Protein AF-0000000070273285 (afdb_homodimer)

Secondary structure (DSSP, 8-state):
-EEE-TTT--EEE------S--TTS----------B--SS-BPPPPHHHHHHHTTSGGG-HHHHHHHHHHT--GGGEEEEEE----SS-SS---EEEEEEEE-TT-S-GGGSB--SEEEEEETTTTEEEEEEE----PPPP-TT----GGG--SPP-PPPPP-EEE-TT--SEEEETTEEEETTEEEEEEEETTTEEEEEEEEEEETTTTEEEEEEEEEEEEEEEEEB---STTTTT-EE-HHHHH-TGGGEEPPPBTTTB-TT-EEEEEEEE-TT--EEEEEEEEEEEEEEEEEEEEEEE-SSTT--EEEEEEEEEEEEEEEEEETTEEEEEEEEEETTS-EEEEEEEEE---EEE-S--SGGG--S--SEEEEETTEEEE-EEEEEEEEEEE-TTSS-BEEEEEEEEEEE--SSSSS-SEEEEEEEEEE-BTGGG-B-TTSS-EEEEEEEEEEE-TTSPEEEEEEEE-S-----S-TTSHHHHHTGGGSSSEEEEE--TT---TT-S--BT--SSSSHHHHGGG--B-TTB-EEEEEEEEEEE---GGGSSSEEEEEEEEEEEEESSSSS-TTTTPPPPPP--------/-EEE-TTT--EEE------S--TTS----------B--SS-BPPPPHHHHHHHTTTGGG-HHHHHHHHHHT--GGGEEEEEE----SS-SS---EEEEEEEE-TT-S-GGGSB--SEEEEEETTTTEEEEEEE----PPPP-TT----GGG--SPP-PPPPP-EEE-TT--SEEEETTEEEETTEEEEEEEETTTEEEEEEEEEEETTTTEEEEEEEEEEEEEEEEEB---STTTTT-EE-HHHHH-TGGGEEPPPBTTTB-TT-EEEEEEEE-TT--EEEEEEEEEEEEEEEEEEEEEEE-SSTT--EEEEEEEEEEEEEEEEEETTEEEEEEEEEETTS-EEEEEEEEE---EEE-S--SGGG--S--SEEEEETTEEEE-EEEEEEEEEEE-TTSS-BEEEEEEEEEEE--SSSSS-SEEEEEEEEEE-BTGGG-B-TTSS-EEEEEEEEEEE-TTSPEEEEEEEE-S-----S-TTSHHHHHTGGGSSSEEEEE--TT---TT-S--BT--SSSSHHHHGGG--B-TTB-EEEEEEEEEEE---GGGSSSEEEEEEEEEEEEESSSSS-TTTTPPPPPP--------

Structure (mmCIF, N/CA/C/O backbone):
data_AF-0000000070273285-model_v1
#
loop_
_entity.id
_entity.type
_entity.pdbx_description
1 polymer 'Amine oxidase'
#
loop_
_atom_site.group_PDB
_atom_site.id
_atom_site.type_symbol
_atom_site.label_atom_id
_atom_site.label_alt_id
_atom_site.label_comp_id
_atom_site.label_asym_id
_atom_site.label_entity_id
_atom_site.label_seq_id
_atom_site.pdbx_PDB_ins_code
_atom_site.Cartn_x
_atom_site.Cartn_y
_atom_site.Cartn_z
_atom_site.occupancy
_atom_site.B_iso_or_equiv
_atom_site.auth_seq_id
_atom_site.auth_comp_id
_atom_site.auth_asym_id
_atom_site.auth_atom_id
_atom_site.pdbx_PDB_model_num
ATOM 1 N N . MET A 1 1 ? -24.641 24.078 12.523 1 38.38 1 MET A N 1
ATOM 2 C CA . MET A 1 1 ? -23.719 25.188 12.766 1 38.38 1 MET A CA 1
ATOM 3 C C . MET A 1 1 ? -23.516 25.406 14.258 1 38.38 1 MET A C 1
ATOM 5 O O . MET A 1 1 ? -24.469 25.391 15.031 1 38.38 1 MET A O 1
ATOM 9 N N . THR A 1 2 ? -22.438 25.047 14.75 1 42.69 2 THR A N 1
ATOM 10 C CA . THR A 1 2 ? -22.172 25.375 16.141 1 42.69 2 THR A CA 1
ATOM 11 C C . THR A 1 2 ? -21.719 26.828 16.266 1 42.69 2 THR A C 1
ATOM 13 O O . THR A 1 2 ? -20.812 27.266 15.57 1 42.69 2 THR A O 1
ATOM 16 N N . SER A 1 3 ? -22.688 27.719 16.531 1 42.66 3 SER A N 1
ATOM 17 C CA . SER A 1 3 ? -22.281 29.109 16.75 1 42.66 3 SER A CA 1
ATOM 18 C C . SER A 1 3 ? -21.984 29.359 18.219 1 42.66 3 SER A C 1
ATOM 20 O O . SER A 1 3 ? -22.562 28.734 19.109 1 42.66 3 SER A O 1
ATOM 22 N N . HIS A 1 4 ? -20.781 29.812 18.453 1 42.06 4 HIS A N 1
ATOM 23 C CA . HIS A 1 4 ? -20.391 30.234 19.781 1 42.06 4 HIS A CA 1
ATOM 24 C C . HIS A 1 4 ? -20.781 31.688 20.031 1 42.06 4 HIS A C 1
ATOM 26 O O . HIS A 1 4 ? -20.469 32.562 19.203 1 42.06 4 HIS A O 1
ATOM 32 N N . SER A 1 5 ? -21.734 31.844 20.797 1 40.59 5 SER A N 1
ATOM 33 C CA . SER A 1 5 ? -22 33.219 21.172 1 40.59 5 SER A CA 1
ATOM 34 C C . SER A 1 5 ? -20.953 33.75 22.156 1 40.59 5 SER A C 1
ATOM 36 O O . SER A 1 5 ? -20.75 33.156 23.219 1 40.59 5 SER A O 1
ATOM 38 N N . SER A 1 6 ? -20.078 34.531 21.672 1 41.16 6 SER A N 1
ATOM 39 C CA . SER A 1 6 ? -19.047 35.219 22.453 1 41.16 6 SER A CA 1
ATOM 40 C C . SER A 1 6 ? -19.609 35.781 23.734 1 41.16 6 SER A C 1
ATOM 42 O O . SER A 1 6 ? -18.875 36.031 24.688 1 41.16 6 SER A O 1
ATOM 44 N N . LYS A 1 7 ? -20.812 36.219 23.656 1 42.62 7 LYS A N 1
ATOM 45 C CA . LYS A 1 7 ? -21.375 36.969 24.781 1 42.62 7 LYS A CA 1
ATOM 46 C C . LYS A 1 7 ? -21.594 36.031 25.984 1 42.62 7 LYS A C 1
ATOM 48 O O . LYS A 1 7 ? -21.297 36.406 27.125 1 42.62 7 LYS A O 1
ATOM 53 N N . SER A 1 8 ? -22.031 34.938 25.703 1 40.16 8 SER A N 1
ATOM 54 C CA . SER A 1 8 ? -22.438 34.094 26.828 1 40.16 8 SER A CA 1
ATOM 55 C C . SER A 1 8 ? -21.422 33 27.109 1 40.16 8 SER A C 1
ATOM 57 O O . SER A 1 8 ? -21.484 32.344 28.141 1 40.16 8 SER A O 1
ATOM 59 N N . GLY A 1 9 ? -20.234 33 26.5 1 41.5 9 GLY A N 1
ATOM 60 C CA . GLY A 1 9 ? -19.172 32 26.688 1 41.5 9 GLY A CA 1
ATOM 61 C C . GLY A 1 9 ? -19.609 30.594 26.391 1 41.5 9 GLY A C 1
ATOM 62 O O . GLY A 1 9 ? -18.859 29.641 26.594 1 41.5 9 GLY A O 1
ATOM 63 N N . HIS A 1 10 ? -20.906 30.359 26.234 1 41.41 10 HIS A N 1
ATOM 64 C CA . HIS A 1 10 ? -21.422 29 26.109 1 41.41 10 HIS A CA 1
ATOM 65 C C . HIS A 1 10 ? -21.609 28.625 24.641 1 41.41 10 HIS A C 1
ATOM 67 O O . HIS A 1 10 ? -21.875 29.5 23.797 1 41.41 10 HIS A O 1
ATOM 73 N N . ALA A 1 11 ? -21.094 27.453 24.219 1 47.62 11 ALA A N 1
ATOM 74 C CA . ALA A 1 11 ? -21.234 26.938 22.859 1 47.62 11 ALA A CA 1
ATOM 75 C C . ALA A 1 11 ? -22.672 26.5 22.578 1 47.62 11 ALA A C 1
ATOM 77 O O . ALA A 1 11 ? -23.297 25.844 23.406 1 47.62 11 ALA A O 1
ATOM 78 N N . THR A 1 12 ? -23.453 27.188 21.781 1 44.56 12 THR A N 1
ATOM 79 C CA . THR A 1 12 ? -24.781 26.75 21.359 1 44.56 12 THR A CA 1
ATOM 80 C C . THR A 1 12 ? -24.719 26.125 19.969 1 44.56 12 THR A C 1
ATOM 82 O O . THR A 1 12 ? -24.016 26.625 19.094 1 44.56 12 THR A O 1
ATOM 85 N N . LYS A 1 13 ? -25.062 24.797 19.797 1 48.78 13 LYS A N 1
ATOM 86 C CA . LYS A 1 13 ? -25.203 24.172 18.484 1 48.78 13 LYS A CA 1
ATOM 87 C C . LYS A 1 13 ? -26.484 24.609 17.797 1 48.78 13 LYS A C 1
ATOM 89 O O . LYS A 1 13 ? -27.578 24.516 18.359 1 48.78 13 LYS A O 1
ATOM 94 N N . ALA A 1 14 ? -26.406 25.516 16.797 1 42.41 14 ALA A N 1
ATOM 95 C CA . ALA A 1 14 ? -27.609 25.828 16.031 1 42.41 14 ALA A CA 1
ATOM 96 C C . ALA A 1 14 ? -27.672 25.047 14.734 1 42.41 14 ALA A C 1
ATOM 98 O O . ALA A 1 14 ? -26.672 24.969 14.008 1 42.41 14 ALA A O 1
ATOM 99 N N . ASN A 1 15 ? -28.422 24 14.734 1 44.19 15 ASN A N 1
ATOM 100 C CA . ASN A 1 15 ? -28.688 23.328 13.461 1 44.19 15 ASN A CA 1
ATOM 101 C C . ASN A 1 15 ? -29.656 24.125 12.602 1 44.19 15 ASN A C 1
ATOM 103 O O . ASN A 1 15 ? -30.781 24.406 13.031 1 44.19 15 ASN A O 1
ATOM 107 N N . CYS A 1 16 ? -29.172 25.016 11.766 1 38.53 16 CYS A N 1
ATOM 108 C CA . CYS A 1 16 ? -30.109 25.719 10.898 1 38.53 16 CYS A CA 1
ATOM 109 C C . CYS A 1 16 ? -30.359 24.938 9.617 1 38.53 16 CYS A C 1
ATOM 111 O O . CYS A 1 16 ? -29.406 24.609 8.891 1 38.53 16 CYS A O 1
ATOM 113 N N . PRO A 1 17 ? -31.438 24.219 9.539 1 36.97 17 PRO A N 1
ATOM 114 C CA . PRO A 1 17 ? -31.719 23.609 8.227 1 36.97 17 PRO A CA 1
ATOM 115 C C . PRO A 1 17 ? -31.547 24.594 7.078 1 36.97 17 PRO A C 1
ATOM 117 O O . PRO A 1 17 ? -31.922 25.766 7.195 1 36.97 17 PRO A O 1
ATOM 120 N N . VAL A 1 18 ? -30.5 24.453 6.336 1 39.47 18 VAL A N 1
ATOM 121 C CA . VAL A 1 18 ? -30.359 25.266 5.133 1 39.47 18 VAL A CA 1
ATOM 122 C C . VAL A 1 18 ? -31.609 25.141 4.27 1 39.47 18 VAL A C 1
ATOM 124 O O . VAL A 1 18 ? -31.781 24.141 3.564 1 39.47 18 VAL A O 1
ATOM 127 N N . SER A 1 19 ? -32.844 25.25 4.785 1 32.06 19 SER A N 1
ATOM 128 C CA . SER A 1 19 ? -33.906 25.344 3.779 1 32.06 19 SER A CA 1
ATOM 129 C C . SER A 1 19 ? -33.594 26.453 2.771 1 32.06 19 SER A C 1
ATOM 131 O O . SER A 1 19 ? -32.781 27.344 3.037 1 32.06 19 SER A O 1
ATOM 133 N N . SER A 1 20 ? -34.312 26.484 1.542 1 33.81 20 SER A N 1
ATOM 134 C CA . SER A 1 20 ? -34.25 27.484 0.485 1 33.81 20 SER A CA 1
ATOM 135 C C . SER A 1 20 ? -34.219 28.891 1.064 1 33.81 20 SER A C 1
ATOM 137 O O . SER A 1 20 ? -34.844 29.172 2.088 1 33.81 20 SER A O 1
ATOM 139 N N . PRO A 1 21 ? -33.156 29.656 0.674 1 34 21 PRO A N 1
ATOM 140 C CA . PRO A 1 21 ? -33.219 31.047 1.111 1 34 21 PRO A CA 1
ATOM 141 C C . PRO A 1 21 ? -34.625 31.625 1.115 1 34 21 PRO A C 1
ATOM 143 O O . PRO A 1 21 ? -35.438 31.297 0.242 1 34 21 PRO A O 1
ATOM 146 N N . SER A 1 22 ? -35.25 31.797 2.277 1 34.09 22 SER A N 1
ATOM 147 C CA . SER A 1 22 ? -36.375 32.688 2.025 1 34.09 22 SER A CA 1
ATOM 148 C C . SER A 1 22 ? -35.969 33.875 1.155 1 34.09 22 SER A C 1
ATOM 150 O O . SER A 1 22 ? -34.781 34.156 1.038 1 34.09 22 SER A O 1
ATOM 152 N N . LEU A 1 23 ? -36.875 34.438 0.251 1 35.94 23 LEU A N 1
ATOM 153 C CA . LEU A 1 23 ? -36.688 35.562 -0.661 1 35.94 23 LEU A CA 1
ATOM 154 C C . LEU A 1 23 ? -35.812 36.656 -0.04 1 35.94 23 LEU A C 1
ATOM 156 O O . LEU A 1 23 ? -35.125 37.375 -0.756 1 35.94 23 LEU A O 1
ATOM 160 N N . ASP A 1 24 ? -36.062 37.062 1.223 1 35.75 24 ASP A N 1
ATOM 161 C CA . ASP A 1 24 ? -35.469 38.312 1.679 1 35.75 24 ASP A CA 1
ATOM 162 C C . ASP A 1 24 ? -34.094 38.125 2.275 1 35.75 24 ASP A C 1
ATOM 164 O O . ASP A 1 24 ? -33.562 39 2.955 1 35.75 24 ASP A O 1
ATOM 168 N N . GLY A 1 25 ? -33.312 37.219 1.867 1 38.06 25 GLY A N 1
ATOM 169 C CA . GLY A 1 25 ? -31.891 37.031 2.207 1 38.06 25 GLY A CA 1
ATOM 170 C C . GLY A 1 25 ? -31.688 36.562 3.639 1 38.06 25 GLY A C 1
ATOM 171 O O . GLY A 1 25 ? -30.562 36.312 4.059 1 38.06 25 GLY A O 1
ATOM 172 N N . LEU A 1 26 ? -32.562 37.062 4.566 1 37.03 26 LEU A N 1
ATOM 173 C CA . LEU A 1 26 ? -32.312 36.812 5.988 1 37.03 26 LEU A CA 1
ATOM 174 C C . LEU A 1 26 ? -32.562 35.375 6.344 1 37.03 26 LEU A C 1
ATOM 176 O O . LEU A 1 26 ? -33.562 34.781 5.918 1 37.03 26 LEU A O 1
ATOM 180 N N . TRP A 1 27 ? -31.562 34.531 6.488 1 39.97 27 TRP A N 1
ATOM 181 C CA . TRP A 1 27 ? -31.688 33.156 6.988 1 39.97 27 TRP A CA 1
ATOM 182 C C . TRP A 1 27 ? -32.312 33.156 8.383 1 39.97 27 TRP A C 1
ATOM 184 O O . TRP A 1 27 ? -31.688 33.594 9.344 1 39.97 27 TRP A O 1
ATOM 194 N N . ALA A 1 28 ? -33.438 33.656 8.617 1 43.34 28 ALA A N 1
ATOM 195 C CA . ALA A 1 28 ? -34.094 33.625 9.922 1 43.34 28 ALA A CA 1
ATOM 196 C C . ALA A 1 28 ? -34.531 32.219 10.312 1 43.34 28 ALA A C 1
ATOM 198 O O . ALA A 1 28 ? -35.688 31.859 10.148 1 43.34 28 ALA A O 1
ATOM 199 N N . GLY A 1 29 ? -33.75 31.219 9.953 1 47.88 29 GLY A N 1
ATOM 200 C CA . GLY A 1 29 ? -34.344 30 10.5 1 47.88 29 GLY A CA 1
ATOM 201 C C . GLY A 1 29 ? -34.188 29.906 12.008 1 47.88 29 GLY A C 1
ATOM 202 O O . GLY A 1 29 ? -33.344 30.547 12.602 1 47.88 29 GLY A O 1
ATOM 203 N N . PRO A 1 30 ? -35.312 29.453 12.719 1 46.44 30 PRO A N 1
ATOM 204 C CA . PRO A 1 30 ? -35.312 29.344 14.18 1 46.44 30 PRO A CA 1
ATOM 205 C C . PRO A 1 30 ? -34.156 28.484 14.703 1 46.44 30 PRO A C 1
ATOM 207 O O . PRO A 1 30 ? -33.719 27.562 14.016 1 46.44 30 PRO A O 1
ATOM 210 N N . VAL A 1 31 ? -33.469 29.078 15.625 1 51.53 31 VAL A N 1
ATOM 211 C CA . VAL A 1 31 ? -32.594 28.25 16.438 1 51.53 31 VAL A CA 1
ATOM 212 C C . VAL A 1 31 ? -33.344 27.031 16.953 1 51.53 31 VAL A C 1
ATOM 214 O O . VAL A 1 31 ? -34.344 27.172 17.672 1 51.53 31 VAL A O 1
ATOM 217 N N . VAL A 1 32 ? -33.219 25.922 16.422 1 53.78 32 VAL A N 1
ATOM 218 C CA . VAL A 1 32 ? -33.938 24.719 16.781 1 53.78 32 VAL A CA 1
ATOM 219 C C . VAL A 1 32 ? -33.438 24.203 18.141 1 53.78 32 VAL A C 1
ATOM 221 O O . VAL A 1 32 ? -34.219 23.609 18.891 1 53.78 32 VAL A O 1
ATOM 224 N N . SER A 1 33 ? -32.281 24.219 18.484 1 54.75 33 SER A N 1
ATOM 225 C CA . SER A 1 33 ? -31.812 23.734 19.781 1 54.75 33 SER A CA 1
ATOM 226 C C . SER A 1 33 ? -30.781 24.672 20.391 1 54.75 33 SER A C 1
ATOM 228 O O . SER A 1 33 ? -29.938 25.219 19.672 1 54.75 33 SER A O 1
ATOM 230 N N . ASP A 1 34 ? -31.062 25.203 21.562 1 58.53 34 ASP A N 1
ATOM 231 C CA . ASP A 1 34 ? -30.141 26.062 22.281 1 58.53 34 ASP A CA 1
ATOM 232 C C . ASP A 1 34 ? -29.547 25.344 23.484 1 58.53 34 ASP A C 1
ATOM 234 O O . ASP A 1 34 ? -29.438 25.906 24.578 1 58.53 34 ASP A O 1
ATOM 238 N N . ASN A 1 35 ? -29.234 24.062 23.234 1 62.06 35 ASN A N 1
ATOM 239 C CA . ASN A 1 35 ? -28.703 23.344 24.375 1 62.06 35 ASN A CA 1
ATOM 240 C C . ASN A 1 35 ? -27.328 23.859 24.781 1 62.06 35 ASN A C 1
ATOM 242 O O . ASN A 1 35 ? -26.438 24 23.922 1 62.06 35 ASN A O 1
ATOM 246 N N . VAL A 1 36 ? -27.266 24.406 26.031 1 70 36 VAL A N 1
ATOM 247 C CA . VAL A 1 36 ? -26 24.875 26.609 1 70 36 VAL A CA 1
ATOM 248 C C . VAL A 1 36 ? -25.188 23.688 27.094 1 70 36 VAL A C 1
ATOM 250 O O . VAL A 1 36 ? -25.656 22.859 27.875 1 70 36 VAL A O 1
ATOM 253 N N . TYR A 1 37 ? -24.062 23.516 26.438 1 79.81 37 TYR A N 1
ATOM 254 C CA . TYR A 1 37 ? -23.156 22.453 26.875 1 79.81 37 TYR A CA 1
ATOM 255 C C . TYR A 1 37 ? -22.312 22.906 28.047 1 79.81 37 TYR A C 1
ATOM 257 O O . TYR A 1 37 ? -21.672 23.969 28 1 79.81 37 TYR A O 1
ATOM 265 N N . LYS A 1 38 ? -22.312 22.094 29.203 1 78.62 38 LYS A N 1
ATOM 266 C CA . LYS A 1 38 ? -21.578 22.469 30.422 1 78.62 38 LYS A CA 1
ATOM 267 C C . LYS A 1 38 ? -20.422 21.516 30.672 1 78.62 38 LYS A C 1
ATOM 269 O O . LYS A 1 38 ? -19.734 21.625 31.703 1 78.62 38 LYS A O 1
ATOM 274 N N . GLY A 1 39 ? -20.125 20.672 29.828 1 85.06 39 GLY A N 1
ATOM 275 C CA . GLY A 1 39 ? -19.047 19.719 30.031 1 85.06 39 GLY A CA 1
ATOM 276 C C . GLY A 1 39 ? -17.688 20.25 29.609 1 85.06 39 GLY A C 1
ATOM 277 O O . GLY A 1 39 ? -17.5 21.469 29.484 1 85.06 39 GLY A O 1
ATOM 278 N N . ASN A 1 40 ? -16.672 19.391 29.641 1 92.38 40 ASN A N 1
ATOM 279 C CA . ASN A 1 40 ? -15.32 19.766 29.25 1 92.38 40 ASN A CA 1
ATOM 280 C C . ASN A 1 40 ? -15.18 19.875 27.734 1 92.38 40 ASN A C 1
ATOM 282 O O . ASN A 1 40 ? -15.789 19.094 27 1 92.38 40 ASN A O 1
ATOM 286 N N . GLY A 1 41 ? -14.383 20.859 27.359 1 93.75 41 GLY A N 1
ATOM 287 C CA . GLY A 1 41 ? -14.133 21.062 25.938 1 93.75 41 GLY A CA 1
ATOM 288 C C . GLY A 1 41 ? -14.922 22.219 25.359 1 93.75 41 GLY A C 1
ATOM 289 O O . GLY A 1 41 ? -15.875 22.703 25.969 1 93.75 41 GLY A O 1
ATOM 290 N N . PHE A 1 42 ? -14.508 22.672 24.234 1 93.62 42 PHE A N 1
ATOM 291 C CA . PHE A 1 42 ? -15.117 23.797 23.531 1 93.62 42 PHE A CA 1
ATOM 292 C C . PHE A 1 42 ? -15.398 23.438 22.078 1 93.62 42 PHE A C 1
ATOM 294 O O . PHE A 1 42 ? -14.883 22.438 21.578 1 93.62 42 PHE A O 1
ATOM 301 N N . PRO A 1 43 ? -16.281 24.125 21.422 1 90.06 43 PRO A N 1
ATOM 302 C CA . PRO A 1 43 ? -16.531 23.906 20 1 90.06 43 PRO A CA 1
ATOM 303 C C . PRO A 1 43 ? -15.312 24.234 19.141 1 90.06 43 PRO A C 1
ATOM 305 O O . PRO A 1 43 ? -14.336 24.797 19.625 1 90.06 43 PRO A O 1
ATOM 308 N N . THR A 1 44 ? -15.391 23.922 17.938 1 90.69 44 THR A N 1
ATOM 309 C CA . THR A 1 44 ? -14.336 24.156 16.953 1 90.69 44 THR A CA 1
ATOM 310 C C . THR A 1 44 ? -14 25.656 16.875 1 90.69 44 THR A C 1
ATOM 312 O O . THR A 1 44 ? -14.867 26.5 17.125 1 90.69 44 THR A O 1
ATOM 315 N N . LEU A 1 45 ? -12.797 25.922 16.547 1 91.44 45 LEU A N 1
ATOM 316 C CA . LEU A 1 45 ? -12.375 27.297 16.312 1 91.44 45 LEU A CA 1
ATOM 317 C C . LEU A 1 45 ? -12.992 27.844 15.031 1 91.44 45 LEU A C 1
ATOM 319 O O . LEU A 1 45 ? -13.008 27.156 14.008 1 91.44 45 LEU A O 1
ATOM 323 N N . SER A 1 46 ? -13.531 29.016 15.094 1 85 46 SER A N 1
ATOM 324 C CA . SER A 1 46 ? -14.078 29.609 13.875 1 85 46 SER A CA 1
ATOM 325 C C . SER A 1 46 ? -13.016 30.406 13.125 1 85 46 SER A C 1
ATOM 327 O O . SER A 1 46 ? -12.062 30.906 13.727 1 85 46 SER A O 1
ATOM 329 N N . VAL A 1 47 ? -13.188 30.5 11.852 1 84 47 VAL A N 1
ATOM 330 C CA . VAL A 1 47 ? -12.266 31.266 11.016 1 84 47 VAL A CA 1
ATOM 331 C C . VAL A 1 47 ? -12.25 32.719 11.461 1 84 47 VAL A C 1
ATOM 333 O O . VAL A 1 47 ? -11.203 33.375 11.461 1 84 47 VAL A O 1
ATOM 336 N N . ASP A 1 48 ? -13.367 33.281 11.883 1 84.44 48 ASP A N 1
ATOM 337 C CA . ASP A 1 48 ? -13.484 34.656 12.281 1 84.44 48 ASP A CA 1
ATOM 338 C C . ASP A 1 48 ? -12.664 34.938 13.539 1 84.44 48 ASP A C 1
ATOM 340 O O . ASP A 1 48 ? -11.914 35.938 13.586 1 84.44 48 ASP A O 1
ATOM 344 N N . GLU A 1 49 ? -12.906 34.156 14.539 1 89.44 49 GLU A N 1
ATOM 345 C CA . GLU A 1 49 ? -12.164 34.406 15.773 1 89.44 49 GLU A CA 1
ATOM 346 C C . GLU A 1 49 ? -10.664 34.25 15.547 1 89.44 49 GLU A C 1
ATOM 348 O O . GLU A 1 49 ? -9.867 35 16.125 1 89.44 49 GLU A O 1
ATOM 353 N N . GLN A 1 50 ? -10.273 33.312 14.742 1 91.88 50 GLN A N 1
ATOM 354 C CA . GLN A 1 50 ? -8.859 33.094 14.438 1 91.88 50 GLN A CA 1
ATOM 355 C C . GLN A 1 50 ? -8.273 34.312 13.719 1 91.88 50 GLN A C 1
ATOM 357 O O . GLN A 1 50 ? -7.156 34.75 14.008 1 91.88 50 GLN A O 1
ATOM 362 N N . SER A 1 51 ? -9.047 34.844 12.789 1 90.62 51 SER A N 1
ATOM 363 C CA . SER A 1 51 ? -8.602 36 12 1 90.62 51 SER A CA 1
ATOM 364 C C . SER A 1 51 ? -8.352 37.219 12.875 1 90.62 51 SER A C 1
ATOM 366 O O . SER A 1 51 ? -7.457 38.031 12.602 1 90.62 51 SER A O 1
ATOM 368 N N . ILE A 1 52 ? -9.125 37.344 13.859 1 93.06 52 ILE A N 1
ATOM 369 C CA . ILE A 1 52 ? -8.945 38.438 14.789 1 93.06 52 ILE A CA 1
ATOM 370 C C . ILE A 1 52 ? -7.742 38.188 15.695 1 93.06 52 ILE A C 1
ATOM 372 O O . ILE A 1 52 ? -6.914 39.062 15.922 1 93.06 52 ILE A O 1
ATOM 376 N N . ALA A 1 53 ? -7.656 37.031 16.172 1 96.25 53 ALA A N 1
ATOM 377 C CA . ALA A 1 53 ? -6.625 36.656 17.125 1 96.25 53 ALA A CA 1
ATOM 378 C C . ALA A 1 53 ? -5.23 36.812 16.531 1 96.25 53 ALA A C 1
ATOM 380 O O . ALA A 1 53 ? -4.312 37.281 17.234 1 96.25 53 ALA A O 1
ATOM 381 N N . ILE A 1 54 ? -5.004 36.531 15.297 1 95.94 54 ILE A N 1
ATOM 382 C CA . ILE A 1 54 ? -3.666 36.5 14.711 1 95.94 54 ILE A CA 1
ATOM 383 C C . ILE A 1 54 ? -3.174 37.906 14.484 1 95.94 54 ILE A C 1
ATOM 385 O O . ILE A 1 54 ? -1.991 38.125 14.203 1 95.94 54 ILE A O 1
ATOM 389 N N . GLU A 1 55 ? -4.023 38.938 14.641 1 95 55 GLU A N 1
ATOM 390 C CA . GLU A 1 55 ? -3.639 40.312 14.438 1 95 55 GLU A CA 1
ATOM 391 C C . GLU A 1 55 ? -3.242 41 15.758 1 95 55 GLU A C 1
ATOM 393 O O . GLU A 1 55 ? -2.627 42.062 15.758 1 95 55 GLU A O 1
ATOM 398 N N . LEU A 1 56 ? -3.531 40.344 16.828 1 97.62 56 LEU A N 1
ATOM 399 C CA . LEU A 1 56 ? -3.346 40.969 18.141 1 97.62 56 LEU A CA 1
ATOM 400 C C . LEU A 1 56 ? -1.869 41.219 18.422 1 97.62 56 LEU A C 1
ATOM 402 O O . LEU A 1 56 ? -1.505 42.281 18.938 1 97.62 56 LEU A O 1
ATOM 406 N N . PRO A 1 57 ? -1.003 40.281 18.047 1 97.88 57 PRO A N 1
ATOM 407 C CA . PRO A 1 57 ? 0.406 40.5 18.391 1 97.88 57 PRO A CA 1
ATOM 408 C C . PRO A 1 57 ? 0.97 41.781 17.766 1 97.88 57 PRO A C 1
ATOM 410 O O . PRO A 1 57 ? 1.76 42.469 18.391 1 97.88 57 PRO A O 1
ATOM 413 N N . LYS A 1 58 ? 0.603 42.125 16.656 1 96 58 LYS A N 1
ATOM 414 C CA . LYS A 1 58 ? 1.153 43.281 15.922 1 96 58 LYS A CA 1
ATOM 415 C C . LYS A 1 58 ? 0.841 44.594 16.641 1 96 58 LYS A C 1
ATOM 417 O O . LYS A 1 58 ? 1.486 45.594 16.391 1 96 58 LYS A O 1
ATOM 422 N N . LYS A 1 59 ? -0.154 44.562 17.5 1 96.69 59 LYS A N 1
ATOM 423 C CA . LYS A 1 59 ? -0.54 45.75 18.266 1 96.69 59 LYS A CA 1
ATOM 424 C C . LYS A 1 59 ? -0.166 45.594 19.734 1 96.69 59 LYS A C 1
ATOM 426 O O . LYS A 1 59 ? -0.513 46.438 20.547 1 96.69 59 LYS A O 1
ATOM 431 N N . TYR A 1 60 ? 0.434 44.594 20.062 1 98.25 60 TYR A N 1
ATOM 432 C CA . TYR A 1 60 ? 0.779 44.25 21.453 1 98.25 60 TYR A CA 1
ATOM 433 C C . TYR A 1 60 ? 2.186 44.75 21.781 1 98.25 60 TYR A C 1
ATOM 435 O O . TYR A 1 60 ? 3.172 44.188 21.281 1 98.25 60 TYR A O 1
ATOM 443 N N . PRO A 1 61 ? 2.35 45.719 22.625 1 98.06 61 PRO A N 1
ATOM 444 C CA . PRO A 1 61 ? 3.635 46.375 22.844 1 98.06 61 PRO A CA 1
ATOM 445 C C . PRO A 1 61 ? 4.742 45.406 23.234 1 98.06 61 PRO A C 1
ATOM 447 O O . PRO A 1 61 ? 5.855 45.5 22.703 1 98.06 61 PRO A O 1
ATOM 450 N N . PRO A 1 62 ? 4.477 44.469 24.109 1 98.12 62 PRO A N 1
ATOM 451 C CA . PRO A 1 62 ? 5.562 43.531 24.422 1 98.12 62 PRO A CA 1
ATOM 452 C C . PRO A 1 62 ? 6.059 42.781 23.203 1 98.12 62 PRO A C 1
ATOM 454 O O . PRO A 1 62 ? 7.262 42.531 23.062 1 98.12 62 PRO A O 1
ATOM 457 N N . PHE A 1 63 ? 5.176 42.406 22.391 1 98.19 63 PHE A N 1
ATOM 458 C CA . PHE A 1 63 ? 5.566 41.719 21.172 1 98.19 63 PHE A CA 1
ATOM 459 C C . PHE A 1 63 ? 6.379 42.625 20.266 1 98.19 63 PHE A C 1
ATOM 461 O O . PHE A 1 63 ? 7.398 42.188 19.703 1 98.19 63 PHE A O 1
ATOM 468 N N . ILE A 1 64 ? 5.949 43.812 20.062 1 98.19 64 ILE A N 1
ATOM 469 C CA . ILE A 1 64 ? 6.645 44.781 19.234 1 98.19 64 ILE A CA 1
ATOM 470 C C . ILE A 1 64 ? 8.07 44.969 19.75 1 98.19 64 ILE A C 1
ATOM 472 O O . ILE A 1 64 ? 9.016 45.031 18.953 1 98.19 64 ILE A O 1
ATOM 476 N N . ALA A 1 65 ? 8.164 45.031 21.016 1 97.81 65 ALA A N 1
ATOM 477 C CA . ALA A 1 65 ? 9.484 45.188 21.609 1 97.81 65 ALA A CA 1
ATOM 478 C C . ALA A 1 65 ? 10.359 43.969 21.312 1 97.81 65 ALA A C 1
ATOM 480 O O . ALA A 1 65 ? 11.555 44.125 21.047 1 97.81 65 ALA A O 1
ATOM 481 N N . SER A 1 66 ? 9.75 42.781 21.438 1 97.56 66 SER A N 1
ATOM 482 C CA . SER A 1 66 ? 10.484 41.562 21.141 1 97.56 66 SER A CA 1
ATOM 483 C C . SER A 1 66 ? 10.953 41.531 19.703 1 97.56 66 SER A C 1
ATOM 485 O O . SER A 1 66 ? 12.055 41.031 19.406 1 97.56 66 SER A O 1
ATOM 487 N N . VAL A 1 67 ? 10.125 41.938 18.812 1 97.62 67 VAL A N 1
ATOM 488 C CA . VAL A 1 67 ? 10.445 42 17.375 1 97.62 67 VAL A CA 1
ATOM 489 C C . VAL A 1 67 ? 11.617 42.938 17.156 1 97.62 67 VAL A C 1
ATOM 491 O O . VAL A 1 67 ? 12.555 42.625 16.422 1 97.62 67 VAL A O 1
ATOM 494 N N . LYS A 1 68 ? 11.57 44.062 17.766 1 96.94 68 LYS A N 1
ATOM 495 C CA . LYS A 1 68 ? 12.648 45.031 17.672 1 96.94 68 LYS A CA 1
ATOM 496 C C . LYS A 1 68 ? 13.953 44.5 18.219 1 96.94 68 LYS A C 1
ATOM 498 O O . LYS A 1 68 ? 15.016 44.656 17.625 1 96.94 68 LYS A O 1
ATOM 503 N N . LYS A 1 69 ? 13.828 43.844 19.328 1 96.62 69 LYS A N 1
ATOM 504 C CA . LYS A 1 69 ? 14.984 43.219 19.969 1 96.62 69 LYS A CA 1
ATOM 505 C C . LYS A 1 69 ? 15.664 42.219 19.031 1 96.62 69 LYS A C 1
ATOM 507 O O . LYS A 1 69 ? 16.891 42.062 19.062 1 96.62 69 LYS A O 1
ATOM 512 N N . ARG A 1 70 ? 14.914 41.562 18.188 1 96.12 70 ARG A N 1
ATOM 513 C CA . ARG A 1 70 ? 15.406 40.531 17.266 1 96.12 70 ARG A CA 1
ATOM 514 C C . ARG A 1 70 ? 15.852 41.188 15.953 1 96.12 70 ARG A C 1
ATOM 516 O O . ARG A 1 70 ? 16.422 40.5 15.094 1 96.12 70 ARG A O 1
ATOM 523 N N . GLY A 1 71 ? 15.648 42.438 15.766 1 96.06 71 GLY A N 1
ATOM 524 C CA . GLY A 1 71 ? 15.984 43.125 14.531 1 96.06 71 GLY A CA 1
ATOM 525 C C . GLY A 1 71 ? 15.102 42.75 13.367 1 96.06 71 GLY A C 1
ATOM 526 O O . GLY A 1 71 ? 15.547 42.75 12.219 1 96.06 71 GLY A O 1
ATOM 527 N N . LEU A 1 72 ? 13.93 42.344 13.641 1 97.06 72 LEU A N 1
ATOM 528 C CA . LEU A 1 72 ? 13.016 41.906 12.594 1 97.06 72 LEU A CA 1
ATOM 529 C C . LEU A 1 72 ? 12.07 43.031 12.18 1 97.06 72 LEU A C 1
ATOM 531 O O . LEU A 1 72 ? 11.844 43.969 12.938 1 97.06 72 LEU A O 1
ATOM 535 N N . ASN A 1 73 ? 11.555 42.906 10.977 1 96.5 73 ASN A N 1
ATOM 536 C CA . ASN A 1 73 ? 10.578 43.844 10.453 1 96.5 73 ASN A CA 1
ATOM 537 C C . ASN A 1 73 ? 9.148 43.438 10.797 1 96.5 73 ASN A C 1
ATOM 539 O O . ASN A 1 73 ? 8.648 42.438 10.258 1 96.5 73 ASN A O 1
ATOM 543 N N . LEU A 1 74 ? 8.5 44.188 11.57 1 97.06 74 LEU A N 1
ATOM 544 C CA . LEU A 1 74 ? 7.164 43.875 12.07 1 97.06 74 LEU A CA 1
ATOM 545 C C . LEU A 1 74 ? 6.176 43.75 10.914 1 97.06 74 LEU A C 1
ATOM 547 O O . LEU A 1 74 ? 5.262 42.906 10.977 1 97.06 74 LEU A O 1
ATOM 551 N N . SER A 1 75 ? 6.359 44.5 9.844 1 95.06 75 SER A N 1
ATOM 552 C CA . SER A 1 75 ? 5.418 44.5 8.727 1 95.06 75 SER A CA 1
ATOM 553 C C . SER A 1 75 ? 5.48 43.188 7.938 1 95.06 75 SER A C 1
ATOM 555 O O . SER A 1 75 ? 4.578 42.906 7.156 1 95.06 75 SER A O 1
ATOM 557 N N . GLU A 1 76 ? 6.523 42.375 8.133 1 95.31 76 GLU A N 1
ATOM 558 C CA . GLU A 1 76 ? 6.723 41.125 7.398 1 95.31 76 GLU A CA 1
ATOM 559 C C . GLU A 1 76 ? 6.309 39.906 8.234 1 95.31 76 GLU A C 1
ATOM 561 O O . GLU A 1 76 ? 6.484 38.781 7.809 1 95.31 76 GLU A O 1
ATOM 566 N N . ILE A 1 77 ? 5.773 40.188 9.367 1 96.62 77 ILE A N 1
ATOM 567 C CA . ILE A 1 77 ? 5.43 39.094 10.273 1 96.62 77 ILE A CA 1
ATOM 568 C C . ILE A 1 77 ? 3.994 38.656 10.023 1 96.62 77 ILE A C 1
ATOM 570 O O . ILE A 1 77 ? 3.094 39.469 9.875 1 96.62 77 ILE A O 1
ATOM 574 N N . VAL A 1 78 ? 3.842 37.344 9.859 1 95.88 78 VAL A N 1
ATOM 575 C CA . VAL A 1 78 ? 2.545 36.688 9.758 1 95.88 78 VAL A CA 1
ATOM 576 C C . VAL A 1 78 ? 2.375 35.719 10.914 1 95.88 78 VAL A C 1
ATOM 578 O O . VAL A 1 78 ? 3.314 35 11.273 1 95.88 78 VAL A O 1
ATOM 581 N N . CYS A 1 79 ? 1.215 35.75 11.547 1 96.62 79 CYS A N 1
ATOM 582 C CA . CYS A 1 79 ? 0.983 34.875 12.672 1 96.62 79 CYS A CA 1
ATOM 583 C C . CYS A 1 79 ? -0.136 33.875 12.359 1 96.62 79 CYS A C 1
ATOM 585 O O . CYS A 1 79 ? -0.889 34.062 11.398 1 96.62 79 CYS A O 1
ATOM 587 N N . SER A 1 80 ? -0.182 32.812 13.086 1 95.19 80 SER A N 1
ATOM 588 C CA . SER A 1 80 ? -1.2 31.766 12.945 1 95.19 80 SER A CA 1
ATOM 589 C C . SER A 1 80 ? -1.639 31.234 14.312 1 95.19 80 SER A C 1
ATOM 591 O O . SER A 1 80 ? -0.899 31.344 15.289 1 95.19 80 SER A O 1
ATOM 593 N N . THR A 1 81 ? -2.865 30.75 14.344 1 95.75 81 THR A N 1
ATOM 594 C CA . THR A 1 81 ? -3.398 30.188 15.578 1 95.75 81 THR A CA 1
ATOM 595 C C . THR A 1 81 ? -3.105 28.688 15.656 1 95.75 81 THR A C 1
ATOM 597 O O . THR A 1 81 ? -3.121 28 14.641 1 95.75 81 THR A O 1
ATOM 600 N N . PHE A 1 82 ? -2.859 28.188 16.844 1 96.62 82 PHE A N 1
ATOM 601 C CA . PHE A 1 82 ? -2.705 26.781 17.141 1 96.62 82 PHE A CA 1
ATOM 602 C C . PHE A 1 82 ? -3.531 26.406 18.375 1 96.62 82 PHE A C 1
ATOM 604 O O . PHE A 1 82 ? -3.588 27.156 19.344 1 96.62 82 PHE A O 1
ATOM 611 N N . SER A 1 83 ? -4.195 25.266 18.266 1 97 83 SER A N 1
ATOM 612 C CA . SER A 1 83 ? -4.926 24.781 19.438 1 97 83 SER A CA 1
ATOM 613 C C . SER A 1 83 ? -3.973 24.391 20.547 1 97 83 SER A C 1
ATOM 615 O O . SER A 1 83 ? -2.82 24.031 20.297 1 97 83 SER A O 1
ATOM 617 N N . MET A 1 84 ? -4.426 24.438 21.781 1 95.69 84 MET A N 1
ATOM 618 C CA . MET A 1 84 ? -3.523 24.25 22.922 1 95.69 84 MET A CA 1
ATOM 619 C C . MET A 1 84 ? -3.758 22.891 23.578 1 95.69 84 MET A C 1
ATOM 621 O O . MET A 1 84 ? -2.916 22.422 24.344 1 95.69 84 MET A O 1
ATOM 625 N N . GLY A 1 85 ? -4.875 22.312 23.328 1 95.69 85 GLY A N 1
ATOM 626 C CA . GLY A 1 85 ? -5.18 21.031 23.953 1 95.69 85 GLY A CA 1
ATOM 627 C C . GLY A 1 85 ? -5.41 21.156 25.453 1 95.69 85 GLY A C 1
ATOM 628 O O . GLY A 1 85 ? -5.875 22.188 25.938 1 95.69 85 GLY A O 1
ATOM 629 N N . TRP A 1 86 ? -5.266 19.984 26.188 1 97.69 86 TRP A N 1
ATOM 630 C CA . TRP A 1 86 ? -5.465 19.844 27.625 1 97.69 86 TRP A CA 1
ATOM 631 C C . TRP A 1 86 ? -4.305 19.094 28.266 1 97.69 86 TRP A C 1
ATOM 633 O O . TRP A 1 86 ? -3.875 18.047 27.766 1 97.69 86 TRP A O 1
ATOM 643 N N . PHE A 1 87 ? -3.84 19.609 29.406 1 97.25 87 PHE A N 1
ATOM 644 C CA . PHE A 1 87 ? -2.666 19.016 30.031 1 97.25 87 PHE A CA 1
ATOM 645 C C . PHE A 1 87 ? -2.854 18.891 31.531 1 97.25 87 PHE A C 1
ATOM 647 O O . PHE A 1 87 ? -1.914 19.125 32.312 1 97.25 87 PHE A O 1
ATOM 654 N N . GLY A 1 88 ? -4.051 18.688 31.922 1 95.56 88 GLY A N 1
ATOM 655 C CA . GLY A 1 88 ? -4.316 18.312 33.312 1 95.56 88 GLY A CA 1
ATOM 656 C C . GLY A 1 88 ? -4.875 19.453 34.125 1 95.56 88 GL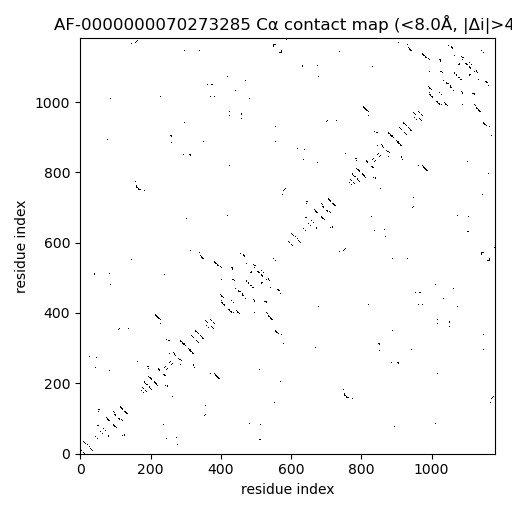Y A C 1
ATOM 657 O O . GLY A 1 88 ? -5.199 19.266 35.312 1 95.56 88 GLY A O 1
ATOM 658 N N . GLU A 1 89 ? -5.035 20.641 33.562 1 94.44 89 GLU A N 1
ATOM 659 C CA . GLU A 1 89 ? -5.574 21.75 34.344 1 94.44 89 GLU A CA 1
ATOM 660 C C . GLU A 1 89 ? -7.012 21.484 34.781 1 94.44 89 GLU A C 1
ATOM 662 O O . GLU A 1 89 ? -7.781 20.859 34.031 1 94.44 89 GLU A O 1
ATOM 667 N N . LYS A 1 90 ? -7.371 22 35.875 1 93.12 90 LYS A N 1
ATOM 668 C CA . LYS A 1 90 ? -8.695 21.781 36.438 1 93.12 90 LYS A CA 1
ATOM 669 C C . LYS A 1 90 ? -9.766 22.547 35.656 1 93.12 90 LYS A C 1
ATOM 671 O O . LYS A 1 90 ? -10.859 22.031 35.438 1 93.12 90 LYS A O 1
ATOM 676 N N . GLU A 1 91 ? -9.461 23.734 35.375 1 90.75 91 GLU A N 1
ATOM 677 C CA . GLU A 1 91 ? -10.352 24.578 34.594 1 90.75 91 GLU A CA 1
ATOM 678 C C . GLU A 1 91 ? -9.664 25.062 33.312 1 90.75 91 GLU A C 1
ATOM 680 O O . GLU A 1 91 ? -8.484 25.406 33.312 1 90.75 91 GLU A O 1
ATOM 685 N N . SER A 1 92 ? -10.5 24.859 32.25 1 90.25 92 SER A N 1
ATOM 686 C CA . SER A 1 92 ? -9.969 25.312 30.984 1 90.25 92 SER A CA 1
ATOM 687 C C . SER A 1 92 ? -10.656 26.594 30.516 1 90.25 92 SER A C 1
ATOM 689 O O . SER A 1 92 ? -11.844 26.797 30.781 1 90.25 92 SER A O 1
ATOM 691 N N . ARG A 1 93 ? -9.875 27.422 29.891 1 91.75 93 ARG A N 1
ATOM 692 C CA . ARG A 1 93 ? -10.391 28.578 29.172 1 91.75 93 ARG A CA 1
ATOM 693 C C . ARG A 1 93 ? -10.195 28.406 27.672 1 91.75 93 ARG A C 1
ATOM 695 O O . ARG A 1 93 ? -9.32 27.656 27.234 1 91.75 93 ARG A O 1
ATOM 702 N N . ARG A 1 94 ? -11.078 29.047 26.969 1 94.75 94 ARG A N 1
ATOM 703 C CA . ARG A 1 94 ? -10.969 28.953 25.516 1 94.75 94 ARG A CA 1
ATOM 704 C C . ARG A 1 94 ? -9.812 29.797 25 1 94.75 94 ARG A C 1
ATOM 706 O O . ARG A 1 94 ? -10 30.969 24.656 1 94.75 94 ARG A O 1
ATOM 713 N N . THR A 1 95 ? -8.68 29.203 24.953 1 96.81 95 THR A N 1
ATOM 714 C CA . THR A 1 95 ? -7.457 29.906 24.594 1 96.81 95 THR A CA 1
ATOM 715 C C . THR A 1 95 ? -6.812 29.25 23.375 1 96.81 95 THR A C 1
ATOM 717 O O . THR A 1 95 ? -7.09 28.094 23.062 1 96.81 95 THR A O 1
ATOM 720 N N . VAL A 1 96 ? -6.031 30 22.641 1 97.69 96 VAL A N 1
ATOM 721 C CA . VAL A 1 96 ? -5.234 29.5 21.531 1 97.69 96 VAL A CA 1
ATOM 722 C C . VAL A 1 96 ? -3.805 30.016 21.641 1 97.69 96 VAL A C 1
ATOM 724 O O . VAL A 1 96 ? -3.561 31.062 22.25 1 97.69 96 VAL A O 1
ATOM 727 N N . ARG A 1 97 ? -2.916 29.25 21.172 1 97.44 97 ARG A N 1
ATOM 728 C CA . ARG A 1 97 ? -1.529 29.672 21 1 97.44 97 ARG A CA 1
ATOM 729 C C . ARG A 1 97 ? -1.331 30.391 19.672 1 97.44 97 ARG A C 1
ATOM 731 O O . ARG A 1 97 ? -1.941 30.031 18.672 1 97.44 97 ARG A O 1
ATOM 738 N N . ILE A 1 98 ? -0.519 31.453 19.703 1 97.44 98 ILE A N 1
ATOM 739 C CA . ILE A 1 98 ? -0.164 32.156 18.469 1 97.44 98 ILE A CA 1
ATOM 740 C C . ILE A 1 98 ? 1.322 31.969 18.172 1 97.44 98 ILE A C 1
ATOM 742 O O . ILE A 1 98 ? 2.172 32.25 19.031 1 97.44 98 ILE A O 1
ATOM 746 N N . ASP A 1 99 ? 1.605 31.438 17.016 1 96.62 99 ASP A N 1
ATOM 747 C CA . ASP A 1 99 ? 2.973 31.438 16.5 1 96.62 99 ASP A CA 1
ATOM 748 C C . ASP A 1 99 ? 3.117 32.375 15.312 1 96.62 99 ASP A C 1
ATOM 750 O O . ASP A 1 99 ? 2.189 32.531 14.508 1 96.62 99 ASP A O 1
ATOM 754 N N . CYS A 1 100 ? 4.219 33.031 15.258 1 97 100 CYS A N 1
ATOM 755 C CA . CYS A 1 100 ? 4.453 34 14.203 1 97 100 CYS A CA 1
ATOM 756 C C . CYS A 1 100 ? 5.641 33.594 13.336 1 97 100 CYS A C 1
ATOM 758 O O . CYS A 1 100 ? 6.531 32.875 13.789 1 97 100 CYS A O 1
ATOM 760 N N . PHE A 1 101 ? 5.621 34.062 12.125 1 96.88 101 PHE A N 1
ATOM 761 C CA . PHE A 1 101 ? 6.562 33.688 11.078 1 96.88 101 PHE A CA 1
ATOM 762 C C . PHE A 1 101 ? 6.996 34.906 10.281 1 96.88 101 PHE A C 1
ATOM 764 O O . PHE A 1 101 ? 6.297 35.938 10.25 1 96.88 101 PHE A O 1
ATOM 771 N N . MET A 1 102 ? 8.133 34.719 9.633 1 96.19 102 MET A N 1
ATOM 772 C CA . MET A 1 102 ? 8.633 35.781 8.773 1 96.19 102 MET A CA 1
ATOM 773 C C . MET A 1 102 ? 8.289 35.531 7.312 1 96.19 102 MET A C 1
ATOM 775 O O . MET A 1 102 ? 8.547 34.438 6.805 1 96.19 102 MET A O 1
ATOM 779 N N . LYS A 1 103 ? 7.66 36.344 6.57 1 94.25 103 LYS A N 1
ATOM 780 C CA . LYS A 1 103 ? 7.344 36.219 5.148 1 94.25 103 LYS A CA 1
ATOM 781 C C . LYS A 1 103 ? 8.477 36.75 4.285 1 94.25 103 LYS A C 1
ATOM 783 O O . LYS A 1 103 ? 9 36.062 3.42 1 94.25 103 LYS A O 1
ATOM 788 N N . GLU A 1 104 ? 8.922 38 4.379 1 90.38 104 GLU A N 1
ATOM 789 C CA . GLU A 1 104 ? 9.953 38.719 3.645 1 90.38 104 GLU A CA 1
ATOM 790 C C . GLU A 1 104 ? 9.969 38.344 2.172 1 90.38 104 GLU A C 1
ATOM 792 O O . GLU A 1 104 ? 8.992 38.562 1.453 1 90.38 104 GLU A O 1
ATOM 797 N N . SER A 1 105 ? 10.93 37.562 1.68 1 89.56 105 SER A N 1
ATOM 798 C CA . SER A 1 105 ? 11.078 37.312 0.253 1 89.56 105 SER A CA 1
ATOM 799 C C . SER A 1 105 ? 10.398 36 -0.14 1 89.56 105 SER A C 1
ATOM 801 O O . SER A 1 105 ? 10.453 35.594 -1.3 1 89.56 105 SER A O 1
ATOM 803 N N . THR A 1 106 ? 9.758 35.375 0.761 1 91.81 106 THR A N 1
ATOM 804 C CA . THR A 1 106 ? 9.086 34.125 0.436 1 91.81 106 THR A CA 1
ATOM 805 C C . THR A 1 106 ? 7.723 34.062 1.123 1 91.81 106 THR A C 1
ATOM 807 O O . THR A 1 106 ? 7.523 34.656 2.182 1 91.81 106 THR A O 1
ATOM 810 N N . VAL A 1 107 ? 6.832 33.344 0.484 1 93.31 107 VAL A N 1
ATOM 811 C CA . VAL A 1 107 ? 5.512 33.125 1.065 1 93.31 107 VAL A CA 1
ATOM 812 C C . VAL A 1 107 ? 5.508 31.828 1.878 1 93.31 107 VAL A C 1
ATOM 814 O O . VAL A 1 107 ? 4.48 31.438 2.441 1 93.31 107 VAL A O 1
ATOM 817 N N . ASN A 1 108 ? 6.652 31.141 1.913 1 94.62 108 ASN A N 1
ATOM 818 C CA . ASN A 1 108 ? 6.777 29.906 2.676 1 94.62 108 ASN A CA 1
ATOM 819 C C . ASN A 1 108 ? 7.012 30.172 4.156 1 94.62 108 ASN A C 1
ATOM 821 O O . ASN A 1 108 ? 8.055 29.812 4.703 1 94.62 108 ASN A O 1
ATOM 825 N N . ILE A 1 109 ? 6.004 30.625 4.809 1 94.75 109 ILE A N 1
ATOM 826 C CA . ILE A 1 109 ? 6.145 31.203 6.137 1 94.75 109 ILE A CA 1
ATOM 827 C C . ILE A 1 109 ? 6.395 30.109 7.164 1 94.75 109 ILE A C 1
ATOM 829 O O . ILE A 1 109 ? 7.164 30.297 8.109 1 94.75 109 ILE A O 1
ATOM 833 N N . TYR A 1 110 ? 5.871 28.906 7 1 95.56 110 TYR A N 1
ATOM 834 C CA . TYR A 1 110 ? 5.93 27.875 8.016 1 95.56 110 TYR A CA 1
ATOM 835 C C . TYR A 1 110 ? 7.359 27.375 8.203 1 95.56 110 TYR A C 1
ATOM 837 O O . TYR A 1 110 ? 7.668 26.719 9.203 1 95.56 110 TYR A O 1
ATOM 845 N N . VAL A 1 111 ? 8.266 27.688 7.242 1 96.31 111 VAL A N 1
ATOM 846 C CA . VAL A 1 111 ? 9.641 27.219 7.398 1 96.31 111 VAL A CA 1
ATOM 847 C C . VAL A 1 111 ? 10.5 28.328 8.008 1 96.31 111 VAL A C 1
ATOM 849 O O . VAL A 1 111 ? 11.719 28.188 8.117 1 96.31 111 VAL A O 1
ATOM 852 N N . ARG A 1 112 ? 9.875 29.469 8.391 1 96.62 112 ARG A N 1
ATOM 853 C CA . ARG A 1 112 ? 10.609 30.594 8.961 1 96.62 112 ARG A CA 1
ATOM 854 C C . ARG A 1 112 ? 9.977 31.062 10.258 1 96.62 112 ARG A C 1
ATOM 856 O O . ARG A 1 112 ? 9.656 32.25 10.406 1 96.62 112 ARG A O 1
ATOM 863 N N . PRO A 1 113 ? 9.883 30.188 11.227 1 96.69 113 PRO A N 1
ATOM 864 C CA . PRO A 1 113 ? 9.242 30.547 12.5 1 96.69 113 PRO A CA 1
ATOM 865 C C . PRO A 1 113 ? 10.102 31.484 13.344 1 96.69 113 PRO A C 1
ATOM 867 O O . PRO A 1 113 ? 11.328 31.406 13.312 1 96.69 113 PRO A O 1
ATOM 870 N N . ILE A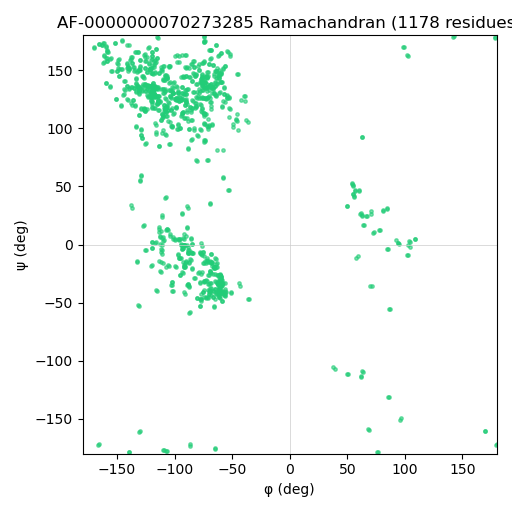 1 114 ? 9.406 32.375 14.008 1 96.44 114 ILE A N 1
ATOM 871 C CA . ILE A 1 114 ? 10.039 33.156 15.062 1 96.44 114 ILE A CA 1
ATOM 872 C C . ILE A 1 114 ? 9.93 32.406 16.391 1 96.44 114 ILE A C 1
ATOM 874 O O . ILE A 1 114 ? 8.859 32.344 17 1 96.44 114 ILE A O 1
ATOM 878 N N . SER A 1 115 ? 11.031 31.859 16.844 1 92.25 115 SER A N 1
ATOM 879 C CA . SER A 1 115 ? 11.008 30.984 18 1 92.25 115 SER A CA 1
ATOM 880 C C . SER A 1 115 ? 11.297 31.75 19.297 1 92.25 115 SER A C 1
ATOM 882 O O . SER A 1 115 ? 11.75 32.906 19.25 1 92.25 115 SER A O 1
ATOM 884 N N . GLY A 1 116 ? 10.945 31.109 20.406 1 92.38 116 GLY A N 1
ATOM 885 C CA . GLY A 1 116 ? 11.258 31.641 21.719 1 92.38 116 GLY A CA 1
ATOM 886 C C . GLY A 1 116 ? 10.141 32.5 22.297 1 92.38 116 GLY A C 1
ATOM 887 O O . GLY A 1 116 ? 10.305 33.094 23.375 1 92.38 116 GLY A O 1
ATOM 888 N N . LEU A 1 117 ? 9.062 32.594 21.625 1 94.44 117 LEU A N 1
ATOM 889 C CA . LEU A 1 117 ? 7.938 33.406 22.094 1 94.44 117 LEU A CA 1
ATOM 890 C C . LEU A 1 117 ? 6.762 32.531 22.484 1 94.44 117 LEU A C 1
ATOM 892 O O . LEU A 1 117 ? 6.488 31.516 21.812 1 94.44 117 LEU A O 1
ATOM 896 N N . THR A 1 118 ? 6.199 32.812 23.594 1 95.38 118 THR A N 1
ATOM 897 C CA . THR A 1 118 ? 4.906 32.281 23.984 1 95.38 118 THR A CA 1
ATOM 898 C C . THR A 1 118 ? 3.824 33.344 23.938 1 95.38 118 THR A C 1
ATOM 900 O O . THR A 1 118 ? 3.936 34.375 24.609 1 95.38 118 THR A O 1
ATOM 903 N N . ILE A 1 119 ? 2.881 33.156 23.109 1 97.69 119 ILE A N 1
ATOM 904 C CA . ILE A 1 119 ? 1.747 34.062 23 1 97.69 119 ILE A CA 1
ATOM 905 C C . ILE A 1 119 ? 0.441 33.281 23.125 1 97.69 119 ILE A C 1
ATOM 907 O O . ILE A 1 119 ? 0.145 32.438 22.297 1 97.69 119 ILE A O 1
ATOM 911 N N . VAL A 1 120 ? -0.324 33.562 24.156 1 97.88 120 VAL A N 1
ATOM 912 C CA . VAL A 1 120 ? -1.61 32.906 24.359 1 97.88 120 VAL A CA 1
ATOM 913 C C . VAL A 1 120 ? -2.736 33.938 24.297 1 97.88 120 VAL A C 1
ATOM 915 O O . VAL A 1 120 ? -2.676 34.969 24.953 1 97.88 120 VAL A O 1
ATOM 918 N N . VAL A 1 121 ? -3.721 33.688 23.484 1 98.31 121 VAL A N 1
ATOM 919 C CA . VAL A 1 121 ? -4.879 34.562 23.344 1 98.31 121 VAL A CA 1
ATOM 920 C C . VAL A 1 121 ? -6.109 33.906 23.953 1 98.31 121 VAL A C 1
ATOM 922 O O . VAL A 1 121 ? -6.379 32.719 23.703 1 98.31 121 VAL A O 1
ATOM 925 N N . ASP A 1 122 ? -6.797 34.594 24.766 1 97.38 122 ASP A N 1
ATOM 926 C CA . ASP A 1 122 ? -8.133 34.188 25.219 1 97.38 122 ASP A CA 1
ATOM 927 C C . ASP A 1 122 ? -9.188 34.594 24.188 1 97.38 122 ASP A C 1
ATOM 929 O O . ASP A 1 122 ? -9.414 35.781 23.938 1 97.38 122 ASP A O 1
ATOM 933 N N . LEU A 1 123 ? -9.867 33.656 23.625 1 95 123 LEU A N 1
ATOM 934 C CA . LEU A 1 123 ? -10.773 33.906 22.516 1 95 123 LEU A CA 1
ATOM 935 C C . LEU A 1 123 ? -12.07 34.531 23 1 95 123 LEU A C 1
ATOM 937 O O . LEU A 1 123 ? -12.789 35.156 22.219 1 95 123 LEU A O 1
ATOM 941 N N . GLY A 1 124 ? -12.453 34.344 24.281 1 91.44 124 GLY A N 1
ATOM 942 C CA . GLY A 1 124 ? -13.602 35.031 24.844 1 91.44 124 GLY A CA 1
ATOM 943 C C . GLY A 1 124 ? -13.383 36.531 25 1 91.44 124 GLY A C 1
ATOM 944 O O . GLY A 1 124 ? -14.242 37.312 24.609 1 91.44 124 GLY A O 1
ATOM 945 N N . ARG A 1 125 ? -12.227 36.844 25.484 1 94.25 125 ARG A N 1
ATOM 946 C CA . ARG A 1 125 ? -11.883 38.25 25.703 1 94.25 125 ARG A CA 1
ATOM 947 C C . ARG A 1 125 ? -11.195 38.844 24.484 1 94.25 125 ARG A C 1
ATOM 949 O O . ARG A 1 125 ? -11.086 40.062 24.375 1 94.25 125 ARG A O 1
ATOM 956 N N . MET A 1 126 ? -10.703 38.062 23.656 1 95.88 126 MET A N 1
ATOM 957 C CA . MET A 1 126 ? -9.93 38.438 22.484 1 95.88 126 MET A CA 1
ATOM 958 C C . MET A 1 126 ? -8.758 39.344 22.859 1 95.88 126 MET A C 1
ATOM 960 O O . MET A 1 126 ? -8.609 40.438 22.312 1 95.88 126 MET A O 1
ATOM 964 N N . LYS A 1 127 ? -8.023 38.844 23.812 1 97.25 127 LYS A N 1
ATOM 965 C CA . LYS A 1 127 ? -6.828 39.531 24.297 1 97.25 127 LYS A CA 1
ATOM 966 C C . LYS A 1 127 ? -5.691 38.562 24.562 1 97.25 127 LYS A C 1
ATOM 968 O O . LYS A 1 127 ? -5.938 37.375 24.875 1 97.25 127 LYS A O 1
ATOM 973 N N . ILE A 1 128 ? -4.496 39.031 24.422 1 98.44 128 ILE A N 1
ATOM 974 C CA . ILE A 1 128 ? -3.338 38.25 24.828 1 98.44 128 ILE A CA 1
ATOM 975 C C . ILE A 1 128 ? -3.295 38.125 26.344 1 98.44 128 ILE A C 1
ATOM 977 O O . ILE A 1 128 ? -3.258 39.125 27.047 1 98.44 128 ILE A O 1
ATOM 981 N N . VAL A 1 129 ? -3.293 36.938 26.859 1 97.62 129 VAL A N 1
ATOM 982 C CA . VAL A 1 129 ? -3.391 36.719 28.312 1 97.62 129 VAL A CA 1
ATOM 983 C C . VAL A 1 129 ? -2.086 36.156 28.844 1 97.62 129 VAL A C 1
ATOM 985 O O . VAL A 1 129 ? -1.862 36.125 30.047 1 97.62 129 VAL A O 1
ATOM 988 N N . GLU A 1 130 ? -1.25 35.688 28.031 1 97 130 GLU A N 1
ATOM 989 C CA . GLU A 1 130 ? 0.074 35.188 28.391 1 97 130 GLU A CA 1
ATOM 990 C C . GLU A 1 130 ? 1.107 35.531 27.328 1 97 130 GLU A C 1
ATOM 992 O O . GLU A 1 130 ? 0.842 35.406 26.125 1 97 130 GLU A O 1
ATOM 997 N N . TYR A 1 131 ? 2.225 36.031 27.734 1 97.25 131 TYR A N 1
ATOM 998 C CA . TYR A 1 131 ? 3.312 36.406 26.844 1 97.25 131 TYR A CA 1
ATOM 999 C C . TYR A 1 131 ? 4.668 36.188 27.5 1 97.25 131 TYR A C 1
ATOM 1001 O O . TYR A 1 131 ? 4.938 36.75 28.578 1 97.25 131 TYR A O 1
ATOM 1009 N N . HIS A 1 132 ? 5.449 35.344 26.906 1 95.81 132 HIS A N 1
ATOM 1010 C CA . HIS A 1 132 ? 6.816 35.125 27.359 1 95.81 132 HIS A CA 1
ATOM 1011 C C . HIS A 1 132 ? 7.805 35.219 26.203 1 95.81 132 HIS A C 1
ATOM 1013 O O . HIS A 1 132 ? 7.52 34.75 25.094 1 95.81 132 HIS A O 1
ATOM 1019 N N . ASP A 1 133 ? 8.836 35.875 26.344 1 95.81 133 ASP A N 1
ATOM 1020 C CA . ASP A 1 133 ? 9.992 35.938 25.453 1 95.81 133 ASP A CA 1
ATOM 1021 C C . ASP A 1 133 ? 11.211 35.281 26.094 1 95.81 133 ASP A C 1
ATOM 1023 O O . ASP A 1 133 ? 11.961 35.906 26.812 1 95.81 133 ASP A O 1
ATOM 1027 N N . ARG A 1 134 ? 11.469 34.062 25.797 1 89.62 134 ARG A N 1
ATOM 1028 C CA . ARG A 1 134 ? 12.406 33.281 26.578 1 89.62 134 ARG A CA 1
ATOM 1029 C C . ARG A 1 134 ? 13.766 33.188 25.891 1 89.62 134 ARG A C 1
ATOM 1031 O O . ARG A 1 134 ? 14.805 33.125 26.547 1 89.62 134 ARG A O 1
ATOM 1038 N N . GLU A 1 135 ? 13.758 33.031 24.625 1 87.44 135 GLU A N 1
ATOM 1039 C CA . GLU A 1 135 ? 15.008 32.812 23.906 1 87.44 135 GLU A CA 1
ATOM 1040 C C . GLU A 1 135 ? 14.945 33.375 22.5 1 87.44 135 GLU A C 1
ATOM 1042 O O . GLU A 1 135 ? 13.867 33.562 21.938 1 87.44 135 GLU A O 1
ATOM 1047 N N . ILE A 1 136 ? 16.156 33.719 22.109 1 90.31 136 ILE A N 1
ATOM 1048 C CA . ILE A 1 136 ? 16.281 34.219 20.75 1 90.31 136 ILE A CA 1
ATOM 1049 C C . ILE A 1 136 ? 17.016 33.219 19.891 1 90.31 136 ILE A C 1
ATOM 1051 O O . ILE A 1 136 ? 18.172 32.875 20.141 1 90.31 136 ILE A O 1
ATOM 1055 N N . GLU A 1 137 ? 16.297 32.625 18.984 1 90.94 137 GLU A N 1
ATOM 1056 C CA . GLU A 1 137 ? 16.859 31.766 17.953 1 90.94 137 GLU A CA 1
ATOM 1057 C C . GLU A 1 137 ? 16.891 32.438 16.594 1 90.94 137 GLU A C 1
ATOM 1059 O O . GLU A 1 137 ? 16.078 33.312 16.312 1 90.94 137 GLU A O 1
ATOM 1064 N N . THR A 1 138 ? 17.844 31.984 15.781 1 94.5 138 THR A N 1
ATOM 1065 C CA . THR A 1 138 ? 17.953 32.531 14.422 1 94.5 138 THR A CA 1
ATOM 1066 C C . THR A 1 138 ? 16.734 32.125 13.594 1 94.5 138 THR A C 1
ATOM 1068 O O . THR A 1 138 ? 16.344 30.953 13.57 1 94.5 138 THR A O 1
ATOM 1071 N N . VAL A 1 139 ? 16.094 33.094 12.93 1 96.56 139 VAL A N 1
ATOM 1072 C CA . VAL A 1 139 ? 15.039 32.781 11.969 1 96.56 139 VAL A CA 1
ATOM 1073 C C . VAL A 1 139 ? 15.641 32.125 10.727 1 96.56 139 VAL A C 1
ATOM 1075 O O . VAL A 1 139 ? 16.578 32.656 10.125 1 96.56 139 VAL A O 1
ATOM 1078 N N . PRO A 1 140 ? 15.125 30.969 10.312 1 96.25 140 PRO A N 1
ATOM 1079 C CA . PRO A 1 140 ? 15.656 30.328 9.109 1 96.25 140 PRO A CA 1
ATOM 1080 C C . PRO A 1 140 ? 15.586 31.25 7.887 1 96.25 140 PRO A C 1
ATOM 1082 O O . PRO A 1 140 ? 14.68 32.094 7.785 1 96.25 140 PRO A O 1
ATOM 1085 N N . THR A 1 141 ? 16.469 31.016 6.941 1 92.69 141 THR A N 1
ATOM 1086 C CA . THR A 1 141 ? 16.562 31.875 5.77 1 92.69 141 THR A CA 1
ATOM 1087 C C . THR A 1 141 ? 15.414 31.625 4.805 1 92.69 141 THR A C 1
ATOM 1089 O O . THR A 1 141 ? 14.789 30.562 4.852 1 92.69 141 THR A O 1
ATOM 1092 N N . ALA A 1 142 ? 15.133 32.594 3.986 1 91.56 142 ALA A N 1
ATOM 1093 C CA . ALA A 1 142 ? 14.141 32.438 2.92 1 91.56 142 ALA A CA 1
ATOM 1094 C C . ALA A 1 142 ? 14.766 31.828 1.672 1 91.56 142 ALA A C 1
ATOM 1096 O O . ALA A 1 142 ? 14.055 31.391 0.763 1 91.56 142 ALA A O 1
ATOM 1097 N N . GLU A 1 143 ? 15.984 31.703 1.73 1 88.81 143 GLU A N 1
ATOM 1098 C CA . GLU A 1 143 ? 16.703 31.25 0.538 1 88.81 143 GLU A CA 1
ATOM 1099 C C . GLU A 1 143 ? 16.375 29.797 0.226 1 88.81 143 GLU A C 1
ATOM 1101 O O . GLU A 1 143 ? 16.297 28.953 1.133 1 88.81 143 GLU A O 1
ATOM 1106 N N . ASN A 1 144 ? 16.125 29.516 -1.02 1 86.12 144 ASN A N 1
ATOM 1107 C CA . ASN A 1 144 ? 15.953 28.172 -1.581 1 86.12 144 ASN A CA 1
ATOM 1108 C C . ASN A 1 144 ? 14.703 27.5 -1.042 1 86.12 144 ASN A C 1
ATOM 1110 O O . ASN A 1 144 ? 14.633 26.266 -0.991 1 86.12 144 ASN A O 1
ATOM 1114 N N . ASN A 1 145 ? 13.781 28.266 -0.621 1 89.25 145 ASN A N 1
ATOM 1115 C CA . ASN A 1 145 ? 12.57 27.672 -0.056 1 89.25 145 ASN A CA 1
ATOM 1116 C C . ASN A 1 145 ? 11.328 28.078 -0.85 1 89.25 145 ASN A C 1
ATOM 1118 O O . ASN A 1 145 ? 10.219 27.672 -0.507 1 89.25 145 ASN A O 1
ATOM 1122 N N . GLU A 1 146 ? 11.484 28.828 -1.897 1 92.06 146 GLU A N 1
ATOM 1123 C CA . GLU A 1 146 ? 10.359 29.359 -2.662 1 92.06 146 GLU A CA 1
ATOM 1124 C C . GLU A 1 146 ? 9.68 28.266 -3.471 1 92.06 146 GLU A C 1
ATOM 1126 O O . GLU A 1 146 ? 10.328 27.562 -4.254 1 92.06 146 GLU A O 1
ATOM 1131 N N . TYR A 1 147 ? 8.328 28.125 -3.275 1 93.88 147 TYR A N 1
ATOM 1132 C CA . TYR A 1 147 ? 7.648 27.047 -3.973 1 93.88 147 TYR A CA 1
ATOM 1133 C C . TYR A 1 147 ? 6.719 27.578 -5.051 1 93.88 147 TYR A C 1
ATOM 1135 O O . TYR A 1 147 ? 6.137 26.812 -5.824 1 93.88 147 TYR A O 1
ATOM 1143 N N . GLN A 1 148 ? 6.566 28.906 -5.168 1 94.94 148 GLN A N 1
ATOM 1144 C CA . GLN A 1 148 ? 5.801 29.469 -6.27 1 94.94 148 GLN A CA 1
ATOM 1145 C C . GLN A 1 148 ? 6.598 29.438 -7.57 1 94.94 148 GLN A C 1
ATOM 1147 O O . GLN A 1 148 ? 7.688 30.016 -7.652 1 94.94 148 GLN A O 1
ATOM 1152 N N . VAL A 1 149 ? 5.984 28.891 -8.508 1 93.62 149 VAL A N 1
ATOM 1153 C CA . VAL A 1 149 ? 6.668 28.766 -9.797 1 93.62 149 VAL A CA 1
ATOM 1154 C C . VAL A 1 149 ? 7.004 30.156 -10.328 1 93.62 149 VAL A C 1
ATOM 1156 O O . VAL A 1 149 ? 8.086 30.359 -10.891 1 93.62 149 VAL A O 1
ATOM 1159 N N . SER A 1 150 ? 6.137 31.156 -10.203 1 93.62 150 SER A N 1
ATOM 1160 C CA . SER A 1 150 ? 6.297 32.5 -10.734 1 93.62 150 SER A CA 1
ATOM 1161 C C . SER A 1 150 ? 7.492 33.219 -10.102 1 93.62 150 SER A C 1
ATOM 1163 O O . SER A 1 150 ? 7.988 34.188 -10.641 1 93.62 150 SER A O 1
ATOM 1165 N N . LYS A 1 151 ? 7.953 32.688 -9 1 93.88 151 LYS A N 1
ATOM 1166 C CA . LYS A 1 151 ? 9.055 33.344 -8.289 1 93.88 151 LYS A CA 1
ATOM 1167 C C . LYS A 1 151 ? 10.32 32.5 -8.344 1 93.88 151 LYS A C 1
ATOM 1169 O O . LYS A 1 151 ? 11.32 32.812 -7.703 1 93.88 151 LYS A O 1
ATOM 1174 N N . GLN A 1 152 ? 10.227 31.422 -8.977 1 93.12 152 GLN A N 1
ATOM 1175 C CA . GLN A 1 152 ? 11.398 30.562 -9.148 1 93.12 152 GLN A CA 1
ATOM 1176 C C . GLN A 1 152 ? 12.148 30.922 -10.43 1 93.12 152 GLN A C 1
ATOM 1178 O O . GLN A 1 152 ? 11.57 31.453 -11.367 1 93.12 152 GLN A O 1
ATOM 1183 N N . ASN A 1 153 ? 13.43 30.656 -10.383 1 92.56 153 ASN A N 1
ATOM 1184 C CA . ASN A 1 153 ? 14.289 30.859 -11.547 1 92.56 153 ASN A CA 1
ATOM 1185 C C . ASN A 1 153 ? 14.914 29.562 -12.023 1 92.56 153 ASN A C 1
ATOM 1187 O O . ASN A 1 153 ? 15.078 28.625 -11.242 1 92.56 153 ASN A O 1
ATOM 1191 N N . PRO A 1 154 ? 15.234 29.453 -13.258 1 92.12 154 PRO A N 1
ATOM 1192 C CA . PRO A 1 154 ? 15.984 28.297 -13.734 1 92.12 154 PRO A CA 1
ATOM 1193 C C . PRO A 1 154 ? 17.281 28.062 -12.953 1 92.12 154 PRO A C 1
ATOM 1195 O O . PRO A 1 154 ? 17.781 28.984 -12.297 1 92.12 154 PRO A O 1
ATOM 1198 N N . PRO A 1 155 ? 17.922 26.984 -13.023 1 92.75 155 PRO A N 1
ATOM 1199 C CA . PRO A 1 155 ? 17.453 25.859 -13.812 1 92.75 155 PRO A CA 1
ATOM 1200 C C . PRO A 1 155 ? 16.281 25.125 -13.172 1 92.75 155 PRO A C 1
ATOM 1202 O O . PRO A 1 155 ? 16.281 24.922 -11.953 1 92.75 155 PRO A O 1
ATOM 1205 N N . PHE A 1 156 ? 15.312 24.703 -13.977 1 95.38 156 PHE A N 1
ATOM 1206 C CA . PHE A 1 156 ? 14.172 23.906 -13.547 1 95.38 156 PHE A CA 1
ATOM 1207 C C . PHE A 1 156 ? 14.484 22.422 -13.664 1 95.38 156 PHE A C 1
ATOM 1209 O O . PHE A 1 156 ? 15.492 22.031 -14.266 1 95.38 156 PHE A O 1
ATOM 1216 N N . GLY A 1 157 ? 13.656 21.688 -12.977 1 94 157 GLY A N 1
ATOM 1217 C CA . GLY A 1 157 ? 13.805 20.234 -13.062 1 94 157 GLY A CA 1
ATOM 1218 C C . GLY A 1 157 ? 13.516 19.703 -14.453 1 94 157 GLY A C 1
ATOM 1219 O O . GLY A 1 157 ? 13.312 20.469 -15.391 1 94 157 GLY A O 1
ATOM 1220 N N . PRO A 1 158 ? 13.562 18.359 -14.539 1 93.62 158 PRO A N 1
ATOM 1221 C CA . PRO A 1 158 ? 13.32 17.766 -15.852 1 93.62 158 PRO A CA 1
ATOM 1222 C C . PRO A 1 158 ? 11.938 18.078 -16.406 1 93.62 158 PRO A C 1
ATOM 1224 O O . PRO A 1 158 ? 10.969 18.172 -15.641 1 93.62 158 PRO A O 1
ATOM 1227 N N . LYS A 1 159 ? 11.93 18.203 -17.703 1 91.81 159 LYS A N 1
ATOM 1228 C CA . LYS A 1 159 ? 10.664 18.484 -18.375 1 91.81 159 LYS A CA 1
ATOM 1229 C C . LYS A 1 159 ? 9.789 17.234 -18.438 1 91.81 159 LYS A C 1
ATOM 1231 O O . LYS A 1 159 ? 10.266 16.156 -18.766 1 91.81 159 LYS A O 1
ATOM 1236 N N . GLN A 1 160 ? 8.57 17.438 -18.078 1 94.56 160 GLN A N 1
ATOM 1237 C CA . GLN A 1 160 ? 7.574 16.375 -18.219 1 94.56 160 GLN A CA 1
ATOM 1238 C C . GLN A 1 160 ? 6.754 16.562 -19.484 1 94.56 160 GLN A C 1
ATOM 1240 O O . GLN A 1 160 ? 6.359 17.672 -19.828 1 94.56 160 GLN A O 1
ATOM 1245 N N . HIS A 1 161 ? 6.57 15.438 -20.141 1 94.69 161 HIS A N 1
ATOM 1246 C CA . HIS A 1 161 ? 5.785 15.516 -21.375 1 94.69 161 HIS A CA 1
ATOM 1247 C C . HIS A 1 161 ? 4.289 15.516 -21.078 1 94.69 161 HIS A C 1
ATOM 1249 O O . HIS A 1 161 ? 3.844 14.859 -20.125 1 94.69 161 HIS A O 1
ATOM 1255 N N . SER A 1 162 ? 3.576 16.234 -21.906 1 93.06 162 SER A N 1
ATOM 1256 C CA . SER A 1 162 ? 2.135 16.375 -21.734 1 93.06 162 SER A CA 1
ATOM 1257 C C . SER A 1 162 ? 1.393 15.141 -22.234 1 93.06 162 SER A C 1
ATOM 1259 O O . SER A 1 162 ? 1.91 14.391 -23.078 1 93.06 162 SER A O 1
ATOM 1261 N N . LEU A 1 163 ? 0.205 14.93 -21.688 1 89.56 163 LEU A N 1
ATOM 1262 C CA . LEU A 1 163 ? -0.726 13.906 -22.141 1 89.56 163 LEU A CA 1
ATOM 1263 C C . LEU A 1 163 ? -2.094 14.508 -22.438 1 89.56 163 LEU A C 1
ATOM 1265 O O . LEU A 1 163 ? -2.711 15.117 -21.562 1 89.56 163 LEU A O 1
ATOM 1269 N N . ALA A 1 164 ? -2.479 14.406 -23.672 1 88.5 164 ALA A N 1
ATOM 1270 C CA . ALA A 1 164 ? -3.859 14.727 -24.031 1 88.5 164 ALA A CA 1
ATOM 1271 C C . ALA A 1 164 ? -4.73 13.477 -24.016 1 88.5 164 ALA A C 1
ATOM 1273 O O . ALA A 1 164 ? -4.293 12.406 -24.453 1 88.5 164 ALA A O 1
ATOM 1274 N N . SER A 1 165 ? -5.887 13.625 -23.438 1 87.19 165 SER A N 1
ATOM 1275 C CA . SER A 1 165 ? -6.777 12.469 -23.406 1 87.19 165 SER A CA 1
ATOM 1276 C C . SER A 1 165 ? -8.18 12.828 -23.875 1 87.19 165 SER A C 1
ATOM 1278 O O . SER A 1 165 ? -8.57 14 -23.828 1 87.19 165 SER A O 1
ATOM 1280 N N . HIS A 1 166 ? -8.828 11.859 -24.422 1 87.81 166 HIS A N 1
ATOM 1281 C CA . HIS A 1 166 ? -10.188 12 -24.922 1 87.81 166 HIS A CA 1
ATOM 1282 C C . HIS A 1 166 ? -10.992 10.727 -24.719 1 87.81 166 HIS A C 1
ATOM 1284 O O . HIS A 1 166 ? -10.508 9.625 -24.984 1 87.81 166 HIS A O 1
ATOM 1290 N N . GLN A 1 167 ? -12.117 10.875 -24.141 1 91.88 167 GLN A N 1
ATOM 1291 C CA . GLN A 1 167 ? -13.078 9.781 -24.047 1 91.88 167 GLN A CA 1
ATOM 1292 C C . GLN A 1 167 ? -14.203 9.938 -25.062 1 91.88 167 GLN A C 1
ATOM 1294 O O . GLN A 1 167 ? -15.203 10.602 -24.797 1 91.88 167 GLN A O 1
ATOM 1299 N N . PRO A 1 168 ? -14.133 9.195 -26.141 1 89.56 168 PRO A N 1
ATOM 1300 C CA . PRO A 1 168 ? -15.102 9.391 -27.219 1 89.56 168 PRO A CA 1
ATOM 1301 C C . PRO A 1 168 ? -16.547 9.188 -26.75 1 89.56 168 PRO A C 1
ATOM 1303 O O . PRO A 1 168 ? -17.469 9.82 -27.281 1 89.56 168 PRO A O 1
ATOM 1306 N N . GLN A 1 169 ? -16.734 8.336 -25.781 1 92.81 169 GLN A N 1
ATOM 1307 C CA . GLN A 1 169 ? -18.094 8.047 -25.297 1 92.81 169 GLN A CA 1
ATOM 1308 C C . GLN A 1 169 ? -18.453 8.953 -24.125 1 92.81 169 GLN A C 1
ATOM 1310 O O . GLN A 1 169 ? -19.531 8.812 -23.531 1 92.81 169 GLN A O 1
ATOM 1315 N N . GLY A 1 170 ? -17.562 9.875 -23.844 1 93.38 170 GLY A N 1
ATOM 1316 C CA . GLY A 1 170 ? -17.734 10.617 -22.609 1 93.38 170 GLY A CA 1
ATOM 1317 C C . GLY A 1 170 ? -17.328 9.836 -21.375 1 93.38 170 GLY A C 1
ATOM 1318 O O . GLY A 1 170 ? -16.875 8.695 -21.484 1 93.38 170 GLY A O 1
ATOM 1319 N N . PRO A 1 171 ? -17.5 10.438 -20.281 1 95.38 171 PRO A N 1
ATOM 1320 C CA . PRO A 1 171 ? -17.156 9.711 -19.062 1 95.38 171 PRO A CA 1
ATOM 1321 C C . PRO A 1 171 ? -18 8.453 -18.859 1 95.38 171 PRO A C 1
ATOM 1323 O O . PRO A 1 171 ? -19.172 8.422 -19.25 1 95.38 171 PRO A O 1
ATOM 1326 N N . GLY A 1 172 ? -17.375 7.477 -18.297 1 96.75 172 GLY A N 1
ATOM 1327 C CA . GLY A 1 172 ? -18.094 6.25 -18 1 96.75 172 GLY A CA 1
ATOM 1328 C C . GLY A 1 172 ? -19 6.363 -16.797 1 96.75 172 GLY A C 1
ATOM 1329 O O . GLY A 1 172 ? -19.609 5.379 -16.375 1 96.75 172 GLY A O 1
ATOM 1330 N N . PHE A 1 173 ? -19.031 7.523 -16.141 1 98.25 173 PHE A N 1
ATOM 1331 C CA . PHE A 1 173 ? -19.844 7.734 -14.953 1 98.25 173 PHE A CA 1
ATOM 1332 C C . PHE A 1 173 ? -20.859 8.852 -15.18 1 98.25 173 PHE A C 1
ATOM 1334 O O . PHE A 1 173 ? -20.719 9.648 -16.109 1 98.25 173 PHE A O 1
ATOM 1341 N N . GLN A 1 174 ? -21.891 8.859 -14.375 1 97.81 174 GLN A N 1
ATOM 1342 C CA . GLN A 1 174 ? -22.922 9.891 -14.375 1 97.81 174 GLN A CA 1
ATOM 1343 C C . GLN A 1 174 ? -23.062 10.531 -12.992 1 97.81 174 GLN A C 1
ATOM 1345 O O . GLN A 1 174 ? -23 9.836 -11.977 1 97.81 174 GLN A O 1
ATOM 1350 N N . ILE A 1 175 ? -23.188 11.828 -13.047 1 97.88 175 ILE A N 1
ATOM 1351 C CA . ILE A 1 175 ? -23.422 12.578 -11.828 1 97.88 175 ILE A CA 1
ATOM 1352 C C . ILE A 1 175 ? -24.812 13.211 -11.883 1 97.88 175 ILE A C 1
ATOM 1354 O O . ILE A 1 175 ? -25.094 14.039 -12.758 1 97.88 175 ILE A O 1
ATOM 1358 N N . ASN A 1 176 ? -25.641 12.82 -11.039 1 96.81 176 ASN A N 1
ATOM 1359 C CA . ASN A 1 176 ? -26.953 13.414 -10.859 1 96.81 176 ASN A CA 1
ATOM 1360 C C . ASN A 1 176 ? -27.109 14.047 -9.477 1 96.81 176 ASN A C 1
ATOM 1362 O O . ASN A 1 176 ? -27.531 13.383 -8.531 1 96.81 176 ASN A O 1
ATOM 1366 N N . GLY A 1 177 ? -26.875 15.344 -9.477 1 92.94 177 GLY A N 1
ATOM 1367 C CA . GLY A 1 177 ? -26.781 15.969 -8.164 1 92.94 177 GLY A CA 1
ATOM 1368 C C . GLY A 1 177 ? -25.625 15.445 -7.332 1 92.94 177 GLY A C 1
ATOM 1369 O O . GLY A 1 177 ? -24.453 15.688 -7.656 1 92.94 177 GLY A O 1
ATOM 1370 N N . HIS A 1 178 ? -26.078 14.688 -6.332 1 93.19 178 HIS A N 1
ATOM 1371 C CA . HIS A 1 178 ? -25.031 14.133 -5.469 1 93.19 178 HIS A CA 1
ATOM 1372 C C . HIS A 1 178 ? -24.922 12.625 -5.637 1 93.19 178 HIS A C 1
ATOM 1374 O O . HIS A 1 178 ? -24.109 11.977 -4.965 1 93.19 178 HIS A O 1
ATOM 1380 N N . SER A 1 179 ? -25.656 12.148 -6.559 1 97.44 179 SER A N 1
ATOM 1381 C CA . SER A 1 179 ? -25.625 10.719 -6.844 1 97.44 179 SER A CA 1
ATOM 1382 C C . SER A 1 179 ? -24.688 10.406 -8.008 1 97.44 179 SER A C 1
ATOM 1384 O O . SER A 1 179 ? -24.766 11.047 -9.062 1 97.44 179 SER A O 1
ATOM 1386 N N . VAL A 1 180 ? -23.844 9.438 -7.816 1 98.56 180 VAL A N 1
ATOM 1387 C CA . VAL A 1 180 ? -22.906 9.016 -8.844 1 98.56 180 VAL A CA 1
ATOM 1388 C C . VAL A 1 180 ? -23.172 7.566 -9.227 1 98.56 180 VAL A C 1
ATOM 1390 O O . VAL A 1 180 ? -23.328 6.707 -8.359 1 98.56 180 VAL A O 1
ATOM 1393 N N . SER A 1 181 ? -23.281 7.305 -10.477 1 98.44 181 SER A N 1
ATOM 1394 C CA . SER A 1 181 ? -23.359 5.953 -11.016 1 98.44 181 SER A CA 1
ATOM 1395 C C . SER A 1 181 ? -22.188 5.652 -11.938 1 98.44 181 SER A C 1
ATOM 1397 O O . SER A 1 181 ? -21.859 6.457 -12.812 1 98.44 181 SER A O 1
ATOM 1399 N N . TRP A 1 182 ? -21.516 4.578 -11.742 1 98.5 182 TRP A N 1
ATOM 1400 C CA . TRP A 1 182 ? -20.359 4.164 -12.516 1 98.5 182 TRP A CA 1
ATOM 1401 C C . TRP A 1 182 ? -20.234 2.645 -12.547 1 98.5 182 TRP A C 1
ATOM 1403 O O . TRP A 1 182 ? -20.25 1.993 -11.5 1 98.5 182 TRP A O 1
ATOM 1413 N N . ALA A 1 183 ? -20.156 2.045 -13.781 1 97.19 183 ALA A N 1
ATOM 1414 C CA . ALA A 1 183 ? -20.062 0.595 -13.922 1 97.19 183 ALA A CA 1
ATOM 1415 C C . ALA A 1 183 ? -21.125 -0.116 -13.102 1 97.19 183 ALA A C 1
ATOM 1417 O O . ALA A 1 183 ? -22.328 0.069 -13.336 1 97.19 183 ALA A O 1
ATOM 1418 N N . ASN A 1 184 ? -20.688 -0.829 -12.039 1 97.62 184 ASN A N 1
ATOM 1419 C CA . ASN A 1 184 ? -21.672 -1.537 -11.227 1 97.62 184 ASN A CA 1
ATOM 1420 C C . ASN A 1 184 ? -21.891 -0.843 -9.883 1 97.62 184 ASN A C 1
ATOM 1422 O O . ASN A 1 184 ? -22.516 -1.403 -8.984 1 97.62 184 ASN A O 1
ATOM 1426 N N . TRP A 1 185 ? -21.422 0.353 -9.734 1 98.75 185 TRP A N 1
ATOM 1427 C CA . TRP A 1 185 ? -21.531 1.071 -8.477 1 98.75 185 TRP A CA 1
ATOM 1428 C C . TRP A 1 185 ? -22.547 2.203 -8.586 1 98.75 185 TRP A C 1
ATOM 1430 O O . TRP A 1 185 ? -22.688 2.828 -9.641 1 98.75 185 TRP A O 1
ATOM 1440 N N . LYS A 1 186 ? -23.203 2.434 -7.523 1 98.62 186 LYS A N 1
ATOM 1441 C CA . LYS A 1 186 ? -23.969 3.646 -7.266 1 98.62 186 LYS A CA 1
ATOM 1442 C C . LYS A 1 186 ? -23.766 4.141 -5.836 1 98.62 186 LYS A C 1
ATOM 1444 O O . LYS A 1 186 ? -23.75 3.348 -4.895 1 98.62 186 LYS A O 1
ATOM 1449 N N . PHE A 1 187 ? -23.562 5.414 -5.672 1 98.88 187 PHE A N 1
ATOM 1450 C CA . PHE A 1 187 ? -23.375 5.973 -4.34 1 98.88 187 PHE A CA 1
ATOM 1451 C C . PHE A 1 187 ? -23.656 7.465 -4.328 1 98.88 187 PHE A C 1
ATOM 1453 O O . PHE A 1 187 ? -23.906 8.062 -5.379 1 98.88 187 PHE A O 1
ATOM 1460 N N . HIS A 1 188 ? -23.703 8.031 -3.143 1 98.56 188 HIS A N 1
ATOM 1461 C CA . HIS A 1 188 ? -23.891 9.461 -2.936 1 98.56 188 HIS A CA 1
ATOM 1462 C C . HIS A 1 188 ? -22.625 10.125 -2.424 1 98.56 188 HIS A C 1
ATOM 1464 O O . HIS A 1 188 ? -21.875 9.523 -1.653 1 98.56 188 HIS A O 1
ATOM 1470 N N . ILE A 1 189 ? -22.391 11.336 -2.922 1 98.38 189 ILE A N 1
ATOM 1471 C CA . ILE A 1 189 ? -21.328 12.172 -2.383 1 98.38 189 ILE A CA 1
ATOM 1472 C 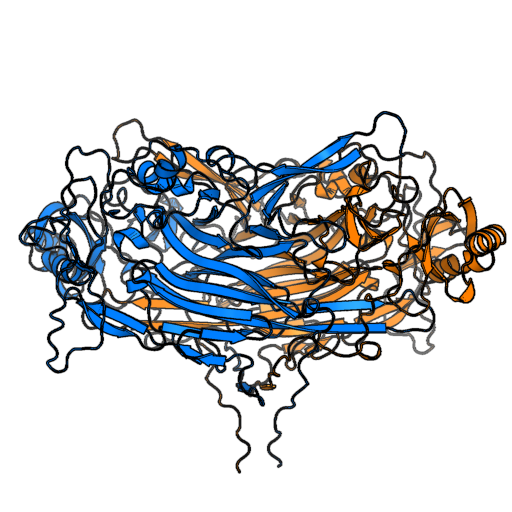C . ILE A 1 189 ? -21.922 13.328 -1.597 1 98.38 189 ILE A C 1
ATOM 1474 O O . ILE A 1 189 ? -22.672 14.141 -2.148 1 98.38 189 ILE A O 1
ATOM 1478 N N . GLY A 1 190 ? -21.641 13.32 -0.334 1 96.81 190 GLY A N 1
ATOM 1479 C CA . GLY A 1 190 ? -22.047 14.422 0.519 1 96.81 190 GLY A CA 1
ATOM 1480 C C . GLY A 1 190 ? -20.875 15.211 1.077 1 96.81 190 GLY A C 1
ATOM 1481 O O . GLY A 1 190 ? -19.719 14.922 0.765 1 96.81 190 GLY A O 1
ATOM 1482 N N . PHE A 1 191 ? -21.234 16.203 1.788 1 95.62 191 PHE A N 1
ATOM 1483 C CA . PHE A 1 191 ? -20.219 17.062 2.375 1 95.62 191 PHE A CA 1
ATOM 1484 C C . PHE A 1 191 ? -20.594 17.453 3.799 1 95.62 191 PHE A C 1
ATOM 1486 O O . PHE A 1 191 ? -21.75 17.75 4.082 1 95.62 191 PHE A O 1
ATOM 1493 N N . ASP A 1 192 ? -19.656 17.359 4.648 1 94.19 192 ASP A N 1
ATOM 1494 C CA . ASP A 1 192 ? -19.812 17.75 6.047 1 94.19 192 ASP A CA 1
ATOM 1495 C C . ASP A 1 192 ? -18.703 18.719 6.457 1 94.19 192 ASP A C 1
ATOM 1497 O O . ASP A 1 192 ? -17.531 18.516 6.117 1 94.19 192 ASP A O 1
ATOM 1501 N N . VAL A 1 193 ? -19.016 19.734 7.191 1 90.19 193 VAL A N 1
ATOM 1502 C CA . VAL A 1 193 ? -18.062 20.797 7.508 1 90.19 193 VAL A CA 1
ATOM 1503 C C . VAL A 1 193 ? -16.969 20.25 8.438 1 90.19 193 VAL A C 1
ATOM 1505 O O . VAL A 1 193 ? -15.875 20.812 8.516 1 90.19 193 VAL A O 1
ATOM 1508 N N . ARG A 1 194 ? -17.25 19.266 9.141 1 93.75 194 ARG A N 1
ATOM 1509 C CA . ARG A 1 194 ? -16.25 18.703 10.039 1 93.75 194 ARG A CA 1
ATOM 1510 C C . ARG A 1 194 ? -15.461 17.594 9.344 1 93.75 194 ARG A C 1
ATOM 1512 O O . ARG A 1 194 ? -14.234 17.562 9.438 1 93.75 194 ARG A O 1
ATOM 1519 N N . ALA A 1 195 ? -16.141 16.719 8.547 1 96.19 195 ALA A N 1
ATOM 1520 C CA . ALA A 1 195 ? -15.508 15.523 8 1 96.19 195 ALA A CA 1
ATOM 1521 C C . ALA A 1 195 ? -14.992 15.773 6.582 1 96.19 195 ALA A C 1
ATOM 1523 O O . ALA A 1 195 ? -14.039 15.133 6.137 1 96.19 195 ALA A O 1
ATOM 1524 N N . GLY A 1 196 ? -15.555 16.656 5.91 1 96.38 196 GLY A N 1
ATOM 1525 C CA . GLY A 1 196 ? -15.328 16.766 4.48 1 96.38 196 GLY A CA 1
ATOM 1526 C C . GLY A 1 196 ? -16.234 15.875 3.656 1 96.38 196 GLY A C 1
ATOM 1527 O O . GLY A 1 196 ? -17.453 15.875 3.846 1 96.38 196 GLY A O 1
ATOM 1528 N N . VAL A 1 197 ? -15.695 15.164 2.754 1 97.44 197 VAL A N 1
ATOM 1529 C CA . VAL A 1 197 ? -16.453 14.328 1.836 1 97.44 197 VAL A CA 1
ATOM 1530 C C . VAL A 1 197 ? -17.016 13.109 2.58 1 97.44 197 VAL A C 1
ATOM 1532 O O . VAL A 1 197 ? -16.312 12.5 3.389 1 97.44 197 VAL A O 1
ATOM 1535 N N . ILE A 1 198 ? -18.266 12.82 2.322 1 98.25 198 ILE A N 1
ATOM 1536 C CA . ILE A 1 198 ? -18.953 11.648 2.844 1 98.25 198 ILE A CA 1
ATOM 1537 C C . ILE A 1 198 ? -19.438 10.773 1.687 1 98.25 198 ILE A C 1
ATOM 1539 O O . ILE A 1 198 ? -20.141 11.258 0.796 1 98.25 198 ILE A O 1
ATOM 1543 N N . ILE A 1 199 ? -19.031 9.547 1.655 1 98.88 199 ILE A N 1
ATOM 1544 C CA . ILE A 1 199 ? -19.578 8.578 0.723 1 98.88 199 ILE A CA 1
ATOM 1545 C C . ILE A 1 199 ? -20.734 7.816 1.393 1 98.88 199 ILE A C 1
ATOM 1547 O O . ILE A 1 199 ? -20.562 7.266 2.484 1 98.88 199 ILE A O 1
ATOM 1551 N N . SER A 1 200 ? -21.938 7.809 0.747 1 98.56 200 SER A N 1
ATOM 1552 C CA . SER A 1 200 ? -23.062 7.125 1.381 1 98.56 200 SER A CA 1
ATOM 1553 C C . SER A 1 200 ? -23.844 6.301 0.368 1 98.56 200 SER A C 1
ATOM 1555 O O . SER A 1 200 ? -23.734 6.516 -0.84 1 98.56 200 SER A O 1
ATOM 1557 N N . LEU A 1 201 ? -24.5 5.336 0.859 1 98.5 201 LEU A N 1
ATOM 1558 C CA . LEU A 1 201 ? -25.422 4.473 0.13 1 98.5 201 LEU A CA 1
ATOM 1559 C C . LEU A 1 201 ? -24.734 3.83 -1.069 1 98.5 201 LEU A C 1
ATOM 1561 O O . LEU A 1 201 ? -25.281 3.834 -2.176 1 98.5 201 LEU A O 1
ATOM 1565 N N . ALA A 1 202 ? -23.531 3.416 -0.84 1 98.88 202 ALA A N 1
ATOM 1566 C CA . ALA A 1 202 ? -22.812 2.725 -1.908 1 98.88 202 ALA A CA 1
ATOM 1567 C C . ALA A 1 202 ? -23.328 1.298 -2.078 1 98.88 202 ALA A C 1
ATOM 1569 O O . ALA A 1 202 ? -23.391 0.537 -1.111 1 98.88 202 ALA A O 1
ATOM 1570 N N . SER A 1 203 ? -23.688 0.972 -3.221 1 98.75 203 SER A N 1
ATOM 1571 C CA . SER A 1 203 ? -24.156 -0.361 -3.6 1 98.75 203 SER A CA 1
ATOM 1572 C C . SER A 1 203 ? -23.531 -0.801 -4.926 1 98.75 203 SER A C 1
ATOM 1574 O O . SER A 1 203 ? -23.141 0.034 -5.742 1 98.75 203 SER A O 1
ATOM 1576 N N . THR A 1 204 ? -23.422 -2.072 -5.066 1 98.44 204 THR A N 1
ATOM 1577 C CA . THR A 1 204 ? -22.891 -2.621 -6.309 1 98.44 204 THR A CA 1
ATOM 1578 C C . THR A 1 204 ? -23.891 -3.576 -6.953 1 98.44 204 THR A C 1
ATOM 1580 O O . THR A 1 204 ? -24.547 -4.359 -6.262 1 98.44 204 THR A O 1
ATOM 1583 N N . TYR A 1 205 ? -24.062 -3.459 -8.242 1 97.5 205 TYR A N 1
ATOM 1584 C CA . TYR A 1 205 ? -24.969 -4.324 -8.984 1 97.5 205 TYR A CA 1
ATOM 1585 C C . TYR A 1 205 ? -24.359 -5.699 -9.211 1 97.5 205 TYR A C 1
ATOM 1587 O O . TYR A 1 205 ? -23.266 -5.809 -9.789 1 97.5 205 TYR A O 1
ATOM 1595 N N . ASP A 1 206 ? -25 -6.684 -8.734 1 96.81 206 ASP A N 1
ATOM 1596 C CA . ASP A 1 206 ? -24.609 -8.078 -8.93 1 96.81 206 ASP A CA 1
ATOM 1597 C C . ASP A 1 206 ? -25.297 -8.664 -10.164 1 96.81 206 ASP A C 1
ATOM 1599 O O . ASP A 1 206 ? -26.5 -8.961 -10.133 1 96.81 206 ASP A O 1
ATOM 1603 N N . LEU A 1 207 ? -24.547 -8.867 -11.133 1 92.81 207 LEU A N 1
ATOM 1604 C CA . LEU A 1 207 ? -25.062 -9.328 -12.414 1 92.81 207 LEU A CA 1
ATOM 1605 C C . LEU A 1 207 ? -25.75 -10.688 -12.273 1 92.81 207 LEU A C 1
ATOM 1607 O O . LEU A 1 207 ? -26.781 -10.938 -12.898 1 92.81 207 LEU A O 1
ATOM 1611 N N . GLU A 1 208 ? -25.188 -11.562 -11.508 1 91 208 GLU A N 1
ATOM 1612 C CA . GLU A 1 208 ? -25.719 -12.914 -11.367 1 91 208 GLU A CA 1
ATOM 1613 C C . GLU A 1 208 ? -27.016 -12.922 -10.57 1 91 208 GLU A C 1
ATOM 1615 O O . GLU A 1 208 ? -27.906 -13.734 -10.828 1 91 208 GLU A O 1
ATOM 1620 N N . LYS A 1 209 ? -27.125 -12.023 -9.672 1 94.25 209 LYS A N 1
ATOM 1621 C CA . LYS A 1 209 ? -28.312 -11.961 -8.836 1 94.25 209 LYS A CA 1
ATOM 1622 C C . LYS A 1 209 ? -29.328 -10.953 -9.391 1 94.25 209 LYS A C 1
ATOM 1624 O O . LYS A 1 209 ? -30.469 -10.898 -8.938 1 94.25 209 LYS A O 1
ATOM 1629 N N . HIS A 1 210 ? -28.922 -10.164 -10.328 1 95.12 210 HIS A N 1
ATOM 1630 C CA . HIS A 1 210 ? -29.75 -9.133 -10.961 1 95.12 210 HIS A CA 1
ATOM 1631 C C . HIS A 1 210 ? -30.312 -8.164 -9.922 1 95.12 210 HIS A C 1
ATOM 1633 O O . HIS A 1 210 ? -31.5 -7.887 -9.914 1 95.12 210 HIS A O 1
ATOM 1639 N N . LYS A 1 211 ? -29.406 -7.789 -9.117 1 96.12 211 LYS A N 1
ATOM 1640 C CA . LYS A 1 211 ? -29.844 -6.848 -8.086 1 96.12 211 LYS A CA 1
ATOM 1641 C C . LYS A 1 211 ? -28.672 -6.004 -7.59 1 96.12 211 LYS A C 1
ATOM 1643 O O . LYS A 1 211 ? -27.516 -6.445 -7.629 1 96.12 211 LYS A O 1
ATOM 1648 N N . SER A 1 212 ? -29 -4.762 -7.184 1 97.88 212 SER A N 1
ATOM 1649 C CA . SER A 1 212 ? -28.047 -3.92 -6.477 1 97.88 212 SER A CA 1
ATOM 1650 C C . SER A 1 212 ? -27.938 -4.309 -5.004 1 97.88 212 SER A C 1
ATOM 1652 O O . SER A 1 212 ? -28.969 -4.418 -4.316 1 97.88 212 SER A O 1
ATOM 1654 N N . ARG A 1 213 ? -26.781 -4.547 -4.578 1 98.56 213 ARG A N 1
ATOM 1655 C CA . ARG A 1 213 ? -26.562 -5.012 -3.213 1 98.56 213 ARG A CA 1
ATOM 1656 C C . ARG A 1 213 ? -25.797 -3.973 -2.398 1 98.56 213 ARG A C 1
ATOM 1658 O O . ARG A 1 213 ? -24.781 -3.443 -2.852 1 98.56 213 ARG A O 1
ATOM 1665 N N . ARG A 1 214 ? -26.266 -3.715 -1.182 1 98.62 214 ARG A N 1
ATOM 1666 C CA . ARG A 1 214 ? -25.703 -2.674 -0.328 1 98.62 214 ARG A CA 1
ATOM 1667 C C . ARG A 1 214 ? -24.328 -3.072 0.194 1 98.62 214 ARG A C 1
ATOM 1669 O O . ARG A 1 214 ? -24.094 -4.238 0.519 1 98.62 214 ARG A O 1
ATOM 1676 N N . VAL A 1 215 ? -23.438 -2.07 0.325 1 98.88 215 VAL A N 1
ATOM 1677 C CA . VAL A 1 215 ? -22.094 -2.334 0.841 1 98.88 215 VAL A CA 1
ATOM 1678 C C . VAL A 1 215 ? -21.75 -1.323 1.933 1 98.88 215 VAL A C 1
ATOM 1680 O O . VAL A 1 215 ? -21.344 -1.702 3.035 1 98.88 215 VAL A O 1
ATOM 1683 N N . LEU A 1 216 ? -21.891 -0.043 1.678 1 98.88 216 LEU A N 1
ATOM 1684 C CA . LEU A 1 216 ? -21.484 1.025 2.582 1 98.88 216 LEU A CA 1
ATOM 1685 C C . LEU A 1 216 ? -22.594 2.043 2.764 1 98.88 216 LEU A C 1
ATOM 1687 O O . LEU A 1 216 ? -22.969 2.746 1.818 1 98.88 216 LEU A O 1
ATOM 1691 N N . TYR A 1 217 ? -23.141 2.092 3.938 1 98.62 217 TYR A N 1
ATOM 1692 C CA . TYR A 1 217 ? -24.156 3.105 4.227 1 98.62 217 TYR A CA 1
ATOM 1693 C C . TYR A 1 217 ? -23.531 4.492 4.32 1 98.62 217 TYR A C 1
ATOM 1695 O O . TYR A 1 217 ? -24.047 5.457 3.764 1 98.62 217 TYR A O 1
ATOM 1703 N N . LYS A 1 218 ? -22.422 4.492 5.051 1 98.5 218 LYS A N 1
ATOM 1704 C CA . LYS A 1 218 ? -21.734 5.777 5.211 1 98.5 218 LYS A CA 1
ATOM 1705 C C . LYS A 1 218 ? -20.266 5.578 5.527 1 98.5 218 LYS A C 1
ATOM 1707 O O . LYS A 1 218 ? -19.906 4.711 6.324 1 98.5 218 LYS A O 1
ATOM 1712 N N . GLY A 1 219 ? -19.422 6.363 4.875 1 98.81 219 GLY A N 1
ATOM 1713 C CA . GLY A 1 219 ? -17.984 6.371 5.137 1 98.81 219 GLY A CA 1
ATOM 1714 C C . GLY A 1 219 ? -17.375 7.758 5.078 1 98.81 219 GLY A C 1
ATOM 1715 O O . GLY A 1 219 ? -17.703 8.555 4.195 1 98.81 219 GLY A O 1
ATOM 1716 N N . TYR A 1 220 ? -16.516 8.086 6.016 1 98.69 220 TYR A N 1
ATOM 1717 C CA . TYR A 1 220 ? -15.828 9.375 6.059 1 98.69 220 TYR A CA 1
ATOM 1718 C C . TYR A 1 220 ? -14.734 9.367 7.113 1 98.69 220 TYR A C 1
ATOM 1720 O O . TYR A 1 220 ? -14.617 8.422 7.895 1 98.69 220 TYR A O 1
ATOM 1728 N N . ILE A 1 221 ? -13.891 10.352 7.148 1 98.69 221 ILE A N 1
ATOM 1729 C CA . ILE A 1 221 ? -12.891 10.531 8.188 1 98.69 221 ILE A CA 1
ATOM 1730 C C . ILE A 1 221 ? -13.523 11.203 9.406 1 98.69 221 ILE A C 1
ATOM 1732 O O . ILE A 1 221 ? -14.023 12.328 9.32 1 98.69 221 ILE A O 1
ATOM 1736 N N . SER A 1 222 ? -13.453 10.555 10.5 1 98.62 222 SER A N 1
ATOM 1737 C CA . SER A 1 222 ? -14.133 11.008 11.711 1 98.62 222 SER A CA 1
ATOM 1738 C C . SER A 1 222 ? -13.266 11.977 12.508 1 98.62 222 SER A C 1
ATOM 1740 O O . SER A 1 222 ? -13.781 12.883 13.156 1 98.62 222 SER A O 1
ATOM 1742 N N . GLU A 1 223 ? -12.008 11.734 12.508 1 98.5 223 GLU A N 1
ATOM 1743 C CA . GLU A 1 223 ? -11.062 12.578 13.234 1 98.5 223 GLU A CA 1
ATOM 1744 C C . GLU A 1 223 ? -9.641 12.375 12.734 1 98.5 223 GLU A C 1
ATOM 1746 O O . GLU A 1 223 ? -9.344 11.375 12.07 1 98.5 223 GLU A O 1
ATOM 1751 N N . LEU A 1 224 ? -8.82 13.32 12.93 1 98.25 224 LEU A N 1
ATOM 1752 C CA . LEU A 1 224 ? -7.367 13.25 12.797 1 98.25 224 LEU A CA 1
ATOM 1753 C C . LEU A 1 224 ? -6.688 13.555 14.125 1 98.25 224 LEU A C 1
ATOM 1755 O O . LEU A 1 224 ? -7.145 14.414 14.883 1 98.25 224 LEU A O 1
ATOM 1759 N N . PHE A 1 225 ? -5.66 12.852 14.484 1 98.62 225 PHE A N 1
ATOM 1760 C CA . PHE A 1 225 ? -4.816 13.102 15.648 1 98.62 225 PHE A CA 1
ATOM 1761 C C . PHE A 1 225 ? -3.352 13.203 15.242 1 98.62 225 PHE A C 1
ATOM 1763 O O . PHE A 1 225 ? -2.762 12.234 14.766 1 98.62 225 PHE A O 1
ATOM 1770 N N . VAL A 1 226 ? -2.746 14.398 15.414 1 98.5 226 VAL A N 1
ATOM 1771 C CA . VAL A 1 226 ? -1.406 14.703 14.93 1 98.5 226 VAL A CA 1
ATOM 1772 C C . VAL A 1 226 ? -0.536 15.195 16.078 1 98.5 226 VAL A C 1
ATOM 1774 O O . VAL A 1 226 ? -0.347 16.406 16.25 1 98.5 226 VAL A O 1
ATOM 1777 N N . PRO A 1 227 ? 0.082 14.359 16.781 1 98.44 227 PRO A N 1
ATOM 1778 C CA . PRO A 1 227 ? 0.968 14.781 17.875 1 98.44 227 PRO A CA 1
ATOM 1779 C C . PRO A 1 227 ? 2.41 14.984 17.422 1 98.44 227 PRO A C 1
ATOM 1781 O O . PRO A 1 227 ? 3.014 14.07 16.844 1 98.44 227 PRO A O 1
ATOM 1784 N N . TYR A 1 228 ? 2.941 16.141 17.656 1 98.19 228 TYR A N 1
ATOM 1785 C CA . TYR A 1 228 ? 4.367 16.406 17.516 1 98.19 228 TYR A CA 1
ATOM 1786 C C . TYR A 1 228 ? 5.133 15.992 18.766 1 98.19 228 TYR A C 1
ATOM 1788 O O . TYR A 1 228 ? 4.586 16 19.859 1 98.19 228 TYR A O 1
ATOM 1796 N N . GLN A 1 229 ? 6.398 15.656 18.609 1 98.25 229 GLN A N 1
ATOM 1797 C CA . GLN A 1 229 ? 7.09 14.914 19.656 1 98.25 229 GLN A CA 1
ATOM 1798 C C . GLN A 1 229 ? 8.156 15.781 20.328 1 98.25 229 GLN A C 1
ATOM 1800 O O . GLN A 1 229 ? 9.188 15.273 20.766 1 98.25 229 GLN A O 1
ATOM 1805 N N . ASP A 1 230 ? 8.016 17.031 20.312 1 97.06 230 ASP A N 1
ATOM 1806 C CA . ASP A 1 230 ? 8.867 17.969 21.047 1 97.06 230 ASP A CA 1
ATOM 1807 C C . ASP A 1 230 ? 8.18 18.453 22.328 1 97.06 230 ASP A C 1
ATOM 1809 O O . ASP A 1 230 ? 7.203 19.188 22.266 1 97.06 230 ASP A O 1
ATOM 1813 N N . PRO A 1 231 ? 8.68 18.078 23.5 1 96.06 231 PRO A N 1
ATOM 1814 C CA . PRO A 1 231 ? 8 18.391 24.75 1 96.06 231 PRO A CA 1
ATOM 1815 C C . PRO A 1 231 ? 8.359 19.781 25.281 1 96.06 231 PRO A C 1
ATOM 1817 O O . PRO A 1 231 ? 7.914 20.172 26.359 1 96.06 231 PRO A O 1
ATOM 1820 N N . SER A 1 232 ? 9.133 20.547 24.531 1 92.44 232 SER A N 1
ATOM 1821 C CA . SER A 1 232 ? 9.57 21.859 25.016 1 92.44 232 SER A CA 1
ATOM 1822 C C . SER A 1 232 ? 8.398 22.844 25.078 1 92.44 232 SER A C 1
ATOM 1824 O O . SER A 1 232 ? 7.336 22.594 24.516 1 92.44 232 SER A O 1
ATOM 1826 N N . ASP A 1 233 ? 8.547 23.938 25.703 1 89.25 233 ASP A N 1
ATOM 1827 C CA . ASP A 1 233 ? 7.484 24.891 26.031 1 89.25 233 ASP A CA 1
ATOM 1828 C C . ASP A 1 233 ? 6.852 25.453 24.75 1 89.25 233 ASP A C 1
ATOM 1830 O O . ASP A 1 233 ? 5.652 25.75 24.734 1 89.25 233 ASP A O 1
ATOM 1834 N N . GLU A 1 234 ? 7.629 25.594 23.781 1 88.25 234 GLU A N 1
ATOM 1835 C CA . GLU A 1 234 ? 7.113 26.219 22.562 1 88.25 234 GLU A CA 1
ATOM 1836 C C . GLU A 1 234 ? 6.406 25.188 21.688 1 88.25 234 GLU A C 1
ATOM 1838 O O . GLU A 1 234 ? 5.676 25.562 20.766 1 88.25 234 GLU A O 1
ATOM 1843 N N . PHE A 1 235 ? 6.516 23.875 22.094 1 93.5 235 PHE A N 1
ATOM 1844 C CA . PHE A 1 235 ? 6.039 22.875 21.141 1 93.5 235 PHE A CA 1
ATOM 1845 C C . PHE A 1 235 ? 5.141 21.859 21.828 1 93.5 235 PHE A C 1
ATOM 1847 O O . PHE A 1 235 ? 4.398 21.125 21.172 1 93.5 235 PHE A O 1
ATOM 1854 N N . TYR A 1 236 ? 5.121 21.781 23.156 1 96.06 236 TYR A N 1
ATOM 1855 C CA . TYR A 1 236 ? 4.504 20.656 23.875 1 96.06 236 TYR A CA 1
ATOM 1856 C C . TYR A 1 236 ? 3.025 20.547 23.531 1 96.06 236 TYR A C 1
ATOM 1858 O O . TYR A 1 236 ? 2.461 19.453 23.547 1 96.06 236 TYR A O 1
ATOM 1866 N N . PHE A 1 237 ? 2.414 21.641 23.172 1 96.94 237 PHE A N 1
ATOM 1867 C CA . PHE A 1 237 ? 0.971 21.688 22.969 1 96.94 237 PHE A CA 1
ATOM 1868 C C . PHE A 1 237 ? 0.602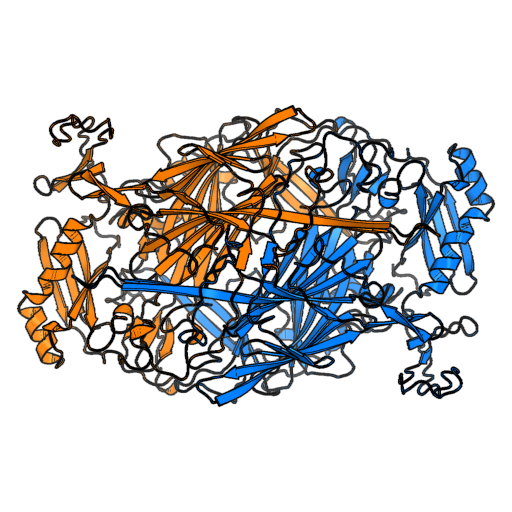 21.25 21.562 1 96.94 237 PHE A C 1
ATOM 1870 O O . PHE A 1 237 ? -0.572 21.016 21.266 1 96.94 237 PHE A O 1
ATOM 1877 N N . LYS A 1 238 ? 1.566 21.156 20.641 1 97.44 238 LYS A N 1
ATOM 1878 C CA . LYS A 1 238 ? 1.285 20.844 19.234 1 97.44 238 LYS A CA 1
ATOM 1879 C C . LYS A 1 238 ? 0.854 19.391 19.062 1 97.44 238 LYS A C 1
ATOM 1881 O O . LYS A 1 238 ? 1.604 18.578 18.516 1 97.44 238 LYS A O 1
ATOM 1886 N N . THR A 1 239 ? -0.317 19.062 19.469 1 97.88 239 THR A N 1
ATOM 1887 C CA . THR A 1 239 ? -1.074 17.828 19.328 1 97.88 239 THR A CA 1
ATOM 1888 C C . THR A 1 239 ? -2.473 18.109 18.781 1 97.88 239 THR A C 1
ATOM 1890 O O . THR A 1 239 ? -3.406 18.344 19.547 1 97.88 239 THR A O 1
ATOM 1893 N N . PHE A 1 240 ? -2.645 17.922 17.562 1 98.06 240 PHE A N 1
ATOM 1894 C CA . PHE A 1 240 ? -3.797 18.516 16.891 1 98.06 240 PHE A CA 1
ATOM 1895 C C . PHE A 1 240 ? -4.852 17.469 16.594 1 98.06 240 PHE A C 1
ATOM 1897 O O . PHE A 1 240 ? -4.523 16.328 16.25 1 98.06 240 PHE A O 1
ATOM 1904 N N . PHE A 1 241 ? -6.047 17.844 16.797 1 98.06 241 PHE A N 1
ATOM 1905 C CA . PHE A 1 241 ? -7.23 17.172 16.281 1 98.06 241 PHE A CA 1
ATOM 1906 C C . PHE A 1 241 ? -7.863 17.984 15.156 1 98.06 241 PHE A C 1
ATOM 1908 O O . PHE A 1 241 ? -8.758 18.797 15.398 1 98.06 241 PHE A O 1
ATOM 1915 N N . ASP A 1 242 ? -7.539 17.703 13.969 1 96.75 242 ASP A N 1
ATOM 1916 C CA . ASP A 1 242 ? -7.789 18.609 12.859 1 96.75 242 ASP A CA 1
ATOM 1917 C C . ASP A 1 242 ? -9.281 18.703 12.539 1 96.75 242 ASP A C 1
ATOM 1919 O O . ASP A 1 242 ? -9.766 19.734 12.102 1 96.75 242 ASP A O 1
ATOM 1923 N N . ALA A 1 243 ? -9.984 17.625 12.703 1 97 243 ALA A N 1
ATOM 1924 C CA . ALA A 1 243 ? -11.422 17.688 12.453 1 97 243 ALA A CA 1
ATOM 1925 C C . ALA A 1 243 ? -12.156 18.359 13.602 1 97 243 ALA A C 1
ATOM 1927 O O . ALA A 1 243 ? -12.914 19.312 13.383 1 97 243 ALA A O 1
ATOM 1928 N N . GLY A 1 244 ? -11.852 17.984 14.758 1 96.25 244 GLY A N 1
ATOM 1929 C CA . GLY A 1 244 ? -12.594 18.422 15.922 1 96.25 244 GLY A CA 1
ATOM 1930 C C . GLY A 1 244 ? -12.203 19.812 16.375 1 96.25 244 GLY A C 1
ATOM 1931 O O . GLY A 1 244 ? -13.008 20.531 17 1 96.25 244 GLY A O 1
ATOM 1932 N N . GLU A 1 245 ? -11.023 20.234 16.062 1 96.31 245 GLU A N 1
ATOM 1933 C CA . GLU A 1 245 ? -10.57 21.547 16.531 1 96.31 245 GLU A CA 1
ATOM 1934 C C . GLU A 1 245 ? -10.656 22.594 15.43 1 96.31 245 GLU A C 1
ATOM 1936 O O . GLU A 1 245 ? -10.93 23.766 15.695 1 96.31 245 GLU A O 1
ATOM 1941 N N . PHE A 1 246 ? -10.406 22.188 14.172 1 92.56 246 PHE A N 1
ATOM 1942 C CA . PHE A 1 246 ? -10.289 23.156 13.094 1 92.56 246 PHE A CA 1
ATOM 1943 C C . PHE A 1 246 ? -11.336 22.906 12.016 1 92.56 246 PHE A C 1
ATOM 1945 O O . PHE A 1 246 ? -11.43 23.656 11.039 1 92.56 246 PHE A O 1
ATOM 1952 N N . GLU A 1 247 ? -12.125 21.875 12.156 1 90.81 247 GLU A N 1
ATOM 1953 C CA . GLU A 1 247 ? -13.094 21.469 11.141 1 90.81 247 GLU A CA 1
ATOM 1954 C C . GLU A 1 247 ? -12.398 21.078 9.836 1 90.81 247 GLU A C 1
ATOM 1956 O O . GLU A 1 247 ? -12.289 21.906 8.922 1 90.81 247 GLU A O 1
ATOM 1961 N N . PHE A 1 248 ? -12.125 19.922 9.68 1 93.19 248 PHE A N 1
ATOM 1962 C CA . PHE A 1 248 ? -11.445 19.312 8.539 1 93.19 248 PHE A CA 1
ATOM 1963 C C . PHE A 1 248 ? -12.211 19.594 7.25 1 93.19 248 PHE A C 1
ATOM 1965 O O . PHE A 1 248 ? -11.617 20.016 6.254 1 93.19 248 PHE A O 1
ATOM 1972 N N . GLY A 1 249 ? -13.516 19.531 7.242 1 93.44 249 GLY A N 1
ATOM 1973 C CA . GLY A 1 249 ? -14.344 19.797 6.074 1 93.44 249 GLY A CA 1
ATOM 1974 C C . GLY A 1 249 ? -14.344 21.25 5.656 1 93.44 249 GLY A C 1
ATOM 1975 O O . GLY A 1 249 ? -14.312 21.562 4.465 1 93.44 249 GLY A O 1
ATOM 1976 N N . LEU A 1 250 ? -14.383 22.125 6.617 1 92.12 250 LEU A N 1
ATOM 1977 C CA . LEU A 1 250 ? -14.375 23.547 6.309 1 92.12 250 LEU A CA 1
ATOM 1978 C C . LEU A 1 250 ? -13.055 23.953 5.672 1 92.12 250 LEU A C 1
ATOM 1980 O O . LEU A 1 250 ? -12.977 25 5.02 1 92.12 250 LEU A O 1
ATOM 1984 N N . SER A 1 251 ? -12.047 23.125 5.867 1 93.5 251 SER A N 1
ATOM 1985 C CA . SER A 1 251 ? -10.719 23.406 5.332 1 93.5 251 SER A CA 1
ATOM 1986 C C . SER A 1 251 ? -10.547 22.812 3.939 1 93.5 251 SER A C 1
ATOM 1988 O O . SER A 1 251 ? -9.438 22.797 3.402 1 93.5 251 SER A O 1
ATOM 1990 N N . THR A 1 252 ? -11.617 22.297 3.387 1 95.75 252 THR A N 1
ATOM 1991 C CA . THR A 1 252 ? -11.578 21.797 2.016 1 95.75 252 THR A CA 1
ATOM 1992 C C . THR A 1 252 ? -11.266 22.938 1.041 1 95.75 252 THR A C 1
ATOM 1994 O O . THR A 1 252 ? -11.781 24.047 1.187 1 95.75 252 THR A O 1
ATOM 1997 N N . VAL A 1 253 ? -10.445 22.688 0.072 1 95.88 253 VAL A N 1
ATOM 1998 C CA . VAL A 1 253 ? -10.047 23.719 -0.878 1 95.88 253 VAL A CA 1
ATOM 1999 C C . VAL A 1 253 ? -10.461 23.312 -2.291 1 95.88 253 VAL A C 1
ATOM 2001 O O . VAL A 1 253 ? -10.734 22.125 -2.547 1 95.88 253 VAL A O 1
ATOM 2004 N N . SER A 1 254 ? -10.492 24.297 -3.137 1 96.31 254 SER A N 1
ATOM 2005 C CA . SER A 1 254 ? -10.805 24.031 -4.535 1 96.31 254 SER A CA 1
ATOM 2006 C C . SER A 1 254 ? -9.688 23.25 -5.215 1 96.31 254 SER A C 1
ATOM 2008 O O . SER A 1 254 ? -8.508 23.531 -4.992 1 96.31 254 SER A O 1
ATOM 2010 N N . LEU A 1 255 ? -10.07 22.281 -5.973 1 97.75 255 LEU A N 1
ATOM 2011 C CA . LEU A 1 255 ? -9.102 21.531 -6.762 1 97.75 255 LEU A CA 1
ATOM 2012 C C . LEU A 1 255 ? -8.75 22.281 -8.047 1 97.75 255 LEU A C 1
ATOM 2014 O O . LEU A 1 255 ? -9.617 22.891 -8.672 1 97.75 255 LEU A O 1
ATOM 2018 N N . ILE A 1 256 ? -7.477 22.266 -8.359 1 96.44 256 ILE A N 1
ATOM 2019 C CA . ILE A 1 256 ? -6.98 22.906 -9.57 1 96.44 256 ILE A CA 1
ATOM 2020 C C . ILE A 1 256 ? -7.074 21.953 -10.742 1 96.44 256 ILE A C 1
ATOM 2022 O O . ILE A 1 256 ? -6.41 20.906 -10.758 1 96.44 256 ILE A O 1
ATOM 2026 N N . PRO A 1 257 ? -7.836 22.297 -11.758 1 95 257 PRO A N 1
ATOM 2027 C CA . PRO A 1 257 ? -7.926 21.406 -12.922 1 95 257 PRO A CA 1
ATOM 2028 C C . PRO A 1 257 ? -6.566 21.125 -13.555 1 95 257 PRO A C 1
ATOM 2030 O O . PRO A 1 257 ? -5.738 22.031 -13.68 1 95 257 PRO A O 1
ATOM 2033 N N . ASN A 1 258 ? -6.293 19.875 -13.891 1 93.19 258 ASN A N 1
ATOM 2034 C CA . ASN A 1 258 ? -5.109 19.344 -14.555 1 93.19 258 ASN A CA 1
ATOM 2035 C C . ASN A 1 258 ? -4.004 19.016 -13.555 1 93.19 258 ASN A C 1
ATOM 2037 O O . ASN A 1 258 ? -3.537 17.875 -13.484 1 93.19 258 ASN A O 1
ATOM 2041 N N . PRO A 1 259 ? -3.598 20 -12.727 1 95 259 PRO A N 1
ATOM 2042 C CA . PRO A 1 259 ? -2.555 19.625 -11.773 1 95 259 PRO A CA 1
ATOM 2043 C C . PRO A 1 259 ? -3.062 18.672 -10.695 1 95 259 PRO A C 1
ATOM 2045 O O . PRO A 1 259 ? -2.365 17.719 -10.328 1 95 259 PRO A O 1
ATOM 2048 N N . ASP A 1 260 ? -4.262 18.969 -10.18 1 96.88 260 ASP A N 1
ATOM 2049 C CA . ASP A 1 260 ? -4.824 18.125 -9.125 1 96.88 260 ASP A CA 1
ATOM 2050 C C . ASP A 1 260 ? -5.629 16.969 -9.711 1 96.88 260 ASP A C 1
ATOM 2052 O O . ASP A 1 260 ? -5.723 15.906 -9.109 1 96.88 260 ASP A O 1
ATOM 2056 N N . CYS A 1 261 ? -6.277 17.219 -10.828 1 95.94 261 CYS A N 1
ATOM 2057 C CA . CYS A 1 261 ? -7.195 16.281 -11.469 1 95.94 261 CYS A CA 1
ATOM 2058 C C . CYS A 1 261 ? -6.93 16.188 -12.961 1 95.94 261 CYS A C 1
ATOM 2060 O O . CYS A 1 261 ? -6.637 17.203 -13.609 1 95.94 261 CYS A O 1
ATOM 2062 N N . PRO A 1 262 ? -7.074 15.008 -13.492 1 92.88 262 PRO A N 1
ATOM 2063 C CA . PRO A 1 262 ? -6.805 14.875 -14.93 1 92.88 262 PRO A CA 1
ATOM 2064 C C . PRO A 1 262 ? -7.84 15.594 -15.789 1 92.88 262 PRO A C 1
ATOM 2066 O O . PRO A 1 262 ? -8.906 15.969 -15.297 1 92.88 262 PRO A O 1
ATOM 2069 N N . PRO A 1 263 ? -7.527 15.75 -17.094 1 88.81 263 PRO A N 1
ATOM 2070 C CA . PRO A 1 263 ? -8.414 16.5 -17.984 1 88.81 263 PRO A CA 1
ATOM 2071 C C . PRO A 1 263 ? -9.805 15.891 -18.094 1 88.81 263 PRO A C 1
ATOM 2073 O O . PRO A 1 263 ? -10.781 16.594 -18.359 1 88.81 263 PRO A O 1
ATOM 2076 N N . ASN A 1 264 ? -9.914 14.641 -17.875 1 89.62 264 ASN A N 1
ATOM 2077 C CA . ASN A 1 264 ? -11.203 13.969 -18.031 1 89.62 264 ASN A CA 1
ATOM 2078 C C . ASN A 1 264 ? -12.008 13.992 -16.734 1 89.62 264 ASN A C 1
ATOM 2080 O O . ASN A 1 264 ? -13.023 13.312 -16.609 1 89.62 264 ASN A O 1
ATOM 2084 N N . ALA A 1 265 ? -11.617 14.789 -15.812 1 95.5 265 ALA A N 1
ATOM 2085 C CA . ALA A 1 265 ? -12.305 14.852 -14.531 1 95.5 265 ALA A CA 1
ATOM 2086 C C . ALA A 1 265 ? -13.539 15.742 -14.617 1 95.5 265 ALA A C 1
ATOM 2088 O O . ALA A 1 265 ? -13.578 16.703 -15.398 1 95.5 265 ALA A O 1
ATOM 2089 N N . GLU A 1 266 ? -14.539 15.383 -13.922 1 97 266 GLU A N 1
ATOM 2090 C CA . GLU A 1 266 ? -15.68 16.25 -13.625 1 97 266 GLU A CA 1
ATOM 2091 C C . GLU A 1 266 ? -15.633 16.75 -12.188 1 97 266 GLU A C 1
ATOM 2093 O O . GLU A 1 266 ? -15.062 16.094 -11.312 1 97 266 GLU A O 1
ATOM 2098 N N . PHE A 1 267 ? -16.266 17.953 -11.969 1 97.19 267 PHE A N 1
ATOM 2099 C CA . PHE A 1 267 ? -16.125 18.578 -10.664 1 97.19 267 PHE A CA 1
ATOM 2100 C C . PHE A 1 267 ? -17.5 18.734 -10 1 97.19 267 PHE A C 1
ATOM 2102 O O . PHE A 1 267 ? -18.516 18.859 -10.68 1 97.19 267 PHE A O 1
ATOM 2109 N N . ILE A 1 268 ? -17.516 18.641 -8.773 1 97.25 268 ILE A N 1
ATOM 2110 C CA . ILE A 1 268 ? -18.688 18.938 -7.938 1 97.25 268 ILE A CA 1
ATOM 2111 C C . ILE A 1 268 ? -18.375 20.125 -7.02 1 97.25 268 ILE A C 1
ATOM 2113 O O . ILE A 1 268 ? -17.328 20.141 -6.348 1 97.25 268 ILE A O 1
ATOM 2117 N N . ASP A 1 269 ? -19.25 21.125 -7.047 1 95.94 269 ASP A N 1
ATOM 2118 C CA . ASP A 1 269 ? -19.172 22.25 -6.125 1 95.94 269 ASP A CA 1
ATOM 2119 C C . ASP A 1 269 ? -19.859 21.922 -4.801 1 95.94 269 ASP A C 1
ATOM 2121 O O . ASP A 1 269 ? -20.656 20.984 -4.727 1 95.94 269 ASP A O 1
ATOM 2125 N N . THR A 1 270 ? -19.453 22.578 -3.84 1 93.56 270 THR A N 1
ATOM 2126 C CA . THR A 1 270 ? -20.156 22.484 -2.564 1 93.56 270 THR A CA 1
ATOM 2127 C C . THR A 1 270 ? -20.25 23.859 -1.9 1 93.56 270 THR A C 1
ATOM 2129 O O . THR A 1 270 ? -20.031 24.891 -2.547 1 93.56 270 THR A O 1
ATOM 2132 N N . TYR A 1 271 ? -20.828 23.906 -0.725 1 90.25 271 TYR A N 1
ATOM 2133 C CA . TYR A 1 271 ? -20.922 25.125 0.062 1 90.25 271 TYR A CA 1
ATOM 2134 C C . TYR A 1 271 ? -20.312 24.922 1.445 1 90.25 271 TYR A C 1
ATOM 2136 O O . TYR A 1 271 ? -20.484 23.875 2.059 1 90.25 271 TYR A O 1
ATOM 2144 N N . THR A 1 272 ? -19.594 25.891 1.791 1 86.62 272 THR A N 1
ATOM 2145 C CA . THR A 1 272 ? -19.219 26.031 3.193 1 86.62 272 THR A CA 1
ATOM 2146 C C . THR A 1 272 ? -19.969 27.188 3.838 1 86.62 272 THR A C 1
ATOM 2148 O O . THR A 1 272 ? -20.984 27.656 3.297 1 86.62 272 THR A O 1
ATOM 2151 N N . HIS A 1 273 ? -19.719 27.5 5.125 1 81.06 273 HIS A N 1
ATOM 2152 C CA . HIS A 1 273 ? -20.453 28.609 5.734 1 81.06 273 HIS A CA 1
ATOM 2153 C C . HIS A 1 273 ? -19.531 29.516 6.523 1 81.06 273 HIS A C 1
ATOM 2155 O O . HIS A 1 273 ? -18.5 29.078 7.031 1 81.06 273 HIS A O 1
ATOM 2161 N N . SER A 1 274 ? -19.938 30.734 6.543 1 77.38 274 SER A N 1
ATOM 2162 C CA . SER A 1 274 ? -19.234 31.703 7.379 1 77.38 274 SER A CA 1
ATOM 2163 C C . SER A 1 274 ? -19.562 31.5 8.859 1 77.38 274 SER A C 1
ATOM 2165 O O . SER A 1 274 ? -20.391 30.656 9.203 1 77.38 274 SER A O 1
ATOM 2167 N N . ALA A 1 275 ? -18.844 32.312 9.664 1 71.31 275 ALA A N 1
ATOM 2168 C CA . ALA A 1 275 ? -19.094 32.25 11.094 1 71.31 275 ALA A CA 1
ATOM 2169 C C . ALA A 1 275 ? -20.547 32.625 11.414 1 71.31 275 ALA A C 1
ATOM 2171 O O . ALA A 1 275 ? -21.109 32.156 12.398 1 71.31 275 ALA A O 1
ATOM 2172 N N . GLU A 1 276 ? -21.109 33.406 10.508 1 71.88 276 GLU A N 1
ATOM 2173 C CA . GLU A 1 276 ? -22.469 33.875 10.719 1 71.88 276 GLU A CA 1
ATOM 2174 C C . GLU A 1 276 ? -23.484 32.938 10.078 1 71.88 276 GLU A C 1
ATOM 2176 O O . GLU A 1 276 ? -24.688 33.188 10.117 1 71.88 276 GLU A O 1
ATOM 2181 N N . GLY A 1 277 ? -22.938 31.922 9.469 1 74.06 277 GLY A N 1
ATOM 2182 C CA . GLY A 1 277 ? -23.812 30.891 8.93 1 74.06 277 GLY A CA 1
ATOM 2183 C C . GLY A 1 277 ? -24.156 31.125 7.465 1 74.06 277 GLY A C 1
ATOM 2184 O O . GLY A 1 277 ? -24.906 30.344 6.871 1 74.06 277 GLY A O 1
ATOM 2185 N N . ALA A 1 278 ? -23.625 32.156 6.895 1 79.31 278 ALA A N 1
ATOM 2186 C CA . ALA A 1 278 ? -23.906 32.406 5.484 1 79.31 278 ALA A CA 1
ATOM 2187 C C . ALA A 1 278 ? -23.172 31.422 4.586 1 79.31 278 ALA A C 1
ATOM 2189 O O . ALA A 1 278 ? -22.016 31.094 4.828 1 79.31 278 ALA A O 1
ATOM 2190 N N . PRO A 1 279 ? -23.938 30.891 3.582 1 86.44 279 PRO A N 1
ATOM 2191 C CA . PRO A 1 279 ? -23.281 29.938 2.674 1 86.44 279 PRO A CA 1
ATOM 2192 C C . PRO A 1 279 ? -22.203 30.594 1.817 1 86.44 279 PRO A C 1
ATOM 2194 O O . PRO A 1 279 ? -22.375 31.719 1.332 1 86.44 279 PRO A O 1
ATOM 2197 N N . ILE A 1 280 ? -21.125 29.969 1.718 1 88.38 280 ILE A N 1
ATOM 2198 C CA . ILE A 1 280 ? -20.016 30.359 0.86 1 88.38 280 ILE A CA 1
ATOM 2199 C C . ILE A 1 280 ? -19.766 29.281 -0.196 1 88.38 280 ILE A C 1
ATOM 2201 O O . ILE A 1 280 ? -19.422 28.141 0.134 1 88.38 280 ILE A O 1
ATOM 2205 N N . PRO A 1 281 ? -19.938 29.672 -1.442 1 92.94 281 PRO A N 1
ATOM 2206 C CA . PRO A 1 281 ? -19.719 28.656 -2.484 1 92.94 281 PRO A CA 1
ATOM 2207 C C . PRO A 1 281 ? -18.266 28.219 -2.576 1 92.94 281 PRO A C 1
ATOM 2209 O O . PRO A 1 281 ? -17.344 29.047 -2.455 1 92.94 281 PRO A O 1
ATOM 2212 N N . LEU A 1 282 ? -18.031 26.969 -2.66 1 94.75 282 LEU A N 1
ATOM 2213 C CA . LEU A 1 282 ? -16.719 26.375 -2.924 1 94.75 282 LEU A CA 1
ATOM 2214 C C . LEU A 1 282 ? -16.734 25.609 -4.246 1 94.75 282 LEU A C 1
ATOM 2216 O O . LEU A 1 282 ? -17.234 24.5 -4.324 1 94.75 282 LEU A O 1
ATOM 2220 N N . LYS A 1 283 ? -16.125 26.25 -5.215 1 96.5 283 LYS A N 1
ATOM 2221 C CA . LYS A 1 283 ? -16.078 25.656 -6.547 1 96.5 283 LYS A CA 1
ATOM 2222 C C . LYS A 1 283 ? -15.039 24.531 -6.609 1 96.5 283 LYS A C 1
ATOM 2224 O O . LYS A 1 283 ? -14 24.609 -5.949 1 96.5 283 LYS A O 1
ATOM 2229 N N . ASN A 1 284 ? -15.297 23.438 -7.43 1 97.62 284 ASN A N 1
ATOM 2230 C CA . ASN A 1 284 ? -14.375 22.328 -7.652 1 97.62 284 ASN A CA 1
ATOM 2231 C C . ASN A 1 284 ? -13.945 21.688 -6.336 1 97.62 284 ASN A C 1
ATOM 2233 O O . ASN A 1 284 ? -12.758 21.453 -6.117 1 97.62 284 ASN A O 1
ATOM 2237 N N . ALA A 1 285 ? -14.914 21.5 -5.465 1 97.31 285 ALA A N 1
ATOM 2238 C CA . ALA A 1 285 ? -14.609 20.953 -4.152 1 97.31 285 ALA A CA 1
ATOM 2239 C C . ALA A 1 285 ? -14.195 19.484 -4.262 1 97.31 285 ALA A C 1
ATOM 2241 O O . ALA A 1 285 ? -13.414 18.984 -3.445 1 97.31 285 ALA A O 1
ATOM 2242 N N . VAL A 1 286 ? -14.797 18.797 -5.246 1 98.19 286 VAL A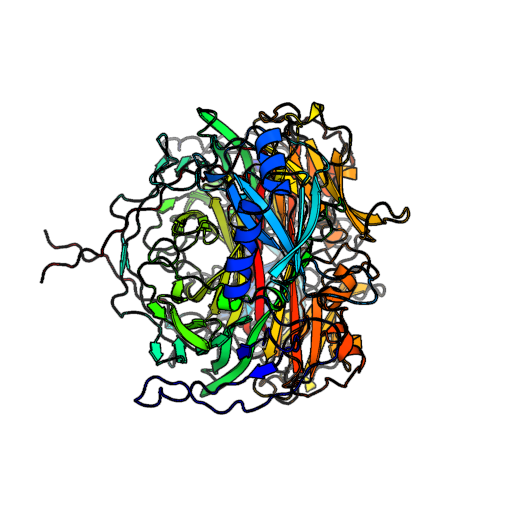 N 1
ATOM 2243 C CA . VAL A 1 286 ? -14.539 17.391 -5.5 1 98.19 286 VAL A CA 1
ATOM 2244 C C . VAL A 1 286 ? -14.312 17.156 -6.992 1 98.19 286 VAL A C 1
ATOM 2246 O O . VAL A 1 286 ? -14.969 17.797 -7.824 1 98.19 286 VAL A O 1
ATOM 2249 N N . CYS A 1 287 ? -13.414 16.391 -7.312 1 97.81 287 CYS A N 1
ATOM 2250 C CA . CYS A 1 287 ? -13.352 15.961 -8.703 1 97.81 287 CYS A CA 1
ATOM 2251 C C . CYS A 1 287 ? -13.477 14.445 -8.812 1 97.81 287 CYS A C 1
ATOM 2253 O O . CYS A 1 287 ? -13.07 13.719 -7.902 1 97.81 287 CYS A O 1
ATOM 2255 N N . ILE A 1 288 ? -14.078 13.953 -9.875 1 98.44 288 ILE A N 1
ATOM 2256 C CA . ILE A 1 288 ? -14.32 12.547 -10.18 1 98.44 288 ILE A CA 1
ATOM 2257 C C . ILE A 1 288 ? -13.742 12.211 -11.555 1 98.44 288 ILE A C 1
ATOM 2259 O O . ILE A 1 288 ? -13.961 12.938 -12.523 1 98.44 288 ILE A O 1
ATOM 2263 N N . PHE A 1 289 ? -13 11.125 -11.633 1 97.62 289 PHE A N 1
ATOM 2264 C CA . PHE A 1 289 ? -12.43 10.734 -12.914 1 97.62 289 PHE A CA 1
ATOM 2265 C C . PHE A 1 289 ? -12.156 9.242 -12.953 1 97.62 289 PHE A C 1
ATOM 2267 O O . PHE A 1 289 ? -12.102 8.586 -11.906 1 97.62 289 PHE A O 1
ATOM 2274 N N . GLU A 1 290 ? -12.031 8.695 -14.102 1 97.44 290 GLU A N 1
ATOM 2275 C CA . GLU A 1 290 ? -11.633 7.305 -14.32 1 97.44 290 GLU A CA 1
ATOM 2276 C C . GLU A 1 290 ? -10.117 7.184 -14.461 1 97.44 290 GLU A C 1
ATOM 2278 O O . GLU A 1 290 ? -9.477 8.031 -15.078 1 97.44 290 GLU A O 1
ATOM 2283 N N . GLN A 1 291 ? -9.586 6.254 -13.773 1 96.31 291 GLN A N 1
ATOM 2284 C CA . GLN A 1 291 ? -8.164 5.938 -13.852 1 96.31 291 GLN A CA 1
ATOM 2285 C C . GLN A 1 291 ? -7.93 4.676 -14.68 1 96.31 291 GLN A C 1
ATOM 2287 O O . GLN A 1 291 ? -8.523 3.629 -14.406 1 96.31 291 GLN A O 1
ATOM 2292 N N . TYR A 1 292 ? -7.051 4.816 -15.688 1 94.06 292 TYR A N 1
ATOM 2293 C CA . TYR A 1 292 ? -6.777 3.732 -16.625 1 94.06 292 TYR A CA 1
ATOM 2294 C C . TYR A 1 292 ? -5.371 3.178 -16.422 1 94.06 292 TYR A C 1
ATOM 2296 O O . TYR A 1 292 ? -4.688 3.543 -15.469 1 94.06 292 TYR A O 1
ATOM 2304 N N . ASN A 1 293 ? -4.949 2.24 -17.219 1 90.69 293 ASN A N 1
ATOM 2305 C CA . ASN A 1 293 ? -3.6 1.714 -17.406 1 90.69 293 ASN A CA 1
ATOM 2306 C C . ASN A 1 293 ? -3.271 0.638 -16.375 1 90.69 293 ASN A C 1
ATOM 2308 O O . ASN A 1 293 ? -2.125 0.514 -15.945 1 90.69 293 ASN A O 1
ATOM 2312 N N . SER A 1 294 ? -4.262 -0.098 -15.93 1 92.38 294 SER A N 1
ATOM 2313 C CA . SER A 1 294 ? -4.07 -1.252 -15.055 1 92.38 294 SER A CA 1
ATOM 2314 C C . SER A 1 294 ? -4.73 -2.498 -15.633 1 92.38 294 SER A C 1
ATOM 2316 O O . SER A 1 294 ? -5.492 -2.412 -16.594 1 92.38 294 SER A O 1
ATOM 2318 N N . ILE A 1 295 ? -4.324 -3.617 -15.094 1 97.38 295 ILE A N 1
ATOM 2319 C CA . ILE A 1 295 ? -4.867 -4.902 -15.516 1 97.38 295 ILE A CA 1
ATOM 2320 C C . ILE A 1 295 ? -5.895 -5.391 -14.5 1 97.38 295 ILE A C 1
ATOM 2322 O O . ILE A 1 295 ? -5.66 -5.32 -13.289 1 97.38 295 ILE A O 1
ATOM 2326 N N . MET A 1 296 ? -7.043 -5.773 -15.016 1 97.5 296 MET A N 1
ATOM 2327 C CA . MET A 1 296 ? -8.094 -6.309 -14.156 1 97.5 296 MET A CA 1
ATOM 2328 C C . MET A 1 296 ? -7.797 -7.758 -13.781 1 97.5 296 MET A C 1
ATOM 2330 O O . MET A 1 296 ? -7.844 -8.125 -12.602 1 97.5 296 MET A O 1
ATOM 2334 N N . TRP A 1 297 ? -7.566 -8.562 -14.695 1 97.69 297 TRP A N 1
ATOM 2335 C CA . TRP A 1 297 ? -7.066 -9.93 -14.602 1 97.69 297 TRP A CA 1
ATOM 2336 C C . TRP A 1 297 ? -6.496 -10.391 -15.938 1 97.69 297 TRP A C 1
ATOM 2338 O O . TRP A 1 297 ? -6.727 -9.758 -16.969 1 97.69 297 TRP A O 1
ATOM 2348 N N . ARG A 1 298 ? -5.695 -11.438 -15.93 1 97.56 298 ARG A N 1
ATOM 2349 C CA . ARG A 1 298 ? -5.148 -11.984 -17.172 1 97.56 298 ARG A CA 1
ATOM 2350 C C . ARG A 1 298 ? -4.715 -13.43 -16.984 1 97.56 298 ARG A C 1
ATOM 2352 O O . ARG A 1 298 ? -4.484 -13.875 -15.852 1 97.56 298 ARG A O 1
ATOM 2359 N N . HIS A 1 299 ? -4.648 -14.125 -18.141 1 97.38 299 HIS A N 1
ATOM 2360 C CA . HIS A 1 299 ? -4.059 -15.461 -18.125 1 97.38 299 HIS A CA 1
ATOM 2361 C C . HIS A 1 299 ? -3.611 -15.891 -19.516 1 97.38 299 HIS A C 1
ATOM 2363 O O . HIS A 1 299 ? -4.301 -15.633 -20.5 1 97.38 299 HIS A O 1
ATOM 2369 N N . ILE A 1 300 ? -2.496 -16.5 -19.547 1 94.31 300 ILE A N 1
ATOM 2370 C CA . ILE A 1 300 ? -2.027 -17.234 -20.719 1 94.31 300 ILE A CA 1
ATOM 2371 C C . ILE A 1 300 ? -1.938 -18.719 -20.406 1 94.31 300 ILE A C 1
ATOM 2373 O O . ILE A 1 300 ? -1.318 -19.125 -19.406 1 94.31 300 ILE A O 1
ATOM 2377 N N . GLU A 1 301 ? -2.625 -19.516 -21.172 1 91.5 301 GLU A N 1
ATOM 2378 C CA . GLU A 1 301 ? -2.594 -20.969 -21 1 91.5 301 GLU A CA 1
ATOM 2379 C C . GLU A 1 301 ? -1.635 -21.609 -22 1 91.5 301 GLU A C 1
ATOM 2381 O O . GLU A 1 301 ? -1.859 -21.562 -23.203 1 91.5 301 GLU A O 1
ATOM 2386 N N . THR A 1 302 ? -0.587 -22.281 -21.422 1 81.62 302 THR A N 1
ATOM 2387 C CA . THR A 1 302 ? 0.404 -22.906 -22.297 1 81.62 302 THR A CA 1
ATOM 2388 C C . THR A 1 302 ? 0.411 -24.422 -22.109 1 81.62 302 THR A C 1
ATOM 2390 O O . THR A 1 302 ? 1.149 -25.125 -22.781 1 81.62 302 THR A O 1
ATOM 2393 N N . GLY A 1 303 ? -0.445 -24.891 -21.266 1 81.56 303 GLY A N 1
ATOM 2394 C CA . GLY A 1 303 ? -0.426 -26.312 -20.938 1 81.56 303 GLY A CA 1
ATOM 2395 C C . GLY A 1 303 ? -1.217 -27.172 -21.922 1 81.56 303 GLY A C 1
ATOM 2396 O O . GLY A 1 303 ? -1.081 -28.391 -21.938 1 81.56 303 GLY A O 1
ATOM 2397 N N . ILE A 1 304 ? -2.1 -26.531 -22.641 1 87.94 304 ILE A N 1
ATOM 2398 C CA . ILE A 1 304 ? -2.885 -27.25 -23.641 1 87.94 304 ILE A CA 1
ATOM 2399 C C . ILE A 1 304 ? -2.117 -27.312 -24.953 1 87.94 304 ILE A C 1
ATOM 2401 O O . ILE A 1 304 ? -1.919 -26.297 -25.609 1 87.94 304 ILE A O 1
ATOM 2405 N N . SER A 1 305 ? -1.794 -28.516 -25.234 1 80.38 305 SER A N 1
ATOM 2406 C CA . SER A 1 305 ? -0.969 -28.703 -26.438 1 80.38 305 SER A CA 1
ATOM 2407 C C . SER A 1 305 ? -1.683 -28.203 -27.688 1 80.38 305 SER A C 1
ATOM 2409 O O . SER A 1 305 ? -2.896 -28.375 -27.812 1 80.38 305 SER A O 1
ATOM 2411 N N . ASP A 1 306 ? -1.052 -27.453 -28.469 1 80.12 306 ASP A N 1
ATOM 2412 C CA . ASP A 1 306 ? -1.476 -27.062 -29.812 1 80.12 306 ASP A CA 1
ATOM 2413 C C . ASP A 1 306 ? -2.422 -25.859 -29.75 1 80.12 306 ASP A C 1
ATOM 2415 O O . ASP A 1 306 ? -3.082 -25.531 -30.75 1 80.12 306 ASP A O 1
ATOM 2419 N N . GLU A 1 307 ? -2.764 -25.438 -28.531 1 86.19 307 GLU A N 1
ATOM 2420 C CA . GLU A 1 307 ? -3.584 -24.234 -28.406 1 86.19 307 GLU A CA 1
ATOM 2421 C C . GLU A 1 307 ? -2.826 -23.125 -27.688 1 86.19 307 GLU A C 1
ATOM 2423 O O . GLU A 1 307 ? -2.064 -23.391 -26.766 1 86.19 307 GLU A O 1
ATOM 2428 N N . PHE A 1 308 ? -2.914 -22.016 -28.234 1 84.5 308 PHE A N 1
ATOM 2429 C CA . PHE A 1 308 ? -2.377 -20.828 -27.578 1 84.5 308 PHE A CA 1
ATOM 2430 C C . PHE A 1 308 ? -3.5 -19.922 -27.109 1 84.5 308 PHE A C 1
ATOM 2432 O O . PHE A 1 308 ? -4.207 -19.328 -27.922 1 84.5 308 PHE A O 1
ATOM 2439 N N . ILE A 1 309 ? -3.725 -19.812 -25.891 1 92.25 309 ILE A N 1
ATOM 2440 C CA . ILE A 1 309 ? -4.812 -19.031 -25.312 1 92.25 309 ILE A CA 1
ATOM 2441 C C . ILE A 1 309 ? -4.246 -17.875 -24.484 1 92.25 309 ILE A C 1
ATOM 2443 O O . ILE A 1 309 ? -3.451 -18.094 -23.578 1 92.25 309 ILE A O 1
ATOM 2447 N N . GLU A 1 310 ? -4.602 -16.688 -24.828 1 94.25 310 GLU A N 1
ATOM 2448 C CA . GLU A 1 310 ? -4.191 -15.484 -24.109 1 94.25 310 GLU A CA 1
ATOM 2449 C C . GLU A 1 310 ? -5.375 -14.539 -23.891 1 94.25 310 GLU A C 1
ATOM 2451 O O . GLU A 1 310 ? -6.035 -14.141 -24.859 1 94.25 310 GLU A O 1
ATOM 2456 N N . GLU A 1 311 ? -5.66 -14.266 -22.688 1 95.75 311 GLU A N 1
ATOM 2457 C CA . GLU A 1 311 ? -6.746 -13.359 -22.312 1 95.75 311 GLU A CA 1
ATOM 2458 C C . GLU A 1 311 ? -6.281 -12.32 -21.297 1 95.75 311 GLU A C 1
ATOM 2460 O O . GLU A 1 311 ? -5.516 -12.641 -20.391 1 95.75 311 GLU A O 1
ATOM 2465 N N . SER A 1 312 ? -6.637 -11.07 -21.484 1 96.62 312 SER A N 1
ATOM 2466 C CA . SER A 1 312 ? -6.391 -9.977 -20.547 1 96.62 312 SER A CA 1
ATOM 2467 C C . SER A 1 312 ? -7.543 -8.984 -20.547 1 96.62 312 SER A C 1
ATOM 2469 O O . SER A 1 312 ? -8.164 -8.742 -21.578 1 96.62 312 SER A O 1
ATOM 2471 N N . ARG A 1 313 ? -7.867 -8.516 -19.391 1 96.69 313 ARG A N 1
ATOM 2472 C CA . ARG A 1 313 ? -8.891 -7.484 -19.219 1 96.69 313 ARG A CA 1
ATOM 2473 C C . ARG A 1 313 ? -8.305 -6.223 -18.594 1 96.69 313 ARG A C 1
ATOM 2475 O O . ARG A 1 313 ? -7.566 -6.297 -17.609 1 96.69 313 ARG A O 1
ATOM 2482 N N . THR A 1 314 ? -8.656 -5.09 -19.219 1 96.19 314 THR A N 1
ATOM 2483 C CA . THR A 1 314 ? -8.211 -3.799 -18.719 1 96.19 314 THR A CA 1
ATOM 2484 C C . THR A 1 314 ? -9.016 -3.389 -17.484 1 96.19 314 THR A C 1
ATOM 2486 O O . THR A 1 314 ? -10.234 -3.57 -17.453 1 96.19 314 THR A O 1
ATOM 2489 N N . GLU A 1 315 ? -8.312 -2.842 -16.578 1 96.38 315 GLU A N 1
ATOM 2490 C CA . GLU A 1 315 ? -8.984 -2.32 -15.391 1 96.38 315 GLU A CA 1
ATOM 2491 C C . GLU A 1 315 ? -9.188 -0.812 -15.492 1 96.38 315 GLU A C 1
ATOM 2493 O O . GLU A 1 315 ? -8.242 -0.07 -15.758 1 96.38 315 GLU A O 1
ATOM 2498 N N . VAL A 1 316 ? -10.359 -0.336 -15.344 1 96.81 316 VAL A N 1
ATOM 2499 C CA . VAL A 1 316 ? -10.711 1.069 -15.18 1 96.81 316 VAL A CA 1
ATOM 2500 C C . VAL A 1 316 ? -11.328 1.284 -13.797 1 96.81 316 VAL A C 1
ATOM 2502 O O . VAL A 1 316 ? -12.266 0.579 -13.414 1 96.81 316 VAL A O 1
ATOM 2505 N N . ASN A 1 317 ? -10.82 2.209 -13.07 1 97.88 317 ASN A N 1
ATOM 2506 C CA . ASN A 1 317 ? -11.328 2.51 -11.734 1 97.88 317 ASN A CA 1
ATOM 2507 C C . ASN A 1 317 ? -11.891 3.924 -11.656 1 97.88 317 ASN A C 1
ATOM 2509 O O . ASN A 1 317 ? -11.547 4.781 -12.477 1 97.88 317 ASN A O 1
ATOM 2513 N N . LEU A 1 318 ? -12.742 4.09 -10.734 1 98.69 318 LEU A N 1
ATOM 2514 C CA . LEU A 1 318 ? -13.289 5.422 -10.492 1 98.69 318 LEU A CA 1
ATOM 2515 C C . LEU A 1 318 ? -12.672 6.047 -9.25 1 98.69 318 LEU A C 1
ATOM 2517 O O . LEU A 1 318 ? -12.641 5.422 -8.18 1 98.69 318 LEU A O 1
ATOM 2521 N N . ILE A 1 319 ? -12.25 7.289 -9.352 1 98.69 319 ILE A N 1
ATOM 2522 C CA . ILE A 1 319 ? -11.648 8.008 -8.227 1 98.69 319 ILE A CA 1
ATOM 2523 C C . ILE A 1 319 ? -12.508 9.219 -7.871 1 98.69 319 ILE A C 1
ATOM 2525 O O . ILE A 1 319 ? -12.898 9.992 -8.75 1 98.69 319 ILE A O 1
ATOM 2529 N N . VAL A 1 320 ? -12.875 9.344 -6.672 1 98.81 320 VAL A N 1
ATOM 2530 C CA . VAL A 1 320 ? -13.422 10.562 -6.078 1 98.81 320 VAL A CA 1
ATOM 2531 C C . VAL A 1 320 ? -12.352 11.242 -5.227 1 98.81 320 VAL A C 1
ATOM 2533 O O . VAL A 1 320 ? -11.938 10.711 -4.191 1 98.81 320 VAL A O 1
ATOM 2536 N N . ARG A 1 321 ? -11.953 12.516 -5.676 1 98.5 321 ARG A N 1
ATOM 2537 C CA . ARG A 1 321 ? -10.828 13.172 -5.016 1 98.5 321 ARG A CA 1
ATOM 2538 C C . ARG A 1 321 ? -11.25 14.492 -4.387 1 98.5 321 ARG A C 1
ATOM 2540 O O . ARG A 1 321 ? -12.008 15.258 -4.992 1 98.5 321 ARG A O 1
ATOM 2547 N N . SER A 1 322 ? -10.781 14.719 -3.223 1 98.69 322 SER A N 1
ATOM 2548 C CA . SER A 1 322 ? -10.859 16.016 -2.559 1 98.69 322 SER A CA 1
ATOM 2549 C C . SER A 1 322 ? -9.547 16.344 -1.857 1 98.69 322 SER A C 1
ATOM 2551 O O . SER A 1 322 ? -8.703 15.477 -1.648 1 98.69 322 SER A O 1
ATOM 2553 N N . VAL A 1 323 ? -9.344 17.625 -1.554 1 98.12 323 VAL A N 1
ATOM 2554 C CA . VAL A 1 323 ? -8.148 18.078 -0.859 1 98.12 323 VAL A CA 1
ATOM 2555 C C . VAL A 1 323 ? -8.531 18.969 0.311 1 98.12 323 VAL A C 1
ATOM 2557 O O . VAL A 1 323 ? -9.422 19.812 0.184 1 98.12 323 VAL A O 1
ATOM 2560 N N . VAL A 1 324 ? -7.934 18.703 1.42 1 97.38 324 VAL A N 1
ATOM 2561 C CA . VAL A 1 324 ? -8.117 19.531 2.613 1 97.38 324 VAL A CA 1
ATOM 2562 C C . VAL A 1 324 ? -6.77 20.078 3.07 1 97.38 324 VAL A C 1
ATOM 2564 O O . VAL A 1 324 ? -5.812 19.328 3.266 1 97.38 324 VAL A O 1
ATOM 2567 N N . THR A 1 325 ? -6.684 21.344 3.242 1 96.12 325 THR A N 1
ATOM 2568 C CA . THR A 1 325 ? -5.477 22 3.738 1 96.12 325 THR A CA 1
ATOM 2569 C C . THR A 1 325 ? -5.695 22.547 5.145 1 96.12 325 THR A C 1
ATOM 2571 O O . THR A 1 325 ? -6.469 23.484 5.34 1 96.12 325 THR A O 1
ATOM 2574 N N . VAL A 1 326 ? -5.07 21.984 6.059 1 94.56 326 VAL A N 1
ATOM 2575 C CA . VAL A 1 326 ? -5.113 22.484 7.43 1 94.56 326 VAL A CA 1
ATOM 2576 C C . VAL A 1 326 ? -3.744 23.031 7.824 1 94.56 326 VAL A C 1
ATOM 2578 O O . VAL A 1 326 ? -2.805 22.266 8.055 1 94.56 326 VAL A O 1
ATOM 2581 N N . GLY A 1 327 ? -3.705 24.328 7.895 1 92.69 327 GLY A N 1
ATOM 2582 C CA . GLY A 1 327 ? -2.424 24.953 8.188 1 92.69 327 GLY A CA 1
ATOM 2583 C C . GLY A 1 327 ? -1.37 24.672 7.137 1 92.69 327 GLY A C 1
ATOM 2584 O O . GLY A 1 327 ? -1.543 25.031 5.969 1 92.69 327 GLY A O 1
ATOM 2585 N N . ASN A 1 328 ? -0.384 23.953 7.562 1 94.88 328 ASN A N 1
ATOM 2586 C CA . ASN A 1 328 ? 0.779 23.734 6.707 1 94.88 328 ASN A CA 1
ATOM 2587 C C . ASN A 1 328 ? 0.632 22.484 5.859 1 94.88 328 ASN A C 1
ATOM 2589 O O . ASN A 1 328 ? 1.326 22.312 4.855 1 94.88 328 ASN A O 1
ATOM 2593 N N . TYR A 1 329 ? -0.275 21.609 6.168 1 95.94 329 TYR A N 1
ATOM 2594 C CA . TYR A 1 329 ? -0.35 20.328 5.48 1 95.94 329 TYR A CA 1
ATOM 2595 C C . TYR A 1 329 ? -1.535 20.281 4.523 1 95.94 329 TYR A C 1
ATOM 2597 O O . TYR A 1 329 ? -2.604 20.828 4.828 1 95.94 329 TYR A O 1
ATOM 2605 N N . ASP A 1 330 ? -1.331 19.656 3.428 1 97.5 330 ASP A N 1
ATOM 2606 C CA . ASP A 1 330 ? -2.369 19.312 2.461 1 97.5 330 ASP A CA 1
ATOM 2607 C C . ASP A 1 330 ? -2.668 17.828 2.479 1 97.5 330 ASP A C 1
ATOM 2609 O O . ASP A 1 330 ? -1.762 17 2.32 1 97.5 330 ASP A O 1
ATOM 2613 N N . ASN A 1 331 ? -3.895 17.5 2.666 1 97.81 331 ASN A N 1
ATOM 2614 C CA . ASN A 1 331 ? -4.348 16.109 2.656 1 97.81 331 ASN A CA 1
ATOM 2615 C C . ASN A 1 331 ? -5.137 15.789 1.39 1 97.81 331 ASN A C 1
ATOM 2617 O O . ASN A 1 331 ? -6.203 16.359 1.154 1 97.81 331 ASN A O 1
ATOM 2621 N N . ILE A 1 332 ? -4.586 14.93 0.59 1 98.44 332 ILE A N 1
ATOM 2622 C CA . ILE A 1 332 ? -5.309 14.438 -0.579 1 98.44 332 ILE A CA 1
ATOM 2623 C C . ILE A 1 332 ? -6.098 13.188 -0.21 1 98.44 332 ILE A C 1
ATOM 2625 O O . ILE A 1 332 ? -5.527 12.195 0.24 1 98.44 332 ILE A O 1
ATOM 2629 N N . ILE A 1 333 ? -7.375 13.234 -0.418 1 98.56 333 ILE A N 1
ATOM 2630 C CA . ILE A 1 333 ? -8.258 12.133 -0.044 1 98.56 333 ILE A CA 1
ATOM 2631 C C . ILE A 1 333 ? -8.875 11.516 -1.298 1 98.56 333 ILE A C 1
ATOM 2633 O O . ILE A 1 333 ? -9.57 12.195 -2.051 1 98.56 333 ILE A O 1
ATOM 2637 N N . ASP A 1 334 ? -8.648 10.289 -1.498 1 98.69 334 ASP A N 1
ATOM 2638 C CA . ASP A 1 334 ? -9.227 9.555 -2.623 1 98.69 334 ASP A CA 1
ATOM 2639 C C . ASP A 1 334 ? -10.109 8.414 -2.139 1 98.69 334 ASP A C 1
ATOM 2641 O O . ASP A 1 334 ? -9.766 7.719 -1.179 1 98.69 334 ASP A O 1
ATOM 2645 N N . TRP A 1 335 ? -11.242 8.273 -2.736 1 98.88 335 TRP A N 1
ATOM 2646 C CA . TRP A 1 335 ? -12.039 7.047 -2.723 1 98.88 335 TRP A CA 1
ATOM 2647 C C . TRP A 1 335 ? -12.023 6.371 -4.09 1 98.88 335 TRP A C 1
ATOM 2649 O O . TRP A 1 335 ? -12.531 6.922 -5.066 1 98.88 335 TRP A O 1
ATOM 2659 N N . GLU A 1 336 ? -11.461 5.258 -4.109 1 98.75 336 GLU A N 1
ATOM 2660 C CA . GLU A 1 336 ? -11.367 4.492 -5.352 1 98.75 336 GLU A CA 1
ATOM 2661 C C . GLU A 1 336 ? -12.359 3.338 -5.367 1 98.75 336 GLU A C 1
ATOM 2663 O O . GLU A 1 336 ? -12.422 2.545 -4.426 1 98.75 336 GLU A O 1
ATOM 2668 N N . PHE A 1 337 ? -13.125 3.277 -6.43 1 98.81 337 PHE A N 1
ATOM 2669 C CA . PHE A 1 337 ? -14.062 2.184 -6.641 1 98.81 337 PHE A CA 1
ATOM 2670 C C . PHE A 1 337 ? -13.602 1.285 -7.781 1 98.81 337 PHE A C 1
ATOM 2672 O O . PHE A 1 337 ? -13.219 1.773 -8.852 1 98.81 337 PHE A O 1
ATOM 2679 N N . LYS A 1 338 ? -13.656 0.047 -7.539 1 98.19 338 LYS A N 1
ATOM 2680 C CA . LYS A 1 338 ? -13.297 -0.94 -8.555 1 98.19 338 LYS A CA 1
ATOM 2681 C C . LYS A 1 338 ? -14.516 -1.754 -8.984 1 98.19 338 LYS A C 1
ATOM 2683 O O . LYS A 1 338 ? -15.367 -2.088 -8.164 1 98.19 338 LYS A O 1
ATOM 2688 N N . ALA A 1 339 ? -14.492 -2.133 -10.219 1 97.5 339 ALA A N 1
ATOM 2689 C CA . ALA A 1 339 ? -15.602 -2.939 -10.727 1 97.5 339 ALA A CA 1
ATOM 2690 C C . ALA A 1 339 ? -15.648 -4.301 -10.039 1 97.5 339 ALA A C 1
ATOM 2692 O O . ALA A 1 339 ? -16.688 -4.969 -10.047 1 97.5 339 ALA A O 1
ATOM 2693 N N . SER A 1 340 ? -14.578 -4.707 -9.445 1 97.12 340 SER A N 1
ATOM 2694 C CA . SER A 1 340 ? -14.5 -5.988 -8.75 1 97.12 340 SER A CA 1
ATOM 2695 C C . SER A 1 340 ? -15.227 -5.934 -7.41 1 97.12 340 SER A C 1
ATOM 2697 O O . SER A 1 340 ? -15.328 -6.945 -6.715 1 97.12 340 SER A O 1
ATOM 2699 N N . GLY A 1 341 ? -15.664 -4.773 -7.062 1 97.75 341 GLY A N 1
ATOM 2700 C CA . GLY A 1 341 ? -16.422 -4.633 -5.832 1 97.75 341 GLY A CA 1
ATOM 2701 C C . GLY A 1 341 ? -15.617 -4.008 -4.707 1 97.75 341 GLY A C 1
ATOM 2702 O O . GLY A 1 341 ? -16.141 -3.75 -3.625 1 97.75 341 GLY A O 1
ATOM 2703 N N . SER A 1 342 ? -14.43 -3.639 -4.926 1 98.19 342 SER A N 1
ATOM 2704 C CA . SER A 1 342 ? -13.57 -3.094 -3.879 1 98.19 342 SER A CA 1
ATOM 2705 C C . SER A 1 342 ? -13.766 -1.587 -3.736 1 98.19 342 SER A C 1
ATOM 2707 O O . SER A 1 342 ? -14.047 -0.896 -4.719 1 98.19 342 SER A O 1
ATOM 2709 N N . ILE A 1 343 ? -13.695 -1.137 -2.545 1 98.81 343 ILE A N 1
ATOM 2710 C CA . ILE A 1 343 ? -13.539 0.275 -2.207 1 98.81 343 ILE A CA 1
ATOM 2711 C C . ILE A 1 343 ? -12.18 0.508 -1.554 1 98.81 343 ILE A C 1
ATOM 2713 O O . ILE A 1 343 ? -11.836 -0.151 -0.569 1 98.81 343 ILE A O 1
ATOM 2717 N N . LYS A 1 344 ? -11.453 1.47 -2.094 1 98.5 344 LYS A N 1
ATOM 2718 C CA . LYS A 1 344 ? -10.094 1.688 -1.609 1 98.5 344 LYS A CA 1
ATOM 2719 C C . LYS A 1 344 ? -9.867 3.15 -1.238 1 98.5 344 LYS A C 1
ATOM 2721 O O . LYS A 1 344 ? -9.336 3.926 -2.039 1 98.5 344 LYS A O 1
ATOM 2726 N N . PRO A 1 345 ? -10.102 3.492 0.013 1 98.62 345 PRO A N 1
ATOM 2727 C CA . PRO A 1 345 ? -9.742 4.824 0.501 1 98.62 345 PRO A CA 1
ATOM 2728 C C . PRO A 1 345 ? -8.234 5.004 0.659 1 98.62 345 PRO A C 1
ATOM 2730 O O . PRO A 1 345 ? -7.531 4.059 1.031 1 98.62 345 PRO A O 1
ATOM 2733 N N . SER A 1 346 ? -7.781 6.191 0.358 1 98 346 SER A N 1
ATOM 2734 C CA . SER A 1 346 ? -6.383 6.547 0.575 1 98 346 SER A CA 1
ATOM 2735 C C . SER A 1 346 ? -6.238 8.016 0.971 1 98 346 SER A C 1
ATOM 2737 O O . SER A 1 346 ? -7.105 8.836 0.662 1 98 346 SER A O 1
ATOM 2739 N N . ILE A 1 347 ? -5.219 8.32 1.735 1 97.81 347 ILE A N 1
ATOM 2740 C CA . ILE A 1 347 ? -4.844 9.68 2.1 1 97.81 347 ILE A CA 1
ATOM 2741 C C . ILE A 1 347 ? -3.365 9.906 1.796 1 97.81 347 ILE A C 1
ATOM 2743 O O . ILE A 1 347 ? -2.529 9.047 2.072 1 97.81 347 ILE A O 1
ATOM 2747 N N . ALA A 1 348 ? -3.1 10.984 1.166 1 97.69 348 ALA A N 1
ATOM 2748 C CA . ALA A 1 348 ? -1.727 11.383 0.871 1 97.69 348 ALA A CA 1
ATOM 2749 C C . ALA A 1 348 ? -1.43 12.773 1.426 1 97.69 348 ALA A C 1
ATOM 2751 O O . ALA A 1 348 ? -2.232 13.695 1.266 1 97.69 348 ALA A O 1
ATOM 2752 N N . LEU A 1 349 ? -0.26 12.875 2.082 1 97.38 349 LEU A N 1
ATOM 2753 C CA . LEU A 1 349 ? 0.129 14.117 2.734 1 97.38 349 LEU A CA 1
ATOM 2754 C C . LEU A 1 349 ? 1.138 14.883 1.888 1 97.38 349 LEU A C 1
ATOM 2756 O O . LEU A 1 349 ? 2.074 14.297 1.344 1 97.38 349 LEU A O 1
ATOM 2760 N N . SER A 1 350 ? 0.924 16.062 1.679 1 97.5 350 SER A N 1
ATOM 2761 C CA . SER A 1 350 ? 1.862 17.047 1.129 1 97.5 350 SER A CA 1
ATOM 2762 C C . SER A 1 350 ? 1.909 18.312 1.98 1 97.5 350 SER A C 1
ATOM 2764 O O . SER A 1 350 ? 1.594 18.266 3.172 1 97.5 350 SER A O 1
ATOM 2766 N N . GLY A 1 351 ? 2.369 19.359 1.409 1 96.75 351 GLY A N 1
ATOM 2767 C CA . GLY A 1 351 ? 2.457 20.609 2.145 1 96.75 351 GLY A CA 1
ATOM 2768 C C . GLY A 1 351 ? 3.824 20.844 2.756 1 96.75 351 GLY A C 1
ATOM 2769 O O . GLY A 1 351 ? 4.844 20.469 2.17 1 96.75 351 GLY A O 1
ATOM 2770 N N . ILE A 1 352 ? 3.789 21.609 3.932 1 96.62 352 ILE A N 1
ATOM 2771 C CA . ILE A 1 352 ? 5.023 22.156 4.48 1 96.62 352 ILE A CA 1
ATOM 2772 C C . ILE A 1 352 ? 5.273 21.578 5.871 1 96.62 352 ILE A C 1
ATOM 2774 O O . ILE A 1 352 ? 4.363 21.516 6.695 1 96.62 352 ILE A O 1
ATOM 2778 N N . LEU A 1 353 ? 6.52 21.203 6.102 1 94.5 353 LEU A N 1
ATOM 2779 C CA . LEU A 1 353 ? 6.895 20.688 7.418 1 94.5 353 LEU A CA 1
ATOM 2780 C C . LEU A 1 353 ? 6.734 21.781 8.477 1 94.5 353 LEU A C 1
ATOM 2782 O O . LEU A 1 353 ? 7.008 22.953 8.219 1 94.5 353 LEU A O 1
ATOM 2786 N N . GLU A 1 354 ? 6.312 21.359 9.625 1 92.81 354 GLU A N 1
ATOM 2787 C CA . GLU A 1 354 ? 6.434 22.234 10.781 1 92.81 354 GLU A CA 1
ATOM 2788 C C . GLU A 1 354 ? 7.879 22.312 11.266 1 92.81 354 GLU A C 1
ATOM 2790 O O . GLU A 1 354 ? 8.398 21.375 11.867 1 92.81 354 GLU A O 1
ATOM 2795 N N . ILE A 1 355 ? 8.477 23.469 11.117 1 96.25 355 ILE A N 1
ATOM 2796 C CA . ILE A 1 355 ? 9.898 23.641 11.383 1 96.25 355 ILE A CA 1
ATOM 2797 C C . ILE A 1 355 ? 10.094 24.312 12.742 1 96.25 355 ILE A C 1
ATOM 2799 O O . ILE A 1 355 ? 9.359 25.234 13.102 1 96.25 355 ILE A O 1
ATOM 2803 N N . LYS A 1 356 ? 10.984 23.828 13.492 1 96 356 LYS A N 1
ATOM 2804 C CA . LYS A 1 356 ? 11.516 24.5 14.672 1 96 356 LYS A CA 1
ATOM 2805 C C . LYS A 1 356 ? 12.844 25.172 14.367 1 96 356 LYS A C 1
ATOM 2807 O O . LYS A 1 356 ? 13.781 24.531 13.883 1 96 356 LYS A O 1
ATOM 2812 N N . ALA A 1 357 ? 12.898 26.469 14.664 1 96.19 357 ALA A N 1
ATOM 2813 C CA . ALA A 1 357 ? 14.133 27.219 14.445 1 96.19 357 ALA A CA 1
ATOM 2814 C C . ALA A 1 357 ? 15.195 26.844 15.484 1 96.19 357 ALA A C 1
ATOM 2816 O O . ALA A 1 357 ? 14.867 26.562 16.641 1 96.19 357 ALA A O 1
ATOM 2817 N N . THR A 1 358 ? 16.406 26.844 15.023 1 95.44 358 THR A N 1
ATOM 2818 C CA . THR A 1 358 ? 17.547 26.531 15.883 1 95.44 358 THR A CA 1
ATOM 2819 C C . THR A 1 358 ? 18.781 27.281 15.438 1 95.44 358 THR A C 1
ATOM 2821 O O . THR A 1 358 ? 18.844 27.766 14.297 1 95.44 358 THR A O 1
ATOM 2824 N N . ASN A 1 359 ? 19.703 27.422 16.344 1 95.44 359 ASN A N 1
ATOM 2825 C CA . ASN A 1 359 ? 20.969 28.031 15.977 1 95.44 359 ASN A CA 1
ATOM 2826 C C . ASN A 1 359 ? 21.938 27.016 15.383 1 95.44 359 ASN A C 1
ATOM 2828 O O . ASN A 1 359 ? 23.031 27.359 14.938 1 95.44 359 ASN A O 1
ATOM 2832 N N . ILE A 1 360 ? 21.484 25.812 15.289 1 96.56 360 ILE A N 1
ATOM 2833 C CA . ILE A 1 360 ? 22.328 24.734 14.781 1 96.56 360 ILE A CA 1
ATOM 2834 C C . ILE A 1 360 ? 22.344 24.781 13.25 1 96.56 360 ILE A C 1
ATOM 2836 O O . ILE A 1 360 ? 21.297 24.844 12.609 1 96.56 360 ILE A O 1
ATOM 2840 N N . LYS A 1 361 ? 23.547 24.719 12.703 1 96.94 361 LYS A N 1
ATOM 2841 C CA . LYS A 1 361 ? 23.703 24.812 11.25 1 96.94 361 LYS A CA 1
ATOM 2842 C C . LYS A 1 361 ? 24.203 23.484 10.672 1 96.94 361 LYS A C 1
ATOM 2844 O O . LYS A 1 361 ? 24.062 23.234 9.477 1 96.94 361 LYS A O 1
ATOM 2849 N N . HIS A 1 362 ? 24.781 22.797 11.531 1 97.94 362 HIS A N 1
ATOM 2850 C CA . HIS A 1 362 ? 25.391 21.547 11.117 1 97.94 362 HIS A CA 1
ATOM 2851 C C . HIS A 1 362 ? 25.203 20.453 12.18 1 97.94 362 HIS A C 1
ATOM 2853 O O . HIS A 1 362 ? 25.203 20.75 13.375 1 97.94 362 HIS A O 1
ATOM 2859 N N . LYS A 1 363 ? 25.188 19.25 11.719 1 96.5 363 LYS A N 1
ATOM 2860 C CA . LYS A 1 363 ? 24.906 18.109 12.586 1 96.5 363 LYS A CA 1
ATOM 2861 C C . LYS A 1 363 ? 25.953 18 13.695 1 96.5 363 LYS A C 1
ATOM 2863 O O . LYS A 1 363 ? 25.641 17.594 14.812 1 96.5 363 LYS A O 1
ATOM 2868 N N . ASP A 1 364 ? 27.125 18.391 13.477 1 96.38 364 ASP A N 1
ATOM 2869 C CA . ASP A 1 364 ? 28.234 18.281 14.414 1 96.38 364 ASP A CA 1
ATOM 2870 C C . ASP A 1 364 ? 28.016 19.188 15.625 1 96.38 364 ASP A C 1
ATOM 2872 O O . ASP A 1 364 ? 28.672 19.016 16.656 1 96.38 364 ASP A O 1
ATOM 2876 N N . GLU A 1 365 ? 27.094 20.094 15.461 1 96.75 365 GLU A N 1
ATOM 2877 C CA . GLU A 1 365 ? 26.828 21.031 16.547 1 96.75 365 GLU A CA 1
ATOM 2878 C C . GLU A 1 365 ? 25.781 20.484 17.516 1 96.75 365 GLU A C 1
ATOM 2880 O O . GLU A 1 365 ? 25.562 21.062 18.578 1 96.75 365 GLU A O 1
ATOM 2885 N N . ILE A 1 366 ? 25.219 19.391 17.125 1 94.69 366 ILE A N 1
ATOM 2886 C CA . ILE A 1 366 ? 24.125 18.844 17.922 1 94.69 366 ILE A CA 1
ATOM 2887 C C . ILE A 1 366 ? 24.688 18.234 19.219 1 94.69 366 ILE A C 1
ATOM 2889 O O . ILE A 1 366 ? 25.531 17.344 19.172 1 94.69 366 ILE A O 1
ATOM 2893 N N . LYS A 1 367 ? 24.141 18.672 20.312 1 91.69 367 LYS A N 1
ATOM 2894 C CA . LYS A 1 367 ? 24.625 18.219 21.625 1 91.69 367 LYS A CA 1
ATOM 2895 C C . LYS A 1 367 ? 23.5 17.531 22.406 1 91.69 367 LYS A C 1
ATOM 2897 O O . LYS A 1 367 ? 23.781 16.828 23.391 1 91.69 367 LYS A O 1
ATOM 2902 N N . GLU A 1 368 ? 22.328 17.734 22.062 1 87.81 368 GLU A N 1
ATOM 2903 C CA . GLU A 1 368 ? 21.156 17.172 22.719 1 87.81 368 GLU A CA 1
ATOM 2904 C C . GLU A 1 368 ? 20.109 16.734 21.688 1 87.81 368 GLU A C 1
ATOM 2906 O O . GLU A 1 368 ? 20.281 16.953 20.484 1 87.81 368 GLU A O 1
ATOM 2911 N N . ASP A 1 369 ? 19.188 16.094 22.297 1 86.5 369 ASP A N 1
ATOM 2912 C CA . ASP A 1 369 ? 18.125 15.648 21.406 1 86.5 369 ASP A CA 1
ATOM 2913 C C . ASP A 1 369 ? 17.391 16.828 20.781 1 86.5 369 ASP A C 1
ATOM 2915 O O . ASP A 1 369 ? 16.891 17.703 21.5 1 86.5 369 ASP A O 1
ATOM 2919 N N . LEU A 1 370 ? 17.281 16.781 19.5 1 90.19 370 LEU A N 1
ATOM 2920 C CA . LEU A 1 370 ? 16.641 17.859 18.766 1 90.19 370 LEU A CA 1
ATOM 2921 C C . LEU A 1 370 ? 15.133 17.641 18.672 1 90.19 370 LEU A C 1
ATOM 2923 O O . LEU A 1 370 ? 14.383 18.547 18.297 1 90.19 370 LEU A O 1
ATOM 2927 N N . HIS A 1 371 ? 14.68 16.406 18.953 1 96.06 371 HIS A N 1
ATOM 2928 C CA . HIS A 1 371 ? 13.289 16 18.781 1 96.06 371 HIS A CA 1
ATOM 2929 C C . HIS A 1 371 ? 12.859 16.109 17.312 1 96.06 371 HIS A C 1
ATOM 2931 O O . HIS A 1 371 ? 11.711 16.438 17.031 1 96.06 371 HIS A O 1
ATOM 2937 N N . GLY A 1 372 ? 13.812 15.992 16.406 1 97.5 372 GLY A N 1
ATOM 2938 C CA . GLY A 1 372 ? 13.586 16.078 14.977 1 97.5 372 GLY A CA 1
ATOM 2939 C C . GLY A 1 372 ? 14.859 15.914 14.164 1 97.5 372 GLY A C 1
ATOM 2940 O O . GLY A 1 372 ? 15.875 15.445 14.688 1 97.5 372 GLY A O 1
ATOM 2941 N N . THR A 1 373 ? 14.773 16.141 12.891 1 97.5 373 THR A N 1
ATOM 2942 C CA . THR A 1 373 ? 15.898 16.047 11.961 1 97.5 373 THR A CA 1
ATOM 2943 C C . THR A 1 373 ? 16.328 17.438 11.492 1 97.5 373 THR A C 1
ATOM 2945 O O . THR A 1 373 ? 15.484 18.281 11.195 1 97.5 373 THR A O 1
ATOM 2948 N N . LEU A 1 374 ? 17.672 17.703 11.539 1 98.06 374 LEU A N 1
ATOM 2949 C CA . LEU A 1 374 ? 18.172 18.906 10.898 1 98.06 374 LEU A CA 1
ATOM 2950 C C . LEU A 1 374 ? 18.031 18.828 9.383 1 98.06 374 LEU A C 1
ATOM 2952 O O . LEU A 1 374 ? 18.875 18.219 8.711 1 98.06 374 LEU A O 1
ATOM 2956 N N . VAL A 1 375 ? 17.062 19.484 8.805 1 97.38 375 VAL A N 1
ATOM 2957 C CA . VAL A 1 375 ? 16.734 19.312 7.395 1 97.38 375 VAL A CA 1
ATOM 2958 C C . VAL A 1 375 ? 17.359 20.438 6.574 1 97.38 375 VAL A C 1
ATOM 2960 O O . VAL A 1 375 ? 17.453 20.344 5.348 1 97.38 375 VAL A O 1
ATOM 2963 N N . SER A 1 376 ? 17.703 21.484 7.156 1 97.31 376 SER A N 1
ATOM 2964 C CA . SER A 1 376 ? 18.422 22.641 6.621 1 97.31 376 SER A CA 1
ATOM 2965 C C . SER A 1 376 ? 19.094 23.438 7.73 1 97.31 376 SER A C 1
ATOM 2967 O O . SER A 1 376 ? 18.844 23.203 8.914 1 97.31 376 SER A O 1
ATOM 2969 N N . GLU A 1 377 ? 19.984 24.328 7.312 1 96.88 377 GLU A N 1
ATOM 2970 C CA . GLU A 1 377 ? 20.562 25.203 8.328 1 96.88 377 GLU A CA 1
ATOM 2971 C C . GLU A 1 377 ? 19.484 25.906 9.141 1 96.88 377 GLU A C 1
ATOM 2973 O O . GLU A 1 377 ? 18.516 26.438 8.578 1 96.88 377 GLU A O 1
ATOM 2978 N N . ASN A 1 378 ? 19.562 25.781 10.477 1 97.12 378 ASN A N 1
ATOM 2979 C CA . ASN A 1 378 ? 18.703 26.484 11.414 1 97.12 378 ASN A CA 1
ATOM 2980 C C . ASN A 1 378 ? 17.281 25.922 11.43 1 97.12 378 ASN A C 1
ATOM 2982 O O . ASN A 1 378 ? 16.375 26.531 11.992 1 97.12 378 ASN A O 1
ATOM 2986 N N . SER A 1 379 ? 17.109 24.734 10.75 1 97.19 379 SER A N 1
ATOM 2987 C CA . SER A 1 379 ? 15.758 24.234 10.586 1 97.19 379 SER A CA 1
ATOM 2988 C C . SER A 1 379 ? 15.648 22.781 11.023 1 97.19 379 SER A C 1
ATOM 2990 O O . SER A 1 379 ? 16.25 21.891 10.422 1 97.19 379 SER A O 1
ATOM 2992 N N . ILE A 1 380 ? 14.844 22.531 12.039 1 97.19 380 ILE A N 1
ATOM 2993 C CA . ILE A 1 380 ? 14.578 21.172 12.516 1 97.19 380 ILE A CA 1
ATOM 2994 C C . ILE A 1 380 ? 13.18 20.75 12.094 1 97.19 380 ILE A C 1
ATOM 2996 O O . ILE A 1 380 ? 12.188 21.406 12.438 1 97.19 380 ILE A O 1
ATOM 3000 N N . GLY A 1 381 ? 13.086 19.672 11.195 1 97.44 381 GLY A N 1
ATOM 3001 C CA . GLY A 1 381 ? 11.805 19 11.008 1 97.44 381 GLY A CA 1
ATOM 3002 C C . GLY A 1 381 ? 11.422 18.109 12.164 1 97.44 381 GLY A C 1
ATOM 3003 O O . GLY A 1 381 ? 12 17.031 12.344 1 97.44 381 GLY A O 1
ATOM 3004 N N . VAL A 1 382 ? 10.422 18.438 12.93 1 97.88 382 VAL A N 1
ATOM 3005 C CA . VAL A 1 382 ? 10.102 17.812 14.211 1 97.88 382 VAL A CA 1
ATOM 3006 C C . VAL A 1 382 ? 9.422 16.469 13.961 1 97.88 382 VAL A C 1
ATOM 3008 O O . VAL A 1 382 ? 8.555 16.344 13.086 1 97.88 382 VAL A O 1
ATOM 3011 N N . TYR A 1 383 ? 9.789 15.414 14.789 1 98.19 383 TYR A N 1
ATOM 3012 C CA . TYR A 1 383 ? 9.109 14.125 14.742 1 98.19 383 TYR A CA 1
ATOM 3013 C C . TYR A 1 383 ? 7.621 14.289 15.047 1 98.19 383 TYR A C 1
ATOM 3015 O O . TYR A 1 383 ? 7.238 15.062 15.922 1 98.19 383 TYR A O 1
ATOM 3023 N N . HIS A 1 384 ? 6.82 13.555 14.32 1 98.25 384 HIS A N 1
ATOM 3024 C CA . HIS A 1 384 ? 5.391 13.625 14.586 1 98.25 384 HIS A CA 1
ATOM 3025 C C . HIS A 1 384 ? 4.656 12.438 13.977 1 98.25 384 HIS A C 1
ATOM 3027 O O . HIS A 1 384 ? 5.258 11.633 13.266 1 98.25 384 HIS A O 1
ATOM 3033 N N . ASP A 1 385 ? 3.41 12.32 14.305 1 98.25 385 ASP A N 1
ATOM 3034 C CA . ASP A 1 385 ? 2.533 11.281 13.781 1 98.25 385 ASP A CA 1
ATOM 3035 C C . ASP A 1 385 ? 1.324 11.883 13.07 1 98.25 385 ASP A C 1
ATOM 3037 O O . ASP A 1 385 ? 0.938 13.023 13.352 1 98.25 385 ASP A O 1
ATOM 3041 N N . HIS A 1 386 ? 0.833 11.18 12.133 1 98.19 386 HIS A N 1
ATOM 3042 C CA . HIS A 1 386 ? -0.486 11.406 11.555 1 98.19 386 HIS A CA 1
ATOM 3043 C C . HIS A 1 386 ? -1.382 10.18 11.727 1 98.19 386 HIS A C 1
ATOM 3045 O O . HIS A 1 386 ? -1.073 9.102 11.211 1 98.19 386 HIS A O 1
ATOM 3051 N N . PHE A 1 387 ? -2.461 10.367 12.438 1 98.62 387 PHE A N 1
ATOM 3052 C CA . PHE A 1 387 ? -3.469 9.32 12.547 1 98.62 387 PHE A CA 1
ATOM 3053 C C . PHE A 1 387 ? -4.801 9.781 11.969 1 98.62 387 PHE A C 1
ATOM 3055 O O . PHE A 1 387 ? -5.23 10.906 12.227 1 98.62 387 PHE A O 1
ATOM 3062 N N . TYR A 1 388 ? -5.391 8.969 11.211 1 98.44 388 TYR A N 1
ATOM 3063 C CA . TYR A 1 388 ? -6.727 9.164 10.656 1 98.44 388 TYR A CA 1
ATOM 3064 C C . TYR A 1 388 ? -7.656 8.031 11.062 1 98.44 388 TYR A C 1
ATOM 3066 O O . TYR A 1 388 ? -7.289 6.855 10.961 1 98.44 388 TYR A O 1
ATOM 3074 N N . ILE A 1 389 ? -8.766 8.375 11.523 1 98.81 389 ILE A N 1
ATOM 3075 C CA . ILE A 1 389 ? -9.727 7.32 11.836 1 98.81 389 ILE A CA 1
ATOM 3076 C C . ILE A 1 389 ? -10.938 7.438 10.906 1 98.81 389 ILE A C 1
ATOM 3078 O O . ILE A 1 389 ? -11.57 8.492 10.828 1 98.81 389 ILE A O 1
ATOM 3082 N N . TYR A 1 390 ? -11.234 6.371 10.203 1 98.88 390 TYR A N 1
ATOM 3083 C CA . TYR A 1 390 ? -12.375 6.281 9.297 1 98.88 390 TYR A CA 1
ATOM 3084 C C . TYR A 1 390 ? -13.594 5.691 10 1 98.88 390 TYR A C 1
ATOM 3086 O O . TYR A 1 390 ? -13.477 4.711 10.742 1 98.88 390 TYR A O 1
ATOM 3094 N N . TYR A 1 391 ? -14.68 6.363 9.844 1 98.88 391 TYR A N 1
ATOM 3095 C CA . TYR A 1 391 ? -16 5.832 10.148 1 98.88 391 TYR A CA 1
ATOM 3096 C C . TYR A 1 391 ? -16.562 5.039 8.969 1 98.88 391 TYR A C 1
ATOM 3098 O O . TYR A 1 391 ? -16.766 5.59 7.887 1 98.88 391 TYR A O 1
ATOM 3106 N N . LEU A 1 392 ? -16.797 3.723 9.172 1 98.88 392 LEU A N 1
ATOM 3107 C CA . LEU A 1 392 ? -17.266 2.854 8.094 1 98.88 392 LEU A CA 1
ATOM 3108 C C . LEU A 1 392 ? -18.484 2.062 8.531 1 98.88 392 LEU A C 1
ATOM 3110 O O . LEU A 1 392 ? -18.359 0.97 9.086 1 98.88 392 LEU A O 1
ATOM 3114 N N . ASP A 1 393 ? -19.578 2.609 8.211 1 98.69 393 ASP A N 1
ATOM 3115 C CA . ASP A 1 393 ? -20.844 1.901 8.438 1 98.69 393 ASP A CA 1
ATOM 3116 C C . ASP A 1 393 ? -21.156 0.978 7.266 1 98.69 393 ASP A C 1
ATOM 3118 O O . ASP A 1 393 ? -21.922 1.35 6.367 1 98.69 393 ASP A O 1
ATOM 3122 N N . LEU A 1 394 ? -20.703 -0.217 7.359 1 98.25 394 LEU A N 1
ATOM 3123 C CA . LEU A 1 394 ? -20.922 -1.187 6.289 1 98.25 394 LEU A CA 1
ATOM 3124 C C . LEU A 1 394 ? -22.297 -1.851 6.422 1 98.25 394 LEU A C 1
ATOM 3126 O O . LEU A 1 394 ? -22.703 -2.219 7.523 1 98.25 394 LEU A O 1
ATOM 3130 N N . ASP A 1 395 ? -22.969 -1.886 5.391 1 98.56 395 ASP A N 1
ATOM 3131 C CA . ASP A 1 395 ? -24.188 -2.664 5.238 1 98.56 395 ASP A CA 1
ATOM 3132 C C . ASP A 1 395 ? -24.016 -3.787 4.219 1 98.56 395 ASP A C 1
ATOM 3134 O O . ASP A 1 395 ? -24.391 -3.65 3.057 1 98.56 395 ASP A O 1
ATOM 3138 N N . ILE A 1 396 ? -23.5 -4.863 4.684 1 98.81 396 ILE A N 1
ATOM 3139 C CA . ILE A 1 396 ? -23.203 -5.98 3.795 1 98.81 396 ILE A CA 1
ATOM 3140 C C . ILE A 1 396 ? -24.484 -6.73 3.457 1 98.81 396 ILE A C 1
ATOM 3142 O O . ILE A 1 396 ? -24.922 -7.609 4.207 1 98.81 396 ILE A O 1
ATOM 3146 N N . ASP A 1 397 ? -25 -6.41 2.309 1 98.44 397 ASP A N 1
ATOM 3147 C CA . ASP A 1 397 ? -26.281 -6.957 1.851 1 98.44 397 ASP A CA 1
ATOM 3148 C C . ASP A 1 397 ? -27.359 -6.812 2.926 1 98.44 397 ASP A C 1
ATOM 3150 O O . ASP A 1 397 ? -28.156 -7.734 3.141 1 98.44 397 ASP A O 1
ATOM 3154 N N . GLY A 1 398 ? -27.328 -5.816 3.682 1 98.31 398 GLY A N 1
ATOM 3155 C CA . GLY A 1 398 ? -28.25 -5.539 4.766 1 98.31 398 GLY A CA 1
ATOM 3156 C C . GLY A 1 398 ? -27.594 -4.93 5.984 1 98.31 398 GLY A C 1
ATOM 3157 O O . GLY A 1 398 ? -26.359 -4.754 6.008 1 98.31 398 GLY A O 1
ATOM 3158 N N . THR A 1 399 ? -28.375 -4.617 7.039 1 98.25 399 THR A N 1
ATOM 3159 C CA . THR A 1 399 ? -27.875 -3.891 8.195 1 98.25 399 THR A CA 1
ATOM 3160 C C . THR A 1 399 ? -27.406 -4.859 9.281 1 98.25 399 THR A C 1
ATOM 3162 O O . THR A 1 399 ? -26.641 -4.48 10.172 1 98.25 399 THR A O 1
ATOM 3165 N N . HIS A 1 400 ? -27.938 -6.086 9.289 1 98.56 400 HIS A N 1
ATOM 3166 C CA . HIS A 1 400 ? -27.562 -7.055 10.312 1 98.56 400 HIS A CA 1
ATOM 3167 C C . HIS A 1 400 ? -26.266 -7.777 9.945 1 98.56 400 HIS A C 1
ATOM 3169 O O . HIS A 1 400 ? -26.281 -8.727 9.156 1 98.56 400 HIS A O 1
ATOM 3175 N N . ASN A 1 401 ? -25.188 -7.324 10.547 1 98.88 401 ASN A N 1
ATOM 3176 C CA . ASN A 1 401 ? -23.859 -7.855 10.234 1 98.88 401 ASN A CA 1
ATOM 3177 C C . ASN A 1 401 ? -23.141 -8.328 11.5 1 98.88 401 ASN A C 1
ATOM 3179 O O . ASN A 1 401 ? -23.578 -8.031 12.609 1 98.88 401 ASN A O 1
ATOM 3183 N N . SER A 1 402 ? -22.141 -9.141 11.32 1 98.94 402 SER A N 1
ATOM 3184 C CA . SER A 1 402 ? -21.234 -9.586 12.359 1 98.94 402 SER A CA 1
ATOM 3185 C C . SER A 1 402 ? -19.781 -9.32 11.977 1 98.94 402 SER A C 1
ATOM 3187 O O . SER A 1 402 ? -19.453 -9.211 10.789 1 98.94 402 SER A O 1
ATOM 3189 N N . PHE A 1 403 ? -19.016 -9.141 13.094 1 98.88 403 PHE A N 1
ATOM 3190 C CA . PHE A 1 403 ? -17.578 -8.953 12.922 1 98.88 403 PHE A CA 1
ATOM 3191 C C . PHE A 1 403 ? -16.828 -10.266 13.156 1 98.88 403 PHE A C 1
ATOM 3193 O O . PHE A 1 403 ? -16.984 -10.898 14.203 1 98.88 403 PHE A O 1
ATOM 3200 N N . GLU A 1 404 ? -15.969 -10.648 12.102 1 98.81 404 GLU A N 1
ATOM 3201 C CA . GLU A 1 404 ? -15.234 -11.906 12.211 1 98.81 404 GLU A CA 1
ATOM 3202 C C . GLU A 1 404 ? -13.727 -11.672 12.18 1 98.81 404 GLU A C 1
ATOM 3204 O O . GLU A 1 404 ? -13.234 -10.891 11.367 1 98.81 404 GLU A O 1
ATOM 3209 N N . LYS A 1 405 ? -13.078 -12.32 13.086 1 98.19 405 LYS A N 1
ATOM 3210 C CA . LYS A 1 405 ? -11.617 -12.398 13.125 1 98.19 405 LYS A CA 1
ATOM 3211 C C . LYS A 1 405 ? -11.125 -13.789 12.742 1 98.19 405 LYS A C 1
ATOM 3213 O O . LYS A 1 405 ? -11.477 -14.781 13.391 1 98.19 405 LYS A O 1
ATOM 3218 N N . THR A 1 406 ? -10.383 -13.836 11.664 1 97.88 406 THR A N 1
ATOM 3219 C CA . THR A 1 406 ? -9.781 -15.086 11.219 1 97.88 406 THR A CA 1
ATOM 3220 C C . THR A 1 406 ? -8.289 -15.109 11.531 1 97.88 406 THR A C 1
ATOM 3222 O O . THR A 1 406 ? -7.543 -14.227 11.102 1 97.88 406 THR A O 1
ATOM 3225 N N . SER A 1 407 ? -7.883 -16.094 12.289 1 97.31 407 SER A N 1
ATOM 3226 C CA . SER A 1 407 ? -6.469 -16.297 12.594 1 97.31 407 SER A CA 1
ATOM 3227 C C . SER A 1 407 ? -5.859 -17.391 11.734 1 97.31 407 SER A C 1
ATOM 3229 O O . SER A 1 407 ? -6.512 -18.406 11.461 1 97.31 407 SER A O 1
ATOM 3231 N N . LEU A 1 408 ? -4.688 -17.188 11.289 1 98 408 LEU A N 1
ATOM 3232 C CA . LEU A 1 408 ? -3.902 -18.234 10.648 1 98 408 LEU A CA 1
ATOM 3233 C C . LEU A 1 408 ? -2.982 -18.922 11.656 1 98 408 LEU A C 1
ATOM 3235 O O . LEU A 1 408 ? -2.145 -18.266 12.281 1 98 408 LEU A O 1
ATOM 3239 N N . LYS A 1 409 ? -3.098 -20.188 11.742 1 97.19 409 LYS A N 1
ATOM 3240 C CA . LYS A 1 409 ? -2.402 -20.906 12.805 1 97.19 409 LYS A CA 1
ATOM 3241 C C . LYS A 1 409 ? -1.584 -22.062 12.242 1 97.19 409 LYS A C 1
ATOM 3243 O O . LYS A 1 409 ? -2.057 -22.797 11.375 1 97.19 409 LYS A O 1
ATOM 3248 N N . THR A 1 410 ? -0.424 -22.156 12.758 1 98.06 410 THR A N 1
ATOM 3249 C CA . THR A 1 410 ? 0.446 -23.281 12.406 1 98.06 410 THR A CA 1
ATOM 3250 C C . THR A 1 410 ? -0.017 -24.562 13.094 1 98.06 410 THR A C 1
ATOM 3252 O O . THR A 1 410 ? -0.35 -24.547 14.281 1 98.06 410 THR A O 1
ATOM 3255 N N . VAL A 1 411 ? -0.027 -25.609 12.352 1 97.56 411 VAL A N 1
ATOM 3256 C CA . VAL A 1 411 ? -0.303 -26.938 12.867 1 97.56 411 VAL A CA 1
ATOM 3257 C C . VAL A 1 411 ? 0.894 -27.844 12.609 1 97.56 411 VAL A C 1
ATOM 3259 O O . VAL A 1 411 ? 1.401 -27.922 11.492 1 97.56 411 VAL A O 1
ATOM 3262 N N . ARG A 1 412 ? 1.314 -28.562 13.555 1 97.88 412 ARG A N 1
ATOM 3263 C CA . ARG A 1 412 ? 2.408 -29.516 13.414 1 97.88 412 ARG A CA 1
ATOM 3264 C C . ARG A 1 412 ? 1.879 -30.922 13.102 1 97.88 412 ARG A C 1
ATOM 3266 O O . ARG A 1 412 ? 0.824 -31.312 13.609 1 97.88 412 ARG A O 1
ATOM 3273 N N . ILE A 1 413 ? 2.631 -31.562 12.32 1 97.12 413 ILE A N 1
ATOM 3274 C CA . ILE A 1 413 ? 2.334 -32.969 12.039 1 97.12 413 ILE A CA 1
ATOM 3275 C C . ILE A 1 413 ? 3.359 -33.875 12.734 1 97.12 413 ILE A C 1
ATOM 3277 O O . ILE A 1 413 ? 4.543 -33.844 12.383 1 97.12 413 ILE A O 1
ATOM 3281 N N . THR A 1 414 ? 2.898 -34.688 13.617 1 93.5 414 THR A N 1
ATOM 3282 C CA . THR A 1 414 ? 3.826 -35.5 14.406 1 93.5 414 THR A CA 1
ATOM 3283 C C . THR A 1 414 ? 3.484 -36.969 14.289 1 93.5 414 THR A C 1
ATOM 3285 O O . THR A 1 414 ? 4.219 -37.812 14.797 1 93.5 414 THR A O 1
ATOM 3288 N N . ASP A 1 415 ? 2.4 -37.281 13.609 1 94.25 415 ASP A N 1
ATOM 3289 C CA . ASP A 1 415 ? 1.93 -38.688 13.625 1 94.25 415 ASP A CA 1
ATOM 3290 C C . ASP A 1 415 ? 2.369 -39.406 12.359 1 94.25 415 ASP A C 1
ATOM 3292 O O . ASP A 1 415 ? 1.946 -40.562 12.125 1 94.25 415 ASP A O 1
ATOM 3296 N N . GLY A 1 416 ? 3.104 -38.812 11.523 1 91.5 416 GLY A N 1
ATOM 3297 C CA . GLY A 1 416 ? 3.604 -39.469 10.32 1 91.5 416 GLY A CA 1
ATOM 3298 C C . GLY A 1 416 ? 2.561 -39.562 9.227 1 91.5 416 GLY A C 1
ATOM 3299 O O . GLY A 1 416 ? 2.756 -40.281 8.242 1 91.5 416 GLY A O 1
ATOM 3300 N N . SER A 1 417 ? 1.493 -38.875 9.352 1 93.06 417 SER A N 1
ATOM 3301 C CA . SER A 1 417 ? 0.398 -38.938 8.391 1 93.06 417 SER A CA 1
ATOM 3302 C C . SER A 1 417 ? 0.762 -38.25 7.086 1 93.06 417 SER A C 1
ATOM 3304 O O . SER A 1 417 ? 0.084 -38.406 6.07 1 93.06 417 SER A O 1
ATOM 3306 N N . SER A 1 418 ? 1.793 -37.531 7.094 1 95.88 418 SER A N 1
ATOM 3307 C CA . SER A 1 418 ? 2.275 -36.781 5.926 1 95.88 418 SER A CA 1
ATOM 3308 C C . SER A 1 418 ? 3.795 -36.656 5.938 1 95.88 418 SER A C 1
ATOM 3310 O O . SER A 1 418 ? 4.426 -36.812 6.988 1 95.88 418 SER A O 1
ATOM 3312 N N . LYS A 1 419 ? 4.309 -36.469 4.742 1 95.62 419 LYS A N 1
ATOM 3313 C CA . LYS A 1 419 ? 5.738 -36.188 4.668 1 95.62 419 LYS A CA 1
ATOM 3314 C C . LYS A 1 419 ? 6.051 -34.781 5.16 1 95.62 419 LYS A C 1
ATOM 3316 O O . LYS A 1 419 ? 7.207 -34.438 5.453 1 95.62 419 LYS A O 1
ATOM 3321 N N . ARG A 1 420 ? 5.062 -33.969 5.254 1 97.31 420 ARG A N 1
ATOM 3322 C CA . ARG A 1 420 ? 5.203 -32.625 5.812 1 97.31 420 ARG A CA 1
ATOM 3323 C C . ARG A 1 420 ? 5.332 -32.656 7.332 1 97.31 420 ARG A C 1
ATOM 3325 O O . ARG A 1 420 ? 4.863 -33.625 7.969 1 97.31 420 ARG A O 1
ATOM 3332 N N . LYS A 1 421 ? 5.957 -31.578 7.84 1 98.06 421 LYS A N 1
ATOM 3333 C CA . LYS A 1 421 ? 6.027 -31.484 9.297 1 98.06 421 LYS A CA 1
ATOM 3334 C C . LYS A 1 421 ? 5.051 -30.438 9.828 1 98.06 421 LYS A C 1
ATOM 3336 O O . LYS A 1 421 ? 4.773 -30.391 11.023 1 98.06 421 LYS A O 1
ATOM 3341 N N . SER A 1 422 ? 4.609 -29.594 8.984 1 98.5 422 SER A N 1
ATOM 3342 C CA . SER A 1 422 ? 3.688 -28.562 9.43 1 98.5 422 SER A CA 1
ATOM 3343 C C . SER A 1 422 ? 2.885 -27.984 8.266 1 98.5 422 SER A C 1
ATOM 3345 O O . SER A 1 422 ? 3.205 -28.25 7.102 1 98.5 422 SER A O 1
ATOM 3347 N N . TYR A 1 423 ? 1.808 -27.359 8.492 1 98.25 423 TYR A N 1
ATOM 3348 C CA . TYR A 1 423 ? 0.973 -26.531 7.629 1 98.25 423 TYR A CA 1
ATOM 3349 C C . TYR A 1 423 ? 0.22 -25.484 8.445 1 98.25 423 TYR A C 1
ATOM 3351 O O . TYR A 1 423 ? 0.416 -25.375 9.656 1 98.25 423 TYR A O 1
ATOM 3359 N N . TRP A 1 424 ? -0.492 -24.547 7.785 1 98 424 TRP A N 1
ATOM 3360 C CA . TRP A 1 424 ? -1.312 -23.641 8.586 1 98 424 TRP A CA 1
ATOM 3361 C C . TRP A 1 424 ? -2.781 -23.75 8.188 1 98 424 TRP A C 1
ATOM 3363 O O . TRP A 1 424 ? -3.105 -24.219 7.094 1 98 424 TRP A O 1
ATOM 3373 N N . ILE A 1 425 ? -3.643 -23.484 9.109 1 97.38 425 ILE A N 1
ATOM 3374 C CA . ILE A 1 425 ? -5.094 -23.484 8.961 1 97.38 425 ILE A CA 1
ATOM 3375 C C . ILE A 1 425 ? -5.648 -22.125 9.359 1 97.38 425 ILE A C 1
ATOM 3377 O O . ILE A 1 425 ? -4.914 -21.266 9.867 1 97.38 425 ILE A O 1
ATOM 3381 N N . ILE A 1 426 ? -6.91 -21.969 9.047 1 97.19 426 ILE A N 1
ATOM 3382 C CA . ILE A 1 426 ? -7.574 -20.766 9.523 1 97.19 426 ILE A CA 1
ATOM 3383 C C . ILE A 1 426 ? -8.547 -21.109 10.648 1 97.19 426 ILE A C 1
ATOM 3385 O O . ILE A 1 426 ? -9.133 -22.203 10.656 1 97.19 426 ILE A O 1
ATOM 3389 N N . GLU A 1 427 ? -8.664 -20.266 11.594 1 96.88 427 GLU A N 1
ATOM 3390 C CA . GLU A 1 427 ? -9.688 -20.297 12.633 1 96.88 427 GLU A CA 1
ATOM 3391 C C . GLU A 1 427 ? -10.445 -18.969 12.703 1 96.88 427 GLU A C 1
ATOM 3393 O O . GLU A 1 427 ? -9.867 -17.938 13.031 1 96.88 427 GLU A O 1
ATOM 3398 N N . THR A 1 428 ? -11.734 -19.109 12.406 1 96.88 428 THR A N 1
ATOM 3399 C CA . THR A 1 428 ? -12.562 -17.906 12.375 1 96.88 428 THR A CA 1
ATOM 3400 C C . THR A 1 428 ? -13.414 -17.797 13.641 1 96.88 428 THR A C 1
ATOM 3402 O O . THR A 1 428 ? -14.07 -18.766 14.031 1 96.88 428 THR A O 1
ATOM 3405 N N . GLN A 1 429 ? -13.398 -16.656 14.227 1 97.94 429 GLN A N 1
ATOM 3406 C CA . GLN A 1 429 ? -14.195 -16.344 15.406 1 97.94 429 GLN A CA 1
ATOM 3407 C C . GLN A 1 429 ? -15.148 -15.18 15.133 1 97.94 429 GLN A C 1
ATOM 3409 O O . GLN A 1 429 ? -14.727 -14.133 14.633 1 97.94 429 GLN A O 1
ATOM 3414 N N . THR A 1 430 ? -16.406 -15.398 15.406 1 98.69 430 THR A N 1
ATOM 3415 C CA . THR A 1 430 ? -17.328 -14.266 15.445 1 98.69 430 THR A CA 1
ATOM 3416 C C . THR A 1 430 ? -17.156 -13.469 16.734 1 98.69 430 THR A C 1
ATOM 3418 O O . THR A 1 430 ? -17.375 -14 17.828 1 98.69 430 THR A O 1
ATOM 3421 N N . VAL A 1 431 ? -16.766 -12.258 16.609 1 98.81 431 VAL A N 1
ATOM 3422 C CA . VAL A 1 431 ? -16.5 -11.422 17.781 1 98.81 431 VAL A CA 1
ATOM 3423 C C . VAL A 1 431 ? -17.828 -10.969 18.391 1 98.81 431 VAL A C 1
ATOM 3425 O O . VAL A 1 431 ? -18.719 -10.508 17.688 1 98.81 431 VAL A O 1
ATOM 3428 N N . LYS A 1 432 ? -17.922 -11.008 19.672 1 98.81 432 LYS A N 1
ATOM 3429 C CA . LYS A 1 432 ? -19.25 -10.891 20.297 1 98.81 432 LYS A CA 1
ATOM 3430 C C . LYS A 1 432 ? -19.453 -9.492 20.859 1 98.81 432 LYS A C 1
ATOM 3432 O O . LYS A 1 432 ? -20.594 -9.008 20.922 1 98.81 432 LYS A O 1
ATOM 3437 N N . THR A 1 433 ? -18.406 -8.844 21.328 1 98.81 433 THR A N 1
ATOM 3438 C CA . THR A 1 433 ? -18.594 -7.59 22.047 1 98.81 433 THR A CA 1
ATOM 3439 C C . THR A 1 433 ? -17.641 -6.516 21.516 1 98.81 433 THR A C 1
ATOM 3441 O O . THR A 1 433 ? -16.672 -6.824 20.812 1 98.81 433 THR A O 1
ATOM 3444 N N . GLU A 1 434 ? -17.938 -5.254 21.906 1 98.81 434 GLU A N 1
ATOM 3445 C CA . GLU A 1 434 ? -17.094 -4.121 21.547 1 98.81 434 GLU A CA 1
ATOM 3446 C C . GLU A 1 434 ? -15.688 -4.277 22.094 1 98.81 434 GLU A C 1
ATOM 3448 O O . GLU A 1 434 ? -14.711 -3.959 21.422 1 98.81 434 GLU A O 1
ATOM 3453 N N . SER A 1 435 ? -15.547 -4.746 23.297 1 98.62 435 SER A N 1
ATOM 3454 C CA . SER A 1 435 ? -14.234 -4.891 23.922 1 98.62 435 SER A CA 1
ATOM 3455 C C . SER A 1 435 ? -13.383 -5.918 23.188 1 98.62 435 SER A C 1
ATOM 3457 O O . SER A 1 435 ? -12.188 -5.707 22.984 1 98.62 435 SER A O 1
ATOM 3459 N N . ASP A 1 436 ? -14.039 -6.969 22.75 1 98.31 436 ASP A N 1
ATOM 3460 C CA . ASP A 1 436 ? -13.328 -8.023 22.047 1 98.31 436 ASP A CA 1
ATOM 3461 C C . ASP A 1 436 ? -12.984 -7.586 20.625 1 98.31 436 ASP A C 1
ATOM 3463 O O . ASP A 1 436 ? -12.141 -8.203 19.969 1 98.31 436 ASP A O 1
ATOM 3467 N N . ALA A 1 437 ? -13.609 -6.547 20.156 1 98.62 437 ALA A N 1
ATOM 3468 C CA . ALA A 1 437 ? -13.445 -6.105 18.766 1 98.62 437 ALA A CA 1
ATOM 3469 C C . ALA A 1 437 ? -12.328 -5.07 18.656 1 98.62 437 ALA A C 1
ATOM 3471 O O . ALA A 1 437 ? -12.047 -4.57 17.562 1 98.62 437 ALA A O 1
ATOM 3472 N N . LYS A 1 438 ? -11.695 -4.73 19.797 1 98.5 438 LYS A N 1
ATOM 3473 C CA . LYS A 1 438 ? -10.516 -3.871 19.75 1 98.5 438 LYS A CA 1
ATOM 3474 C C . LYS A 1 438 ? -9.305 -4.633 19.234 1 98.5 438 LYS A C 1
ATOM 3476 O O . LYS A 1 438 ? -8.789 -5.527 19.906 1 98.5 438 LYS A O 1
ATOM 3481 N N . ILE A 1 439 ? -8.844 -4.207 18.016 1 98.19 439 ILE A N 1
ATOM 3482 C CA . ILE A 1 439 ? -7.832 -5.023 17.344 1 98.19 439 ILE A CA 1
ATOM 3483 C C . ILE A 1 439 ? -6.566 -4.199 17.125 1 98.19 439 ILE A C 1
ATOM 3485 O O . ILE A 1 439 ? -6.633 -3.064 16.641 1 98.19 439 ILE A O 1
ATOM 3489 N N . THR A 1 440 ? -5.43 -4.707 17.562 1 96.25 440 THR A N 1
ATOM 3490 C CA . THR A 1 440 ? -4.121 -4.234 17.125 1 96.25 440 THR A CA 1
ATOM 3491 C C . THR A 1 440 ? -3.613 -5.062 15.945 1 96.25 440 THR A C 1
ATOM 3493 O O . THR A 1 440 ? -3.316 -6.25 16.094 1 96.25 440 THR A O 1
ATOM 3496 N N . ILE A 1 441 ? -3.52 -4.434 14.797 1 95.06 441 ILE A N 1
ATOM 3497 C CA . ILE A 1 441 ? -3.104 -5.133 13.586 1 95.06 441 ILE A CA 1
ATOM 3498 C C . ILE A 1 441 ? -1.597 -5.367 13.617 1 95.06 441 ILE A C 1
ATOM 3500 O O . ILE A 1 441 ? -0.834 -4.496 14.039 1 95.06 441 ILE A O 1
ATOM 3504 N N . GLY A 1 442 ? -1.134 -6.488 13.094 1 88.19 442 GLY A N 1
ATOM 3505 C CA . GLY A 1 442 ? 0.282 -6.754 12.906 1 88.19 442 GLY A CA 1
ATOM 3506 C C . GLY A 1 442 ? 0.862 -7.68 13.961 1 88.19 442 GLY A C 1
ATOM 3507 O O . GLY A 1 442 ? 1.989 -8.156 13.82 1 88.19 442 GLY A O 1
ATOM 3508 N N . LEU A 1 443 ? 0.145 -8.016 15.031 1 84.38 443 LEU A N 1
ATOM 3509 C CA . LEU A 1 443 ? 0.655 -8.852 16.109 1 84.38 443 LEU A CA 1
ATOM 3510 C C . LEU A 1 443 ? 0.648 -10.328 15.703 1 84.38 443 LEU A C 1
ATOM 3512 O O . LEU A 1 443 ? 1.492 -11.102 16.156 1 84.38 443 LEU A O 1
ATOM 3516 N N . ALA A 1 444 ? -0.313 -10.695 14.906 1 87.25 444 ALA A N 1
ATOM 3517 C CA . ALA A 1 444 ? -0.443 -12.062 14.391 1 87.25 444 ALA A CA 1
ATOM 3518 C C . ALA A 1 444 ? -1.102 -12.062 13.016 1 87.25 444 ALA A C 1
ATOM 3520 O O . ALA A 1 444 ? -1.875 -11.164 12.688 1 87.25 444 ALA A O 1
ATOM 3521 N N . PRO A 1 445 ? -0.693 -13.039 12.266 1 92.44 445 PRO A N 1
ATOM 3522 C CA . PRO A 1 445 ? -1.321 -13.109 10.945 1 92.44 445 PRO A CA 1
ATOM 3523 C C . PRO A 1 445 ? -2.816 -13.414 11.016 1 92.44 445 PRO A C 1
ATOM 3525 O O . PRO A 1 445 ? -3.242 -14.258 11.805 1 92.44 445 PRO A O 1
ATOM 3528 N N . GLY A 1 446 ? -3.551 -12.695 10.227 1 94.44 446 GLY A N 1
ATOM 3529 C CA . GLY A 1 446 ? -4.988 -12.922 10.227 1 94.44 446 GLY A CA 1
ATOM 3530 C C . GLY A 1 446 ? -5.738 -11.984 9.297 1 94.44 446 GLY A C 1
ATOM 3531 O O . GLY A 1 446 ? -5.129 -11.164 8.609 1 94.44 446 GLY A O 1
ATOM 3532 N N . GLU A 1 447 ? -7.09 -12.211 9.266 1 96.56 447 GLU A N 1
ATOM 3533 C CA . GLU A 1 447 ? -8.008 -11.414 8.461 1 96.56 447 GLU A CA 1
ATOM 3534 C C . GLU A 1 447 ? -9.164 -10.891 9.305 1 96.56 447 GLU A C 1
ATOM 3536 O O . GLU A 1 447 ? -9.609 -11.562 10.242 1 96.56 447 GLU A O 1
ATOM 3541 N N . LEU A 1 448 ? -9.594 -9.734 8.992 1 98.56 448 LEU A N 1
ATOM 3542 C CA . LEU A 1 448 ? -10.773 -9.117 9.602 1 98.56 448 LEU A CA 1
ATOM 3543 C C . LEU A 1 448 ? -11.867 -8.906 8.555 1 98.56 448 LEU A C 1
ATOM 3545 O O . LEU A 1 448 ? -11.594 -8.438 7.449 1 98.56 448 LEU A O 1
ATOM 3549 N N . ALA A 1 449 ? -13.148 -9.273 8.938 1 98.81 449 ALA A N 1
ATOM 3550 C CA . ALA A 1 449 ? -14.219 -9.125 7.957 1 98.81 449 ALA A CA 1
ATOM 3551 C C . ALA A 1 449 ? -15.547 -8.805 8.641 1 98.81 449 ALA A C 1
ATOM 3553 O O . ALA A 1 449 ? -15.773 -9.195 9.781 1 98.81 449 ALA A O 1
ATOM 3554 N N . PHE A 1 450 ? -16.328 -7.992 7.973 1 98.88 450 PHE A N 1
ATOM 3555 C CA . PHE A 1 450 ? -17.766 -7.941 8.234 1 98.88 450 PHE A CA 1
ATOM 3556 C C . PHE A 1 450 ? -18.516 -8.961 7.383 1 98.88 450 PHE A C 1
ATOM 3558 O O . PHE A 1 450 ? -18.266 -9.062 6.18 1 98.88 450 PHE A O 1
ATOM 3565 N N . VAL A 1 451 ? -19.453 -9.719 8.008 1 98.88 451 VAL A N 1
ATOM 3566 C CA . VAL A 1 451 ? -20.266 -10.68 7.266 1 98.88 451 VAL A CA 1
ATOM 3567 C C . VAL A 1 451 ? -21.734 -10.477 7.602 1 98.88 451 VAL A C 1
ATOM 3569 O O . VAL A 1 451 ? -22.062 -9.891 8.633 1 98.88 451 VAL A O 1
ATOM 3572 N N . ASN A 1 452 ? -22.578 -10.844 6.664 1 98.81 452 ASN A N 1
ATOM 3573 C CA . ASN A 1 452 ? -24.016 -11.008 6.922 1 98.81 452 ASN A CA 1
ATOM 3574 C C . ASN A 1 452 ? -24.375 -12.469 7.18 1 98.81 452 ASN A C 1
ATOM 3576 O O . ASN A 1 452 ? -24.453 -13.266 6.246 1 98.81 452 ASN A O 1
ATOM 3580 N N . PRO A 1 453 ? -24.594 -12.828 8.43 1 98.12 453 PRO A N 1
ATOM 3581 C CA . PRO A 1 453 ? -24.844 -14.242 8.734 1 98.12 453 PRO A CA 1
ATOM 3582 C C . PRO A 1 453 ? -26.172 -14.734 8.195 1 98.12 453 PRO A C 1
ATOM 3584 O O . PRO A 1 453 ? -26.438 -15.938 8.211 1 98.12 453 PRO A O 1
ATOM 3587 N N . ASN A 1 454 ? -26.969 -13.852 7.699 1 98.38 454 ASN A N 1
ATOM 3588 C CA . ASN A 1 454 ? -28.297 -14.211 7.223 1 98.38 454 ASN A CA 1
ATOM 3589 C C . ASN A 1 454 ? -28.312 -14.422 5.711 1 98.38 454 ASN A C 1
ATOM 3591 O O . ASN A 1 454 ? -29.344 -14.781 5.145 1 98.38 454 ASN A O 1
ATOM 3595 N N . LYS A 1 455 ? -27.312 -14.102 5.113 1 98 455 LYS A N 1
ATOM 3596 C CA . LYS A 1 455 ? -27.172 -14.258 3.668 1 98 455 LYS A CA 1
ATOM 3597 C C . LYS A 1 455 ? -26 -15.172 3.316 1 98 455 LYS A C 1
ATOM 3599 O O . LYS A 1 455 ? -24.875 -14.961 3.781 1 98 455 LYS A O 1
ATOM 3604 N N . LYS A 1 456 ? -26.266 -16.125 2.475 1 97.81 456 LYS A N 1
ATOM 3605 C CA . LYS A 1 456 ? -25.25 -17.109 2.092 1 97.81 456 LYS A CA 1
ATOM 3606 C C . LYS A 1 456 ? -25.188 -17.25 0.576 1 97.81 456 LYS A C 1
ATOM 3608 O O . LYS A 1 456 ? -26.156 -17 -0.127 1 97.81 456 LYS A O 1
ATOM 3613 N N . THR A 1 457 ? -24.047 -17.562 0.106 1 97.81 457 THR A N 1
ATOM 3614 C CA . THR A 1 457 ? -23.891 -17.922 -1.297 1 97.81 457 THR A CA 1
ATOM 3615 C C . THR A 1 457 ? -24.438 -19.328 -1.554 1 97.81 457 THR A C 1
ATOM 3617 O O . THR A 1 457 ? -24.875 -20 -0.625 1 97.81 457 THR A O 1
ATOM 3620 N N . VAL A 1 458 ? -24.359 -19.719 -2.779 1 96.88 458 VAL A N 1
ATOM 3621 C CA . VAL A 1 458 ? -24.938 -20.984 -3.203 1 96.88 458 VAL A CA 1
ATOM 3622 C C . VAL A 1 458 ? -24.234 -22.141 -2.502 1 96.88 458 VAL A C 1
ATOM 3624 O O . VAL A 1 458 ? -24.859 -23.125 -2.135 1 96.88 458 VAL A O 1
ATOM 3627 N N . VAL A 1 459 ? -22.953 -22 -2.217 1 97.62 459 VAL A N 1
ATOM 3628 C CA . VAL A 1 459 ? -22.203 -23.109 -1.62 1 97.62 459 VAL A CA 1
ATOM 3629 C C . VAL A 1 459 ? -22.203 -22.969 -0.099 1 97.62 459 VAL A C 1
ATOM 3631 O O . VAL A 1 459 ? -21.562 -23.75 0.603 1 97.62 459 VAL A O 1
ATOM 3634 N N . GLY A 1 460 ? -22.766 -21.922 0.393 1 98.12 460 GLY A N 1
ATOM 3635 C CA . GLY A 1 460 ? -23.062 -21.875 1.815 1 98.12 460 GLY A CA 1
ATOM 3636 C C . GLY A 1 460 ? -22.172 -20.922 2.58 1 98.12 460 GLY A C 1
ATOM 3637 O O . GLY A 1 460 ? -22.281 -20.812 3.803 1 98.12 460 GLY A O 1
ATOM 3638 N N . ASN A 1 461 ? -21.312 -20.172 1.972 1 98.06 461 ASN A N 1
ATOM 3639 C CA . ASN A 1 461 ? -20.484 -19.203 2.664 1 98.06 461 ASN A CA 1
ATOM 3640 C C . ASN A 1 461 ? -21.266 -17.938 3.014 1 98.06 461 ASN A C 1
ATOM 3642 O O . ASN A 1 461 ? -22.125 -17.5 2.242 1 98.06 461 ASN A O 1
ATOM 3646 N N . GLU A 1 462 ? -20.969 -17.391 4.172 1 98.06 462 GLU A N 1
ATOM 3647 C CA . GLU A 1 462 ? -21.562 -16.094 4.512 1 98.06 462 GLU A CA 1
ATOM 3648 C C . GLU A 1 462 ? -21.016 -14.984 3.629 1 98.06 462 GLU A C 1
ATOM 3650 O O . GLU A 1 462 ? -19.812 -14.961 3.328 1 98.06 462 GLU A O 1
ATOM 3655 N N . VAL A 1 463 ? -21.922 -14.102 3.199 1 98.5 463 VAL A N 1
ATOM 3656 C CA . VAL A 1 463 ? -21.453 -13.008 2.352 1 98.5 463 VAL A CA 1
ATOM 3657 C C . VAL A 1 463 ? -20.734 -11.969 3.203 1 98.5 463 VAL A C 1
ATOM 3659 O O . VAL A 1 463 ? -21.141 -11.688 4.332 1 98.5 463 VAL A O 1
ATOM 3662 N N . GLY A 1 464 ? -19.594 -11.453 2.625 1 98.75 464 GLY A N 1
ATOM 3663 C CA . GLY A 1 464 ? -18.875 -10.523 3.477 1 98.75 464 GLY A CA 1
ATOM 3664 C C . GLY A 1 464 ? -17.906 -9.641 2.711 1 98.75 464 GLY A C 1
ATOM 3665 O O . GLY A 1 464 ? -17.797 -9.742 1.487 1 98.75 464 GLY A O 1
ATOM 3666 N N . TYR A 1 465 ? -17.312 -8.68 3.406 1 98.88 465 TYR A N 1
ATOM 3667 C CA . TYR A 1 465 ? -16.203 -7.82 3.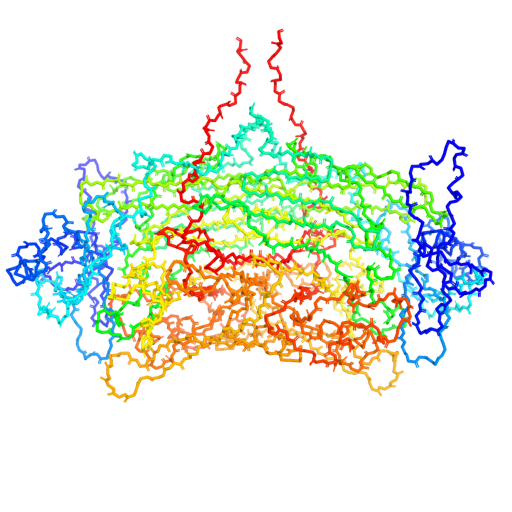006 1 98.88 465 TYR A CA 1
ATOM 3668 C C . TYR A 1 465 ? -15.07 -7.891 4.016 1 98.88 465 TYR A C 1
ATOM 3670 O O . TYR A 1 465 ? -15.305 -7.91 5.227 1 98.88 465 TYR A O 1
ATOM 3678 N N . ARG A 1 466 ? -13.891 -7.945 3.488 1 98.62 466 ARG A N 1
ATOM 3679 C CA . ARG A 1 466 ? -12.734 -7.977 4.379 1 98.62 466 ARG A CA 1
ATOM 3680 C C . ARG A 1 466 ? -11.945 -6.672 4.301 1 98.62 466 ARG A C 1
ATOM 3682 O O . ARG A 1 466 ? -11.992 -5.973 3.289 1 98.62 466 ARG A O 1
ATOM 3689 N N . LEU A 1 467 ? -11.25 -6.387 5.418 1 98.56 467 LEU A N 1
ATOM 3690 C CA . LEU A 1 467 ? -10.328 -5.258 5.496 1 98.56 467 LEU A CA 1
ATOM 3691 C C . LEU A 1 467 ? -8.914 -5.68 5.109 1 98.56 467 LEU A C 1
ATOM 3693 O O . LEU A 1 467 ? -8.352 -6.602 5.707 1 98.56 467 LEU A O 1
ATOM 3697 N N . ILE A 1 468 ? -8.359 -5.086 4.082 1 97.25 468 ILE A N 1
ATOM 3698 C CA . ILE A 1 468 ? -6.941 -5.191 3.758 1 97.25 468 ILE A CA 1
ATOM 3699 C C . ILE A 1 468 ? -6.215 -3.924 4.199 1 97.25 468 ILE A C 1
ATOM 3701 O O . ILE A 1 468 ? -6.27 -2.9 3.516 1 97.25 468 ILE A O 1
ATOM 3705 N N . PRO A 1 469 ? -5.551 -3.994 5.289 1 95.88 469 PRO A N 1
ATOM 3706 C CA . PRO A 1 469 ? -4.945 -2.779 5.84 1 95.88 469 PRO A CA 1
ATOM 3707 C C . PRO A 1 469 ? -3.59 -2.459 5.211 1 95.88 469 PRO A C 1
ATOM 3709 O O . PRO A 1 469 ? -2.967 -3.332 4.602 1 95.88 469 PRO A O 1
ATOM 3712 N N . ALA A 1 470 ? -3.166 -1.202 5.289 1 93.5 470 ALA A N 1
ATOM 3713 C CA . ALA A 1 470 ? -1.766 -0.841 5.09 1 93.5 470 ALA A CA 1
ATOM 3714 C C . ALA A 1 470 ? -0.922 -1.231 6.301 1 93.5 470 ALA A C 1
ATOM 3716 O O . ALA A 1 470 ? -1.432 -1.817 7.258 1 93.5 470 ALA A O 1
ATOM 3717 N N . ILE A 1 471 ? 0.419 -1.045 6.156 1 91.44 471 ILE A N 1
ATOM 3718 C CA . ILE A 1 471 ? 1.268 -1.26 7.32 1 91.44 471 ILE A CA 1
ATOM 3719 C C . ILE A 1 471 ? 0.773 -0.402 8.484 1 91.44 471 ILE A C 1
ATOM 3721 O O . ILE A 1 471 ? 0.549 0.8 8.328 1 91.44 471 ILE A O 1
ATOM 3725 N N . PRO A 1 472 ? 0.524 -1.003 9.602 1 94.06 472 PRO A N 1
ATOM 3726 C CA . PRO A 1 472 ? -0.119 -0.278 10.703 1 94.06 472 PRO A CA 1
ATOM 3727 C C . PRO A 1 472 ? 0.852 0.62 11.469 1 94.06 472 PRO A C 1
ATOM 3729 O O . PRO A 1 472 ? 2.051 0.333 11.523 1 94.06 472 PRO A O 1
ATOM 3732 N N . ALA A 1 473 ? 0.352 1.696 12.008 1 95.31 473 ALA A N 1
ATOM 3733 C CA . ALA A 1 473 ? 1.017 2.541 12.992 1 95.31 473 ALA A CA 1
ATOM 3734 C C . ALA A 1 473 ? 0.244 2.557 14.312 1 95.31 473 ALA A C 1
ATOM 3736 O O . ALA A 1 473 ? -0.988 2.613 14.312 1 95.31 473 ALA A O 1
ATOM 3737 N N . HIS A 1 474 ? 0.971 2.447 15.367 1 95.62 474 HIS A N 1
ATOM 3738 C CA . HIS A 1 474 ? 0.405 2.533 16.703 1 95.62 474 HIS A CA 1
ATOM 3739 C C . HIS A 1 474 ? 0.962 3.732 17.469 1 95.62 474 HIS A C 1
ATOM 3741 O O . HIS A 1 474 ? 2.121 4.109 17.281 1 95.62 474 HIS A O 1
ATOM 3747 N N . PRO A 1 475 ? 0.111 4.25 18.312 1 97.38 475 PRO A N 1
ATOM 3748 C CA . PRO A 1 475 ? 0.65 5.371 19.078 1 97.38 475 PRO A CA 1
ATOM 3749 C C . PRO A 1 475 ? 1.864 4.98 19.922 1 97.38 475 PRO A C 1
ATOM 3751 O O . PRO A 1 475 ? 1.912 3.877 20.469 1 97.38 475 PRO A O 1
ATOM 3754 N N . LEU A 1 476 ? 2.75 5.91 20.062 1 98.06 476 LEU A N 1
ATOM 3755 C CA . LEU A 1 476 ? 3.955 5.695 20.859 1 98.06 476 LEU A CA 1
ATOM 3756 C C . LEU A 1 476 ? 3.922 6.535 22.125 1 98.06 476 LEU A C 1
ATOM 3758 O O . LEU A 1 476 ? 4.777 6.379 23 1 98.06 476 LEU A O 1
ATOM 3762 N N . LEU A 1 477 ? 2.971 7.391 22.234 1 98.56 477 LEU A N 1
ATOM 3763 C CA . LEU A 1 477 ? 2.736 8.062 23.516 1 98.56 477 LEU A CA 1
ATOM 3764 C C . LEU A 1 477 ? 2.154 7.094 24.531 1 98.56 477 LEU A C 1
ATOM 3766 O O . LEU A 1 477 ? 1.405 6.184 24.188 1 98.56 477 LEU A O 1
ATOM 3770 N N . THR A 1 478 ? 2.518 7.355 25.781 1 98.31 478 THR A N 1
ATOM 3771 C CA . THR A 1 478 ? 1.917 6.523 26.812 1 98.31 478 THR A CA 1
ATOM 3772 C C . THR A 1 478 ? 0.432 6.84 26.969 1 98.31 478 THR A C 1
ATOM 3774 O O . THR A 1 478 ? 0.003 7.969 26.734 1 98.31 478 THR A O 1
ATOM 3777 N N . GLU A 1 479 ? -0.312 5.914 27.453 1 97.62 479 GLU A N 1
ATOM 3778 C CA . GLU A 1 479 ? -1.765 6.039 27.516 1 97.62 479 GLU A CA 1
ATOM 3779 C C . GLU A 1 479 ? -2.188 7.098 28.531 1 97.62 479 GLU A C 1
ATOM 3781 O O . GLU A 1 479 ? -3.285 7.648 28.438 1 97.62 479 GLU A O 1
ATOM 3786 N N . ASP A 1 480 ? -1.315 7.383 29.484 1 97.69 480 ASP A N 1
ATOM 3787 C CA . ASP A 1 480 ? -1.678 8.344 30.516 1 97.69 480 ASP A CA 1
ATOM 3788 C C . ASP A 1 480 ? -1.219 9.75 30.141 1 97.69 480 ASP A C 1
ATOM 3790 O O . ASP A 1 480 ? -1.408 10.695 30.906 1 97.69 480 ASP A O 1
ATOM 3794 N N . ASP A 1 481 ? -0.52 9.867 29 1 98.38 48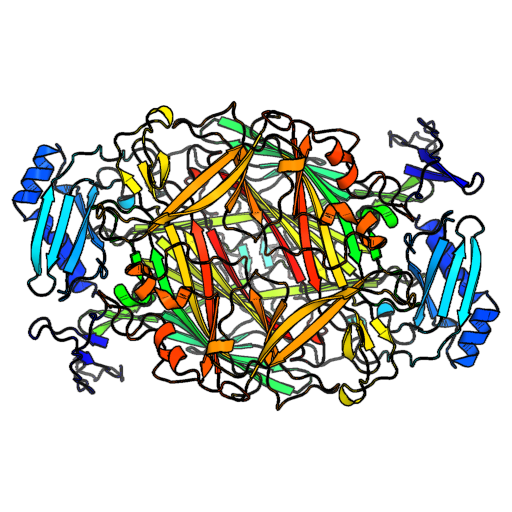1 ASP A N 1
ATOM 3795 C CA . ASP A 1 481 ? -0.212 11.211 28.5 1 98.38 481 ASP A CA 1
ATOM 3796 C C . ASP A 1 481 ? -1.485 11.961 28.109 1 98.38 481 ASP A C 1
ATOM 3798 O O . ASP A 1 481 ? -2.385 11.391 27.5 1 98.38 481 ASP A O 1
ATOM 3802 N N . TYR A 1 482 ? -1.57 13.242 28.438 1 98.06 482 TYR A N 1
ATOM 3803 C CA . TYR A 1 482 ? -2.795 14.023 28.297 1 98.06 482 TYR A CA 1
ATOM 3804 C C . TYR A 1 482 ? -3.275 14.023 26.844 1 98.06 482 TYR A C 1
ATOM 3806 O O . TYR A 1 482 ? -4.441 13.734 26.578 1 98.06 482 TYR A O 1
ATOM 3814 N N . PRO A 1 483 ? -2.396 14.305 25.844 1 98.31 483 PRO A N 1
ATOM 3815 C CA . PRO A 1 483 ? -2.891 14.234 24.469 1 98.31 483 PRO A CA 1
ATOM 3816 C C . PRO A 1 483 ? -3.391 12.844 24.094 1 98.31 483 PRO A C 1
ATOM 3818 O O . PRO A 1 483 ? -4.352 12.719 23.328 1 98.31 483 PRO A O 1
ATOM 3821 N N . GLN A 1 484 ? -2.758 11.797 24.609 1 98.69 484 GLN A N 1
ATOM 3822 C CA . GLN A 1 484 ? -3.146 10.445 24.234 1 98.69 484 GLN A CA 1
ATOM 3823 C C . GLN A 1 484 ? -4.465 10.047 24.906 1 98.69 484 GLN A C 1
ATOM 3825 O O . GLN A 1 484 ? -5.25 9.289 24.344 1 98.69 484 GLN A O 1
ATOM 3830 N N . ILE A 1 485 ? -4.68 10.578 26.094 1 98.5 485 ILE A N 1
ATOM 3831 C CA . ILE A 1 485 ? -5.984 10.383 26.719 1 98.5 485 ILE A CA 1
ATOM 3832 C C . ILE A 1 485 ? -7.082 10.891 25.797 1 98.5 485 ILE A C 1
ATOM 3834 O O . ILE A 1 485 ? -8.086 10.211 25.578 1 98.5 485 ILE A O 1
ATOM 3838 N N . ARG A 1 486 ? -6.891 12.07 25.203 1 98.31 486 ARG A N 1
ATOM 3839 C CA . ARG A 1 486 ? -7.84 12.656 24.266 1 98.31 486 ARG A CA 1
ATOM 3840 C C . ARG A 1 486 ? -7.895 11.852 22.969 1 98.31 486 ARG A C 1
ATOM 3842 O O . ARG A 1 486 ? -8.961 11.703 22.375 1 98.31 486 ARG A O 1
ATOM 3849 N N . GLY A 1 487 ? -6.723 11.336 22.516 1 98.62 487 GLY A N 1
ATOM 3850 C CA . GLY A 1 487 ? -6.605 10.586 21.281 1 98.62 487 GLY A CA 1
ATOM 3851 C C . GLY A 1 487 ? -6.719 9.086 21.484 1 98.62 487 GLY A C 1
ATOM 3852 O O . GLY A 1 487 ? -6.238 8.305 20.656 1 98.62 487 GLY A O 1
ATOM 3853 N N . ALA A 1 488 ? -7.418 8.625 22.516 1 98.62 488 ALA A N 1
ATOM 3854 C CA . ALA A 1 488 ? -7.453 7.211 22.906 1 98.62 488 ALA A CA 1
ATOM 3855 C C . ALA A 1 488 ? -8.094 6.363 21.812 1 98.62 488 ALA A C 1
ATOM 3857 O O . ALA A 1 488 ? -7.91 5.145 21.766 1 98.62 488 ALA A O 1
ATOM 3858 N N . PHE A 1 489 ? -8.828 6.984 20.938 1 98.56 489 PHE A N 1
ATOM 3859 C CA . PHE A 1 489 ? -9.445 6.254 19.828 1 98.56 489 PHE A CA 1
ATOM 3860 C C . PHE A 1 489 ? -8.375 5.676 18.906 1 98.56 489 PHE A C 1
ATOM 3862 O O . PHE A 1 489 ? -8.672 4.824 18.062 1 98.56 489 PHE A O 1
ATOM 3869 N N . THR A 1 490 ? -7.098 6.07 19.016 1 98.69 490 THR A N 1
ATOM 3870 C CA . THR A 1 490 ? -6.016 5.566 18.188 1 98.69 490 THR A CA 1
ATOM 3871 C C . THR A 1 490 ? -5.312 4.391 18.844 1 98.69 490 THR A C 1
ATOM 3873 O O . THR A 1 490 ? -4.402 3.795 18.281 1 98.69 490 THR A O 1
ATOM 3876 N N . ASN A 1 491 ? -5.738 3.998 20.078 1 98.44 491 ASN A N 1
ATOM 3877 C CA . ASN A 1 491 ? -5.043 2.973 20.844 1 98.44 491 ASN A CA 1
ATOM 3878 C C . ASN A 1 491 ? -5.117 1.611 20.156 1 98.44 491 ASN A C 1
ATOM 3880 O O . ASN A 1 491 ? -4.332 0.712 20.453 1 98.44 491 ASN A O 1
ATOM 3884 N N . TYR A 1 492 ? -6.105 1.406 19.359 1 98.25 492 TYR A N 1
ATOM 3885 C CA . TYR A 1 492 ? -6.262 0.215 18.531 1 98.25 492 TYR A CA 1
ATOM 3886 C C . TYR A 1 492 ? -6.445 0.589 17.062 1 98.25 492 TYR A C 1
ATOM 3888 O O . TYR A 1 492 ? -6.809 1.725 16.75 1 98.25 492 TYR A O 1
ATOM 3896 N N . ASN A 1 493 ? -6.156 -0.329 16.203 1 98.19 493 ASN A N 1
ATOM 3897 C CA . ASN A 1 493 ? -6.277 -0.049 14.773 1 98.19 493 ASN A CA 1
ATOM 3898 C C . ASN A 1 493 ? -7.715 -0.223 14.289 1 98.19 493 ASN A C 1
ATOM 3900 O O . ASN A 1 493 ? -8.117 0.393 13.305 1 98.19 493 ASN A O 1
ATOM 3904 N N . VAL A 1 494 ? -8.43 -1.091 14.961 1 98.75 494 VAL A N 1
ATOM 3905 C CA . VAL A 1 494 ? -9.812 -1.343 14.57 1 98.75 494 VAL A CA 1
ATOM 3906 C C . VAL A 1 494 ? -10.695 -1.378 15.812 1 98.75 494 VAL A C 1
ATOM 3908 O O . VAL A 1 494 ? -10.32 -1.947 16.844 1 98.75 494 VAL A O 1
ATOM 3911 N N . TRP A 1 495 ? -11.82 -0.711 15.711 1 98.81 495 TRP A N 1
ATOM 3912 C CA . TRP A 1 495 ? -12.938 -0.779 16.641 1 98.81 495 TRP A CA 1
ATOM 3913 C C . TRP A 1 495 ? -14.227 -1.168 15.93 1 98.81 495 TRP A C 1
ATOM 3915 O O . TRP A 1 495 ? -14.391 -0.874 14.742 1 98.81 495 TRP A O 1
ATOM 3925 N N . VAL A 1 496 ? -15.07 -1.861 16.641 1 98.88 496 VAL A N 1
ATOM 3926 C CA . VAL A 1 496 ? -16.406 -2.137 16.125 1 98.88 496 VAL A CA 1
ATOM 3927 C C . VAL A 1 496 ? -17.453 -1.855 17.203 1 98.88 496 VAL A C 1
ATOM 3929 O O . VAL A 1 496 ? -17.281 -2.27 18.344 1 98.88 496 VAL A O 1
ATOM 3932 N N . ALA A 1 497 ? -18.469 -1.132 16.844 1 98.75 497 ALA A N 1
ATOM 3933 C CA . ALA A 1 497 ? -19.562 -0.808 17.75 1 98.75 497 ALA A CA 1
ATOM 3934 C C . ALA A 1 497 ? -20.906 -0.844 17.031 1 98.75 497 ALA A C 1
ATOM 3936 O O . ALA A 1 497 ? -20.953 -0.698 15.805 1 98.75 497 ALA A O 1
ATOM 3937 N N . PRO A 1 498 ? -22.016 -1.062 17.766 1 98.56 498 PRO A N 1
ATOM 3938 C CA . PRO A 1 498 ? -23.312 -0.923 17.109 1 98.56 498 PRO A CA 1
ATOM 3939 C C . PRO A 1 498 ? -23.578 0.498 16.609 1 98.56 498 PRO A C 1
ATOM 3941 O O . PRO A 1 498 ? -23.109 1.464 17.219 1 98.56 498 PRO A O 1
ATOM 3944 N N . TYR A 1 499 ? -24.312 0.536 15.578 1 98.19 499 TYR A N 1
ATOM 3945 C CA . TYR A 1 499 ? -24.688 1.84 15.047 1 98.19 499 TYR A CA 1
ATOM 3946 C C . TYR A 1 499 ? -25.406 2.67 16.094 1 98.19 499 TYR A C 1
ATOM 3948 O O . TYR A 1 499 ? -26.281 2.162 16.797 1 98.19 499 TYR A O 1
ATOM 3956 N N . ASN A 1 500 ? -24.969 3.805 16.25 1 96.81 500 ASN A N 1
ATOM 3957 C CA . ASN A 1 500 ? -25.578 4.848 17.062 1 96.81 500 ASN A CA 1
ATOM 3958 C C . ASN A 1 500 ? -25.484 6.215 16.391 1 96.81 500 ASN A C 1
ATOM 3960 O O . ASN A 1 500 ? -24.375 6.68 16.094 1 96.81 500 ASN A O 1
ATOM 3964 N N . ARG A 1 501 ? -26.562 6.879 16.203 1 94.19 501 ARG A N 1
ATOM 3965 C CA . ARG A 1 501 ? -26.641 8.109 15.43 1 94.19 501 ARG A CA 1
ATOM 3966 C C . ARG A 1 501 ? -25.797 9.211 16.062 1 94.19 501 ARG A C 1
ATOM 3968 O O . ARG A 1 501 ? -25.328 10.125 15.375 1 94.19 501 ARG A O 1
ATOM 3975 N N . THR A 1 502 ? -25.594 9.133 17.312 1 93.69 502 THR A N 1
ATOM 3976 C CA . THR A 1 502 ? -24.891 10.203 18 1 93.69 502 THR A CA 1
ATOM 3977 C C . THR A 1 502 ? -23.391 9.922 18.062 1 93.69 502 THR A C 1
ATOM 3979 O O . THR A 1 502 ? -22.594 10.82 18.344 1 93.69 502 THR A O 1
ATOM 3982 N N . GLU A 1 503 ? -23.047 8.68 17.875 1 96.56 503 GLU A N 1
ATOM 3983 C CA . GLU A 1 503 ? -21.641 8.289 17.922 1 96.56 503 GLU A CA 1
ATOM 3984 C C . GLU A 1 503 ? -20.984 8.422 16.547 1 96.56 503 GLU A C 1
ATOM 3986 O O . GLU A 1 503 ? -20.781 7.426 15.844 1 96.56 503 GLU A O 1
ATOM 3991 N N . LYS A 1 504 ? -20.578 9.648 16.266 1 95.69 504 LYS A N 1
ATOM 3992 C CA . LYS A 1 504 ? -20.094 9.977 14.922 1 95.69 504 LYS A CA 1
ATOM 3993 C C . LYS A 1 504 ? -18.625 10.383 14.953 1 95.69 504 LYS A C 1
ATOM 3995 O O . LYS A 1 504 ? -17.875 10.062 14.031 1 95.69 504 LYS A O 1
ATOM 4000 N N . TRP A 1 505 ? -18.328 11.117 15.992 1 97.81 505 TRP A N 1
ATOM 4001 C CA . TRP A 1 505 ? -17 11.727 16.062 1 97.81 505 TRP A CA 1
ATOM 4002 C C . TRP A 1 505 ? -16.125 11.023 17.078 1 97.81 505 TRP A C 1
ATOM 4004 O O . TRP A 1 505 ? -16.312 11.203 18.297 1 97.81 505 TRP A O 1
ATOM 4014 N N . ALA A 1 506 ? -15.133 10.336 16.578 1 98.5 506 ALA A N 1
ATOM 4015 C CA . ALA A 1 506 ? -14.297 9.484 17.422 1 98.5 506 ALA A CA 1
ATOM 4016 C C . ALA A 1 506 ? -13.617 10.305 18.531 1 98.5 506 ALA A C 1
ATOM 4018 O O . ALA A 1 506 ? -13.383 9.797 19.625 1 98.5 506 ALA A O 1
ATOM 4019 N N . GLY A 1 507 ? -13.289 11.578 18.219 1 97.69 507 GLY A N 1
ATOM 4020 C CA . GLY A 1 507 ? -12.633 12.438 19.188 1 97.69 507 GLY A CA 1
ATOM 4021 C C . GLY A 1 507 ? -13.609 13.211 20.047 1 97.69 507 GLY A C 1
ATOM 4022 O O . GLY A 1 507 ? -13.203 13.992 20.906 1 97.69 507 GLY A O 1
ATOM 4023 N N . GLY A 1 508 ? -14.898 13.047 19.828 1 96.25 508 GLY A N 1
ATOM 4024 C CA . GLY A 1 508 ? -15.914 13.781 20.562 1 96.25 508 GLY A CA 1
ATOM 4025 C C . GLY A 1 508 ? -16.438 14.984 19.812 1 96.25 508 GLY A C 1
ATOM 4026 O O . GLY A 1 508 ? -15.898 15.359 18.766 1 96.25 508 GLY A O 1
ATOM 4027 N N . LEU A 1 509 ? -17.5 15.516 20.375 1 93.38 509 LEU A N 1
ATOM 4028 C CA . LEU A 1 509 ? -18.156 16.656 19.734 1 93.38 509 LEU A CA 1
ATOM 4029 C C . LEU A 1 509 ? -17.406 17.953 20.047 1 93.38 509 LEU A C 1
ATOM 4031 O O . LEU A 1 509 ? -17.219 18.797 19.172 1 93.38 509 LEU A O 1
ATOM 4035 N N . TYR A 1 510 ? -17.047 18.156 21.328 1 94.38 510 TYR A N 1
ATOM 4036 C CA . TYR A 1 510 ? -16.328 19.344 21.797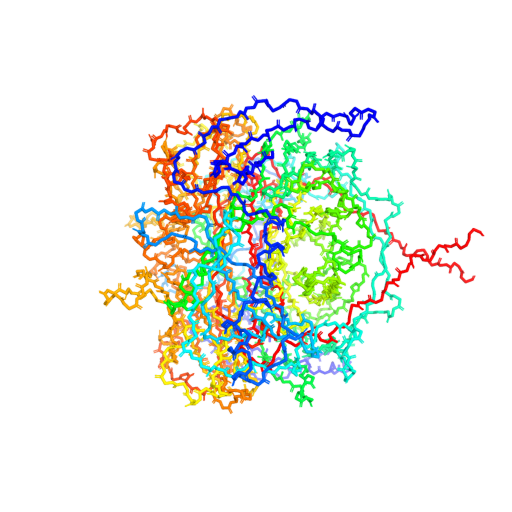 1 94.38 510 TYR A CA 1
ATOM 4037 C C . TYR A 1 510 ? -14.867 19.031 22.062 1 94.38 510 TYR A C 1
ATOM 4039 O O . TYR A 1 510 ? -14.469 18.859 23.219 1 94.38 510 TYR A O 1
ATOM 4047 N N . VAL A 1 511 ? -14.039 19.109 21.047 1 96.69 511 VAL A N 1
ATOM 4048 C CA . VAL A 1 511 ? -12.711 18.516 21.078 1 96.69 511 VAL A CA 1
ATOM 4049 C C . VAL A 1 511 ? -11.711 19.531 21.641 1 96.69 511 VAL A C 1
ATOM 4051 O O . VAL A 1 511 ? -10.773 19.156 22.359 1 96.69 511 VAL A O 1
ATOM 4054 N N . ASP A 1 512 ? -11.93 20.844 21.328 1 96.19 512 ASP A N 1
ATOM 4055 C CA . ASP A 1 512 ? -10.984 21.844 21.812 1 96.19 512 ASP A CA 1
ATOM 4056 C C . ASP A 1 512 ? -10.883 21.828 23.328 1 96.19 512 ASP A C 1
ATOM 4058 O O . ASP A 1 512 ? -11.883 22.016 24.031 1 96.19 512 ASP A O 1
ATOM 4062 N N . HIS A 1 513 ? -9.734 21.547 23.891 1 96.56 513 HIS A N 1
ATOM 4063 C CA . HIS A 1 513 ? -9.438 21.453 25.312 1 96.56 513 HIS A CA 1
ATOM 4064 C C . HIS A 1 513 ? -10.211 20.312 25.953 1 96.56 513 HIS A C 1
ATOM 4066 O O . HIS A 1 513 ? -10.414 20.297 27.172 1 96.56 513 HIS A O 1
ATOM 4072 N N . SER A 1 514 ? -10.719 19.406 25.188 1 96.94 514 SER A N 1
ATOM 4073 C CA . SER A 1 514 ? -11.453 18.281 25.766 1 96.94 514 SER A CA 1
ATOM 4074 C C . SER A 1 514 ? -10.547 17.438 26.656 1 96.94 514 SER A C 1
ATOM 4076 O O . SER A 1 514 ? -9.32 17.531 26.578 1 96.94 514 SER A O 1
ATOM 4078 N N . ARG A 1 515 ? -11.148 16.641 27.484 1 97.44 515 ARG A N 1
ATOM 4079 C CA . ARG A 1 515 ? -10.398 15.773 28.391 1 97.44 515 ARG A CA 1
ATOM 4080 C C . ARG A 1 515 ? -10.562 14.305 28.016 1 97.44 515 ARG A C 1
ATOM 4082 O O . ARG A 1 515 ? -10.297 13.414 28.828 1 97.44 515 ARG A O 1
ATOM 4089 N N . GLY A 1 516 ? -11.133 14.047 26.828 1 96.5 516 GLY A N 1
ATOM 4090 C CA . GLY A 1 516 ? -11.305 12.688 26.344 1 96.5 516 GLY A CA 1
ATOM 4091 C C . GLY A 1 516 ? -12.516 11.984 26.938 1 96.5 516 GLY A C 1
ATOM 4092 O O . GLY A 1 516 ? -12.555 10.758 26.984 1 96.5 516 GLY A O 1
ATOM 4093 N N . ASP A 1 517 ? -13.555 12.703 27.281 1 94.62 517 ASP A N 1
ATOM 4094 C CA . ASP A 1 517 ? -14.68 12.156 28.031 1 94.62 517 ASP A CA 1
ATOM 4095 C C . ASP A 1 517 ? -15.766 11.648 27.094 1 94.62 517 ASP A C 1
ATOM 4097 O O . ASP A 1 517 ? -16.672 10.922 27.516 1 94.62 517 ASP A O 1
ATOM 4101 N N . ASP A 1 518 ? -15.789 12.031 25.922 1 94.06 518 ASP A N 1
ATOM 4102 C CA . ASP A 1 518 ? -16.828 11.695 24.969 1 94.06 518 ASP A CA 1
ATOM 4103 C C . ASP A 1 518 ? -16.219 11.172 23.672 1 94.06 518 ASP A C 1
ATOM 4105 O O . ASP A 1 518 ? -16.516 11.688 22.578 1 94.06 518 ASP A O 1
ATOM 4109 N N . THR A 1 519 ? -15.43 10.188 23.766 1 97.44 519 THR A N 1
ATOM 4110 C CA . THR A 1 519 ? -14.727 9.656 22.609 1 97.44 519 THR A CA 1
ATOM 4111 C C . THR A 1 519 ? -15.164 8.219 22.328 1 97.44 519 THR A C 1
ATOM 4113 O O . THR A 1 519 ? -15.828 7.594 23.156 1 97.44 519 THR A O 1
ATOM 4116 N N . LEU A 1 520 ? -14.797 7.699 21.188 1 98.69 520 LEU A N 1
ATOM 4117 C CA . LEU A 1 520 ? -15.016 6.305 20.812 1 98.69 520 LEU A CA 1
ATOM 4118 C C . LEU A 1 520 ? -14.5 5.363 21.906 1 98.69 520 LEU A C 1
ATOM 4120 O O . LEU A 1 520 ? -15.156 4.367 22.219 1 98.69 520 LEU A O 1
ATOM 4124 N N . ALA A 1 521 ? -13.336 5.688 22.453 1 98.38 521 ALA A N 1
ATOM 4125 C CA . ALA A 1 521 ? -12.758 4.855 23.5 1 98.38 521 ALA A CA 1
ATOM 4126 C C . ALA A 1 521 ? -13.672 4.785 24.719 1 98.38 521 ALA A C 1
ATOM 4128 O O . ALA A 1 521 ? -13.758 3.746 25.375 1 98.38 521 ALA A O 1
ATOM 4129 N N . VAL A 1 522 ? -14.352 5.859 25.016 1 97.69 522 VAL A N 1
ATOM 4130 C CA . VAL A 1 522 ? -15.25 5.926 26.156 1 97.69 522 VAL A CA 1
ATOM 4131 C C . VAL A 1 522 ? -16.547 5.199 25.844 1 97.69 522 VAL A C 1
ATOM 4133 O O . VAL A 1 522 ? -17.047 4.406 26.656 1 97.69 522 VAL A O 1
ATOM 4136 N N . TRP A 1 523 ? -17.141 5.469 24.641 1 98.12 523 TRP A N 1
ATOM 4137 C CA . TRP A 1 523 ? -18.406 4.852 24.266 1 98.12 523 TRP A CA 1
ATOM 4138 C C . TRP A 1 523 ? -18.312 3.33 24.312 1 98.12 523 TRP A C 1
ATOM 4140 O O . TRP A 1 523 ? -19.25 2.658 24.734 1 98.12 523 TRP A O 1
ATOM 4150 N N . THR A 1 524 ? -17.203 2.785 23.906 1 98.31 524 THR A N 1
ATOM 4151 C CA . THR A 1 524 ? -17.062 1.344 23.734 1 98.31 524 THR A CA 1
ATOM 4152 C C . THR A 1 524 ? -16.859 0.655 25.078 1 98.31 524 THR A C 1
ATOM 4154 O O . THR A 1 524 ? -16.844 -0.575 25.156 1 98.31 524 THR A O 1
ATOM 4157 N N . LYS A 1 525 ? -16.688 1.417 26.141 1 98 525 LYS A N 1
ATOM 4158 C CA . LYS A 1 525 ? -16.641 0.826 27.469 1 98 525 LYS A CA 1
ATOM 4159 C C . LYS A 1 525 ? -17.984 0.206 27.844 1 98 525 LYS A C 1
ATOM 4161 O O . LYS A 1 525 ? -18.047 -0.63 28.75 1 98 525 LYS A O 1
ATOM 4166 N N . LYS A 1 526 ? -18.969 0.632 27.172 1 98 526 LYS A N 1
ATOM 4167 C CA . LYS A 1 526 ? -20.281 0.019 27.391 1 98 526 LYS A CA 1
ATOM 4168 C C . LYS A 1 526 ? -20.25 -1.47 27.047 1 98 526 LYS A C 1
ATOM 4170 O O . LYS A 1 526 ? -21.078 -2.238 27.531 1 98 526 LYS A O 1
ATOM 4175 N N . ASN A 1 527 ? -19.391 -1.873 26.141 1 98.69 527 ASN A N 1
ATOM 4176 C CA . ASN A 1 527 ? -19.141 -3.262 25.766 1 98.69 527 ASN A CA 1
ATOM 4177 C C . ASN A 1 527 ? -20.406 -3.936 25.234 1 98.69 527 ASN A C 1
ATOM 4179 O O . ASN A 1 527 ? -20.781 -5.016 25.703 1 98.69 527 ASN A O 1
ATOM 4183 N N . ARG A 1 528 ? -21.094 -3.352 24.406 1 98.38 528 ARG A N 1
ATOM 4184 C CA . ARG A 1 528 ? -22.344 -3.826 23.828 1 98.38 528 ARG A CA 1
ATOM 4185 C C . ARG A 1 528 ? -22.109 -5.023 22.906 1 98.38 528 ARG A C 1
ATOM 4187 O O . ARG A 1 528 ? -21 -5.238 22.438 1 98.38 528 ARG A O 1
ATOM 4194 N N . ASP A 1 529 ? -23.203 -5.738 22.703 1 98.5 529 ASP A N 1
ATOM 4195 C CA . ASP A 1 529 ? -23.188 -6.863 21.781 1 98.5 529 ASP A CA 1
ATOM 4196 C C . ASP A 1 529 ? -23.141 -6.383 20.328 1 98.5 529 ASP A C 1
ATOM 4198 O O . ASP A 1 529 ? -23.828 -5.422 19.969 1 98.5 529 ASP A O 1
ATOM 4202 N N . ILE A 1 530 ? -22.328 -7.086 19.5 1 98.81 530 ILE A N 1
ATOM 4203 C CA . ILE A 1 530 ? -22.203 -6.637 18.109 1 98.81 530 ILE A CA 1
ATOM 4204 C C . ILE A 1 530 ? -22.5 -7.789 17.156 1 98.81 530 ILE A C 1
ATOM 4206 O O . ILE A 1 530 ? -22.109 -7.75 15.992 1 98.81 530 ILE A O 1
ATOM 4210 N N . VAL A 1 531 ? -23.141 -8.906 17.609 1 98.81 531 VAL A N 1
ATOM 4211 C CA . VAL A 1 531 ? -23.438 -10.062 16.766 1 98.81 531 VAL A CA 1
ATOM 4212 C C . VAL A 1 531 ? -24.75 -9.828 16.016 1 98.81 531 VAL A C 1
ATOM 4214 O O . VAL A 1 531 ? -25.781 -9.562 16.641 1 98.81 531 VAL A O 1
ATOM 4217 N N . ASN A 1 532 ? -24.688 -9.922 14.695 1 98.75 532 ASN A N 1
ATOM 4218 C CA . ASN A 1 532 ? -25.891 -9.836 13.867 1 98.75 532 ASN A CA 1
ATOM 4219 C C . ASN A 1 532 ? -26.688 -8.562 14.141 1 98.75 532 ASN A C 1
ATOM 4221 O O . ASN A 1 532 ? -27.875 -8.617 14.43 1 98.75 532 ASN A O 1
ATOM 4225 N N . LYS A 1 533 ? -25.969 -7.449 14.102 1 98.56 533 LYS A N 1
ATOM 4226 C CA . LYS A 1 533 ? -26.5 -6.113 14.352 1 98.56 533 LYS A CA 1
ATOM 4227 C C . LYS A 1 533 ? -26.016 -5.121 13.297 1 98.56 533 LYS A C 1
ATOM 4229 O O . LYS A 1 533 ? -25.172 -5.457 12.461 1 98.56 533 LYS A O 1
ATOM 4234 N N . ASP A 1 534 ? -26.703 -3.975 13.305 1 98.69 534 ASP A N 1
ATOM 4235 C CA . ASP A 1 534 ? -26.141 -2.848 12.562 1 98.69 534 ASP A CA 1
ATOM 4236 C C . ASP A 1 534 ? -24.891 -2.312 13.25 1 98.69 534 ASP A C 1
ATOM 4238 O O . ASP A 1 534 ? -24.984 -1.632 14.273 1 98.69 534 ASP A O 1
ATOM 4242 N N . ILE A 1 535 ? -23.734 -2.676 12.703 1 98.75 535 ILE A N 1
ATOM 4243 C CA . ILE A 1 535 ? -22.484 -2.355 13.375 1 98.75 535 ILE A CA 1
ATOM 4244 C C . ILE A 1 535 ? -21.656 -1.425 12.492 1 98.75 535 ILE A C 1
ATOM 4246 O O . ILE A 1 535 ? -21.891 -1.327 11.289 1 98.75 535 ILE A O 1
ATOM 4250 N N . VAL A 1 536 ? -20.719 -0.708 13.109 1 98.88 536 VAL A N 1
ATOM 4251 C CA . VAL A 1 536 ? -19.844 0.259 12.469 1 98.88 536 VAL A CA 1
ATOM 4252 C C . VAL A 1 536 ? -18.375 -0.107 12.75 1 98.88 536 VAL A C 1
ATOM 4254 O O . VAL A 1 536 ? -18 -0.346 13.898 1 98.88 536 VAL A O 1
ATOM 4257 N N . MET A 1 537 ? -17.609 -0.177 11.68 1 98.88 537 MET A N 1
ATOM 4258 C CA . MET A 1 537 ? -16.156 -0.343 11.828 1 98.88 537 MET A CA 1
ATOM 4259 C C . MET A 1 537 ? -15.461 1.011 11.898 1 98.88 537 MET A C 1
ATOM 4261 O O . MET A 1 537 ? -15.742 1.898 11.086 1 98.88 537 MET A O 1
ATOM 4265 N N . TRP A 1 538 ? -14.648 1.175 12.883 1 98.88 538 TRP A N 1
ATOM 4266 C CA . TRP A 1 538 ? -13.719 2.295 12.953 1 98.88 538 TRP A CA 1
ATOM 4267 C C . TRP A 1 538 ? -12.289 1.836 12.68 1 98.88 538 TRP A C 1
ATOM 4269 O O . TRP A 1 538 ? -11.75 1.001 13.406 1 98.88 538 TRP A O 1
ATOM 4279 N N . HIS A 1 539 ? -11.664 2.359 11.641 1 98.88 539 HIS A N 1
ATOM 4280 C CA . HIS A 1 539 ? -10.328 1.908 11.25 1 98.88 539 HIS A CA 1
ATOM 4281 C C . HIS A 1 539 ? -9.328 3.057 11.289 1 98.88 539 HIS A C 1
ATOM 4283 O O . HIS A 1 539 ? -9.531 4.09 10.648 1 98.88 539 HIS A O 1
ATOM 4289 N N . VAL A 1 540 ? -8.242 2.873 12.062 1 98.62 540 VAL A N 1
ATOM 4290 C CA . VAL A 1 540 ? -7.188 3.867 12.195 1 98.62 540 VAL A CA 1
ATOM 4291 C C . VAL A 1 540 ? -6.047 3.545 11.227 1 98.62 540 VAL A C 1
ATOM 4293 O O . VAL A 1 540 ? -5.512 2.436 11.242 1 98.62 540 VAL A O 1
ATOM 4296 N N . VAL A 1 541 ? -5.734 4.496 10.406 1 98.06 541 VAL A N 1
ATOM 4297 C CA . VAL A 1 541 ? -4.508 4.449 9.617 1 98.06 541 VAL A CA 1
ATOM 4298 C C . VAL A 1 541 ? -3.545 5.535 10.102 1 98.06 541 VAL A C 1
ATOM 4300 O O . VAL A 1 541 ? -3.971 6.559 10.641 1 98.06 541 VAL A O 1
ATOM 4303 N N . GLY A 1 542 ? -2.227 5.242 9.945 1 96.5 542 GLY A N 1
ATOM 4304 C CA . GLY A 1 542 ? -1.316 6.242 10.484 1 96.5 542 GLY A CA 1
ATOM 4305 C C . GLY A 1 542 ? 0.071 6.176 9.875 1 96.5 542 GLY A C 1
ATOM 4306 O O . GLY A 1 542 ? 0.404 5.211 9.18 1 96.5 542 GLY A O 1
ATOM 4307 N N . ILE A 1 543 ? 0.825 7.23 10.102 1 96.81 543 ILE A N 1
ATOM 4308 C CA . ILE A 1 543 ? 2.213 7.379 9.68 1 96.81 543 ILE A CA 1
ATOM 4309 C C . ILE A 1 543 ? 3.039 7.969 10.82 1 96.81 543 ILE A C 1
ATOM 4311 O O . ILE A 1 543 ? 2.656 8.977 11.414 1 96.81 543 ILE A O 1
ATOM 4315 N N . HIS A 1 544 ? 4.098 7.262 11.188 1 97.69 544 HIS A N 1
ATOM 4316 C CA . HIS A 1 544 ? 5.164 7.93 11.922 1 97.69 544 HIS A CA 1
ATOM 4317 C C . HIS A 1 544 ? 6.098 8.68 10.984 1 97.69 544 HIS A C 1
ATOM 4319 O O . HIS A 1 544 ? 6.742 8.078 10.125 1 97.69 544 HIS A O 1
ATOM 4325 N N . HIS A 1 545 ? 6.176 9.906 11.156 1 97.69 545 HIS A N 1
ATOM 4326 C CA . HIS A 1 545 ? 6.938 10.727 10.219 1 97.69 545 HIS A CA 1
ATOM 4327 C C . HIS A 1 545 ? 8.266 11.164 10.828 1 97.69 545 HIS A C 1
ATOM 4329 O O . HIS A 1 545 ? 8.297 12 11.734 1 97.69 545 HIS A O 1
ATOM 4335 N N . VAL A 1 546 ? 9.281 10.586 10.391 1 97.88 546 VAL A N 1
ATOM 4336 C CA . VAL A 1 546 ? 10.648 11.039 10.617 1 97.88 546 VAL A CA 1
ATOM 4337 C C . VAL A 1 546 ? 11.117 11.891 9.438 1 97.88 546 VAL A C 1
ATOM 4339 O O . VAL A 1 546 ? 11.578 11.359 8.422 1 97.88 546 VAL A O 1
ATOM 4342 N N . PRO A 1 547 ? 11.086 13.172 9.57 1 97.75 547 PRO A N 1
ATOM 4343 C CA . PRO A 1 547 ? 11.352 14.039 8.422 1 97.75 547 PRO A CA 1
ATOM 4344 C C . PRO A 1 547 ? 12.758 13.844 7.852 1 97.75 547 PRO A C 1
ATOM 4346 O O . PRO A 1 547 ? 13.703 13.609 8.602 1 97.75 547 PRO A O 1
ATOM 4349 N N . ALA A 1 548 ? 12.883 13.922 6.57 1 98.06 548 ALA A N 1
ATOM 4350 C CA . ALA A 1 548 ? 14.141 13.922 5.836 1 98.06 548 ALA A CA 1
ATOM 4351 C C . ALA A 1 548 ? 14.312 15.203 5.031 1 98.06 548 ALA A C 1
ATOM 4353 O O . ALA A 1 548 ? 13.359 15.984 4.887 1 98.06 548 ALA A O 1
ATOM 4354 N N . GLN A 1 549 ? 15.516 15.445 4.562 1 98 549 GLN A N 1
ATOM 4355 C CA . GLN A 1 549 ? 15.789 16.672 3.816 1 98 549 GLN A CA 1
ATOM 4356 C C . GLN A 1 549 ? 14.914 16.766 2.572 1 98 549 GLN A C 1
ATOM 4358 O O . GLN A 1 549 ? 14.539 17.859 2.154 1 98 549 GLN A O 1
ATOM 4363 N N . GLU A 1 550 ? 14.508 15.602 2.031 1 98 550 GLU A N 1
ATOM 4364 C CA . GLU A 1 550 ? 13.664 15.57 0.843 1 98 550 GLU A CA 1
ATOM 4365 C C . GLU A 1 550 ? 12.258 16.078 1.15 1 98 550 GLU A C 1
ATOM 4367 O O . GLU A 1 550 ? 11.5 16.406 0.238 1 98 550 GLU A O 1
ATOM 4372 N N . ASP A 1 551 ? 11.883 16.188 2.41 1 97.69 551 ASP A N 1
ATOM 4373 C CA . ASP A 1 551 ? 10.57 16.672 2.822 1 97.69 551 ASP A CA 1
ATOM 4374 C C . ASP A 1 551 ? 10.555 18.203 2.943 1 97.69 551 ASP A C 1
ATOM 4376 O O . ASP A 1 551 ? 9.516 18.797 3.25 1 97.69 551 ASP A O 1
ATOM 4380 N N . PHE A 1 552 ? 11.633 18.859 2.783 1 96.94 552 PHE A N 1
ATOM 4381 C CA . PHE A 1 552 ? 11.844 20.297 2.941 1 96.94 552 PHE A CA 1
ATOM 4382 C C . PHE A 1 552 ? 12.188 20.938 1.604 1 96.94 552 PHE A C 1
ATOM 4384 O O . PHE A 1 552 ? 12.961 20.391 0.82 1 96.94 552 PHE A O 1
ATOM 4391 N N . PRO A 1 553 ? 11.578 22.078 1.304 1 94.75 553 PRO A N 1
ATOM 4392 C CA . PRO A 1 553 ? 10.664 22.906 2.094 1 94.75 553 PRO A CA 1
ATOM 4393 C C . PRO A 1 553 ? 9.195 22.516 1.887 1 94.75 553 PRO A C 1
ATOM 4395 O O . PRO A 1 553 ? 8.328 22.984 2.621 1 94.75 553 PRO A O 1
ATOM 4398 N N . ILE A 1 554 ? 8.922 21.75 0.844 1 95.44 554 ILE A N 1
ATOM 4399 C CA . ILE A 1 554 ? 7.594 21.203 0.585 1 95.44 554 ILE A CA 1
ATOM 4400 C C . ILE A 1 554 ? 7.688 19.688 0.401 1 95.44 554 ILE A C 1
ATOM 4402 O O . ILE A 1 554 ? 8.625 19.188 -0.225 1 95.44 554 ILE A O 1
ATOM 4406 N N . MET A 1 555 ? 6.738 19.016 0.855 1 96.25 555 MET A N 1
ATOM 4407 C CA . MET A 1 555 ? 6.863 17.562 0.953 1 96.25 555 MET A CA 1
ATOM 4408 C C . MET A 1 555 ? 6.254 16.875 -0.267 1 96.25 555 MET A C 1
ATOM 4410 O O . MET A 1 555 ? 5.086 17.109 -0.591 1 96.25 555 MET A O 1
ATOM 4414 N N . PRO A 1 556 ? 7.082 15.961 -0.958 1 96.12 556 PRO A N 1
ATOM 4415 C CA . PRO A 1 556 ? 6.391 15.016 -1.834 1 96.12 556 PRO A CA 1
ATOM 4416 C C . PRO A 1 556 ? 5.387 14.141 -1.083 1 96.12 556 PRO A C 1
ATOM 4418 O O . PRO A 1 556 ? 5.43 14.062 0.147 1 96.12 556 PRO A O 1
ATOM 4421 N N . LEU A 1 557 ? 4.512 13.484 -1.774 1 96.31 557 LEU A N 1
ATOM 4422 C CA . LEU A 1 557 ? 3.396 12.781 -1.147 1 96.31 557 LEU A CA 1
ATOM 4423 C C . LEU A 1 557 ? 3.896 11.617 -0.297 1 96.31 557 LEU A C 1
ATOM 4425 O O . LEU A 1 557 ? 4.762 10.852 -0.73 1 96.31 557 LEU A O 1
ATOM 4429 N N . LEU A 1 558 ? 3.457 11.547 0.85 1 95.19 558 LEU A N 1
ATOM 4430 C CA . LEU A 1 558 ? 3.492 10.359 1.698 1 95.19 558 LEU A CA 1
ATOM 4431 C C . LEU A 1 558 ? 2.092 9.781 1.877 1 95.19 558 LEU A C 1
ATOM 4433 O O . LEU A 1 558 ? 1.198 10.453 2.396 1 95.19 558 LEU A O 1
ATOM 4437 N N . SER A 1 559 ? 1.928 8.539 1.459 1 95.75 559 SER A N 1
ATOM 4438 C CA . SER A 1 559 ? 0.555 8.055 1.335 1 95.75 559 SER A CA 1
ATOM 4439 C C . SER A 1 559 ? 0.319 6.82 2.195 1 95.75 559 SER A C 1
ATOM 4441 O O . SER A 1 559 ? 1.257 6.082 2.5 1 95.75 559 SER A O 1
ATOM 4443 N N . THR A 1 560 ? -0.875 6.625 2.648 1 96.5 560 THR A N 1
ATOM 4444 C CA . THR A 1 560 ? -1.385 5.418 3.293 1 96.5 560 THR A CA 1
ATOM 4445 C C . THR A 1 560 ? -2.85 5.191 2.932 1 96.5 560 THR A C 1
ATOM 4447 O O . THR A 1 560 ? -3.424 5.941 2.139 1 96.5 560 THR A O 1
ATOM 4450 N N . GLY A 1 561 ? -3.428 4.074 3.381 1 97.38 561 GLY A N 1
ATOM 4451 C CA . GLY A 1 561 ? -4.797 3.723 3.049 1 97.38 561 GLY A CA 1
ATOM 4452 C C . GLY A 1 561 ? -5.164 2.305 3.443 1 97.38 561 GLY A C 1
ATOM 4453 O O . GLY A 1 561 ? -4.574 1.741 4.367 1 97.38 561 GLY A O 1
ATOM 4454 N N . PHE A 1 562 ? -6.207 1.843 2.818 1 98.19 562 PHE A N 1
ATOM 4455 C CA . PHE A 1 562 ? -6.672 0.474 3.002 1 98.19 562 PHE A CA 1
ATOM 4456 C C . PHE A 1 562 ? -7.672 0.092 1.917 1 98.19 562 PHE A C 1
ATOM 4458 O O . PHE A 1 562 ? -8.008 0.91 1.059 1 98.19 562 PHE A O 1
ATOM 4465 N N . GLU A 1 563 ? -8.023 -1.167 1.915 1 98.44 563 GLU A N 1
ATOM 4466 C CA . GLU A 1 563 ? -8.992 -1.674 0.946 1 98.44 563 GLU A CA 1
ATOM 4467 C C . GLU A 1 563 ? -10.078 -2.498 1.632 1 98.44 563 GLU A C 1
ATOM 4469 O O . GLU A 1 563 ? -9.789 -3.287 2.533 1 98.44 563 GLU A O 1
ATOM 4474 N N . LEU A 1 564 ? -11.297 -2.174 1.323 1 98.88 564 LEU A N 1
ATOM 4475 C CA . LEU A 1 564 ? -12.422 -3.064 1.595 1 98.88 564 LEU A CA 1
ATOM 4476 C C . LEU A 1 564 ? -12.719 -3.947 0.387 1 98.88 564 LEU A C 1
ATOM 4478 O O . LEU A 1 564 ? -13.156 -3.455 -0.654 1 98.88 564 LEU A O 1
ATOM 4482 N N . ARG A 1 565 ? -12.508 -5.207 0.581 1 98.44 565 ARG A N 1
ATOM 4483 C CA . ARG A 1 565 ? -12.594 -6.133 -0.543 1 98.44 565 ARG A CA 1
ATOM 4484 C C . ARG A 1 565 ? -13.641 -7.207 -0.287 1 98.44 565 ARG A C 1
ATOM 4486 O O . ARG A 1 565 ? -13.734 -7.742 0.82 1 98.44 565 ARG A O 1
ATOM 4493 N N . PRO A 1 566 ? -14.477 -7.508 -1.335 1 98.56 566 PRO A N 1
ATOM 4494 C CA . PRO A 1 566 ? -15.445 -8.586 -1.131 1 98.56 566 PRO A CA 1
ATOM 4495 C C . PRO A 1 566 ? -14.789 -9.922 -0.806 1 98.56 566 PRO A C 1
ATOM 4497 O O . PRO A 1 566 ? -13.727 -10.242 -1.352 1 98.56 566 PRO A O 1
ATOM 4500 N N . THR A 1 567 ? -15.359 -10.625 0.093 1 98.56 567 THR A N 1
ATOM 4501 C CA . THR A 1 567 ? -14.969 -11.984 0.446 1 98.56 567 THR A CA 1
ATOM 4502 C C . THR A 1 567 ? -16.188 -12.891 0.548 1 98.56 567 THR A C 1
ATOM 4504 O O . THR A 1 567 ? -16.922 -12.844 1.539 1 98.56 567 THR A O 1
ATOM 4507 N N . ASN A 1 568 ? -16.391 -13.664 -0.474 1 98.44 568 ASN A N 1
ATOM 4508 C CA . ASN A 1 568 ? -17.562 -14.523 -0.637 1 98.44 568 ASN A CA 1
ATOM 4509 C C . ASN A 1 568 ? -18.859 -13.711 -0.723 1 98.44 568 ASN A C 1
ATOM 4511 O O . ASN A 1 568 ? -19.906 -14.156 -0.262 1 98.44 568 ASN A O 1
ATOM 4515 N N . PHE A 1 569 ? -18.734 -12.5 -1.136 1 98.69 569 PHE A N 1
ATOM 4516 C CA . PHE A 1 569 ? -19.906 -11.656 -1.355 1 98.69 569 PHE A CA 1
ATOM 4517 C C . PHE A 1 569 ? -20.625 -12.047 -2.639 1 98.69 569 PHE A C 1
ATOM 4519 O O . PHE A 1 569 ? -21.859 -12.078 -2.68 1 98.69 569 PHE A O 1
ATOM 4526 N N . PHE A 1 570 ? -19.844 -12.328 -3.668 1 98.19 570 PHE A N 1
ATOM 4527 C CA . PHE A 1 570 ? -20.328 -12.789 -4.961 1 98.19 570 PHE A CA 1
ATOM 4528 C C . PHE A 1 570 ? -20.219 -14.305 -5.078 1 98.19 570 PHE A C 1
ATOM 4530 O O . PHE A 1 570 ? -19.469 -14.93 -4.332 1 98.19 570 PHE A O 1
ATOM 4537 N N . GLU A 1 571 ? -20.922 -14.844 -6.012 1 97.06 571 GLU A N 1
ATOM 4538 C CA . GLU A 1 571 ? -20.875 -16.281 -6.25 1 97.06 571 GLU A CA 1
ATOM 4539 C C . GLU A 1 571 ? -19.531 -16.703 -6.855 1 97.06 571 GLU A C 1
ATOM 4541 O O . GLU A 1 571 ? -19.125 -17.859 -6.73 1 97.06 571 GLU A O 1
ATOM 4546 N N . ARG A 1 572 ? -18.938 -15.812 -7.5 1 96.44 572 ARG A N 1
ATOM 4547 C CA . ARG A 1 572 ? -17.656 -15.977 -8.172 1 96.44 572 ARG A CA 1
ATOM 4548 C C . ARG A 1 572 ? -17.062 -14.625 -8.562 1 96.44 572 ARG A C 1
ATOM 4550 O O . ARG A 1 572 ? -17.578 -13.578 -8.164 1 96.44 572 ARG A O 1
ATOM 4557 N N . ASN A 1 573 ? -15.969 -14.617 -9.344 1 96.12 573 ASN A N 1
ATOM 4558 C CA . ASN A 1 573 ? -15.359 -13.383 -9.82 1 96.12 573 ASN A CA 1
ATOM 4559 C C . ASN A 1 573 ? -16.375 -12.484 -10.516 1 96.12 573 ASN A C 1
ATOM 4561 O O . ASN A 1 573 ? -16.859 -12.812 -11.602 1 96.12 573 ASN A O 1
ATOM 4565 N N . PRO A 1 574 ? -16.594 -11.297 -9.953 1 95.81 574 PRO A N 1
ATOM 4566 C CA . PRO A 1 574 ? -17.641 -10.438 -10.523 1 95.81 574 PRO A CA 1
ATOM 4567 C C . PRO A 1 574 ? -17.203 -9.742 -11.805 1 95.81 574 PRO A C 1
ATOM 4569 O O . PRO A 1 574 ? -18.016 -9.133 -12.5 1 95.81 574 PRO A O 1
ATOM 4572 N N . VAL A 1 575 ? -15.93 -9.844 -12.156 1 95.75 575 VAL A N 1
ATOM 4573 C CA . VAL A 1 575 ? -15.461 -9.086 -13.312 1 95.75 575 VAL A CA 1
ATOM 4574 C C . VAL A 1 575 ? -15.055 -10.047 -14.43 1 95.75 575 VAL A C 1
ATOM 4576 O O . VAL A 1 575 ? -14.391 -9.648 -15.391 1 95.75 575 VAL A O 1
ATOM 4579 N N . LEU A 1 576 ? -15.43 -11.273 -14.344 1 95 576 LEU A N 1
ATOM 4580 C CA . LEU A 1 576 ? -15.102 -12.289 -15.336 1 95 576 LEU A CA 1
ATOM 4581 C C . LEU A 1 576 ? -15.641 -11.891 -16.703 1 95 576 LEU A C 1
ATOM 4583 O O . LEU A 1 576 ? -14.961 -12.094 -17.719 1 95 576 LEU A O 1
ATOM 4587 N N . LYS A 1 577 ? -16.781 -11.25 -16.75 1 94.81 577 LYS A N 1
ATOM 4588 C CA . LYS A 1 577 ? -17.453 -10.992 -18.016 1 94.81 577 LYS A CA 1
ATOM 4589 C C . LYS A 1 577 ? -17.359 -9.523 -18.406 1 94.81 577 LYS A C 1
ATOM 4591 O O . LYS A 1 577 ? -18.141 -9.031 -19.219 1 94.81 577 LYS A O 1
ATOM 4596 N N . ILE A 1 578 ? -16.531 -8.805 -17.75 1 95.69 578 ILE A N 1
ATOM 4597 C CA . ILE A 1 578 ? -16.312 -7.426 -18.172 1 95.69 578 ILE A CA 1
ATOM 4598 C C . ILE A 1 578 ? -15.375 -7.402 -19.375 1 95.69 578 ILE A C 1
ATOM 4600 O O . ILE A 1 578 ? -14.375 -8.117 -19.406 1 95.69 578 ILE A O 1
ATOM 4604 N N . LEU A 1 579 ? -15.773 -6.633 -20.344 1 95.5 579 LEU A N 1
ATOM 4605 C CA . LEU A 1 579 ? -14.961 -6.48 -21.547 1 95.5 579 LEU A CA 1
ATOM 4606 C C . LEU A 1 579 ? -14.023 -5.281 -21.422 1 95.5 579 LEU A C 1
ATOM 4608 O O . LEU A 1 579 ? -14.383 -4.273 -20.812 1 95.5 579 LEU A O 1
ATOM 4612 N N . SER A 1 580 ? -12.852 -5.434 -22 1 95.06 580 SER A N 1
ATOM 4613 C CA . SER A 1 580 ? -11.961 -4.281 -22.078 1 95.06 580 SER A CA 1
ATOM 4614 C C . SER A 1 580 ? -12.578 -3.17 -22.922 1 95.06 580 SER A C 1
ATOM 4616 O O . SER A 1 580 ? -13.367 -3.436 -23.828 1 95.06 580 SER A O 1
ATOM 4618 N N . PRO A 1 581 ? -12.125 -1.896 -22.531 1 93.75 581 PRO A N 1
ATOM 4619 C CA . PRO A 1 581 ? -12.57 -0.823 -23.422 1 93.75 581 PRO A CA 1
ATOM 4620 C C . PRO A 1 581 ? -12.086 -1.014 -24.859 1 93.75 581 PRO A C 1
ATOM 4622 O O . PRO A 1 581 ? -10.984 -1.519 -25.078 1 93.75 581 PRO A O 1
ATOM 4625 N N . ARG A 1 582 ? -12.875 -0.563 -25.766 1 90.69 582 ARG A N 1
ATOM 4626 C CA . ARG A 1 582 ? -12.461 -0.625 -27.172 1 90.69 582 ARG A CA 1
ATOM 4627 C C . ARG A 1 582 ? -11.258 0.27 -27.422 1 90.69 582 ARG A C 1
ATOM 4629 O O . ARG A 1 582 ? -11.133 1.343 -26.828 1 90.69 582 ARG A O 1
ATOM 4636 N N . ASP A 1 583 ? -10.461 -0.195 -28.312 1 88 583 ASP A N 1
ATOM 4637 C CA . ASP A 1 583 ? -9.312 0.621 -28.703 1 88 583 ASP A CA 1
ATOM 4638 C C . ASP A 1 583 ? -9.758 1.823 -29.531 1 88 583 ASP A C 1
ATOM 4640 O O . ASP A 1 583 ? -10.562 1.688 -30.453 1 88 583 ASP A O 1
ATOM 4644 N N . VAL A 1 584 ? -9.359 2.955 -29.094 1 84.12 584 VAL A N 1
ATOM 4645 C CA . VAL A 1 584 ? -9.68 4.164 -29.844 1 84.12 584 VAL A CA 1
ATOM 4646 C C . VAL A 1 584 ? -8.391 4.852 -30.281 1 84.12 584 VAL A C 1
ATOM 4648 O O . VAL A 1 584 ? -7.48 5.051 -29.484 1 84.12 584 VAL A O 1
ATOM 4651 N N . LYS A 1 585 ? -8.25 5.004 -31.703 1 71.69 585 LYS A N 1
ATOM 4652 C CA . LYS A 1 585 ? -7.059 5.637 -32.25 1 71.69 585 LYS A CA 1
ATOM 4653 C C . LYS A 1 585 ? -7.188 7.16 -32.25 1 71.69 585 LYS A C 1
ATOM 4655 O O . LYS A 1 585 ? -8.297 7.695 -32.312 1 71.69 585 LYS A O 1
ATOM 4660 N N . TRP A 1 586 ? -6.051 7.762 -32.062 1 68.31 586 TRP A N 1
ATOM 4661 C CA . TRP A 1 586 ? -5.973 9.211 -32.188 1 68.31 586 TRP A CA 1
ATOM 4662 C C . TRP A 1 586 ? -6.473 9.68 -33.562 1 68.31 586 TRP A C 1
ATOM 4664 O O . TRP A 1 586 ? -6.121 9.102 -34.594 1 68.31 586 TRP A O 1
ATOM 4674 N N . PRO A 1 587 ? -7.559 10.633 -33.594 1 60.34 587 PRO A N 1
ATOM 4675 C CA . PRO A 1 587 ? -8.008 11.094 -34.906 1 60.34 587 PRO A CA 1
ATOM 4676 C C . PRO A 1 587 ? -6.887 11.758 -35.719 1 60.34 587 PRO A C 1
ATOM 4678 O O . PRO A 1 587 ? -6.184 12.625 -35.219 1 60.34 587 PRO A O 1
ATOM 4681 N N . GLY A 1 588 ? -6.051 10.961 -36.375 1 50.38 588 GLY A N 1
ATOM 4682 C CA . GLY A 1 588 ? -5.164 11.664 -37.281 1 50.38 588 GLY A CA 1
ATOM 4683 C C . GLY A 1 588 ? -5.879 12.711 -38.125 1 50.38 588 GLY A C 1
ATOM 4684 O O . GLY A 1 588 ? -6.988 12.477 -38.625 1 50.38 588 GLY A O 1
ATOM 4685 N N . CYS A 1 589 ? -5.801 13.984 -37.719 1 44.81 589 CYS A N 1
ATOM 4686 C CA . CYS A 1 589 ? -6.363 14.945 -38.656 1 44.81 589 CYS A CA 1
ATOM 4687 C C . CYS A 1 589 ? -5.879 14.664 -40.062 1 44.81 589 CYS A C 1
ATOM 4689 O O . CYS A 1 589 ? -4.68 14.484 -40.281 1 44.81 589 CYS A O 1
ATOM 4691 N N . PRO A 1 590 ? -6.848 14.109 -40.969 1 36.69 590 PRO A N 1
ATOM 4692 C CA . PRO A 1 590 ? -6.312 13.922 -42.344 1 36.69 590 PRO A CA 1
ATOM 4693 C C . PRO A 1 590 ? -5.41 15.07 -42.781 1 36.69 590 PRO A C 1
ATOM 4695 O O . PRO A 1 590 ? -5.688 16.234 -42.469 1 36.69 590 PRO A O 1
ATOM 4698 N N . LYS A 1 591 ? -4.168 14.586 -43.25 1 28.77 591 LYS A N 1
ATOM 4699 C CA . LYS A 1 591 ? -3.508 15.648 -44 1 28.77 591 LYS A CA 1
ATOM 4700 C C . LYS A 1 591 ? -4.41 16.172 -45.125 1 28.77 591 LYS A C 1
ATOM 4702 O O . LYS A 1 591 ? -5.059 15.398 -45.812 1 28.77 591 LYS A O 1
ATOM 4707 N N . MET B 1 1 ? 23.438 -21.391 -19.906 1 38.91 1 MET B N 1
ATOM 4708 C CA . MET B 1 1 ? 22.516 -22.484 -20.219 1 38.91 1 MET B CA 1
ATOM 4709 C C . MET B 1 1 ? 22.875 -23.734 -19.438 1 38.91 1 MET B C 1
ATOM 4711 O O . MET B 1 1 ? 24.062 -24.094 -19.328 1 38.91 1 MET B O 1
ATOM 4715 N N . THR B 1 2 ? 22.141 -24.047 -18.484 1 43.25 2 THR B N 1
ATOM 4716 C CA . THR B 1 2 ? 22.391 -25.312 -17.797 1 43.25 2 THR B CA 1
ATOM 4717 C C . THR B 1 2 ? 21.781 -26.469 -18.594 1 43.25 2 THR B C 1
ATOM 4719 O O . THR B 1 2 ? 20.625 -26.438 -18.984 1 43.25 2 THR B O 1
ATOM 4722 N N . SER B 1 3 ? 22.625 -27.094 -19.438 1 43.12 3 SER B N 1
ATOM 4723 C CA . SER B 1 3 ? 22.125 -28.25 -20.172 1 43.12 3 SER B CA 1
ATOM 4724 C C . SER B 1 3 ? 22.359 -29.531 -19.375 1 43.12 3 SER B C 1
ATOM 4726 O O . SER B 1 3 ? 23.328 -29.641 -18.609 1 43.12 3 SER B O 1
ATOM 4728 N N . HIS B 1 4 ? 21.281 -30.188 -19.109 1 42.38 4 HIS B N 1
ATOM 4729 C CA . HIS B 1 4 ? 21.359 -31.516 -18.5 1 42.38 4 HIS B CA 1
ATOM 4730 C C . HIS B 1 4 ? 21.547 -32.594 -19.547 1 42.38 4 HIS B C 1
ATOM 4732 O O . HIS B 1 4 ? 20.797 -32.625 -20.531 1 42.38 4 HIS B O 1
ATOM 4738 N N . SER B 1 5 ? 22.672 -33.094 -19.578 1 40.88 5 SER B N 1
ATOM 4739 C CA . SER B 1 5 ? 22.844 -34.25 -20.453 1 40.88 5 SER B CA 1
ATOM 4740 C C . SER B 1 5 ? 22.141 -35.469 -19.875 1 40.88 5 SER B C 1
ATOM 4742 O O . SER B 1 5 ? 22.453 -35.906 -18.766 1 40.88 5 SER B O 1
ATOM 4744 N N . SER B 1 6 ? 21.016 -35.781 -20.391 1 41.41 6 SER B N 1
ATOM 4745 C CA . SER B 1 6 ? 20.234 -36.969 -20.031 1 41.41 6 SER B CA 1
ATOM 4746 C C . SER B 1 6 ? 21.125 -38.219 -19.922 1 41.41 6 SER B C 1
ATOM 4748 O O . SER B 1 6 ? 20.797 -39.156 -19.25 1 41.41 6 SER B O 1
ATOM 4750 N N . LYS B 1 7 ? 22.125 -38.219 -20.75 1 42.91 7 LYS B N 1
ATOM 4751 C CA . LYS B 1 7 ? 22.938 -39.438 -20.828 1 42.91 7 LYS B CA 1
ATOM 4752 C C . LYS B 1 7 ? 23.766 -39.625 -19.562 1 42.91 7 LYS B C 1
ATOM 4754 O O . LYS B 1 7 ? 23.859 -40.75 -19.062 1 42.91 7 LYS B O 1
ATOM 4759 N N . SER B 1 8 ? 24.25 -38.625 -19.109 1 40.53 8 SER B N 1
ATOM 4760 C CA . SER B 1 8 ? 25.188 -38.781 -18.016 1 40.53 8 SER B CA 1
ATOM 4761 C C . SER B 1 8 ? 24.562 -38.406 -16.672 1 40.53 8 SER B C 1
ATOM 4763 O O . SER B 1 8 ? 25.125 -38.719 -15.609 1 40.53 8 SER B O 1
ATOM 4765 N N . GLY B 1 9 ? 23.266 -38.125 -16.562 1 41.94 9 GLY B N 1
ATOM 4766 C CA . GLY B 1 9 ? 22.547 -37.781 -15.352 1 41.94 9 GLY B CA 1
ATOM 4767 C C . GLY B 1 9 ? 23.094 -36.531 -14.68 1 41.94 9 GLY B C 1
ATOM 4768 O O . GLY B 1 9 ? 22.656 -36.156 -13.586 1 41.94 9 GLY B O 1
ATOM 4769 N N . HIS B 1 10 ? 24.234 -36.031 -15.117 1 41.66 10 HIS B N 1
ATOM 4770 C CA . HIS B 1 10 ? 24.906 -34.938 -14.422 1 41.66 10 HIS B CA 1
ATOM 4771 C C . HIS B 1 10 ? 24.562 -33.594 -15.07 1 41.66 10 HIS B C 1
ATOM 4773 O O . HIS B 1 10 ? 24.312 -33.531 -16.266 1 41.66 10 HIS B O 1
ATOM 4779 N N . ALA B 1 11 ? 24.156 -32.594 -14.25 1 48.06 11 ALA B N 1
ATOM 4780 C CA . ALA B 1 11 ? 23.844 -31.266 -14.719 1 48.06 11 ALA B CA 1
ATOM 4781 C C . ALA B 1 11 ? 25.125 -30.516 -15.109 1 48.06 11 ALA B C 1
ATOM 4783 O O . ALA B 1 11 ? 26.125 -30.578 -14.406 1 48.06 11 ALA B O 1
ATOM 4784 N N . THR B 1 12 ? 25.391 -30.203 -16.375 1 44.94 12 THR B N 1
ATOM 4785 C CA . THR B 1 12 ? 26.5 -29.375 -16.812 1 44.94 12 THR B CA 1
ATOM 4786 C C . THR B 1 12 ? 26.031 -27.969 -17.141 1 44.94 12 THR B C 1
ATOM 4788 O O . THR B 1 12 ? 24.969 -27.781 -17.734 1 44.94 12 THR B O 1
ATOM 4791 N N . LYS B 1 13 ? 26.531 -26.906 -16.406 1 51.06 13 LYS B N 1
ATOM 4792 C CA . LYS B 1 13 ? 26.266 -25.516 -16.766 1 51.06 13 LYS B CA 1
ATOM 4793 C C . LYS B 1 13 ? 27.078 -25.094 -17.984 1 51.06 13 LYS B C 1
ATOM 4795 O O . LYS B 1 13 ? 28.297 -25.234 -17.984 1 51.06 13 LYS B O 1
ATOM 4800 N N . ALA B 1 14 ? 26.469 -24.984 -19.156 1 42.53 14 ALA B N 1
ATOM 4801 C CA . ALA B 1 14 ? 27.203 -24.438 -20.297 1 42.53 14 ALA B CA 1
ATOM 4802 C C . ALA B 1 14 ? 26.891 -22.953 -20.5 1 42.53 14 ALA B C 1
ATOM 4804 O O . ALA B 1 14 ? 25.719 -22.547 -20.469 1 42.53 14 ALA B O 1
ATOM 4805 N N . ASN B 1 15 ? 27.75 -22.141 -20.031 1 44.38 15 ASN B N 1
ATOM 4806 C CA . ASN B 1 15 ? 27.609 -20.734 -20.375 1 44.38 15 ASN B CA 1
ATOM 4807 C C . ASN B 1 15 ? 28.031 -20.453 -21.828 1 44.38 15 ASN B C 1
ATOM 4809 O O . ASN B 1 15 ? 29.172 -20.75 -22.219 1 44.38 15 ASN B O 1
ATOM 4813 N N . CYS B 1 16 ? 27.109 -20.531 -22.75 1 38.56 16 CYS B N 1
ATOM 4814 C CA . CYS B 1 16 ? 27.5 -20.203 -24.125 1 38.56 16 CYS B CA 1
ATOM 4815 C C . CYS B 1 16 ? 27.359 -18.703 -24.391 1 38.56 16 CYS B C 1
ATOM 4817 O O . CYS B 1 16 ? 26.281 -18.141 -24.219 1 38.56 16 CYS B O 1
ATOM 4819 N N . PRO B 1 17 ? 28.438 -17.984 -24.328 1 37.06 17 PRO B N 1
ATOM 4820 C CA . PRO B 1 17 ? 28.281 -16.594 -24.75 1 37.06 17 PRO B CA 1
ATOM 4821 C C . PRO B 1 17 ? 27.516 -16.453 -26.062 1 37.06 17 PRO B C 1
ATOM 4823 O O . PRO B 1 17 ? 27.703 -17.266 -26.984 1 37.06 17 PRO B O 1
ATOM 4826 N N . VAL B 1 18 ? 26.312 -15.992 -26 1 39.41 18 VAL B N 1
ATOM 4827 C CA . VAL B 1 18 ? 25.578 -15.711 -27.219 1 39.41 18 VAL B CA 1
ATOM 4828 C C . VAL B 1 18 ? 26.406 -14.789 -28.125 1 39.41 18 VAL B C 1
ATOM 4830 O O . VAL B 1 18 ? 26.469 -13.578 -27.891 1 39.41 18 VAL B O 1
ATOM 4833 N N . SER B 1 19 ? 27.703 -15.031 -28.375 1 31.97 19 SER B N 1
ATOM 4834 C CA . SER B 1 19 ? 28.25 -14.203 -29.438 1 31.97 19 SER B CA 1
ATOM 4835 C C . SER B 1 19 ? 27.391 -14.266 -30.703 1 31.97 19 SER B C 1
ATOM 4837 O O . SER B 1 19 ? 26.594 -15.188 -30.859 1 31.97 19 SER B O 1
ATOM 4839 N N . SER B 1 20 ? 27.531 -13.289 -31.688 1 34.06 20 SER B N 1
ATOM 4840 C CA . SER B 1 20 ? 26.906 -13.211 -33 1 34.06 20 SER B CA 1
ATOM 4841 C C . SER B 1 20 ? 26.828 -14.578 -33.656 1 34.06 20 SER B C 1
ATOM 4843 O O . SER B 1 20 ? 27.75 -15.391 -33.531 1 34.06 20 SER B O 1
ATOM 4845 N N . PRO B 1 21 ? 25.594 -14.984 -34.031 1 34.28 21 PRO B N 1
ATOM 4846 C CA . PRO B 1 21 ? 25.547 -16.234 -34.781 1 34.28 21 PRO B CA 1
ATOM 4847 C C . PRO B 1 21 ? 26.719 -16.375 -35.75 1 34.28 21 PRO B C 1
ATOM 4849 O O . PRO B 1 21 ? 27.188 -15.383 -36.344 1 34.28 21 PRO B O 1
ATOM 4852 N N . SER B 1 22 ? 27.688 -17.234 -35.469 1 34.06 22 SER B N 1
ATOM 4853 C CA . SER B 1 22 ? 28.438 -17.469 -36.688 1 34.06 22 SER B CA 1
ATOM 4854 C C . SER B 1 22 ? 27.484 -17.703 -37.875 1 34.06 22 SER B C 1
ATOM 4856 O O . SER B 1 22 ? 26.312 -18.016 -37.688 1 34.06 22 SER B O 1
ATOM 4858 N N . LEU B 1 23 ? 27.828 -17.281 -39.156 1 36.12 23 LEU B N 1
ATOM 4859 C CA . LEU B 1 23 ? 27.094 -17.406 -40.406 1 36.12 23 LEU B CA 1
ATOM 4860 C C . LEU B 1 23 ? 26.328 -18.719 -40.469 1 36.12 23 LEU B C 1
ATOM 4862 O O . LEU B 1 23 ? 25.297 -18.812 -41.125 1 36.12 23 LEU B O 1
ATOM 4866 N N . ASP B 1 24 ? 26.969 -19.859 -40.125 1 35.88 24 ASP B N 1
ATOM 4867 C CA . ASP B 1 24 ? 26.391 -21.141 -40.562 1 35.88 24 ASP B CA 1
ATOM 4868 C C . ASP B 1 24 ? 25.406 -21.656 -39.5 1 35.88 24 ASP B C 1
ATOM 4870 O O . ASP B 1 24 ? 25.016 -22.828 -39.531 1 35.88 24 ASP B O 1
ATOM 4874 N N . GLY B 1 25 ? 24.719 -20.875 -38.812 1 38.38 25 GLY B N 1
ATOM 4875 C CA . GLY B 1 25 ? 23.609 -21.219 -37.938 1 38.38 25 GLY B CA 1
ATOM 4876 C C . GLY B 1 25 ? 24.047 -21.984 -36.688 1 38.38 25 GLY B C 1
ATOM 4877 O O . GLY B 1 25 ? 23.234 -22.312 -35.812 1 38.38 25 GLY B O 1
ATOM 4878 N N . LEU B 1 26 ? 25.078 -22.859 -36.844 1 37.41 26 LEU B N 1
ATOM 4879 C CA . LEU B 1 26 ? 25.453 -23.766 -35.781 1 37.41 26 LEU B CA 1
ATOM 4880 C C . LEU B 1 26 ? 26.109 -23 -34.625 1 37.41 26 LEU B C 1
ATOM 4882 O O . LEU B 1 26 ? 26.969 -22.141 -34.844 1 37.41 26 LEU B O 1
ATOM 4886 N N . TRP B 1 27 ? 25.422 -22.688 -33.562 1 40.06 27 TRP B N 1
ATOM 4887 C CA . TRP B 1 27 ? 26 -22.094 -32.344 1 40.06 27 TRP B CA 1
ATOM 4888 C C . TRP B 1 27 ? 27.094 -22.984 -31.766 1 40.06 27 TRP B C 1
ATOM 4890 O O . TRP B 1 27 ? 26.812 -24.078 -31.281 1 40.06 27 TRP B O 1
ATOM 4900 N N . ALA B 1 28 ? 28.094 -23.328 -32.438 1 44.06 28 ALA B N 1
ATOM 4901 C CA . ALA B 1 28 ? 29.172 -24.172 -31.938 1 44.06 28 ALA B CA 1
ATOM 4902 C C . ALA B 1 28 ? 30 -23.438 -30.875 1 44.06 28 ALA B C 1
ATOM 4904 O O . ALA B 1 28 ? 31.047 -22.859 -31.188 1 44.06 28 ALA B O 1
ATOM 4905 N N . GLY B 1 29 ? 29.391 -22.609 -30.078 1 48.38 29 GLY B N 1
ATOM 4906 C CA . GLY B 1 29 ? 30.359 -22.094 -29.125 1 48.38 29 GLY B CA 1
ATOM 4907 C C . GLY B 1 29 ? 30.828 -23.125 -28.125 1 48.38 29 GLY B C 1
ATOM 4908 O O . GLY B 1 29 ? 30.156 -24.141 -27.906 1 48.38 29 GLY B O 1
ATOM 4909 N N . PRO B 1 30 ? 32.188 -23.156 -27.828 1 47.19 30 PRO B N 1
ATOM 4910 C CA . PRO B 1 30 ? 32.781 -24.125 -26.906 1 47.19 30 PRO B CA 1
ATOM 4911 C C . PRO B 1 30 ? 32.125 -24.125 -25.531 1 47.19 30 PRO B C 1
ATOM 4913 O O . PRO B 1 30 ? 31.609 -23.094 -25.094 1 47.19 30 PRO B O 1
ATOM 4916 N N . VAL B 1 31 ? 31.766 -25.297 -25.156 1 51.69 31 VAL B N 1
ATOM 4917 C CA . VAL B 1 31 ? 31.422 -25.5 -23.75 1 51.69 31 VAL B CA 1
ATOM 4918 C C . VAL B 1 31 ? 32.531 -24.922 -22.875 1 51.69 31 VAL B C 1
ATOM 4920 O O . VAL B 1 31 ? 33.688 -25.359 -22.938 1 51.69 31 VAL B O 1
ATOM 4923 N N . VAL B 1 32 ? 32.375 -23.828 -22.297 1 54.03 32 VAL B N 1
ATOM 4924 C CA . VAL B 1 32 ? 33.406 -23.156 -21.5 1 54.03 32 VAL B CA 1
ATOM 4925 C C . VAL B 1 32 ? 33.562 -23.875 -20.172 1 54.03 32 VAL B C 1
ATOM 4927 O O . VAL B 1 32 ? 34.656 -23.891 -19.609 1 54.03 32 VAL B O 1
ATOM 4930 N N . SER B 1 33 ? 32.625 -24.328 -19.547 1 54.75 33 SER B N 1
ATOM 4931 C CA . SER B 1 33 ? 32.812 -25.031 -18.281 1 54.75 33 SER B CA 1
ATOM 4932 C C . SER B 1 33 ? 31.922 -26.281 -18.203 1 54.75 33 SER B C 1
ATOM 4934 O O . SER B 1 33 ? 30.797 -26.266 -18.703 1 54.75 33 SER B O 1
ATOM 4936 N N . ASP B 1 34 ? 32.531 -27.438 -18.016 1 58.5 34 ASP B N 1
ATOM 4937 C CA . ASP B 1 34 ? 31.812 -28.703 -17.859 1 58.5 34 ASP B CA 1
ATOM 4938 C C . ASP B 1 34 ? 31.875 -29.203 -16.422 1 58.5 34 ASP B C 1
ATOM 4940 O O . ASP B 1 34 ? 32.094 -30.391 -16.188 1 58.5 34 ASP B O 1
ATOM 4944 N N . ASN B 1 35 ? 31.75 -28.219 -15.516 1 61.97 35 ASN B N 1
ATOM 4945 C CA . ASN B 1 35 ? 31.844 -28.688 -14.141 1 61.97 35 ASN B CA 1
ATOM 4946 C C . ASN B 1 35 ? 30.656 -29.547 -13.758 1 61.97 35 ASN B C 1
ATOM 4948 O O . ASN B 1 35 ? 29.5 -29.172 -14.008 1 61.97 35 ASN B O 1
ATOM 4952 N N . VAL B 1 36 ? 30.969 -30.844 -13.398 1 69.44 36 VAL B N 1
ATOM 4953 C CA . VAL B 1 36 ? 29.969 -31.797 -12.93 1 69.44 36 VAL B CA 1
ATOM 4954 C C . VAL B 1 36 ? 29.594 -31.484 -11.477 1 69.44 36 VAL B C 1
ATOM 4956 O O . VAL B 1 36 ? 30.469 -31.422 -10.609 1 69.44 36 VAL B O 1
ATOM 4959 N N . TYR B 1 37 ? 28.375 -31.094 -11.297 1 79.31 37 TYR B N 1
ATOM 4960 C CA . TYR B 1 37 ? 27.875 -30.844 -9.938 1 79.31 37 TYR B CA 1
ATOM 4961 C C . TYR B 1 37 ? 27.484 -32.156 -9.258 1 79.31 37 TYR B C 1
ATOM 4963 O O . TYR B 1 37 ? 26.703 -32.938 -9.812 1 79.31 37 TYR B O 1
ATOM 4971 N N . LYS B 1 38 ? 28.062 -32.438 -8 1 77.94 38 LYS B N 1
ATOM 4972 C CA . LYS B 1 38 ? 27.812 -33.688 -7.289 1 77.94 38 LYS B CA 1
ATOM 4973 C C . LYS B 1 38 ? 27.016 -33.438 -6.012 1 77.94 38 LYS B C 1
ATOM 4975 O O . LYS B 1 38 ? 26.75 -34.344 -5.242 1 77.94 38 LYS B O 1
ATOM 4980 N N . GLY B 1 39 ? 26.578 -32.281 -5.777 1 84.81 39 GLY B N 1
ATOM 4981 C CA . GLY B 1 39 ? 25.844 -32 -4.559 1 84.81 39 GLY B CA 1
ATOM 4982 C C . GLY B 1 39 ? 24.359 -32.281 -4.664 1 84.81 39 GLY B C 1
ATOM 4983 O O . GLY B 1 39 ? 23.938 -33.062 -5.543 1 84.81 39 GLY B O 1
ATOM 4984 N N . ASN B 1 40 ? 23.594 -31.891 -3.641 1 92.19 40 ASN B N 1
ATOM 4985 C CA . ASN B 1 40 ? 22.156 -32.094 -3.621 1 92.19 40 ASN B CA 1
ATOM 4986 C C . ASN B 1 40 ? 21.438 -31.109 -4.52 1 92.19 40 ASN B C 1
ATOM 4988 O O . ASN B 1 40 ? 21.844 -29.953 -4.629 1 92.19 40 ASN B O 1
ATOM 4992 N N . GLY B 1 41 ? 20.391 -31.641 -5.129 1 93.75 41 GLY B N 1
ATOM 4993 C CA . GLY B 1 41 ? 19.578 -30.781 -5.996 1 93.75 41 GLY B CA 1
ATOM 4994 C C . GLY B 1 41 ? 19.875 -31 -7.473 1 93.75 41 GLY B C 1
ATOM 4995 O O . GLY B 1 41 ? 20.891 -31.609 -7.828 1 93.75 41 GLY B O 1
ATOM 4996 N N . PHE B 1 42 ? 19 -30.562 -8.289 1 93.5 42 PHE B N 1
ATOM 4997 C CA . PHE B 1 42 ? 19.078 -30.703 -9.734 1 93.5 42 PHE B CA 1
ATOM 4998 C C . PHE B 1 42 ? 18.844 -29.359 -10.43 1 93.5 42 PHE B C 1
ATOM 5000 O O . PHE B 1 42 ? 18.359 -28.406 -9.805 1 93.5 42 PHE B O 1
ATOM 5007 N N . PRO B 1 43 ? 19.281 -29.203 -11.648 1 90 43 PRO B N 1
ATOM 5008 C CA . PRO B 1 43 ? 18.984 -27.984 -12.398 1 90 43 PRO B CA 1
ATOM 5009 C C . PRO B 1 43 ? 17.5 -27.797 -12.672 1 90 43 PRO B C 1
ATOM 5011 O O . PRO B 1 43 ? 16.703 -28.688 -12.414 1 90 43 PRO B O 1
ATOM 5014 N N . THR B 1 44 ? 17.156 -26.703 -13.172 1 90.62 44 THR B N 1
ATOM 5015 C CA . THR B 1 44 ? 15.789 -26.344 -13.508 1 90.62 44 THR B CA 1
ATOM 5016 C C . THR B 1 44 ? 15.195 -27.344 -14.5 1 90.62 44 THR B C 1
ATOM 5018 O O . THR B 1 44 ? 15.922 -27.938 -15.289 1 90.62 44 THR B O 1
ATOM 5021 N N . LEU B 1 45 ? 13.922 -27.469 -14.43 1 91.19 45 LEU B N 1
ATOM 5022 C CA . LEU B 1 45 ? 13.211 -28.297 -15.391 1 91.19 45 LEU B CA 1
ATOM 5023 C C . LEU B 1 45 ? 13.18 -27.641 -16.766 1 91.19 45 LEU B C 1
ATOM 5025 O O . LEU B 1 45 ? 12.93 -26.438 -16.875 1 91.19 45 LEU B O 1
ATOM 5029 N N . SER B 1 46 ? 13.5 -28.375 -17.781 1 84.88 46 SER B N 1
ATOM 5030 C CA . SER B 1 46 ? 13.43 -27.797 -19.125 1 84.88 46 SER B CA 1
ATOM 5031 C C . SER B 1 46 ? 12.039 -27.953 -19.734 1 84.88 46 SER B C 1
ATOM 5033 O O . SER B 1 46 ? 11.32 -28.906 -19.391 1 84.88 46 SER B O 1
ATOM 5035 N N . VAL B 1 47 ? 11.688 -27.078 -20.578 1 84 47 VAL B N 1
ATOM 5036 C CA . VAL B 1 47 ? 10.398 -27.141 -21.266 1 84 47 VAL B CA 1
ATOM 5037 C C . VAL B 1 47 ? 10.297 -28.438 -22.062 1 84 47 VAL B C 1
ATOM 5039 O O . VAL B 1 47 ? 9.234 -29.062 -22.125 1 84 47 VAL B O 1
ATOM 5042 N N . ASP B 1 48 ? 11.375 -28.922 -22.641 1 84.38 48 ASP B N 1
ATOM 5043 C CA . ASP B 1 48 ? 11.391 -30.125 -23.469 1 84.38 48 ASP B CA 1
ATOM 5044 C C . ASP B 1 48 ? 11.07 -31.359 -22.641 1 84.38 48 ASP B C 1
ATOM 5046 O O . ASP B 1 48 ? 10.227 -32.188 -23.016 1 84.38 48 ASP B O 1
ATOM 5050 N N . GLU B 1 49 ? 11.812 -31.516 -21.578 1 89.25 49 GLU B N 1
ATOM 5051 C CA . GLU B 1 49 ? 11.562 -32.688 -20.75 1 89.25 49 GLU B CA 1
ATOM 5052 C C . GLU B 1 49 ? 10.141 -32.688 -20.203 1 89.25 49 GLU B C 1
ATOM 5054 O O . GLU B 1 49 ? 9.5 -33.719 -20.109 1 89.25 49 GLU B O 1
ATOM 5059 N N . GLN B 1 50 ? 9.648 -31.547 -19.844 1 91.81 50 GLN B N 1
ATOM 5060 C CA . GLN B 1 50 ? 8.281 -31.438 -19.344 1 91.81 50 GLN B CA 1
ATOM 5061 C C . GLN B 1 50 ? 7.266 -31.828 -20.406 1 91.81 50 GLN B C 1
ATOM 5063 O O . GLN B 1 50 ? 6.289 -32.531 -20.125 1 91.81 50 GLN B O 1
ATOM 5068 N N . SER B 1 51 ? 7.523 -31.391 -21.625 1 90.62 51 SER B N 1
ATOM 5069 C CA . SER B 1 51 ? 6.613 -31.656 -22.734 1 90.62 51 SER B CA 1
ATOM 5070 C C . SER B 1 51 ? 6.512 -33.156 -23.016 1 90.62 51 SER B C 1
ATOM 5072 O O . SER B 1 51 ? 5.449 -33.656 -23.406 1 90.62 51 SER B O 1
ATOM 5074 N N . ILE B 1 52 ? 7.57 -33.812 -22.812 1 93 52 ILE B N 1
ATOM 5075 C CA . ILE B 1 52 ? 7.562 -35.25 -23.031 1 93 52 ILE B CA 1
ATOM 5076 C C . ILE B 1 52 ? 6.863 -35.938 -21.844 1 93 52 ILE B C 1
ATOM 5078 O O . ILE B 1 52 ? 6.043 -36.844 -22.047 1 93 52 ILE B O 1
ATOM 5082 N N . ALA B 1 53 ? 7.164 -35.5 -20.719 1 96.19 53 ALA B N 1
ATOM 5083 C CA . ALA B 1 53 ? 6.66 -36.125 -19.484 1 96.19 53 ALA B CA 1
ATOM 5084 C C . ALA B 1 53 ? 5.137 -36.062 -19.438 1 96.19 53 ALA B C 1
ATOM 5086 O O . ALA B 1 53 ? 4.488 -37.031 -19.016 1 96.19 53 ALA B O 1
ATOM 5087 N N . ILE B 1 54 ? 4.516 -35 -19.844 1 95.88 54 ILE B N 1
ATOM 5088 C CA . ILE B 1 54 ? 3.084 -34.812 -19.656 1 95.88 54 ILE B CA 1
ATOM 5089 C C . ILE B 1 54 ? 2.299 -35.688 -20.625 1 95.88 54 ILE B C 1
ATOM 5091 O O . ILE B 1 54 ? 1.082 -35.812 -20.5 1 95.88 54 ILE B O 1
ATOM 5095 N N . GLU B 1 55 ? 2.955 -36.312 -21.594 1 94.94 55 GLU B N 1
ATOM 5096 C CA . GLU B 1 55 ? 2.285 -37.156 -22.562 1 94.94 55 GLU B CA 1
ATOM 5097 C C . GLU B 1 55 ? 2.314 -38.625 -22.141 1 94.94 55 GLU B C 1
ATOM 5099 O O . GLU B 1 55 ? 1.58 -39.469 -22.672 1 94.94 55 GLU B O 1
ATOM 5104 N N . LEU B 1 56 ? 3.092 -38.938 -21.172 1 97.62 56 LEU B N 1
ATOM 5105 C CA . LEU B 1 56 ? 3.322 -40.344 -20.781 1 97.62 56 LEU B CA 1
ATOM 5106 C C . LEU B 1 56 ? 2.043 -40.969 -20.234 1 97.62 56 LEU B C 1
ATOM 5108 O O . LEU B 1 56 ? 1.725 -42.094 -20.562 1 97.62 56 LEU B O 1
ATOM 5112 N N . PRO B 1 57 ? 1.275 -40.219 -19.438 1 97.94 57 PRO B N 1
ATOM 5113 C CA . PRO B 1 57 ? 0.087 -40.844 -18.875 1 97.94 57 PRO B CA 1
ATOM 5114 C C . PRO B 1 57 ? -0.885 -41.344 -19.938 1 97.94 57 PRO B C 1
ATOM 5116 O O . PRO B 1 57 ? -1.478 -42.438 -19.781 1 97.94 57 PRO B O 1
ATOM 5119 N N . LYS B 1 58 ? -1.038 -40.719 -20.969 1 96 58 LYS B N 1
ATOM 5120 C CA . LYS B 1 58 ? -2.016 -41.062 -22 1 96 58 LYS B CA 1
ATOM 5121 C C . LYS B 1 58 ? -1.688 -42.406 -22.656 1 96 58 LYS B C 1
ATOM 5123 O O . LYS B 1 58 ? -2.549 -43.031 -23.281 1 96 58 LYS B O 1
ATOM 5128 N N . LYS B 1 59 ? -0.448 -42.844 -22.516 1 96.75 59 LYS B N 1
ATOM 5129 C CA . LYS B 1 59 ? -0.018 -44.094 -23.094 1 96.75 59 LYS B CA 1
ATOM 5130 C C . LYS B 1 59 ? 0.228 -45.125 -22 1 96.75 59 LYS B C 1
ATOM 5132 O O . LYS B 1 59 ? 0.708 -46.25 -22.266 1 96.75 59 LYS B O 1
ATOM 5137 N N . TYR B 1 60 ? -0.005 -44.812 -20.844 1 98.25 60 TYR B N 1
ATOM 5138 C CA . TYR B 1 60 ? 0.264 -45.656 -19.688 1 98.25 60 TYR B CA 1
ATOM 5139 C C . TYR B 1 60 ? -0.969 -46.469 -19.297 1 98.25 60 TYR B C 1
ATOM 5141 O O . TYR B 1 60 ? -1.956 -45.906 -18.812 1 98.25 60 TYR B O 1
ATOM 5149 N N . PRO B 1 61 ? -0.977 -47.75 -19.469 1 98.06 61 PRO B N 1
ATOM 5150 C CA . PRO B 1 61 ? -2.174 -48.562 -19.328 1 98.06 61 PRO B CA 1
ATOM 5151 C C . PRO B 1 61 ? -2.861 -48.406 -17.969 1 98.06 61 PRO B C 1
ATOM 5153 O O . PRO B 1 61 ? -4.086 -48.25 -17.906 1 98.06 61 PRO B O 1
ATOM 5156 N N . PRO B 1 62 ? -2.125 -48.344 -16.891 1 98.12 62 PRO B N 1
ATOM 5157 C CA . PRO B 1 62 ? -2.826 -48.156 -15.617 1 98.12 62 PRO B CA 1
ATOM 5158 C C . PRO B 1 62 ? -3.607 -46.844 -15.57 1 98.12 62 PRO B C 1
ATOM 5160 O O . PRO B 1 62 ? -4.703 -46.781 -15.008 1 98.12 62 PRO B O 1
ATOM 5163 N N . PHE B 1 63 ? -3.053 -45.844 -16.125 1 98.19 63 PHE B N 1
ATOM 5164 C CA . PHE B 1 63 ? -3.746 -44.562 -16.156 1 98.19 63 PHE B CA 1
ATOM 5165 C C . PHE B 1 63 ? -4.992 -44.656 -17.031 1 98.19 63 PHE B C 1
ATOM 5167 O O . PHE B 1 63 ? -6.055 -44.156 -16.656 1 98.19 63 PHE B O 1
ATOM 5174 N N . ILE B 1 64 ? -4.875 -45.25 -18.172 1 98.19 64 ILE B N 1
ATOM 5175 C CA . ILE B 1 64 ? -5.992 -45.406 -19.094 1 98.19 64 ILE B CA 1
ATOM 5176 C C . ILE B 1 64 ? -7.125 -46.156 -18.391 1 98.19 64 ILE B C 1
ATOM 5178 O O . ILE B 1 64 ? -8.297 -45.812 -18.531 1 98.19 64 ILE B O 1
ATOM 5182 N N . ALA B 1 65 ? -6.738 -47.156 -17.672 1 97.88 65 ALA B N 1
ATOM 5183 C CA . ALA B 1 65 ? -7.734 -47.906 -16.922 1 97.88 65 ALA B CA 1
ATOM 5184 C C . ALA B 1 65 ? -8.43 -47.031 -15.883 1 97.88 65 ALA B C 1
ATOM 5186 O O . ALA B 1 65 ? -9.648 -47.156 -15.688 1 97.88 65 ALA B O 1
ATOM 5187 N N . SER B 1 66 ? -7.625 -46.219 -15.18 1 97.56 66 SER B N 1
ATOM 5188 C CA . SER B 1 66 ? -8.18 -45.312 -14.18 1 97.56 66 SER B CA 1
ATOM 5189 C C . SER B 1 66 ? -9.156 -44.344 -14.812 1 97.56 66 SER B C 1
ATOM 5191 O O . SER B 1 66 ? -10.188 -44 -14.219 1 97.56 66 SER B O 1
ATOM 5193 N N . VAL B 1 67 ? -8.82 -43.812 -15.961 1 97.62 67 VAL B N 1
ATOM 5194 C CA . VAL B 1 67 ? -9.664 -42.875 -16.688 1 97.62 67 VAL B CA 1
ATOM 5195 C C . VAL B 1 67 ? -10.984 -43.562 -17.062 1 97.62 67 VAL B C 1
ATOM 5197 O O . VAL B 1 67 ? -12.055 -42.969 -16.891 1 97.62 67 VAL B O 1
ATOM 5200 N N . LYS B 1 68 ? -10.898 -44.719 -17.531 1 96.94 68 LYS B N 1
ATOM 5201 C CA . LYS B 1 68 ? -12.086 -45.5 -17.891 1 96.94 68 LYS B CA 1
ATOM 5202 C C . LYS B 1 68 ? -12.961 -45.75 -16.672 1 96.94 68 LYS B C 1
ATOM 5204 O O . LYS B 1 68 ? -14.188 -45.625 -16.75 1 96.94 68 LYS B O 1
ATOM 5209 N N . LYS B 1 69 ? -12.32 -46.125 -15.617 1 96.69 69 LYS B N 1
ATOM 5210 C CA . LYS B 1 69 ? -13.016 -46.375 -14.359 1 96.69 69 LYS B CA 1
ATOM 5211 C C . LYS B 1 69 ? -13.82 -45.156 -13.922 1 96.69 69 LYS B C 1
ATOM 5213 O O . LYS B 1 69 ? -14.891 -45.281 -13.328 1 96.69 69 LYS B O 1
ATOM 5218 N N . ARG B 1 70 ? -13.336 -43.969 -14.211 1 96.19 70 ARG B N 1
ATOM 5219 C CA . ARG B 1 70 ? -13.961 -42.688 -13.828 1 96.19 70 ARG B CA 1
ATOM 5220 C C . ARG B 1 70 ? -14.977 -42.25 -14.875 1 96.19 70 ARG B C 1
ATOM 5222 O O . ARG B 1 70 ? -15.703 -41.281 -14.664 1 96.19 70 ARG B O 1
ATOM 5229 N N . GLY B 1 71 ? -15.078 -42.906 -15.969 1 96.06 71 GLY B N 1
ATOM 5230 C CA . GLY B 1 71 ? -15.977 -42.562 -17.047 1 96.06 71 GLY B CA 1
ATOM 5231 C C . GLY B 1 71 ? -15.547 -41.281 -17.781 1 96.06 71 GLY B C 1
ATOM 5232 O O . GLY B 1 71 ? -16.391 -40.531 -18.266 1 96.06 71 GLY B O 1
ATOM 5233 N N . LEU B 1 72 ? -14.32 -41.031 -17.781 1 97.06 72 LEU B N 1
ATOM 5234 C CA . LEU B 1 72 ? -13.812 -39.812 -18.406 1 97.06 72 LEU B CA 1
ATOM 5235 C C . LEU B 1 72 ? -13.297 -40.062 -19.812 1 97.06 72 LEU B C 1
ATOM 5237 O O . LEU B 1 72 ? -12.977 -41.219 -20.141 1 97.06 72 LEU B O 1
ATOM 5241 N N . ASN B 1 73 ? -13.266 -39.031 -20.609 1 96.5 73 ASN B N 1
ATOM 5242 C CA . ASN B 1 73 ? -12.742 -39.125 -21.969 1 96.5 73 ASN B CA 1
ATOM 5243 C C . ASN B 1 73 ? -11.242 -38.844 -22.016 1 96.5 73 ASN B C 1
ATOM 5245 O O . ASN B 1 73 ? -10.82 -37.719 -21.797 1 96.5 73 ASN B O 1
ATOM 5249 N N . LEU B 1 74 ? -10.5 -39.812 -22.375 1 97.06 74 LEU B N 1
ATOM 5250 C CA . LEU B 1 74 ? -9.039 -39.719 -22.375 1 97.06 74 LEU B CA 1
ATOM 5251 C C . LEU B 1 74 ? -8.555 -38.625 -23.312 1 97.06 74 LEU B C 1
ATOM 5253 O O . LEU B 1 74 ? -7.559 -37.969 -23.031 1 97.06 74 LEU B O 1
ATOM 5257 N N . SER B 1 75 ? -9.266 -38.375 -24.406 1 95.06 75 SER B N 1
ATOM 5258 C CA . SER B 1 75 ? -8.828 -37.406 -25.422 1 95.06 75 SER B CA 1
ATOM 5259 C C . SER B 1 75 ? -8.961 -36 -24.906 1 95.06 75 SER B C 1
ATOM 5261 O O . SER B 1 75 ? -8.391 -35.062 -25.484 1 95.06 75 SER B O 1
ATOM 5263 N N . GLU B 1 76 ? -9.695 -35.75 -23.781 1 95.25 76 GLU B N 1
ATOM 5264 C CA . GLU B 1 76 ? -9.938 -34.438 -23.234 1 95.25 76 GLU B CA 1
ATOM 5265 C C . GLU B 1 76 ? -9.039 -34.156 -22.031 1 95.25 76 GLU B C 1
ATOM 5267 O O . GLU B 1 76 ? -9.164 -33.125 -21.375 1 95.25 76 GLU B O 1
ATOM 5272 N N . ILE B 1 77 ? -8.156 -35.062 -21.797 1 96.62 77 ILE B N 1
ATOM 5273 C CA . ILE B 1 77 ? -7.312 -34.938 -20.609 1 96.62 77 ILE B CA 1
ATOM 5274 C C . ILE B 1 77 ? -6.023 -34.188 -20.984 1 96.62 77 ILE B C 1
ATOM 5276 O O . ILE B 1 77 ? -5.402 -34.5 -22 1 96.62 77 ILE B O 1
ATOM 5280 N N . VAL B 1 78 ? -5.723 -33.188 -20.203 1 95.81 78 VAL B N 1
ATOM 5281 C CA . VAL B 1 78 ? -4.465 -32.438 -20.281 1 95.81 78 VAL B CA 1
ATOM 5282 C C . VAL B 1 78 ? -3.699 -32.594 -18.969 1 95.81 78 VAL B C 1
ATOM 5284 O O . VAL B 1 78 ? -4.289 -32.531 -17.891 1 95.81 78 VAL B O 1
ATOM 5287 N N . CYS B 1 79 ? -2.414 -32.875 -19.078 1 96.62 79 CYS B N 1
ATOM 5288 C CA . CYS B 1 79 ? -1.617 -33.062 -17.859 1 96.62 79 CYS B CA 1
ATOM 5289 C C . CYS B 1 79 ? -0.55 -31.969 -17.75 1 96.62 79 CYS B C 1
ATOM 5291 O O . CYS B 1 79 ? -0.27 -31.266 -18.734 1 96.62 79 CYS B O 1
ATOM 5293 N N . SER B 1 80 ? -0.04 -31.766 -16.578 1 95.19 80 SER B N 1
ATOM 5294 C CA . SER B 1 80 ? 1.014 -30.812 -16.297 1 95.19 80 SER B CA 1
ATOM 5295 C C . SER B 1 80 ? 2.025 -31.359 -15.297 1 95.19 80 SER B C 1
ATOM 5297 O O . SER B 1 80 ? 1.708 -32.281 -14.531 1 95.19 80 SER B O 1
ATOM 5299 N N . THR B 1 81 ? 3.238 -30.844 -15.398 1 95.75 81 THR B N 1
ATOM 5300 C CA . THR B 1 81 ? 4.293 -31.266 -14.477 1 95.75 81 THR B CA 1
ATOM 5301 C C . THR B 1 81 ? 4.316 -30.375 -13.242 1 95.75 81 THR B C 1
ATOM 5303 O O . THR B 1 81 ? 4.074 -29.172 -13.328 1 95.75 81 THR B O 1
ATOM 5306 N N . PHE B 1 82 ? 4.621 -30.953 -12.102 1 96.62 82 PHE B N 1
ATOM 5307 C CA . PHE B 1 82 ? 4.844 -30.25 -10.836 1 96.62 82 PHE B CA 1
ATOM 5308 C C . PHE B 1 82 ? 6.129 -30.734 -10.172 1 96.62 82 PHE B C 1
ATOM 5310 O O . PHE B 1 82 ? 6.422 -31.938 -10.18 1 96.62 82 PHE B O 1
ATOM 5317 N N . SER B 1 83 ? 6.891 -29.797 -9.672 1 97 83 SER B N 1
ATOM 5318 C CA . SER B 1 83 ? 8.086 -30.172 -8.93 1 97 83 SER B CA 1
ATOM 5319 C C . SER B 1 83 ? 7.715 -30.891 -7.629 1 97 83 SER B C 1
ATOM 5321 O O . SER B 1 83 ? 6.633 -30.672 -7.082 1 97 83 SER B O 1
ATOM 5323 N N . MET B 1 84 ? 8.586 -31.719 -7.121 1 95.62 84 MET B N 1
ATOM 5324 C CA . MET B 1 84 ? 8.227 -32.562 -5.992 1 95.62 84 MET B CA 1
ATOM 5325 C C . MET B 1 84 ? 8.945 -32.125 -4.723 1 95.62 84 MET B C 1
ATOM 5327 O O . MET B 1 84 ? 8.562 -32.5 -3.617 1 95.62 84 MET B O 1
ATOM 5331 N N . GLY B 1 85 ? 9.961 -31.344 -4.879 1 95.62 85 GLY B N 1
ATOM 5332 C CA . GLY B 1 85 ? 10.703 -30.891 -3.715 1 95.62 85 GLY B CA 1
ATOM 5333 C C . GLY B 1 85 ? 11.461 -32 -3.021 1 95.62 85 GLY B C 1
ATOM 5334 O O . GLY B 1 85 ? 11.891 -32.969 -3.668 1 95.62 85 GLY B O 1
ATOM 5335 N N . TRP B 1 86 ? 11.82 -31.797 -1.706 1 97.69 86 TRP B N 1
ATOM 5336 C CA . TRP B 1 86 ? 12.578 -32.719 -0.851 1 97.69 86 TRP B CA 1
ATOM 5337 C C . TRP B 1 86 ? 11.898 -32.875 0.506 1 97.69 86 TRP B C 1
ATOM 5339 O O . TRP B 1 86 ? 11.5 -31.891 1.128 1 97.69 86 TRP B O 1
ATOM 5349 N N . PHE B 1 87 ? 11.82 -34.125 0.964 1 97.25 87 PHE B N 1
ATOM 5350 C CA . PHE B 1 87 ? 11.102 -34.375 2.207 1 97.25 87 PHE B CA 1
ATOM 5351 C C . PHE B 1 87 ? 11.867 -35.375 3.086 1 97.25 87 PHE B C 1
ATOM 5353 O O . PHE B 1 87 ? 11.273 -36.25 3.719 1 97.25 87 PHE B O 1
ATOM 5360 N N . GLY B 1 88 ? 13.133 -35.281 3.006 1 95.56 88 GLY B N 1
ATOM 5361 C CA . GLY B 1 88 ? 13.969 -35.969 3.969 1 95.56 88 GLY B CA 1
ATOM 5362 C C . GLY B 1 88 ? 14.594 -37.25 3.41 1 95.56 88 GLY B C 1
ATOM 5363 O O . GLY B 1 88 ? 15.367 -37.906 4.098 1 95.56 88 GLY B O 1
ATOM 5364 N N . GLU B 1 89 ? 14.32 -37.594 2.164 1 94.44 89 GLU B N 1
ATOM 5365 C CA . GLU B 1 89 ? 14.906 -38.812 1.598 1 94.44 89 GLU B CA 1
ATOM 5366 C C . GLU B 1 89 ? 16.422 -38.688 1.489 1 94.44 89 GLU B C 1
ATOM 5368 O O . GLU B 1 89 ? 16.953 -37.625 1.22 1 94.44 89 GLU B O 1
ATOM 5373 N N . LYS B 1 90 ? 17.078 -39.781 1.611 1 93.06 90 LYS B N 1
ATOM 5374 C CA . LYS B 1 90 ? 18.531 -39.812 1.588 1 93.06 90 LYS B CA 1
ATOM 5375 C C . LYS B 1 90 ? 19.062 -39.562 0.177 1 93.06 90 LYS B C 1
ATOM 5377 O O . LYS B 1 90 ? 20.062 -38.875 -0.006 1 93.06 90 LYS B O 1
ATOM 5382 N N . GLU B 1 91 ? 18.469 -40.219 -0.73 1 90.62 91 GLU B N 1
ATOM 5383 C CA . GLU B 1 91 ? 18.828 -40.062 -2.137 1 90.62 91 GLU B CA 1
ATOM 5384 C C . GLU B 1 91 ? 17.641 -39.562 -2.955 1 90.62 91 GLU B C 1
ATOM 5386 O O . GLU B 1 91 ? 16.5 -40 -2.742 1 90.62 91 GLU B O 1
ATOM 5391 N N . SER B 1 92 ? 18.031 -38.531 -3.738 1 90.12 92 SER B N 1
ATOM 5392 C CA . SER B 1 92 ? 16.984 -38 -4.598 1 90.12 92 SER B CA 1
ATOM 5393 C C . SER B 1 92 ? 17.203 -38.406 -6.055 1 90.12 92 SER B C 1
ATOM 5395 O O . SER B 1 92 ? 18.344 -38.531 -6.5 1 90.12 92 SER B O 1
ATOM 5397 N N . ARG B 1 93 ? 16.109 -38.656 -6.703 1 91.56 93 ARG B N 1
ATOM 5398 C CA . ARG B 1 93 ? 16.094 -38.812 -8.156 1 91.56 93 ARG B CA 1
ATOM 5399 C C . ARG B 1 93 ? 15.375 -37.656 -8.82 1 91.56 93 ARG B C 1
ATOM 5401 O O . ARG B 1 93 ? 14.539 -36.969 -8.195 1 91.56 93 ARG B O 1
ATOM 5408 N N . ARG B 1 94 ? 15.805 -37.406 -10.023 1 94.62 94 ARG B N 1
ATOM 5409 C CA . ARG B 1 94 ? 15.172 -36.312 -10.75 1 94.62 94 ARG B CA 1
ATOM 5410 C C . ARG B 1 94 ? 13.773 -36.719 -11.219 1 94.62 94 ARG B C 1
ATOM 5412 O O . ARG B 1 94 ? 13.609 -37.219 -12.328 1 94.62 94 ARG B O 1
ATOM 5419 N N . THR B 1 95 ? 12.836 -36.469 -10.375 1 96.75 95 THR B N 1
ATOM 5420 C CA . THR B 1 95 ? 11.461 -36.875 -10.633 1 96.75 95 THR B CA 1
ATOM 5421 C C . THR B 1 95 ? 10.523 -35.688 -10.609 1 96.75 95 THR B C 1
ATOM 5423 O O . THR B 1 95 ? 10.859 -34.625 -10.055 1 96.75 95 THR B O 1
ATOM 5426 N N . VAL B 1 96 ? 9.398 -35.812 -11.281 1 97.62 96 VAL B N 1
ATOM 5427 C CA . VAL B 1 96 ? 8.344 -34.812 -11.258 1 97.62 96 VAL B CA 1
ATOM 5428 C C . VAL B 1 96 ? 6.996 -35.469 -11.023 1 97.62 96 VAL B C 1
ATOM 5430 O O . VAL B 1 96 ? 6.824 -36.656 -11.336 1 97.62 96 VAL B O 1
ATOM 5433 N N . ARG B 1 97 ? 6.148 -34.781 -10.398 1 97.44 97 ARG B N 1
ATOM 5434 C CA . ARG B 1 97 ? 4.75 -35.188 -10.266 1 97.44 97 ARG B CA 1
ATOM 5435 C C . ARG B 1 97 ? 3.938 -34.75 -11.477 1 97.44 97 ARG B C 1
ATOM 5437 O O . ARG B 1 97 ? 4.172 -33.656 -12.023 1 97.44 97 ARG B O 1
ATOM 5444 N N . ILE B 1 98 ? 3.029 -35.594 -11.922 1 97.44 98 ILE B N 1
ATOM 5445 C CA . ILE B 1 98 ? 2.117 -35.25 -13 1 97.44 98 ILE B CA 1
ATOM 5446 C C . ILE B 1 98 ? 0.689 -35.156 -12.461 1 97.44 98 ILE B C 1
ATOM 5448 O O . ILE B 1 98 ? 0.194 -36.094 -11.852 1 97.44 98 ILE B O 1
ATOM 5452 N N . ASP B 1 99 ? 0.069 -34.031 -12.648 1 96.62 99 ASP B N 1
ATOM 5453 C CA . ASP B 1 99 ? -1.366 -33.875 -12.422 1 96.62 99 ASP B CA 1
ATOM 5454 C C . ASP B 1 99 ? -2.115 -33.688 -13.742 1 96.62 99 ASP B C 1
ATOM 5456 O O . ASP B 1 99 ? -1.601 -33.062 -14.664 1 96.62 99 ASP B O 1
ATOM 5460 N N . CYS B 1 100 ? -3.254 -34.25 -13.812 1 97 100 CYS B N 1
ATOM 5461 C CA . CYS B 1 100 ? -4.039 -34.188 -15.039 1 97 100 CYS B CA 1
ATOM 5462 C C . CYS B 1 100 ? -5.375 -33.5 -14.797 1 97 100 CYS B C 1
ATOM 5464 O O . CYS B 1 100 ? -5.887 -33.5 -13.68 1 97 100 CYS B O 1
ATOM 5466 N N . PHE B 1 101 ? -5.906 -32.938 -15.836 1 96.88 101 PHE B N 1
ATOM 5467 C CA . PHE B 1 101 ? -7.094 -32.094 -15.805 1 96.88 101 PHE B CA 1
ATOM 5468 C C . PHE B 1 101 ? -8.008 -32.406 -16.984 1 96.88 101 PHE B C 1
ATOM 5470 O O . PHE B 1 101 ? -7.559 -32.938 -18 1 96.88 101 PHE B O 1
ATOM 5477 N N . MET B 1 102 ? -9.242 -32.031 -16.781 1 96.19 102 MET B N 1
ATOM 5478 C CA . MET B 1 102 ? -10.219 -32.188 -17.859 1 96.19 102 MET B CA 1
ATOM 5479 C C . MET B 1 102 ? -10.414 -30.906 -18.641 1 96.19 102 MET B C 1
ATOM 5481 O O . MET B 1 102 ? -10.641 -29.844 -18.031 1 96.19 102 MET B O 1
ATOM 5485 N N . LYS B 1 103 ? -10.273 -30.812 -19.906 1 94.25 103 LYS B N 1
ATOM 5486 C CA . LYS B 1 103 ? -10.516 -29.641 -20.75 1 94.25 103 LYS B CA 1
ATOM 5487 C C . LYS B 1 103 ? -11.969 -29.578 -21.203 1 94.25 103 LYS B C 1
ATOM 5489 O O . LYS B 1 103 ? -12.672 -28.594 -20.922 1 94.25 103 LYS B O 1
ATOM 5494 N N . GLU B 1 104 ? -12.539 -30.547 -21.906 1 90.5 104 GLU B N 1
ATOM 5495 C CA . GLU B 1 104 ? -13.883 -30.672 -22.453 1 90.5 104 GLU B CA 1
ATOM 5496 C C . GLU B 1 104 ? -14.383 -29.344 -23.016 1 90.5 104 GLU B C 1
ATOM 5498 O O . GLU B 1 104 ? -13.812 -28.812 -23.953 1 90.5 104 GLU B O 1
ATOM 5503 N N . SER B 1 105 ? -15.312 -28.656 -22.375 1 89.38 105 SER B N 1
ATOM 5504 C CA . SER B 1 105 ? -15.938 -27.469 -22.953 1 89.38 105 SER B CA 1
ATOM 5505 C C . SER B 1 105 ? -15.242 -26.188 -22.484 1 89.38 105 SER B C 1
ATOM 5507 O O . SER B 1 105 ? -15.664 -25.078 -22.828 1 89.38 105 SER B O 1
ATOM 5509 N N . THR B 1 106 ? -14.219 -26.328 -21.781 1 91.75 106 THR B N 1
ATOM 5510 C CA . THR B 1 106 ? -13.516 -25.141 -21.312 1 91.75 106 THR B CA 1
ATOM 5511 C C . THR B 1 106 ? -12 -25.344 -21.391 1 91.75 106 THR B C 1
ATOM 5513 O O . THR B 1 106 ? -11.523 -26.484 -21.281 1 91.75 106 THR B O 1
ATOM 5516 N N . VAL B 1 107 ? -11.305 -24.25 -21.562 1 93.19 107 VAL B N 1
ATOM 5517 C CA . VAL B 1 107 ? -9.844 -24.297 -21.578 1 93.19 107 VAL B CA 1
ATOM 5518 C C . VAL B 1 107 ? -9.305 -24 -20.172 1 93.19 107 VAL B C 1
ATOM 5520 O O . VAL B 1 107 ? -8.094 -23.969 -19.953 1 93.19 107 VAL B O 1
ATOM 5523 N N . ASN B 1 108 ? -10.219 -23.766 -19.219 1 94.56 108 ASN B N 1
ATOM 5524 C CA . ASN B 1 108 ? -9.82 -23.516 -17.844 1 94.56 108 ASN B CA 1
ATOM 5525 C C . ASN B 1 108 ? -9.523 -24.812 -17.094 1 94.56 108 ASN B C 1
ATOM 5527 O O . ASN B 1 108 ? -10.211 -25.141 -16.109 1 94.56 108 ASN B O 1
ATOM 5531 N N . ILE B 1 109 ? -8.438 -25.406 -17.422 1 94.75 109 ILE B N 1
ATOM 5532 C CA . ILE B 1 109 ? -8.172 -26.781 -17.016 1 94.75 109 ILE B CA 1
ATOM 5533 C C . ILE B 1 109 ? -7.816 -26.844 -15.539 1 94.75 109 ILE B C 1
ATOM 5535 O O . ILE B 1 109 ? -8.195 -27.781 -14.836 1 94.75 109 ILE B O 1
ATOM 5539 N N . TYR B 1 110 ? -7.188 -25.844 -14.969 1 95.56 110 TYR B N 1
ATOM 5540 C CA . TYR B 1 110 ? -6.672 -25.891 -13.602 1 95.56 110 TYR B CA 1
ATOM 5541 C C . TYR B 1 110 ? -7.809 -25.938 -12.594 1 95.56 110 TYR B C 1
ATOM 5543 O O . TYR B 1 110 ? -7.594 -26.281 -11.43 1 95.56 110 TYR B O 1
ATOM 5551 N N . VAL B 1 111 ? -9.047 -25.609 -13.023 1 96.31 111 VAL B N 1
ATOM 5552 C CA . VAL B 1 111 ? -10.156 -25.641 -12.078 1 96.31 111 VAL B CA 1
ATOM 5553 C C . VAL B 1 111 ? -10.898 -26.984 -12.203 1 96.31 111 VAL B C 1
ATOM 5555 O O . VAL B 1 111 ? -11.938 -27.172 -11.57 1 96.31 111 VAL B O 1
ATOM 5558 N N . ARG B 1 112 ? -10.383 -27.906 -13.047 1 96.62 112 ARG B N 1
ATOM 5559 C CA . ARG B 1 112 ? -11.031 -29.203 -13.25 1 96.62 112 ARG B CA 1
ATOM 5560 C C . ARG B 1 112 ? -10.039 -30.344 -13.086 1 96.62 112 ARG B C 1
ATOM 5562 O O . ARG B 1 112 ? -9.898 -31.188 -13.969 1 96.62 112 ARG B O 1
ATOM 5569 N N . PRO B 1 113 ? -9.43 -30.453 -11.93 1 96.75 113 PRO B N 1
ATOM 5570 C CA . PRO B 1 113 ? -8.43 -31.5 -11.695 1 96.75 113 PRO B CA 1
ATOM 5571 C C . PRO B 1 113 ? -9.047 -32.875 -11.562 1 96.75 113 PRO B C 1
ATOM 5573 O O . PRO B 1 113 ? -10.164 -33.031 -11.047 1 96.75 113 PRO B O 1
ATOM 5576 N N . ILE B 1 114 ? -8.32 -33.844 -12.078 1 96.5 114 ILE B N 1
ATOM 5577 C CA . ILE B 1 114 ? -8.633 -35.219 -11.781 1 96.5 114 ILE B CA 1
ATOM 5578 C C . ILE B 1 114 ? -7.891 -35.656 -10.516 1 96.5 114 ILE B C 1
ATOM 5580 O O . ILE B 1 114 ? -6.676 -35.875 -10.547 1 96.5 114 ILE B O 1
ATOM 5584 N N . SER B 1 115 ? -8.617 -35.844 -9.453 1 92.38 115 SER B N 1
ATOM 5585 C CA . SER B 1 115 ? -8 -36.062 -8.156 1 92.38 115 SER B CA 1
ATOM 5586 C C . SER B 1 115 ? -7.906 -37.562 -7.855 1 92.38 115 SER B C 1
ATOM 5588 O O . SER B 1 115 ? -8.523 -38.375 -8.539 1 92.38 115 SER B O 1
ATOM 5590 N N . GLY B 1 116 ? -7.055 -37.875 -6.902 1 92.5 116 GLY B N 1
ATOM 5591 C CA . GLY B 1 116 ? -6.926 -39.25 -6.402 1 92.5 116 GLY B CA 1
ATOM 5592 C C . GLY B 1 116 ? -5.836 -40.031 -7.102 1 92.5 116 GLY B C 1
ATOM 5593 O O . GLY B 1 116 ? -5.676 -41.219 -6.852 1 92.5 116 GLY B O 1
ATOM 5594 N N . LEU B 1 117 ? -5.145 -39.438 -7.992 1 94.56 117 LEU B N 1
ATOM 5595 C CA . LEU B 1 117 ? -4.086 -40.094 -8.734 1 94.56 117 LEU B CA 1
ATOM 5596 C C . LEU B 1 117 ? -2.715 -39.594 -8.312 1 94.56 117 LEU B C 1
ATOM 5598 O O . LEU B 1 117 ? -2.541 -38.406 -8.07 1 94.56 117 LEU B O 1
ATOM 5602 N N . THR B 1 118 ? -1.823 -40.5 -8.102 1 95.44 118 THR B N 1
ATOM 5603 C CA . THR B 1 118 ? -0.405 -40.188 -7.977 1 95.44 118 THR B CA 1
ATOM 5604 C C . THR B 1 118 ? 0.37 -40.688 -9.195 1 95.44 118 THR B C 1
ATOM 5606 O O . THR B 1 118 ? 0.337 -41.875 -9.516 1 95.44 118 THR B O 1
ATOM 5609 N N . ILE B 1 119 ? 0.947 -39.812 -9.898 1 97.69 119 ILE B N 1
ATOM 5610 C CA . ILE B 1 119 ? 1.771 -40.125 -11.055 1 97.69 119 ILE B CA 1
ATOM 5611 C C . ILE B 1 119 ? 3.143 -39.469 -10.914 1 97.69 119 ILE B C 1
ATOM 5613 O O . ILE B 1 119 ? 3.248 -38.25 -10.883 1 97.69 119 ILE B O 1
ATOM 5617 N N . VAL B 1 120 ? 4.18 -40.281 -10.82 1 97.88 120 VAL B N 1
ATOM 5618 C CA . VAL B 1 120 ? 5.539 -39.75 -10.719 1 97.88 120 VAL B CA 1
ATOM 5619 C C . VAL B 1 120 ? 6.355 -40.188 -11.922 1 97.88 120 VAL B C 1
ATOM 5621 O O . VAL B 1 120 ? 6.371 -41.375 -12.266 1 97.88 120 VAL B O 1
ATOM 5624 N N . VAL B 1 121 ? 6.992 -39.281 -12.57 1 98.31 121 VAL B N 1
ATOM 5625 C CA . VAL B 1 121 ? 7.836 -39.562 -13.727 1 98.31 121 VAL B CA 1
ATOM 5626 C C . VAL B 1 121 ? 9.305 -39.344 -13.367 1 98.31 121 VAL B C 1
ATOM 5628 O O . VAL B 1 121 ? 9.648 -38.312 -12.766 1 98.31 121 VAL B O 1
ATOM 5631 N N . ASP B 1 122 ? 10.109 -40.281 -13.672 1 97.31 122 ASP B N 1
ATOM 5632 C CA . ASP B 1 122 ? 11.555 -40.094 -13.641 1 97.31 122 ASP B CA 1
ATOM 5633 C C . ASP B 1 122 ? 12.055 -39.406 -14.914 1 97.31 122 ASP B C 1
ATOM 5635 O O . ASP B 1 122 ? 11.961 -40 -16 1 97.31 122 ASP B O 1
ATOM 5639 N N . LEU B 1 123 ? 12.625 -38.281 -14.812 1 94.88 123 LEU B N 1
ATOM 5640 C CA . LEU B 1 123 ? 12.969 -37.469 -15.984 1 94.88 123 LEU B CA 1
ATOM 5641 C C . LEU B 1 123 ? 14.219 -38.031 -16.672 1 94.88 123 LEU B C 1
ATOM 5643 O O . LEU B 1 123 ? 14.461 -37.75 -17.844 1 94.88 123 LEU B O 1
ATOM 5647 N N . GLY B 1 124 ? 15.086 -38.75 -15.938 1 91.25 124 GLY B N 1
ATOM 5648 C CA . GLY B 1 124 ? 16.219 -39.438 -16.547 1 91.25 124 GLY B CA 1
ATOM 5649 C C . GLY B 1 124 ? 15.82 -40.562 -17.453 1 91.25 124 GLY B C 1
ATOM 5650 O O . GLY B 1 124 ? 16.312 -40.688 -18.578 1 91.25 124 GLY B O 1
ATOM 5651 N N . ARG B 1 125 ? 14.898 -41.344 -16.969 1 94.19 125 ARG B N 1
ATOM 5652 C CA . ARG B 1 125 ? 14.422 -42.5 -17.719 1 94.19 125 ARG B CA 1
ATOM 5653 C C . ARG B 1 125 ? 13.227 -42.125 -18.594 1 94.19 125 ARG B C 1
ATOM 5655 O O . ARG B 1 125 ? 12.859 -42.875 -19.5 1 94.19 125 ARG B O 1
ATOM 5662 N N . MET B 1 126 ? 12.602 -41.094 -18.312 1 95.88 126 MET B N 1
ATOM 5663 C CA . MET B 1 126 ? 11.383 -40.625 -18.969 1 95.88 126 MET B CA 1
ATOM 5664 C C . MET B 1 126 ? 10.312 -41.719 -18.953 1 95.88 126 MET B C 1
ATOM 5666 O O . MET B 1 126 ? 9.773 -42.062 -20 1 95.88 126 MET B O 1
ATOM 5670 N N . LYS B 1 127 ? 10.102 -42.188 -17.766 1 97.25 127 LYS B N 1
ATOM 5671 C CA . LYS B 1 127 ? 9.078 -43.219 -17.531 1 97.25 127 LYS B CA 1
ATOM 5672 C C . LYS B 1 127 ? 8.328 -42.969 -16.234 1 97.25 127 LYS B C 1
ATOM 5674 O O . LYS B 1 127 ? 8.875 -42.375 -15.297 1 97.25 127 LYS B O 1
ATOM 5679 N N . ILE B 1 128 ? 7.102 -43.375 -16.219 1 98.44 128 ILE B N 1
ATOM 5680 C CA . ILE B 1 128 ? 6.34 -43.344 -14.969 1 98.44 128 ILE B CA 1
ATOM 5681 C C . ILE B 1 128 ? 6.902 -44.375 -13.992 1 98.44 128 ILE B C 1
ATOM 5683 O O . ILE B 1 128 ? 6.961 -45.562 -14.305 1 98.44 128 ILE B O 1
ATOM 5687 N N . VAL B 1 129 ? 7.316 -43.969 -12.82 1 97.62 129 VAL B N 1
ATOM 5688 C CA . VAL B 1 129 ? 7.992 -44.844 -11.883 1 97.62 129 VAL B CA 1
ATOM 5689 C C . VAL B 1 129 ? 7.113 -45.062 -10.656 1 97.62 129 VAL B C 1
ATOM 5691 O O . VAL B 1 129 ? 7.387 -45.969 -9.844 1 97.62 129 VAL B O 1
ATOM 5694 N N . GLU B 1 130 ? 6.117 -44.312 -10.469 1 97 130 GLU B N 1
ATOM 5695 C CA . GLU B 1 130 ? 5.141 -44.5 -9.391 1 97 130 GLU B CA 1
ATOM 5696 C C . GLU B 1 130 ? 3.734 -44.125 -9.867 1 97 130 GLU B C 1
ATOM 5698 O O . GLU B 1 130 ? 3.543 -43.156 -10.562 1 97 130 GLU B O 1
ATOM 5703 N N . TYR B 1 131 ? 2.795 -44.969 -9.555 1 97.31 131 TYR B N 1
ATOM 5704 C CA . TYR B 1 131 ? 1.401 -44.75 -9.93 1 97.31 131 TYR B CA 1
ATOM 5705 C C . TYR B 1 131 ? 0.463 -45.312 -8.867 1 97.31 131 TYR B C 1
ATOM 5707 O O . TYR B 1 131 ? 0.532 -46.5 -8.539 1 97.31 131 TYR B O 1
ATOM 5715 N N . HIS B 1 132 ? -0.329 -44.469 -8.32 1 95.88 132 HIS B N 1
ATOM 5716 C CA . HIS B 1 132 ? -1.357 -44.875 -7.371 1 95.88 132 HIS B CA 1
ATOM 5717 C C . HIS B 1 132 ? -2.711 -44.281 -7.727 1 95.88 132 HIS B C 1
ATOM 5719 O O . HIS B 1 132 ? -2.789 -43.094 -8.133 1 95.88 132 HIS B O 1
ATOM 5725 N N . ASP B 1 133 ? -3.715 -45 -7.746 1 95.88 133 ASP B N 1
ATOM 5726 C CA . ASP B 1 133 ? -5.113 -44.594 -7.848 1 95.88 133 ASP B CA 1
ATOM 5727 C C . ASP B 1 133 ? -5.855 -44.844 -6.535 1 95.88 133 ASP B C 1
ATOM 5729 O O . ASP B 1 133 ? -6.371 -45.938 -6.305 1 95.88 133 ASP B O 1
ATOM 5733 N N . ARG B 1 134 ? -6.016 -43.844 -5.734 1 89.88 134 ARG B N 1
ATOM 5734 C CA . ARG B 1 134 ? -6.426 -44.062 -4.344 1 89.88 134 ARG B CA 1
ATOM 5735 C C . ARG B 1 134 ? -7.902 -43.75 -4.16 1 89.88 134 ARG B C 1
ATOM 5737 O O . ARG B 1 134 ? -8.57 -44.344 -3.312 1 89.88 134 ARG B O 1
ATOM 5744 N N . GLU B 1 135 ? -8.336 -42.719 -4.793 1 87.69 135 GLU B N 1
ATOM 5745 C CA . GLU B 1 135 ? -9.695 -42.25 -4.559 1 87.69 135 GLU B CA 1
ATOM 5746 C C . GLU B 1 135 ? -10.289 -41.625 -5.812 1 87.69 135 GLU B C 1
ATOM 5748 O O . GLU B 1 135 ? -9.555 -41.156 -6.684 1 87.69 135 GLU B O 1
ATOM 5753 N N . ILE B 1 136 ? -11.594 -41.781 -5.812 1 90.62 136 ILE B N 1
ATOM 5754 C CA . ILE B 1 136 ? -12.312 -41.125 -6.918 1 90.62 136 ILE B CA 1
ATOM 5755 C C . ILE B 1 136 ? -13.133 -39.969 -6.395 1 90.62 136 ILE B C 1
ATOM 5757 O O . ILE B 1 136 ? -14.039 -40.156 -5.574 1 90.62 136 ILE B O 1
ATOM 5761 N N . GLU B 1 137 ? -12.727 -38.812 -6.777 1 91.12 137 GLU B N 1
ATOM 5762 C CA . GLU B 1 137 ? -13.477 -37.562 -6.52 1 91.12 137 GLU B CA 1
ATOM 5763 C C . GLU B 1 137 ? -14.156 -37.062 -7.785 1 91.12 137 GLU B C 1
ATOM 5765 O O . GLU B 1 137 ? -13.672 -37.312 -8.891 1 91.12 137 GLU B O 1
ATOM 5770 N N . THR B 1 138 ? -15.242 -36.344 -7.559 1 94.69 138 THR B N 1
ATOM 5771 C CA . THR B 1 138 ? -15.953 -35.719 -8.68 1 94.69 138 THR B CA 1
ATOM 5772 C C . THR B 1 138 ? -15.094 -34.656 -9.344 1 94.69 138 THR B C 1
ATOM 5774 O O . THR B 1 138 ? -14.547 -33.781 -8.664 1 94.69 138 THR B O 1
ATOM 5777 N N . VAL B 1 139 ? -14.93 -34.688 -10.656 1 96.62 139 VAL B N 1
ATOM 5778 C CA . VAL B 1 139 ? -14.281 -33.625 -11.391 1 96.62 139 VAL B CA 1
ATOM 5779 C C . VAL B 1 139 ? -15.188 -32.375 -11.422 1 96.62 139 VAL B C 1
ATOM 5781 O O . VAL B 1 139 ? -16.359 -32.469 -11.812 1 96.62 139 VAL B O 1
ATOM 5784 N N . PRO B 1 140 ? -14.68 -31.219 -11.016 1 96.38 140 PRO B N 1
ATOM 5785 C CA . PRO B 1 140 ? -15.516 -30.016 -11.062 1 96.38 140 PRO B CA 1
ATOM 5786 C C . PRO B 1 140 ? -16.078 -29.734 -12.453 1 96.38 140 PRO B C 1
ATOM 5788 O O . PRO B 1 140 ? -15.445 -30.062 -13.453 1 96.38 140 PRO B O 1
ATOM 5791 N N . THR B 1 141 ? -17.188 -29.062 -12.5 1 92.94 141 THR B N 1
ATOM 5792 C CA . THR B 1 141 ? -17.875 -28.797 -13.758 1 92.94 141 THR B CA 1
ATOM 5793 C C . THR B 1 141 ? -17.141 -27.719 -14.562 1 92.94 141 THR B C 1
ATOM 5795 O O . THR B 1 141 ? -16.375 -26.938 -14 1 92.94 141 THR B O 1
ATOM 5798 N N . ALA B 1 142 ? -17.375 -27.734 -15.844 1 91.56 142 ALA B N 1
ATOM 5799 C CA . ALA B 1 142 ? -16.859 -26.688 -16.734 1 91.56 142 ALA B CA 1
ATOM 5800 C C . ALA B 1 142 ? -17.797 -25.484 -16.766 1 91.56 142 ALA B C 1
ATOM 5802 O O . ALA B 1 142 ? -17.406 -24.406 -17.25 1 91.56 142 ALA B O 1
ATOM 5803 N N . GLU B 1 143 ? -18.859 -25.656 -16.172 1 88.69 143 GLU B N 1
ATOM 5804 C CA . GLU B 1 143 ? -19.875 -24.609 -16.266 1 88.69 143 GLU B CA 1
ATOM 5805 C C . GLU B 1 143 ? -19.453 -23.359 -15.508 1 88.69 143 GLU B C 1
ATOM 5807 O O . GLU B 1 143 ? -18.891 -23.438 -14.414 1 88.69 143 GLU B O 1
ATOM 5812 N N . ASN B 1 144 ? -19.641 -22.219 -16.125 1 86.12 144 ASN B N 1
ATOM 5813 C CA . ASN B 1 144 ? -19.484 -20.891 -15.555 1 86.12 144 ASN B CA 1
ATOM 5814 C C . ASN B 1 144 ? -18.016 -20.609 -15.227 1 86.12 144 ASN B C 1
ATOM 5816 O O . ASN B 1 144 ? -17.719 -19.812 -14.328 1 86.12 144 ASN B O 1
ATOM 5820 N N . ASN B 1 145 ? -17.156 -21.266 -15.891 1 89.19 145 ASN B N 1
ATOM 5821 C CA . ASN B 1 145 ? -15.742 -21.062 -15.594 1 89.19 145 ASN B CA 1
ATOM 5822 C C . ASN B 1 145 ? -14.984 -20.547 -16.812 1 89.19 145 ASN B C 1
ATOM 5824 O O . ASN B 1 145 ? -13.773 -20.328 -16.75 1 89.19 145 ASN B O 1
ATOM 5828 N N . GLU B 1 146 ? -15.656 -20.312 -17.906 1 91.94 146 GLU B N 1
ATOM 5829 C CA . GLU B 1 146 ? -15.016 -19.906 -19.156 1 91.94 146 GLU B CA 1
ATOM 5830 C C . GLU B 1 146 ? -14.508 -18.469 -19.078 1 91.94 146 GLU B C 1
ATOM 5832 O O . GLU B 1 146 ? -15.273 -17.547 -18.781 1 91.94 146 GLU B O 1
ATOM 5837 N N . TYR B 1 147 ? -13.188 -18.297 -19.391 1 93.75 147 TYR B N 1
ATOM 5838 C CA . TYR B 1 147 ? -12.648 -16.938 -19.266 1 93.75 147 TYR B CA 1
ATOM 5839 C C . TYR B 1 147 ? -12.305 -16.359 -20.625 1 93.75 147 TYR B C 1
ATOM 5841 O O . TYR B 1 147 ? -11.93 -15.188 -20.734 1 93.75 147 TYR B O 1
ATOM 5849 N N . GLN B 1 148 ? -12.445 -17.125 -21.703 1 94.81 148 GLN B N 1
ATOM 5850 C CA . GLN B 1 148 ? -12.266 -16.578 -23.047 1 94.81 148 GLN B CA 1
ATOM 5851 C C . GLN B 1 148 ? -13.484 -15.766 -23.469 1 94.81 148 GLN B C 1
ATOM 5853 O O . GLN B 1 148 ? -14.602 -16.281 -23.516 1 94.81 148 GLN B O 1
ATOM 5858 N N . VAL B 1 149 ? -13.195 -14.602 -23.844 1 93.38 149 VAL B N 1
ATOM 5859 C CA . VAL B 1 149 ? -14.289 -13.719 -24.25 1 93.38 149 VAL B CA 1
ATOM 5860 C C . VAL B 1 149 ? -15.047 -14.32 -25.422 1 93.38 149 VAL B C 1
ATOM 5862 O O . VAL B 1 149 ? -16.266 -14.258 -25.484 1 93.38 149 VAL B O 1
ATOM 5865 N N . SER B 1 150 ? -14.383 -14.938 -26.406 1 93.5 150 SER B N 1
ATOM 5866 C CA . SER B 1 150 ? -14.969 -15.484 -27.625 1 93.5 150 SER B CA 1
ATOM 5867 C C . SER B 1 150 ? -15.93 -16.625 -27.312 1 93.5 150 SER B C 1
ATOM 5869 O O . SER B 1 150 ? -16.75 -17 -28.141 1 93.5 150 SER B O 1
ATOM 5871 N N . LYS B 1 151 ? -15.828 -17.156 -26.125 1 93.62 151 LYS B N 1
ATOM 5872 C CA . LYS B 1 151 ? -16.656 -18.297 -25.75 1 93.62 151 LYS B CA 1
ATOM 5873 C C . LYS B 1 151 ? -17.688 -17.906 -24.688 1 93.62 151 LYS B C 1
ATOM 5875 O O . LYS B 1 151 ? -18.406 -18.766 -24.172 1 93.62 151 LYS B O 1
ATOM 5880 N N . GLN B 1 152 ? -17.656 -16.719 -24.328 1 93.06 152 GLN B N 1
ATOM 5881 C CA . GLN B 1 152 ? -18.641 -16.219 -23.359 1 93.06 152 GLN B CA 1
ATOM 5882 C C . GLN B 1 152 ? -19.875 -15.664 -24.078 1 93.06 152 GLN B C 1
ATOM 5884 O O . GLN B 1 152 ? -19.797 -15.25 -25.234 1 93.06 152 GLN B O 1
ATOM 5889 N N . ASN B 1 153 ? -20.953 -15.734 -23.359 1 92.5 153 ASN B N 1
ATOM 5890 C CA . ASN B 1 153 ? -22.219 -15.188 -23.859 1 92.5 153 ASN B CA 1
ATOM 5891 C C . ASN B 1 153 ? -22.75 -14.086 -22.953 1 92.5 153 ASN B C 1
ATOM 5893 O O . ASN B 1 153 ? -22.438 -14.047 -21.766 1 92.5 153 ASN B O 1
ATOM 5897 N N . PRO B 1 154 ? -23.484 -13.18 -23.469 1 92.12 154 PRO B N 1
ATOM 5898 C CA . PRO B 1 154 ? -24.141 -12.188 -22.609 1 92.12 154 PRO B CA 1
ATOM 5899 C C . PRO B 1 154 ? -24.984 -12.828 -21.5 1 92.12 154 PRO B C 1
ATOM 5901 O O . PRO B 1 154 ? -25.344 -14 -21.594 1 92.12 154 PRO B O 1
ATOM 5904 N N . PRO B 1 155 ? -25.422 -12.172 -20.531 1 92.69 155 PRO B N 1
ATOM 5905 C CA . PRO B 1 155 ? -25.109 -10.75 -20.344 1 92.69 155 PRO B CA 1
ATOM 5906 C C . PRO B 1 155 ? -23.656 -10.523 -19.875 1 92.69 155 PRO B C 1
ATOM 5908 O O . PRO B 1 155 ? -23.156 -11.266 -19.047 1 92.69 155 PRO B O 1
ATOM 5911 N N . PHE B 1 156 ? -23.016 -9.5 -20.406 1 95.31 156 PHE B N 1
ATOM 5912 C CA . PHE B 1 156 ? -21.672 -9.07 -20.016 1 95.31 156 PHE B CA 1
ATOM 5913 C C . PHE B 1 156 ? -21.75 -8.047 -18.891 1 95.31 156 PHE B C 1
ATOM 5915 O O . PHE B 1 156 ? -22.812 -7.531 -18.578 1 95.31 156 PHE B O 1
ATOM 5922 N N . GLY B 1 157 ? -20.609 -7.902 -18.266 1 94.06 157 GLY B N 1
ATOM 5923 C CA . GLY B 1 157 ? -20.531 -6.898 -17.219 1 94.06 157 GLY B CA 1
ATOM 5924 C C . GLY B 1 157 ? -20.703 -5.484 -17.734 1 94.06 157 GLY B C 1
ATOM 5925 O O . GLY B 1 157 ? -21 -5.277 -18.906 1 94.06 157 GLY B O 1
ATOM 5926 N N . PRO B 1 158 ? -20.531 -4.543 -16.812 1 93.69 158 PRO B N 1
ATOM 5927 C CA . PRO B 1 158 ? -20.703 -3.148 -17.219 1 93.69 158 PRO B CA 1
ATOM 5928 C C . PRO B 1 158 ? -19.719 -2.721 -18.297 1 93.69 158 PRO B C 1
ATOM 5930 O O . PRO B 1 158 ? -18.562 -3.162 -18.297 1 93.69 158 PRO B O 1
ATOM 5933 N N . LYS B 1 159 ? -20.219 -1.852 -19.125 1 92 159 LYS B N 1
ATOM 5934 C CA . LYS B 1 159 ? -19.375 -1.336 -20.203 1 92 159 LYS B CA 1
ATOM 5935 C C . LYS B 1 159 ? -18.375 -0.302 -19.672 1 92 159 LYS B C 1
ATOM 5937 O O . LYS B 1 159 ? -18.75 0.589 -18.906 1 92 159 LYS B O 1
ATOM 5942 N N . GLN B 1 160 ? -17.188 -0.494 -20.078 1 94.81 160 GLN B N 1
ATOM 5943 C CA . GLN B 1 160 ? -16.141 0.486 -19.781 1 94.81 160 GLN B CA 1
ATOM 5944 C C . GLN B 1 160 ? -15.914 1.431 -20.953 1 94.81 160 GLN B C 1
ATOM 5946 O O . GLN B 1 160 ? -15.859 0.995 -22.109 1 94.81 160 GLN B O 1
ATOM 5951 N N . HIS B 1 161 ? -15.805 2.697 -20.594 1 94.94 161 HIS B N 1
ATOM 5952 C CA . HIS B 1 161 ? -15.562 3.67 -21.656 1 94.94 161 HIS B CA 1
ATOM 5953 C C . HIS B 1 161 ? -14.086 3.721 -22.031 1 94.94 161 HIS B C 1
ATOM 5955 O O . HIS B 1 161 ? -13.219 3.545 -21.172 1 94.94 161 HIS B O 1
ATOM 5961 N N . SER B 1 162 ? -13.859 3.975 -23.281 1 93.12 162 SER B N 1
ATOM 5962 C CA . SER B 1 162 ? -12.5 4.02 -23.812 1 93.12 162 SER B CA 1
ATOM 5963 C C . SER B 1 162 ? -11.828 5.348 -23.484 1 93.12 162 SER B C 1
ATOM 5965 O O . SER B 1 162 ? -12.5 6.352 -23.25 1 93.12 162 SER B O 1
ATOM 5967 N N . LEU B 1 163 ? -10.523 5.305 -23.422 1 89.75 163 LEU B N 1
ATOM 5968 C CA . LEU B 1 163 ? -9.688 6.492 -23.297 1 89.75 163 LEU B CA 1
ATOM 5969 C C . LEU B 1 163 ? -8.656 6.559 -24.422 1 89.75 163 LEU B C 1
ATOM 5971 O O . LEU B 1 163 ? -7.852 5.637 -24.578 1 89.75 163 LEU B O 1
ATOM 5975 N N . ALA B 1 164 ? -8.758 7.566 -25.219 1 88.5 164 ALA B N 1
ATOM 5976 C CA . ALA B 1 164 ? -7.707 7.848 -26.188 1 88.5 164 ALA B CA 1
ATOM 5977 C C . ALA B 1 164 ? -6.695 8.844 -25.625 1 88.5 164 ALA B C 1
ATOM 5979 O O . ALA B 1 164 ? -7.07 9.797 -24.938 1 88.5 164 ALA B O 1
ATOM 5980 N N . SER B 1 165 ? -5.457 8.547 -25.844 1 86.81 165 SER B N 1
ATOM 5981 C CA . SER B 1 165 ? -4.426 9.438 -25.344 1 86.81 165 SER B CA 1
ATOM 5982 C C . SER B 1 165 ? -3.408 9.781 -26.422 1 86.81 165 SER B C 1
ATOM 5984 O O . SER B 1 165 ? -3.242 9.039 -27.391 1 86.81 165 SER B O 1
ATOM 5986 N N . HIS B 1 166 ? -2.861 10.961 -26.281 1 87.06 166 HIS B N 1
ATOM 5987 C CA . HIS B 1 166 ? -1.849 11.453 -27.203 1 87.06 166 HIS B CA 1
ATOM 5988 C C . HIS B 1 166 ? -0.8 12.289 -26.469 1 87.06 166 HIS B C 1
ATOM 5990 O O . HIS B 1 166 ? -1.142 13.156 -25.656 1 87.06 166 HIS B O 1
ATOM 5996 N N . GLN B 1 167 ? 0.402 11.969 -26.688 1 91.38 167 GLN B N 1
ATOM 5997 C CA . GLN B 1 167 ? 1.521 12.773 -26.219 1 91.38 167 GLN B CA 1
ATOM 5998 C C . GLN B 1 167 ? 2.135 13.586 -27.359 1 91.38 167 GLN B C 1
ATOM 6000 O O . GLN B 1 167 ? 3.021 13.094 -28.062 1 91.38 167 GLN B O 1
ATOM 6005 N N . PRO B 1 168 ? 1.819 14.844 -27.422 1 89.38 168 PRO B N 1
ATOM 6006 C CA . PRO B 1 168 ? 2.273 15.641 -28.562 1 89.38 168 PRO B CA 1
ATOM 6007 C C . PRO B 1 168 ? 3.795 15.68 -28.688 1 89.38 168 PRO B C 1
ATOM 6009 O O . PRO B 1 168 ? 4.328 15.773 -29.797 1 89.38 168 PRO B O 1
ATOM 6012 N N . GLN B 1 169 ? 4.488 15.578 -27.578 1 92.75 169 GLN B N 1
ATOM 6013 C CA . GLN B 1 169 ? 5.945 15.633 -27.594 1 92.75 169 GLN B CA 1
ATOM 6014 C C . GLN B 1 169 ? 6.551 14.234 -27.719 1 92.75 169 GLN B C 1
ATOM 6016 O O . GLN B 1 169 ? 7.773 14.078 -27.672 1 92.75 169 GLN B O 1
ATOM 6021 N N . GLY B 1 170 ? 5.672 13.273 -27.891 1 92.94 170 GLY B N 1
ATOM 6022 C CA . GLY B 1 170 ? 6.16 11.906 -27.781 1 92.94 170 GLY B CA 1
ATOM 6023 C C . GLY B 1 170 ? 6.398 11.469 -26.344 1 92.94 170 GLY B C 1
ATOM 6024 O O . GLY B 1 170 ? 6.141 12.234 -25.406 1 92.94 170 GLY B O 1
ATOM 6025 N N . PRO B 1 171 ? 6.855 10.297 -26.203 1 95 171 PRO B N 1
ATOM 6026 C CA . PRO B 1 171 ? 7.141 9.844 -24.844 1 95 171 PRO B CA 1
ATOM 6027 C C . PRO B 1 171 ? 8.203 10.688 -24.141 1 95 171 PRO B C 1
ATOM 6029 O O . PRO B 1 171 ? 9.125 11.188 -24.797 1 95 171 PRO B O 1
ATOM 6032 N N . GLY B 1 172 ? 8.023 10.836 -22.875 1 96.56 172 GLY B N 1
ATOM 6033 C CA . GLY B 1 172 ? 9.016 11.578 -22.109 1 96.56 172 GLY B CA 1
ATOM 6034 C C . GLY B 1 172 ? 10.273 10.781 -21.828 1 96.56 172 GLY B C 1
ATOM 6035 O O . GLY B 1 172 ? 11.164 11.242 -21.109 1 96.56 172 GLY B O 1
ATOM 6036 N N . PHE B 1 173 ? 10.359 9.547 -22.312 1 98.19 173 PHE B N 1
ATOM 6037 C CA . PHE B 1 173 ? 11.516 8.688 -22.094 1 98.19 173 PHE B CA 1
ATOM 6038 C C . PHE B 1 173 ? 12.156 8.273 -23.406 1 98.19 173 PHE B C 1
ATOM 6040 O O . PHE B 1 173 ? 11.531 8.391 -24.469 1 98.19 173 PHE B O 1
ATOM 6047 N N . GLN B 1 174 ? 13.406 7.875 -23.344 1 97.75 174 GLN B N 1
ATOM 6048 C CA . GLN B 1 174 ? 14.156 7.363 -24.469 1 97.75 174 GLN B CA 1
ATOM 6049 C C . GLN B 1 174 ? 14.695 5.965 -24.188 1 97.75 174 GLN B C 1
ATOM 6051 O O . GLN B 1 174 ? 15.148 5.68 -23.078 1 97.75 174 GLN B O 1
ATOM 6056 N N . ILE B 1 175 ? 14.555 5.156 -25.219 1 97.88 175 ILE B N 1
ATOM 6057 C CA . ILE B 1 175 ? 15.117 3.809 -25.156 1 97.88 175 ILE B CA 1
ATOM 6058 C C . ILE B 1 175 ? 16.25 3.672 -26.172 1 97.88 175 ILE B C 1
ATOM 6060 O O . ILE B 1 175 ? 16.016 3.797 -27.375 1 97.88 175 ILE B O 1
ATOM 6064 N N . ASN B 1 176 ? 17.375 3.479 -25.703 1 96.81 176 ASN B N 1
ATOM 6065 C CA . ASN B 1 176 ? 18.547 3.188 -26.531 1 96.81 176 ASN B CA 1
ATOM 6066 C C . ASN B 1 176 ? 19.109 1.795 -26.25 1 96.81 176 ASN B C 1
ATOM 6068 O O . ASN B 1 176 ? 19.969 1.633 -25.375 1 96.81 176 ASN B O 1
ATOM 6072 N N . GLY B 1 177 ? 18.656 0.883 -27.094 1 92.94 177 GLY B N 1
ATOM 6073 C CA . GLY B 1 177 ? 18.969 -0.496 -26.75 1 92.94 177 GLY B CA 1
ATOM 6074 C C . GLY B 1 177 ? 18.328 -0.95 -25.453 1 92.94 177 GLY B C 1
ATOM 6075 O O . GLY B 1 177 ? 17.109 -1.079 -25.375 1 92.94 177 GLY B O 1
ATOM 6076 N N . HIS B 1 178 ? 19.25 -1.096 -24.516 1 93.25 178 HIS B N 1
ATOM 6077 C CA . HIS B 1 178 ? 18.719 -1.537 -23.219 1 93.25 178 HIS B CA 1
ATOM 6078 C C . HIS B 1 178 ? 18.812 -0.426 -22.188 1 93.25 178 HIS B C 1
ATOM 6080 O O . HIS B 1 178 ? 18.453 -0.625 -21.016 1 93.25 178 HIS B O 1
ATOM 6086 N N . SER B 1 179 ? 19.203 0.687 -22.656 1 97.5 179 SER B N 1
ATOM 6087 C CA . SER B 1 179 ? 19.312 1.842 -21.766 1 97.5 179 SER B CA 1
ATOM 6088 C C . SER B 1 179 ? 18.078 2.73 -21.859 1 97.5 179 SER B C 1
ATOM 6090 O O . SER B 1 179 ? 17.641 3.082 -22.953 1 97.5 179 SER B O 1
ATOM 6092 N N . VAL B 1 180 ? 17.562 3.08 -20.734 1 98.56 180 VAL B N 1
ATOM 6093 C CA . VAL B 1 180 ? 16.375 3.939 -20.656 1 98.56 180 VAL B CA 1
ATOM 6094 C C . VAL B 1 180 ? 16.734 5.234 -19.938 1 98.56 180 VAL B C 1
ATOM 6096 O O . VAL B 1 180 ? 17.359 5.211 -18.875 1 98.56 180 VAL B O 1
ATOM 6099 N N . SER B 1 181 ? 16.406 6.336 -20.5 1 98.44 181 SER B N 1
ATOM 6100 C CA . SER B 1 181 ? 16.516 7.648 -19.875 1 98.44 181 SER B CA 1
ATOM 6101 C C . SER B 1 181 ? 15.148 8.305 -19.734 1 98.44 181 SER B C 1
ATOM 6103 O O . SER B 1 181 ? 14.375 8.352 -20.688 1 98.44 181 SER B O 1
ATOM 6105 N N . TRP B 1 182 ? 14.812 8.766 -18.594 1 98.5 182 TRP B N 1
ATOM 6106 C CA . TRP B 1 182 ? 13.531 9.406 -18.297 1 98.5 182 TRP B CA 1
ATOM 6107 C C . TRP B 1 182 ? 13.672 10.422 -17.172 1 98.5 182 TRP B C 1
ATOM 6109 O O . TRP B 1 182 ? 14.203 10.109 -16.109 1 98.5 182 TRP B O 1
ATOM 6119 N N . ALA B 1 183 ? 13.25 11.703 -17.422 1 97.19 183 ALA B N 1
ATOM 6120 C CA . ALA B 1 183 ? 13.352 12.758 -16.422 1 97.19 183 ALA B CA 1
ATOM 6121 C C . ALA B 1 183 ? 14.758 12.82 -15.836 1 97.19 183 ALA B C 1
ATOM 6123 O O . ALA B 1 183 ? 15.727 13.07 -16.562 1 97.19 183 ALA B O 1
ATOM 6124 N N . ASN B 1 184 ? 14.883 12.453 -14.547 1 97.62 184 ASN B N 1
ATOM 6125 C CA . ASN B 1 184 ? 16.203 12.508 -13.938 1 97.62 184 ASN B CA 1
ATOM 6126 C C . ASN B 1 184 ? 16.797 11.117 -13.75 1 97.62 184 ASN B C 1
ATOM 6128 O O . ASN B 1 184 ? 17.812 10.953 -13.07 1 97.62 184 ASN B O 1
ATOM 6132 N N . TRP B 1 185 ? 16.219 10.125 -14.344 1 98.75 185 TRP B N 1
ATOM 6133 C CA . TRP B 1 185 ? 16.672 8.75 -14.18 1 98.75 185 TRP B CA 1
ATOM 6134 C C . TRP B 1 185 ? 17.359 8.258 -15.453 1 98.75 185 TRP B C 1
ATOM 6136 O O . TRP B 1 185 ? 16.969 8.625 -16.562 1 98.75 185 TRP B O 1
ATOM 6146 N N . LYS B 1 186 ? 18.328 7.449 -15.25 1 98.62 186 LYS B N 1
ATOM 6147 C CA . LYS B 1 186 ? 18.906 6.586 -16.266 1 98.62 186 LYS B CA 1
ATOM 6148 C C . LYS B 1 186 ? 19.172 5.188 -15.727 1 98.62 186 LYS B C 1
ATOM 6150 O O . LYS B 1 186 ? 19.656 5.031 -14.602 1 98.62 186 LYS B O 1
ATOM 6155 N N . PHE B 1 187 ? 18.828 4.176 -16.484 1 98.88 187 PHE B N 1
ATOM 6156 C CA . PHE B 1 187 ? 19.062 2.805 -16.031 1 98.88 187 PHE B CA 1
ATOM 6157 C C . PHE B 1 187 ? 19.062 1.849 -17.219 1 98.88 187 PHE B C 1
ATOM 6159 O O . PHE B 1 187 ? 18.781 2.252 -18.359 1 98.88 187 PHE B O 1
ATOM 6166 N N . HIS B 1 188 ? 19.469 0.623 -16.953 1 98.56 188 HIS B N 1
ATOM 6167 C CA . HIS B 1 188 ? 19.469 -0.449 -17.938 1 98.56 188 HIS B CA 1
ATOM 6168 C C . HIS B 1 188 ? 18.375 -1.48 -17.641 1 98.56 188 HIS B C 1
ATOM 6170 O O . HIS B 1 188 ? 18.094 -1.764 -16.484 1 98.56 188 HIS B O 1
ATOM 6176 N N . ILE B 1 189 ? 17.766 -1.964 -18.719 1 98.38 189 ILE B N 1
ATOM 6177 C CA . ILE B 1 189 ? 16.859 -3.102 -18.609 1 98.38 189 ILE B CA 1
ATOM 6178 C C . ILE B 1 189 ? 17.516 -4.34 -19.234 1 98.38 189 ILE B C 1
ATOM 6180 O O . ILE B 1 189 ? 17.844 -4.344 -20.422 1 98.38 189 ILE B O 1
ATOM 6184 N N . GLY B 1 190 ? 17.734 -5.297 -18.391 1 96.81 190 GLY B N 1
ATOM 6185 C CA . GLY B 1 190 ? 18.234 -6.578 -18.859 1 96.81 190 GLY B CA 1
ATOM 6186 C C . GLY B 1 190 ? 17.25 -7.715 -18.656 1 96.81 190 GLY B C 1
ATOM 6187 O O . GLY B 1 190 ? 16.125 -7.5 -18.188 1 96.81 190 GLY B O 1
ATOM 6188 N N . PHE B 1 191 ? 17.672 -8.844 -19.094 1 95.62 191 PHE B N 1
ATOM 6189 C CA . PHE B 1 191 ? 16.812 -10.016 -18.984 1 95.62 191 PHE B CA 1
ATOM 6190 C C . PHE B 1 191 ? 17.625 -11.242 -18.594 1 95.62 191 PHE B C 1
ATOM 6192 O O . PHE B 1 191 ? 18.75 -11.438 -19.078 1 95.62 191 PHE B O 1
ATOM 6199 N N . ASP B 1 192 ? 17.141 -11.945 -17.688 1 94.19 192 ASP B N 1
ATOM 6200 C CA . ASP B 1 192 ? 17.734 -13.203 -17.219 1 94.19 192 ASP B CA 1
ATOM 6201 C C . ASP B 1 192 ? 16.719 -14.336 -17.266 1 94.19 192 ASP B C 1
ATOM 6203 O O . ASP B 1 192 ? 15.562 -14.156 -16.859 1 94.19 192 ASP B O 1
ATOM 6207 N N . VAL B 1 193 ? 17.094 -15.492 -17.688 1 90.25 193 VAL B N 1
ATOM 6208 C CA . VAL B 1 193 ? 16.156 -16.594 -17.906 1 90.25 193 VAL B CA 1
ATOM 6209 C C . VAL B 1 193 ? 15.625 -17.094 -16.578 1 90.25 193 VAL B C 1
ATOM 6211 O O . VAL B 1 193 ? 14.555 -17.719 -16.516 1 90.25 193 VAL B O 1
ATOM 6214 N N . ARG B 1 194 ? 16.312 -16.891 -15.562 1 93.75 194 ARG B N 1
ATOM 6215 C CA . ARG B 1 194 ? 15.852 -17.328 -14.25 1 93.75 194 ARG B CA 1
ATOM 6216 C C . ARG B 1 194 ? 15.062 -16.234 -13.555 1 93.75 194 ARG B C 1
ATOM 6218 O O . ARG B 1 194 ? 13.984 -16.484 -13.008 1 93.75 194 ARG B O 1
ATOM 6225 N N . ALA B 1 195 ? 15.531 -14.961 -13.633 1 96.25 195 ALA B N 1
ATOM 6226 C CA . ALA B 1 195 ? 14.953 -13.867 -12.844 1 96.25 195 ALA B CA 1
ATOM 6227 C C . ALA B 1 195 ? 13.906 -13.102 -13.648 1 96.25 195 ALA B C 1
ATOM 6229 O O . ALA B 1 195 ? 12.984 -12.523 -13.078 1 96.25 195 ALA B O 1
ATOM 6230 N N . GLY B 1 196 ? 14 -13.109 -14.883 1 96.44 196 GLY B N 1
ATOM 6231 C CA . GLY B 1 196 ? 13.234 -12.188 -15.703 1 96.44 196 GLY B CA 1
ATOM 6232 C C . GLY B 1 196 ? 13.898 -10.836 -15.875 1 96.44 196 GLY B C 1
ATOM 6233 O O . GLY B 1 196 ? 15.078 -10.758 -16.234 1 96.44 196 GLY B O 1
ATOM 6234 N N . VAL B 1 197 ? 13.195 -9.805 -15.672 1 97.44 197 VAL B N 1
ATOM 6235 C CA . VAL B 1 197 ? 13.68 -8.445 -15.891 1 97.44 197 VAL B CA 1
ATOM 6236 C C . VAL B 1 197 ? 14.672 -8.07 -14.789 1 97.44 197 VAL B C 1
ATOM 6238 O O . VAL B 1 197 ? 14.445 -8.367 -13.617 1 97.44 197 VAL B O 1
ATOM 6241 N N . ILE B 1 198 ? 15.758 -7.473 -15.219 1 98.25 198 ILE B N 1
ATOM 6242 C CA . ILE B 1 198 ? 16.781 -6.945 -14.328 1 98.25 198 ILE B CA 1
ATOM 6243 C C . ILE B 1 198 ? 16.938 -5.441 -14.547 1 98.25 198 ILE B C 1
ATOM 6245 O O . ILE B 1 198 ? 17.141 -4.992 -15.672 1 98.25 198 ILE B O 1
ATOM 6249 N N . ILE B 1 199 ? 16.781 -4.672 -13.516 1 98.88 199 ILE B N 1
ATOM 6250 C CA . ILE B 1 199 ? 17.094 -3.25 -13.562 1 98.88 199 ILE B CA 1
ATOM 6251 C C . ILE B 1 199 ? 18.531 -3.029 -13.062 1 98.88 199 ILE B C 1
ATOM 6253 O O . ILE B 1 199 ? 18.891 -3.486 -11.977 1 98.88 199 ILE B O 1
ATOM 6257 N N . SER B 1 200 ? 19.375 -2.344 -13.883 1 98.56 200 SER B N 1
ATOM 6258 C CA . SER B 1 200 ? 20.75 -2.15 -13.453 1 98.56 200 SER B CA 1
ATOM 6259 C C . SER B 1 200 ? 21.234 -0.729 -13.734 1 98.56 200 SER B C 1
ATOM 6261 O O . SER B 1 200 ? 20.625 -0.021 -14.547 1 98.56 200 SER B O 1
ATOM 6263 N N . LEU B 1 201 ? 22.188 -0.324 -13 1 98.5 201 LEU B N 1
ATOM 6264 C CA . LEU B 1 201 ? 22.891 0.939 -13.148 1 98.5 201 LEU B CA 1
ATOM 6265 C C . LEU B 1 201 ? 21.922 2.119 -13.117 1 98.5 201 LEU B C 1
ATOM 6267 O O . LEU B 1 201 ? 22 3.012 -13.961 1 98.5 201 LEU B O 1
ATOM 6271 N N . ALA B 1 202 ? 20.984 2.01 -12.227 1 98.88 202 ALA B N 1
ATOM 6272 C CA . ALA B 1 202 ? 20.047 3.121 -12.078 1 98.88 202 ALA B CA 1
ATOM 6273 C C . ALA B 1 202 ? 20.688 4.289 -11.336 1 98.88 202 ALA B C 1
ATOM 6275 O O . ALA B 1 202 ? 21.266 4.109 -10.258 1 98.88 202 ALA B O 1
ATOM 6276 N N . SER B 1 203 ? 20.656 5.402 -11.898 1 98.75 203 SER B N 1
ATOM 6277 C CA . SER B 1 203 ? 21.156 6.645 -11.328 1 98.75 203 SER B CA 1
ATOM 6278 C C . SER B 1 203 ? 20.172 7.793 -11.539 1 98.75 203 SER B C 1
ATOM 6280 O O . SER B 1 203 ? 19.359 7.758 -12.469 1 98.75 203 SER B O 1
ATOM 6282 N N . THR B 1 204 ? 20.234 8.727 -10.664 1 98.44 204 THR B N 1
ATOM 6283 C CA . THR B 1 204 ? 19.375 9.891 -10.781 1 98.44 204 THR B CA 1
ATOM 6284 C C . THR B 1 204 ? 20.203 11.172 -10.844 1 98.44 204 THR B C 1
ATOM 6286 O O . THR B 1 204 ? 21.203 11.312 -10.125 1 98.44 204 THR B O 1
ATOM 6289 N N . TYR B 1 205 ? 19.844 12.07 -11.742 1 97.5 205 TYR B N 1
ATOM 6290 C CA . TYR B 1 205 ? 20.547 13.336 -11.883 1 97.5 205 TYR B CA 1
ATOM 6291 C C . TYR B 1 205 ? 20.125 14.312 -10.789 1 97.5 205 TYR B C 1
ATOM 6293 O O . TYR B 1 205 ? 18.953 14.617 -10.633 1 97.5 205 TYR B O 1
ATOM 6301 N N . ASP B 1 206 ? 21.078 14.727 -10.047 1 96.81 206 ASP B N 1
ATOM 6302 C CA . ASP B 1 206 ? 20.891 15.734 -9.008 1 96.81 206 ASP B CA 1
ATOM 6303 C C . ASP B 1 206 ? 21.141 17.141 -9.547 1 96.81 206 ASP B C 1
ATOM 6305 O O . ASP B 1 206 ? 22.297 17.531 -9.766 1 96.81 206 ASP B O 1
ATOM 6309 N N . LEU B 1 207 ? 20.125 17.844 -9.672 1 92.88 207 LEU B N 1
ATOM 6310 C CA . LEU B 1 207 ? 20.188 19.172 -10.273 1 92.88 207 LEU B CA 1
ATOM 6311 C C . LEU B 1 207 ? 21.094 20.094 -9.469 1 92.88 207 LEU B C 1
ATOM 6313 O O . LEU B 1 207 ? 21.844 20.891 -10.047 1 92.88 207 LEU B O 1
ATOM 6317 N N . GLU B 1 208 ? 21.047 20.016 -8.188 1 91.12 208 GLU B N 1
ATOM 6318 C CA . GLU B 1 208 ? 21.812 20.922 -7.332 1 91.12 208 GLU B CA 1
ATOM 6319 C C . GLU B 1 208 ? 23.297 20.578 -7.367 1 91.12 208 GLU B C 1
ATOM 6321 O O . GLU B 1 208 ? 24.156 21.453 -7.27 1 91.12 208 GLU B O 1
ATOM 6326 N N . LYS B 1 209 ? 23.578 19.344 -7.551 1 94.25 209 LYS B N 1
ATOM 6327 C CA . LYS B 1 209 ? 24.969 18.906 -7.574 1 94.25 209 LYS B CA 1
ATOM 6328 C C . LYS B 1 209 ? 25.484 18.812 -9.008 1 94.25 209 LYS B C 1
ATOM 6330 O O . LYS B 1 209 ? 26.688 18.656 -9.227 1 94.25 209 LYS B O 1
ATOM 6335 N N . HIS B 1 210 ? 24.641 18.891 -9.953 1 95.06 210 HIS B N 1
ATOM 6336 C CA . HIS B 1 210 ? 24.969 18.812 -11.375 1 95.06 210 HIS B CA 1
ATOM 6337 C C . HIS B 1 210 ? 25.703 17.516 -11.695 1 95.06 210 HIS B C 1
ATOM 6339 O O . HIS B 1 210 ? 26.734 17.531 -12.352 1 95.06 210 HIS B O 1
ATOM 6345 N N . LYS B 1 211 ? 25.125 16.516 -11.148 1 96.06 211 LYS B N 1
ATOM 6346 C CA . LYS B 1 211 ? 25.734 15.211 -11.398 1 96.06 211 LYS B CA 1
ATOM 6347 C C . LYS B 1 211 ? 24.719 14.086 -11.273 1 96.06 211 LYS B C 1
ATOM 6349 O O . LYS B 1 211 ? 23.734 14.211 -10.539 1 96.06 211 LYS B O 1
ATOM 6354 N N . SER B 1 212 ? 24.969 13.016 -12.062 1 97.88 212 SER B N 1
ATOM 6355 C CA . SER B 1 212 ? 24.219 11.781 -11.898 1 97.88 212 SER B CA 1
ATOM 6356 C C . SER B 1 212 ? 24.75 10.961 -10.727 1 97.88 212 SER B C 1
ATOM 6358 O O . SER B 1 212 ? 25.969 10.719 -10.641 1 97.88 212 SER B O 1
ATOM 6360 N N . ARG B 1 213 ? 23.906 10.602 -9.875 1 98.62 213 ARG B N 1
ATOM 6361 C CA . ARG B 1 213 ? 24.312 9.891 -8.664 1 98.62 213 ARG B CA 1
ATOM 6362 C C . ARG B 1 213 ? 23.75 8.469 -8.648 1 98.62 213 ARG B C 1
ATOM 6364 O O . ARG B 1 213 ? 22.562 8.266 -8.906 1 98.62 213 ARG B O 1
ATOM 6371 N N . ARG B 1 214 ? 24.578 7.5 -8.305 1 98.62 214 ARG B N 1
ATOM 6372 C CA . ARG B 1 214 ? 24.219 6.086 -8.359 1 98.62 214 ARG B CA 1
ATOM 6373 C C . ARG B 1 214 ? 23.234 5.734 -7.242 1 98.62 214 ARG B C 1
ATOM 6375 O O . ARG B 1 214 ? 23.344 6.238 -6.121 1 98.62 214 ARG B O 1
ATOM 6382 N N . VAL B 1 215 ? 22.297 4.812 -7.555 1 98.88 215 VAL B N 1
ATOM 6383 C CA . VAL B 1 215 ? 21.312 4.383 -6.559 1 98.88 215 VAL B CA 1
ATOM 6384 C C . VAL B 1 215 ? 21.25 2.857 -6.531 1 98.88 215 VAL B C 1
ATOM 6386 O O . VAL B 1 215 ? 21.375 2.242 -5.469 1 98.88 215 VAL B O 1
ATOM 6389 N N . LEU B 1 216 ? 21.062 2.217 -7.652 1 98.88 216 LEU B N 1
ATOM 6390 C CA . LEU B 1 216 ? 20.844 0.777 -7.75 1 98.88 216 LEU B CA 1
ATOM 6391 C C . LEU B 1 216 ? 21.75 0.163 -8.812 1 98.88 216 LEU B C 1
ATOM 6393 O O . LEU B 1 216 ? 21.609 0.441 -10 1 98.88 216 LEU B O 1
ATOM 6397 N N . TYR B 1 217 ? 22.688 -0.625 -8.375 1 98.62 217 TYR B N 1
ATOM 6398 C CA . TYR B 1 217 ? 23.547 -1.336 -9.328 1 98.62 217 TYR B CA 1
ATOM 6399 C C . TYR B 1 217 ? 22.766 -2.441 -10.031 1 98.62 217 TYR B C 1
ATOM 6401 O O . TYR B 1 217 ? 22.875 -2.6 -11.25 1 98.62 217 TYR B O 1
ATOM 6409 N N . LYS B 1 218 ? 22.031 -3.162 -9.195 1 98.5 218 LYS B N 1
ATOM 6410 C CA . LYS B 1 218 ? 21.25 -4.254 -9.773 1 98.5 218 LYS B CA 1
ATOM 6411 C C . LYS B 1 218 ? 20.062 -4.613 -8.883 1 98.5 218 LYS B C 1
ATOM 6413 O O . LYS B 1 218 ? 20.188 -4.668 -7.656 1 98.5 218 LYS B O 1
ATOM 6418 N N . GLY B 1 219 ? 18.906 -4.805 -9.508 1 98.81 219 GLY B N 1
ATOM 6419 C CA . GLY B 1 219 ? 17.703 -5.25 -8.812 1 98.81 219 GLY B CA 1
ATOM 6420 C C . GLY B 1 219 ? 16.891 -6.238 -9.625 1 98.81 219 GLY B C 1
ATOM 6421 O O . GLY B 1 219 ? 16.719 -6.066 -10.836 1 98.81 219 GLY B O 1
ATOM 6422 N N . TYR B 1 220 ? 16.406 -7.289 -9 1 98.69 220 TYR B N 1
ATOM 6423 C CA . TYR B 1 220 ? 15.578 -8.297 -9.641 1 98.69 220 TYR B CA 1
ATOM 6424 C C . TYR B 1 220 ? 14.984 -9.25 -8.609 1 98.69 220 TYR B C 1
ATOM 6426 O O . TYR B 1 220 ? 15.344 -9.203 -7.434 1 98.69 220 TYR B O 1
ATOM 6434 N N . ILE B 1 221 ? 14.062 -10.07 -8.984 1 98.69 221 ILE B N 1
ATOM 6435 C CA . ILE B 1 221 ? 13.516 -11.133 -8.133 1 98.69 221 ILE B CA 1
ATOM 6436 C C . ILE B 1 221 ? 14.438 -12.344 -8.164 1 98.69 221 ILE B C 1
ATOM 6438 O O . ILE B 1 221 ? 14.664 -12.938 -9.219 1 98.69 221 ILE B O 1
ATOM 6442 N N . SER B 1 222 ? 14.906 -12.719 -7.031 1 98.62 222 SER B N 1
ATOM 6443 C CA . SER B 1 222 ? 15.906 -13.773 -6.926 1 98.62 222 SER B CA 1
ATOM 6444 C C . SER B 1 222 ? 15.25 -15.148 -6.84 1 98.62 222 SER B C 1
ATOM 6446 O O . SER B 1 222 ? 15.805 -16.141 -7.324 1 98.62 222 SER B O 1
ATOM 6448 N N . GLU B 1 223 ? 14.156 -15.211 -6.188 1 98.5 223 GLU B N 1
ATOM 6449 C CA . GLU B 1 223 ? 13.43 -16.469 -6.012 1 98.5 223 GLU B CA 1
ATOM 6450 C C . GLU B 1 223 ? 11.984 -16.219 -5.605 1 98.5 223 GLU B C 1
ATOM 6452 O O . GLU B 1 223 ? 11.641 -15.117 -5.156 1 98.5 223 GLU B O 1
ATOM 6457 N N . LEU B 1 224 ? 11.156 -17.141 -5.867 1 98.25 224 LEU B N 1
ATOM 6458 C CA . LEU B 1 224 ? 9.797 -17.25 -5.332 1 98.25 224 LEU B CA 1
ATOM 6459 C C . LEU B 1 224 ? 9.633 -18.531 -4.523 1 98.25 224 LEU B C 1
ATOM 6461 O O . LEU B 1 224 ? 10.195 -19.578 -4.883 1 98.25 224 LEU B O 1
ATOM 6465 N N . PHE B 1 225 ? 8.961 -18.5 -3.42 1 98.62 225 PHE B N 1
ATOM 6466 C CA . PHE B 1 225 ? 8.594 -19.656 -2.609 1 98.62 225 PHE B CA 1
ATOM 6467 C C . PHE B 1 225 ? 7.086 -19.688 -2.363 1 98.62 225 PHE B C 1
ATOM 6469 O O . PHE B 1 225 ? 6.539 -18.797 -1.706 1 98.62 225 PHE B O 1
ATOM 6476 N N . VAL B 1 226 ? 6.391 -20.719 -2.9 1 98.5 226 VAL B N 1
ATOM 6477 C CA . VAL B 1 226 ? 4.934 -20.797 -2.893 1 98.5 226 VAL B CA 1
ATOM 6478 C C . VAL B 1 226 ? 4.492 -22.125 -2.258 1 98.5 226 VAL B C 1
ATOM 6480 O O . VAL B 1 226 ? 4.18 -23.078 -2.965 1 98.5 226 VAL B O 1
ATOM 6483 N N . PRO B 1 227 ? 4.363 -22.172 -1.004 1 98.44 227 PRO B N 1
ATOM 6484 C CA . PRO B 1 227 ? 3.9 -23.406 -0.349 1 98.44 227 PRO B CA 1
ATOM 6485 C C . PRO B 1 227 ? 2.381 -23.453 -0.207 1 98.44 227 PRO B C 1
ATOM 6487 O O . PRO B 1 227 ? 1.777 -22.547 0.36 1 98.44 227 PRO B O 1
ATOM 6490 N N . TYR B 1 228 ? 1.786 -24.5 -0.707 1 98.25 228 TYR B N 1
ATOM 6491 C CA . TYR B 1 228 ? 0.389 -24.828 -0.439 1 98.25 228 TYR B CA 1
ATOM 6492 C C . TYR B 1 228 ? 0.245 -25.578 0.877 1 98.25 228 TYR B C 1
ATOM 6494 O O . TYR B 1 228 ? 1.164 -26.281 1.298 1 98.25 228 TYR B O 1
ATOM 6502 N N . GLN B 1 229 ? -0.901 -25.469 1.516 1 98.31 229 GLN B N 1
ATOM 6503 C CA . GLN B 1 229 ? -0.999 -25.844 2.92 1 98.31 229 GLN B CA 1
ATOM 6504 C C . GLN B 1 229 ? -1.852 -27.109 3.088 1 98.31 229 GLN B C 1
ATOM 6506 O O . GLN B 1 229 ? -2.518 -27.281 4.113 1 98.31 229 GLN B O 1
ATOM 6511 N N . ASP B 1 230 ? -1.963 -27.906 2.111 1 97.12 230 ASP B N 1
ATOM 6512 C CA . ASP B 1 230 ? -2.617 -29.203 2.191 1 97.12 230 ASP B CA 1
ATOM 6513 C C . ASP B 1 230 ? -1.592 -30.328 2.311 1 97.12 230 ASP B C 1
ATOM 6515 O O . ASP B 1 230 ? -0.856 -30.609 1.361 1 97.12 230 ASP B O 1
ATOM 6519 N N . PRO B 1 231 ? -1.533 -31.016 3.439 1 96.12 231 PRO B N 1
ATOM 6520 C CA . PRO B 1 231 ? -0.494 -32.031 3.674 1 96.12 231 PRO B CA 1
ATOM 6521 C C . PRO B 1 231 ? -0.862 -33.406 3.111 1 96.12 231 PRO B C 1
ATOM 6523 O O . PRO B 1 231 ? -0.112 -34.375 3.285 1 96.12 231 PRO B O 1
ATOM 6526 N N . SER B 1 232 ? -1.982 -33.5 2.406 1 92.56 232 SER B N 1
ATOM 6527 C CA . SER B 1 232 ? -2.422 -34.781 1.902 1 92.56 232 SER B CA 1
ATOM 6528 C C . SER B 1 232 ? -1.509 -35.281 0.788 1 92.56 232 SER B C 1
ATOM 6530 O O . SER B 1 232 ? -0.713 -34.531 0.24 1 92.56 232 SER B O 1
ATOM 6532 N N . ASP B 1 233 ? -1.605 -36.5 0.408 1 89.5 233 ASP B N 1
ATOM 6533 C CA . ASP B 1 233 ? -0.686 -37.188 -0.498 1 89.5 233 ASP B CA 1
ATOM 6534 C C . ASP B 1 233 ? -0.692 -36.531 -1.879 1 89.5 233 ASP B C 1
ATOM 6536 O O . ASP B 1 233 ? 0.334 -36.5 -2.561 1 89.5 233 ASP B O 1
ATOM 6540 N N . GLU B 1 234 ? -1.794 -36.031 -2.236 1 88.38 234 GLU B N 1
ATOM 6541 C CA . GLU B 1 234 ? -1.896 -35.469 -3.58 1 88.38 234 GLU B CA 1
ATOM 6542 C C . GLU B 1 234 ? -1.405 -34.031 -3.613 1 88.38 234 GLU B C 1
ATOM 6544 O O . GLU B 1 234 ? -1.159 -33.5 -4.688 1 88.38 234 GLU B O 1
ATOM 6549 N N . PHE B 1 235 ? -1.117 -33.469 -2.385 1 93.62 235 PHE B N 1
ATOM 6550 C CA . PHE B 1 235 ? -0.871 -32.031 -2.389 1 93.62 235 PHE B CA 1
ATOM 6551 C C . PHE B 1 235 ? 0.385 -31.703 -1.594 1 93.62 235 PHE B C 1
ATOM 6553 O O . PHE B 1 235 ? 0.94 -30.609 -1.731 1 93.62 235 PHE B O 1
ATOM 6560 N N . TYR B 1 236 ? 0.923 -32.625 -0.784 1 96.12 236 TYR B N 1
ATOM 6561 C CA . TYR B 1 236 ? 1.949 -32.281 0.198 1 96.12 236 TYR B CA 1
ATOM 6562 C C . TYR B 1 236 ? 3.184 -31.703 -0.479 1 96.12 236 TYR B C 1
ATOM 6564 O O . TYR B 1 236 ? 3.898 -30.891 0.114 1 96.12 236 TYR B O 1
ATOM 6572 N N . PHE B 1 237 ? 3.41 -32.062 -1.705 1 97 237 PHE B N 1
ATOM 6573 C CA . PHE B 1 237 ? 4.641 -31.703 -2.4 1 97 237 PHE B CA 1
ATOM 6574 C C . PHE B 1 237 ? 4.512 -30.328 -3.045 1 97 237 PHE B C 1
ATOM 6576 O O . PHE B 1 237 ? 5.504 -29.75 -3.5 1 97 237 PHE B O 1
ATOM 6583 N N . LYS B 1 238 ? 3.299 -29.766 -3.127 1 97.5 238 LYS B N 1
ATOM 6584 C CA . LYS B 1 238 ? 3.074 -28.5 -3.824 1 97.5 238 LYS B CA 1
ATOM 6585 C C . LYS B 1 238 ? 3.652 -27.328 -3.037 1 97.5 238 LYS B C 1
ATOM 6587 O O . LYS B 1 238 ? 2.908 -26.516 -2.477 1 97.5 238 LYS B O 1
ATOM 6592 N N . THR B 1 239 ? 4.93 -27.188 -3.01 1 97.88 239 THR B N 1
ATOM 6593 C CA . THR B 1 239 ? 5.781 -26.125 -2.482 1 97.88 239 THR B CA 1
ATOM 6594 C C . THR B 1 239 ? 6.793 -25.672 -3.531 1 97.88 239 THR B C 1
ATOM 6596 O O . THR B 1 239 ? 7.895 -26.219 -3.615 1 97.88 239 THR B O 1
ATOM 6599 N N . PHE B 1 240 ? 6.516 -24.656 -4.172 1 98.06 240 PHE B N 1
ATOM 6600 C CA . PHE B 1 240 ? 7.199 -24.359 -5.426 1 98.06 240 PHE B CA 1
ATOM 6601 C C . PHE B 1 240 ? 8.234 -23.266 -5.234 1 98.06 240 PHE B C 1
ATOM 6603 O O . PHE B 1 240 ? 7.996 -22.297 -4.492 1 98.06 240 PHE B O 1
ATOM 6610 N N . PHE B 1 241 ? 9.312 -23.453 -5.859 1 98.12 241 PHE B N 1
ATOM 6611 C CA . PHE B 1 241 ? 10.305 -22.422 -6.129 1 98.12 241 PHE B CA 1
ATOM 6612 C C . PHE B 1 241 ? 10.312 -22.047 -7.605 1 98.12 241 PHE B C 1
ATOM 6614 O O . PHE B 1 241 ? 11.062 -22.609 -8.398 1 98.12 241 PHE B O 1
ATOM 6621 N N . ASP B 1 242 ? 9.617 -21.047 -7.949 1 96.81 242 ASP B N 1
ATOM 6622 C CA . ASP B 1 242 ? 9.258 -20.812 -9.344 1 96.81 242 ASP B CA 1
ATOM 6623 C C . ASP B 1 242 ? 10.477 -20.375 -10.156 1 96.81 242 ASP B C 1
ATOM 6625 O O . ASP B 1 242 ? 10.57 -20.672 -11.352 1 96.81 242 ASP B O 1
ATOM 6629 N N . ALA B 1 243 ? 11.367 -19.656 -9.555 1 97.06 243 ALA B N 1
ATOM 6630 C CA . ALA B 1 243 ? 12.562 -19.25 -10.289 1 97.06 243 ALA B CA 1
ATOM 6631 C C . ALA B 1 243 ? 13.547 -20.422 -10.398 1 97.06 243 ALA B C 1
ATOM 6633 O O . ALA B 1 243 ? 13.992 -20.766 -11.492 1 97.06 243 ALA B O 1
ATOM 6634 N N . GLY B 1 244 ? 13.789 -21.047 -9.328 1 96.25 244 GLY B N 1
ATOM 6635 C CA . GLY B 1 244 ? 14.828 -22.062 -9.266 1 96.25 244 GLY B CA 1
ATOM 6636 C C . GLY B 1 244 ? 14.406 -23.391 -9.859 1 96.25 244 GLY B C 1
ATOM 6637 O O . GLY B 1 244 ? 15.242 -24.172 -10.312 1 96.25 244 GLY B O 1
ATOM 6638 N N . GLU B 1 245 ? 13.133 -23.641 -9.906 1 96.31 245 GLU B N 1
ATOM 6639 C CA . GLU B 1 245 ? 12.68 -24.938 -10.398 1 96.31 245 GLU B CA 1
ATOM 6640 C C . GLU B 1 245 ? 12.148 -24.828 -11.828 1 96.31 245 GLU B C 1
ATOM 6642 O O . GLU B 1 245 ? 12.297 -25.75 -12.625 1 96.31 245 GLU B O 1
ATOM 6647 N N . PHE B 1 246 ? 11.508 -23.688 -12.164 1 92.56 246 PHE B N 1
ATOM 6648 C CA . PHE B 1 246 ? 10.828 -23.578 -13.445 1 92.56 246 PHE B CA 1
ATOM 6649 C C . PHE B 1 246 ? 11.406 -22.453 -14.281 1 92.56 246 PHE B C 1
ATOM 6651 O O . PHE B 1 246 ? 10.992 -22.219 -15.414 1 92.56 246 PHE B O 1
ATOM 6658 N N . GLU B 1 247 ? 12.359 -21.719 -13.75 1 90.81 247 GLU B N 1
ATOM 6659 C CA . GLU B 1 247 ? 12.922 -20.547 -14.414 1 90.81 247 GLU B CA 1
ATOM 6660 C C . GLU B 1 247 ? 11.859 -19.469 -14.617 1 90.81 247 GLU B C 1
ATOM 6662 O O . GLU B 1 247 ? 11.273 -19.359 -15.695 1 90.81 247 GLU B O 1
ATOM 6667 N N . PHE B 1 248 ? 11.75 -18.625 -13.766 1 93.25 248 PHE B N 1
ATOM 6668 C CA . PHE B 1 248 ? 10.805 -17.516 -13.734 1 93.25 248 PHE B CA 1
ATOM 6669 C C . PHE B 1 248 ? 10.953 -16.641 -14.969 1 93.25 248 PHE B C 1
ATOM 6671 O O . PHE B 1 248 ? 9.969 -16.297 -15.617 1 93.25 248 PHE B O 1
ATOM 6678 N N . GLY B 1 249 ? 12.148 -16.359 -15.414 1 93.38 249 GLY B N 1
ATOM 6679 C CA . GLY B 1 249 ? 12.414 -15.539 -16.594 1 93.38 249 GLY B CA 1
ATOM 6680 C C . GLY B 1 249 ? 12.008 -16.203 -17.891 1 93.38 249 GLY B C 1
ATOM 6681 O O . GLY B 1 249 ? 11.469 -15.562 -18.781 1 93.38 249 GLY B O 1
ATOM 6682 N N . LEU B 1 250 ? 12.242 -17.469 -17.969 1 92.12 250 LEU B N 1
ATOM 6683 C CA . LEU B 1 250 ? 11.875 -18.203 -19.188 1 92.12 250 LEU B CA 1
ATOM 6684 C C . LEU B 1 250 ? 10.359 -18.25 -19.344 1 92.12 250 LEU B C 1
ATOM 6686 O O . LEU B 1 250 ? 9.852 -18.5 -20.438 1 92.12 250 LEU B O 1
ATOM 6690 N N . SER B 1 251 ? 9.664 -18 -18.234 1 93.5 251 SER B N 1
ATOM 6691 C CA . SER B 1 251 ? 8.211 -18.031 -18.25 1 93.5 251 SER B CA 1
ATOM 6692 C C . SER B 1 251 ? 7.629 -16.656 -18.547 1 93.5 251 SER B C 1
ATOM 6694 O O . SER B 1 251 ? 6.418 -16.453 -18.422 1 93.5 251 SER B O 1
ATOM 6696 N N . THR B 1 252 ? 8.484 -15.742 -18.906 1 95.75 252 THR B N 1
ATOM 6697 C CA . THR B 1 252 ? 8.016 -14.43 -19.328 1 95.75 252 THR B CA 1
ATOM 6698 C C . THR B 1 252 ? 7.164 -14.531 -20.594 1 95.75 252 THR B C 1
ATOM 6700 O O . THR B 1 252 ? 7.492 -15.289 -21.516 1 95.75 252 THR B O 1
ATOM 6703 N N . VAL B 1 253 ? 6.094 -13.805 -20.656 1 95.88 253 VAL B N 1
ATOM 6704 C CA . VAL B 1 253 ? 5.191 -13.883 -21.797 1 95.88 253 VAL B CA 1
ATOM 6705 C C . VAL B 1 253 ? 5.102 -12.516 -22.484 1 95.88 253 VAL B C 1
ATOM 6707 O O . VAL B 1 253 ? 5.457 -11.492 -21.875 1 95.88 253 VAL B O 1
ATOM 6710 N N . SER B 1 254 ? 4.633 -12.555 -23.703 1 96.31 254 SER B N 1
ATOM 6711 C CA . SER B 1 254 ? 4.434 -11.305 -24.422 1 96.31 254 SER B CA 1
ATOM 6712 C C . SER B 1 254 ? 3.293 -10.492 -23.828 1 96.31 254 SER B C 1
ATOM 6714 O O . SER B 1 254 ? 2.258 -11.047 -23.453 1 96.31 254 SER B O 1
ATOM 6716 N N . LEU B 1 255 ? 3.523 -9.234 -23.703 1 97.75 255 LEU B N 1
ATOM 6717 C CA . LEU B 1 255 ? 2.471 -8.328 -23.25 1 97.75 255 LEU B CA 1
ATOM 6718 C C . LEU B 1 255 ? 1.531 -7.969 -24.406 1 97.75 255 LEU B C 1
ATOM 6720 O O . LEU B 1 255 ? 1.976 -7.77 -25.531 1 97.75 255 LEU B O 1
ATOM 6724 N N . ILE B 1 256 ? 0.271 -7.949 -24.094 1 96.38 256 ILE B N 1
ATOM 6725 C CA . ILE B 1 256 ? -0.757 -7.598 -25.062 1 96.38 256 ILE B CA 1
ATOM 6726 C C . ILE B 1 256 ? -0.953 -6.086 -25.078 1 96.38 256 ILE B C 1
ATOM 6728 O O . ILE B 1 256 ? -1.38 -5.492 -24.094 1 96.38 256 ILE B O 1
ATOM 6732 N N . PRO B 1 257 ? -0.712 -5.457 -26.203 1 94.81 257 PRO B N 1
ATOM 6733 C CA . PRO B 1 257 ? -0.922 -4.012 -26.281 1 94.81 257 PRO B CA 1
ATOM 6734 C C . PRO B 1 257 ? -2.35 -3.604 -25.922 1 94.81 257 PRO B C 1
ATOM 6736 O O . PRO B 1 257 ? -3.307 -4.266 -26.328 1 94.81 257 PRO B O 1
ATOM 6739 N N . ASN B 1 258 ? -2.51 -2.568 -25.109 1 93.06 258 ASN B N 1
ATOM 6740 C CA . ASN B 1 258 ? -3.746 -1.938 -24.672 1 93.06 258 ASN B CA 1
ATOM 6741 C C . ASN B 1 258 ? -4.309 -2.633 -23.422 1 93.06 258 ASN B C 1
ATOM 6743 O O . ASN B 1 258 ? -4.512 -1.998 -22.391 1 93.06 258 ASN B O 1
ATOM 6747 N N . PRO B 1 259 ? -4.527 -3.961 -23.5 1 94.88 259 PRO B N 1
ATOM 6748 C CA . PRO B 1 259 ? -5.047 -4.57 -22.281 1 94.88 259 PRO B CA 1
ATOM 6749 C C . PRO B 1 259 ? -4.008 -4.621 -21.156 1 94.88 259 PRO B C 1
ATOM 6751 O O . PRO B 1 259 ? -4.336 -4.363 -20 1 94.88 259 PRO B O 1
ATOM 6754 N N . ASP B 1 260 ? -2.775 -4.992 -21.531 1 96.88 260 ASP B N 1
ATOM 6755 C CA . ASP B 1 260 ? -1.719 -5.098 -20.531 1 96.88 260 ASP B CA 1
ATOM 6756 C C . ASP B 1 260 ? -1.008 -3.758 -20.344 1 96.88 260 ASP B C 1
ATOM 6758 O O . ASP B 1 260 ? -0.507 -3.463 -19.25 1 96.88 260 ASP B O 1
ATOM 6762 N N . CYS B 1 261 ? -0.88 -3.002 -21.406 1 95.94 261 CYS B N 1
ATOM 6763 C CA . CYS B 1 261 ? -0.127 -1.754 -21.453 1 95.94 261 CYS B CA 1
ATOM 6764 C C . CYS B 1 261 ? -0.924 -0.661 -22.156 1 95.94 261 CYS B C 1
ATOM 6766 O O . CYS B 1 261 ? -1.608 -0.924 -23.141 1 95.94 261 CYS B O 1
ATOM 6768 N N . PRO B 1 262 ? -0.794 0.539 -21.656 1 92.56 262 PRO B N 1
ATOM 6769 C CA . PRO B 1 262 ? -1.562 1.611 -22.297 1 92.56 262 PRO B CA 1
ATOM 6770 C C . PRO B 1 262 ? -1.075 1.924 -23.703 1 92.56 262 PRO B C 1
ATOM 6772 O O . PRO B 1 262 ? 0.017 1.501 -24.094 1 92.56 262 PRO B O 1
ATOM 6775 N N . PRO B 1 263 ? -1.876 2.691 -24.453 1 88.19 263 PRO B N 1
ATOM 6776 C CA . PRO B 1 263 ? -1.55 2.963 -25.859 1 88.19 263 PRO B CA 1
ATOM 6777 C C . PRO B 1 263 ? -0.222 3.699 -26.016 1 88.19 263 PRO B C 1
ATOM 6779 O O . PRO B 1 263 ? 0.436 3.566 -27.062 1 88.19 263 PRO B O 1
ATOM 6782 N N . ASN B 1 264 ? 0.177 4.418 -25.047 1 88.94 264 ASN B N 1
ATOM 6783 C CA . ASN B 1 264 ? 1.403 5.199 -25.156 1 88.94 264 ASN B CA 1
ATOM 6784 C C . ASN B 1 264 ? 2.623 4.398 -24.703 1 88.94 264 ASN B C 1
ATOM 6786 O O . ASN B 1 264 ? 3.715 4.953 -24.562 1 88.94 264 ASN B O 1
ATOM 6790 N N . ALA B 1 265 ? 2.477 3.137 -24.594 1 95.44 265 ALA B N 1
ATOM 6791 C CA . ALA B 1 265 ? 3.586 2.301 -24.141 1 95.44 265 ALA B CA 1
ATOM 6792 C C . ALA B 1 265 ? 4.527 1.973 -25.297 1 95.44 265 ALA B C 1
ATOM 6794 O O . ALA B 1 265 ? 4.098 1.887 -26.453 1 95.44 265 ALA B O 1
ATOM 6795 N N . GLU B 1 266 ? 5.766 1.894 -25 1 96.94 266 GLU B N 1
ATOM 6796 C CA . GLU B 1 266 ? 6.766 1.3 -25.891 1 96.94 266 GLU B CA 1
ATOM 6797 C C . GLU B 1 266 ? 7.176 -0.088 -25.406 1 96.94 266 GLU B C 1
ATOM 6799 O O . GLU B 1 266 ? 7.105 -0.379 -24.203 1 96.94 266 GLU B O 1
ATOM 6804 N N . PHE B 1 267 ? 7.617 -0.926 -26.391 1 97.12 267 PHE B N 1
ATOM 6805 C CA . PHE B 1 267 ? 7.887 -2.316 -26.047 1 97.12 267 PHE B CA 1
ATOM 6806 C C . PHE B 1 267 ? 9.352 -2.666 -26.297 1 97.12 267 PHE B C 1
ATOM 6808 O O . PHE B 1 267 ? 9.992 -2.074 -27.156 1 97.12 267 PHE B O 1
ATOM 6815 N N . ILE B 1 268 ? 9.859 -3.484 -25.531 1 97.25 268 ILE B N 1
ATOM 6816 C CA . ILE B 1 268 ? 11.18 -4.082 -25.703 1 97.25 268 ILE B CA 1
ATOM 6817 C C . ILE B 1 268 ? 11.047 -5.59 -25.906 1 97.25 268 ILE B C 1
ATOM 6819 O O . ILE B 1 268 ? 10.352 -6.262 -25.125 1 97.25 268 ILE B O 1
ATOM 6823 N N . ASP B 1 269 ? 11.664 -6.082 -26.969 1 96 269 ASP B N 1
ATOM 6824 C CA . ASP B 1 269 ? 11.75 -7.516 -27.219 1 96 269 ASP B CA 1
ATOM 6825 C C . ASP B 1 269 ? 12.938 -8.133 -26.5 1 96 269 ASP B C 1
ATOM 6827 O O . ASP B 1 269 ? 13.852 -7.422 -26.062 1 96 269 ASP B O 1
ATOM 6831 N N . THR B 1 270 ? 12.805 -9.352 -26.266 1 93.56 270 THR B N 1
ATOM 6832 C CA . THR B 1 270 ? 13.945 -10.086 -25.719 1 93.56 270 THR B CA 1
ATOM 6833 C C . THR B 1 270 ? 14.047 -11.469 -26.375 1 93.56 270 THR B C 1
ATOM 6835 O O . THR B 1 270 ? 13.422 -11.719 -27.406 1 93.56 270 THR B O 1
ATOM 6838 N N . TYR B 1 271 ? 15.031 -12.234 -25.938 1 90.38 271 TYR B N 1
ATOM 6839 C CA . TYR B 1 271 ? 15.195 -13.609 -26.406 1 90.38 271 TYR B CA 1
ATOM 6840 C C . TYR B 1 271 ? 15.195 -14.586 -25.234 1 90.38 271 TYR B C 1
ATOM 6842 O O . TYR B 1 271 ? 15.773 -14.297 -24.188 1 90.38 271 TYR B O 1
ATOM 6850 N N . THR B 1 272 ? 14.5 -15.602 -25.453 1 86.62 272 THR B N 1
ATOM 6851 C CA . THR B 1 272 ? 14.664 -16.781 -24.609 1 86.62 272 THR B CA 1
ATOM 6852 C C . THR B 1 272 ? 15.391 -17.891 -25.359 1 86.62 272 THR B C 1
ATOM 6854 O O . THR B 1 272 ? 16.016 -17.641 -26.406 1 86.62 272 THR B O 1
ATOM 6857 N N . HIS B 1 273 ? 15.594 -19.078 -24.734 1 80.88 273 HIS B N 1
ATOM 6858 C CA . HIS B 1 273 ? 16.297 -20.125 -25.469 1 80.88 273 HIS B CA 1
ATOM 6859 C C . HIS B 1 273 ? 15.602 -21.469 -25.312 1 80.88 273 HIS B C 1
ATOM 6861 O O . HIS B 1 273 ? 14.938 -21.719 -24.312 1 80.88 273 HIS B O 1
ATOM 6867 N N . SER B 1 274 ? 15.758 -22.219 -26.344 1 77.12 274 SER B N 1
ATOM 6868 C CA . SER B 1 274 ? 15.266 -23.578 -26.297 1 77.12 274 SER B CA 1
ATOM 6869 C C . SER B 1 274 ? 16.141 -24.469 -25.422 1 77.12 274 SER B C 1
ATOM 6871 O O . SER B 1 274 ? 17.188 -24.016 -24.922 1 77.12 274 SER B O 1
ATOM 6873 N N . ALA B 1 275 ? 15.664 -25.703 -25.266 1 71.44 275 ALA B N 1
ATOM 6874 C CA . ALA B 1 275 ? 16.438 -26.656 -24.5 1 71.44 275 ALA B CA 1
ATOM 6875 C C . ALA B 1 275 ? 17.812 -26.891 -25.125 1 71.44 275 ALA B C 1
ATOM 6877 O O . ALA B 1 275 ? 18.781 -27.188 -24.438 1 71.44 275 ALA B O 1
ATOM 6878 N N . GLU B 1 276 ? 17.844 -26.672 -26.438 1 71.88 276 GLU B N 1
ATOM 6879 C CA . GLU B 1 276 ? 19.094 -26.906 -27.156 1 71.88 276 GLU B CA 1
ATOM 6880 C C . GLU B 1 276 ? 19.938 -25.625 -27.219 1 71.88 276 GLU B C 1
ATOM 6882 O O . GLU B 1 276 ? 21.016 -25.609 -27.828 1 71.88 276 GLU B O 1
ATOM 6887 N N . GLY B 1 277 ? 19.375 -24.594 -26.641 1 74.06 277 GLY B N 1
ATOM 6888 C CA . GLY B 1 277 ? 20.156 -23.375 -26.547 1 74.06 277 GLY B CA 1
ATOM 6889 C C . GLY B 1 277 ? 19.875 -22.406 -27.688 1 74.06 277 GLY B C 1
ATOM 6890 O O . GLY B 1 277 ? 20.469 -21.328 -27.75 1 74.06 277 GLY B O 1
ATOM 6891 N N . ALA B 1 278 ? 19 -22.781 -28.562 1 79.12 278 ALA B N 1
ATOM 6892 C CA . ALA B 1 278 ? 18.672 -21.891 -29.672 1 79.12 278 ALA B CA 1
ATOM 6893 C C . ALA B 1 278 ? 17.844 -20.703 -29.203 1 79.12 278 ALA B C 1
ATOM 6895 O O . ALA B 1 278 ? 16.922 -20.859 -28.375 1 79.12 278 ALA B O 1
ATOM 6896 N N . PRO B 1 279 ? 18.234 -19.5 -29.688 1 86.38 279 PRO B N 1
ATOM 6897 C CA . PRO B 1 279 ? 17.469 -18.312 -29.281 1 86.38 279 PRO B CA 1
ATOM 6898 C C . PRO B 1 279 ? 16.047 -18.312 -29.844 1 86.38 279 PRO B C 1
ATOM 6900 O O . PRO B 1 279 ? 15.828 -18.672 -31 1 86.38 279 PRO B O 1
ATOM 6903 N N . ILE B 1 280 ? 15.133 -18 -29.031 1 88.12 280 ILE B N 1
ATOM 6904 C CA . ILE B 1 280 ? 13.734 -17.844 -29.391 1 88.12 280 ILE B CA 1
ATOM 6905 C C . ILE B 1 280 ? 13.297 -16.391 -29.125 1 88.12 280 ILE B C 1
ATOM 6907 O O . ILE B 1 280 ? 13.312 -15.938 -27.984 1 88.12 280 ILE B O 1
ATOM 6911 N N . PRO B 1 281 ? 12.922 -15.727 -30.188 1 92.94 281 PRO B N 1
ATOM 6912 C CA . PRO B 1 281 ? 12.508 -14.336 -29.984 1 92.94 281 PRO B CA 1
ATOM 6913 C C . PRO B 1 281 ? 11.219 -14.227 -29.156 1 92.94 281 PRO B C 1
ATOM 6915 O O . PRO B 1 281 ? 10.297 -15.023 -29.344 1 92.94 281 PRO B O 1
ATOM 6918 N N . LEU B 1 282 ? 11.203 -13.375 -28.219 1 94.75 282 LEU B N 1
ATOM 6919 C CA . LEU B 1 282 ? 10.023 -13.016 -27.438 1 94.75 282 LEU B CA 1
ATOM 6920 C C . LEU B 1 282 ? 9.656 -11.547 -27.656 1 94.75 282 LEU B C 1
ATOM 6922 O O . LEU B 1 282 ? 10.297 -10.656 -27.094 1 94.75 282 LEU B O 1
ATOM 6926 N N . LYS B 1 283 ? 8.633 -11.375 -28.453 1 96.5 283 LYS B N 1
ATOM 6927 C CA . LYS B 1 283 ? 8.188 -10.016 -28.766 1 96.5 283 LYS B CA 1
ATOM 6928 C C . LYS B 1 283 ? 7.41 -9.414 -27.594 1 96.5 283 LYS B C 1
ATOM 6930 O O . LYS B 1 283 ? 6.703 -10.125 -26.875 1 96.5 283 LYS B O 1
ATOM 6935 N N . ASN B 1 284 ? 7.523 -8.039 -27.375 1 97.62 284 ASN B N 1
ATOM 6936 C CA . ASN B 1 284 ? 6.793 -7.301 -26.359 1 97.62 284 ASN B CA 1
ATOM 6937 C C . ASN B 1 284 ? 7.012 -7.898 -24.969 1 97.62 284 ASN B C 1
ATOM 6939 O O . ASN B 1 284 ? 6.059 -8.109 -24.219 1 97.62 284 ASN B O 1
ATOM 6943 N N . ALA B 1 285 ? 8.258 -8.234 -24.703 1 97.31 285 ALA B N 1
ATOM 6944 C CA . ALA B 1 285 ? 8.578 -8.859 -23.422 1 97.31 285 ALA B CA 1
ATOM 6945 C C . ALA B 1 285 ? 8.414 -7.871 -22.266 1 97.31 285 ALA B C 1
ATOM 6947 O O . ALA B 1 285 ? 8.102 -8.266 -21.141 1 97.31 285 ALA B O 1
ATOM 6948 N N . VAL B 1 286 ? 8.703 -6.598 -22.578 1 98.19 286 VAL B N 1
ATOM 6949 C CA . VAL B 1 286 ? 8.609 -5.512 -21.594 1 98.19 286 VAL B CA 1
ATOM 6950 C C . VAL B 1 286 ? 7.879 -4.324 -22.219 1 98.19 286 VAL B C 1
ATOM 6952 O O . VAL B 1 286 ? 8.039 -4.035 -23.406 1 98.19 286 VAL B O 1
ATOM 6955 N N . CYS B 1 287 ? 7.07 -3.736 -21.5 1 97.81 287 CYS B N 1
ATOM 6956 C CA . CYS B 1 287 ? 6.559 -2.453 -21.969 1 97.81 287 CYS B CA 1
ATOM 6957 C C . CYS B 1 287 ? 6.891 -1.341 -20.984 1 97.81 287 CYS B C 1
ATOM 6959 O O . CYS B 1 287 ? 6.996 -1.583 -19.781 1 97.81 287 CYS B O 1
ATOM 6961 N N . ILE B 1 288 ? 7.113 -0.138 -21.469 1 98.44 288 ILE B N 1
ATOM 6962 C CA . ILE B 1 288 ? 7.461 1.062 -20.719 1 98.44 288 ILE B CA 1
ATOM 6963 C C . ILE B 1 288 ? 6.477 2.182 -21.047 1 98.44 288 ILE B C 1
ATOM 6965 O O . ILE B 1 288 ? 6.176 2.43 -22.219 1 98.44 288 ILE B O 1
ATOM 6969 N N . PHE B 1 289 ? 5.965 2.846 -20.031 1 97.56 289 PHE B N 1
ATOM 6970 C CA . PHE B 1 289 ? 5.023 3.934 -20.266 1 97.56 289 PHE B CA 1
ATOM 6971 C C . PHE B 1 289 ? 5.016 4.91 -19.109 1 97.56 289 PHE B C 1
ATOM 6973 O O . PHE B 1 289 ? 5.484 4.586 -18.016 1 97.56 289 PHE B O 1
ATOM 6980 N N . GLU B 1 290 ? 4.562 6.078 -19.328 1 97.38 290 GLU B N 1
ATOM 6981 C CA . GLU B 1 290 ? 4.359 7.094 -18.297 1 97.38 290 GLU B CA 1
ATOM 6982 C C . GLU B 1 290 ? 2.953 7.008 -17.703 1 97.38 290 GLU B C 1
ATOM 6984 O O . GLU B 1 290 ? 1.983 6.777 -18.438 1 97.38 290 GLU B O 1
ATOM 6989 N N . GLN B 1 291 ? 2.895 7.043 -16.438 1 96.19 291 GLN B N 1
ATOM 6990 C CA . GLN B 1 291 ? 1.631 7.062 -15.711 1 96.19 291 GLN B CA 1
ATOM 6991 C C . GLN B 1 291 ? 1.322 8.461 -15.188 1 96.19 291 GLN B C 1
ATOM 6993 O O . GLN B 1 291 ? 2.141 9.062 -14.484 1 96.19 291 GLN B O 1
ATOM 6998 N N . TYR B 1 292 ? 0.119 8.953 -15.547 1 94 292 TYR B N 1
ATOM 6999 C CA . TYR B 1 292 ? -0.299 10.305 -15.188 1 94 292 TYR B CA 1
ATOM 7000 C C . TYR B 1 292 ? -1.396 10.281 -14.133 1 94 292 TYR B C 1
ATOM 7002 O O . TYR B 1 292 ? -1.702 9.227 -13.57 1 94 292 TYR B O 1
ATOM 7010 N N . ASN B 1 293 ? -1.922 11.398 -13.742 1 90.88 293 ASN B N 1
ATOM 7011 C CA . ASN B 1 293 ? -3.123 11.641 -12.953 1 90.88 293 ASN B CA 1
ATOM 7012 C C . ASN B 1 293 ? -2.832 11.555 -11.453 1 90.88 293 ASN B C 1
ATOM 7014 O O . ASN B 1 293 ? -3.682 11.109 -10.68 1 90.88 293 ASN B O 1
ATOM 7018 N N . SER B 1 294 ? -1.646 11.914 -11.047 1 92.5 294 SER B N 1
ATOM 7019 C CA . SER B 1 294 ? -1.282 12.016 -9.641 1 92.5 294 SER B CA 1
ATOM 7020 C C . SER B 1 294 ? -0.684 13.383 -9.32 1 92.5 294 SER B C 1
ATOM 7022 O O . SER B 1 294 ? -0.374 14.156 -10.227 1 92.5 294 SER B O 1
ATOM 7024 N N . ILE B 1 295 ? -0.649 13.68 -8.047 1 97.44 295 ILE B N 1
ATOM 7025 C CA . ILE B 1 295 ? -0.093 14.938 -7.566 1 97.44 295 ILE B CA 1
ATOM 7026 C C . ILE B 1 295 ? 1.314 14.703 -7.02 1 97.44 295 ILE B C 1
ATOM 7028 O O . ILE B 1 295 ? 1.552 13.742 -6.285 1 97.44 295 ILE B O 1
ATOM 7032 N N . MET B 1 296 ? 2.225 15.531 -7.477 1 97.5 296 MET B N 1
ATOM 7033 C CA . MET B 1 296 ? 3.598 15.453 -6.988 1 97.5 296 MET B CA 1
ATOM 7034 C C . MET B 1 296 ? 3.729 16.094 -5.613 1 97.5 296 MET B C 1
ATOM 7036 O O . MET B 1 296 ? 4.277 15.492 -4.691 1 97.5 296 MET B O 1
ATOM 7040 N N . TRP B 1 297 ? 3.312 17.25 -5.473 1 97.75 297 TRP B N 1
ATOM 7041 C CA . TRP B 1 297 ? 3.129 18 -4.238 1 97.75 297 TRP B CA 1
ATOM 7042 C C . TRP B 1 297 ? 2.182 19.172 -4.461 1 97.75 297 TRP B C 1
ATOM 7044 O O . TRP B 1 297 ? 1.889 19.547 -5.602 1 97.75 297 TRP B O 1
ATOM 7054 N N . ARG B 1 298 ? 1.645 19.734 -3.395 1 97.62 298 ARG B N 1
ATOM 7055 C CA . ARG B 1 298 ? 0.771 20.891 -3.506 1 97.62 298 ARG B CA 1
ATOM 7056 C C . ARG B 1 298 ? 0.7 21.656 -2.184 1 97.62 298 ARG B C 1
ATOM 7058 O O . ARG B 1 298 ? 0.996 21.094 -1.126 1 97.62 298 ARG B O 1
ATOM 7065 N N . HIS B 1 299 ? 0.318 22.953 -2.33 1 97.44 299 HIS B N 1
ATOM 7066 C CA . HIS B 1 299 ? 0.028 23.719 -1.127 1 97.44 299 HIS B CA 1
ATOM 7067 C C . HIS B 1 299 ? -0.836 24.938 -1.445 1 97.44 299 HIS B C 1
ATOM 7069 O O . HIS B 1 299 ? -0.631 25.594 -2.465 1 97.44 299 HIS B O 1
ATOM 7075 N N . ILE B 1 300 ? -1.754 25.172 -0.597 1 94.44 300 ILE B N 1
ATOM 7076 C CA . ILE B 1 300 ? -2.5 26.422 -0.57 1 94.44 300 ILE B CA 1
ATOM 7077 C C . ILE B 1 300 ? -2.199 27.172 0.725 1 94.44 300 ILE B C 1
ATOM 7079 O O . ILE B 1 300 ? -2.314 26.609 1.816 1 94.44 300 ILE B O 1
ATOM 7083 N N . GLU B 1 301 ? -1.729 28.391 0.597 1 91.75 301 GLU B N 1
ATOM 7084 C CA . GLU B 1 301 ? -1.438 29.219 1.755 1 91.75 301 GLU B CA 1
ATOM 7085 C C . GLU B 1 301 ? -2.574 30.203 2.025 1 91.75 301 GLU B C 1
ATOM 7087 O O . GLU B 1 301 ? -2.844 31.094 1.212 1 91.75 301 GLU B O 1
ATOM 7092 N N . THR B 1 302 ? -3.186 30.047 3.232 1 82.06 302 THR B N 1
ATOM 7093 C CA . THR B 1 302 ? -4.309 30.922 3.566 1 82.06 302 THR B CA 1
ATOM 7094 C C . THR B 1 302 ? -3.975 31.797 4.777 1 82.06 302 THR B C 1
ATOM 7096 O O . THR B 1 302 ? -4.781 32.625 5.188 1 82.06 302 THR B O 1
ATOM 7099 N N . GLY B 1 303 ? -2.789 31.656 5.27 1 82.12 303 GLY B N 1
ATOM 7100 C CA . GLY B 1 303 ? -2.428 32.344 6.488 1 82.12 303 GLY B CA 1
ATOM 7101 C C . GLY B 1 303 ? -1.939 33.781 6.242 1 82.12 303 GLY B C 1
ATOM 7102 O O . GLY B 1 303 ? -1.86 34.562 7.168 1 82.12 303 GLY B O 1
ATOM 7103 N N . ILE B 1 304 ? -1.515 34.031 5.027 1 88.31 304 ILE B N 1
ATOM 7104 C CA . ILE B 1 304 ? -1.059 35.375 4.684 1 88.31 304 ILE B CA 1
ATOM 7105 C C . ILE B 1 304 ? -2.25 36.219 4.266 1 88.31 304 ILE B C 1
ATOM 7107 O O . ILE B 1 304 ? -2.865 35.969 3.225 1 88.31 304 ILE B O 1
ATOM 7111 N N . SER B 1 305 ? -2.43 37.188 5.094 1 80.62 305 SER B N 1
ATOM 7112 C CA . SER B 1 305 ? -3.604 38.031 4.867 1 80.62 305 SER B CA 1
ATOM 7113 C C . SER B 1 305 ? -3.525 38.719 3.516 1 80.62 305 SER B C 1
ATOM 7115 O O . SER B 1 305 ? -2.449 39.156 3.092 1 80.62 305 SER B O 1
ATOM 7117 N N . ASP B 1 306 ? -4.535 38.656 2.748 1 80.38 306 ASP B N 1
ATOM 7118 C CA . ASP B 1 306 ? -4.734 39.438 1.532 1 80.38 306 ASP B CA 1
ATOM 7119 C C . ASP B 1 306 ? -4.074 38.781 0.33 1 80.38 306 ASP B C 1
ATOM 7121 O O . ASP B 1 306 ? -3.924 39.406 -0.727 1 80.38 306 ASP B O 1
ATOM 7125 N N . GLU B 1 307 ? -3.363 37.656 0.602 1 86.44 307 GLU B N 1
ATOM 7126 C CA . GLU B 1 307 ? -2.795 36.938 -0.517 1 86.44 307 GLU B CA 1
ATOM 7127 C C . GLU B 1 307 ? -3.396 35.531 -0.611 1 86.44 307 GLU B C 1
ATOM 7129 O O . GLU B 1 307 ? -3.67 34.906 0.41 1 86.44 307 GLU B O 1
ATOM 7134 N N . PHE B 1 308 ? -3.717 35.188 -1.75 1 84.62 308 PHE B N 1
ATOM 7135 C CA . PHE B 1 308 ? -4.16 33.844 -2.02 1 84.62 308 PHE B CA 1
ATOM 7136 C C . PHE B 1 308 ? -3.129 33.094 -2.85 1 84.62 308 PHE B C 1
ATOM 7138 O O . PHE B 1 308 ? -2.908 33.406 -4.02 1 84.62 308 PHE B O 1
ATOM 7145 N N . ILE B 1 309 ? -2.473 32.188 -2.311 1 92.38 309 ILE B N 1
ATOM 7146 C CA . ILE B 1 309 ? -1.403 31.438 -2.965 1 92.38 309 ILE B CA 1
ATOM 7147 C C . ILE B 1 309 ? -1.814 29.969 -3.117 1 92.38 309 ILE B C 1
ATOM 7149 O O . ILE B 1 309 ? -2.141 29.297 -2.131 1 92.38 309 ILE B O 1
ATOM 7153 N N . GLU B 1 310 ? -1.834 29.469 -4.305 1 94.31 310 GLU B N 1
ATOM 7154 C CA . GLU B 1 310 ? -2.15 28.078 -4.617 1 94.31 310 GLU B CA 1
ATOM 7155 C C . GLU B 1 310 ? -1.159 27.5 -5.621 1 94.31 310 GLU B C 1
ATOM 7157 O O . GLU B 1 310 ? -0.998 28.031 -6.723 1 94.31 310 GLU B O 1
ATOM 7162 N N . GLU B 1 311 ? -0.475 26.5 -5.23 1 95.88 311 GLU B N 1
ATOM 7163 C CA . GLU B 1 311 ? 0.494 25.828 -6.086 1 95.88 311 GLU B CA 1
ATOM 7164 C C . GLU B 1 311 ? 0.28 24.312 -6.074 1 95.88 311 GLU B C 1
ATOM 7166 O O . GLU B 1 311 ? -0.013 23.734 -5.027 1 95.88 311 GLU B O 1
ATOM 7171 N N . SER B 1 312 ? 0.302 23.672 -7.219 1 96.69 312 SER B N 1
ATOM 7172 C CA . SER B 1 312 ? 0.248 22.219 -7.375 1 96.69 312 SER B CA 1
ATOM 7173 C C . SER B 1 312 ? 1.128 21.75 -8.531 1 96.69 312 SER B C 1
ATOM 7175 O O . SER B 1 312 ? 1.256 22.453 -9.539 1 96.69 312 SER B O 1
ATOM 7177 N N . ARG B 1 313 ? 1.781 20.656 -8.328 1 96.81 313 ARG B N 1
ATOM 7178 C CA . ARG B 1 313 ? 2.596 20.031 -9.359 1 96.81 313 ARG B CA 1
ATOM 7179 C C . ARG B 1 313 ? 2.08 18.641 -9.695 1 96.81 313 ARG B C 1
ATOM 7181 O O . ARG B 1 313 ? 1.798 17.844 -8.789 1 96.81 313 ARG B O 1
ATOM 7188 N N . THR B 1 314 ? 1.968 18.391 -11.016 1 96.25 314 THR B N 1
ATOM 7189 C CA . THR B 1 314 ? 1.527 17.094 -11.492 1 96.25 314 THR B CA 1
ATOM 7190 C C . THR B 1 314 ? 2.654 16.062 -11.391 1 96.25 314 THR B C 1
ATOM 7192 O O . THR B 1 314 ? 3.809 16.375 -11.695 1 96.25 314 THR B O 1
ATOM 7195 N N . GLU B 1 315 ? 2.271 14.914 -10.984 1 96.38 315 GLU B N 1
ATOM 7196 C CA . GLU B 1 315 ? 3.248 13.836 -10.938 1 96.38 315 GLU B CA 1
ATOM 7197 C C . GLU B 1 315 ? 3.123 12.93 -12.156 1 96.38 315 GLU B C 1
ATOM 7199 O O . GLU B 1 315 ? 2.033 12.445 -12.469 1 96.38 315 GLU B O 1
ATOM 7204 N N . VAL B 1 316 ? 4.156 12.727 -12.883 1 96.75 316 VAL B N 1
ATOM 7205 C CA . VAL B 1 316 ? 4.293 11.727 -13.93 1 96.75 316 VAL B CA 1
ATOM 7206 C C . VAL B 1 316 ? 5.344 10.688 -13.523 1 96.75 316 VAL B C 1
ATOM 7208 O O . VAL B 1 316 ? 6.465 11.047 -13.156 1 96.75 316 VAL B O 1
ATOM 7211 N N . ASN B 1 317 ? 4.98 9.453 -13.578 1 97.75 317 ASN B N 1
ATOM 7212 C CA . ASN B 1 317 ? 5.902 8.375 -13.219 1 97.75 317 ASN B CA 1
ATOM 7213 C C . ASN B 1 317 ? 6.199 7.473 -14.414 1 97.75 317 ASN B C 1
ATOM 7215 O O . ASN B 1 317 ? 5.434 7.441 -15.375 1 97.75 317 ASN B O 1
ATOM 7219 N N . LEU B 1 318 ? 7.301 6.832 -14.32 1 98.69 318 LEU B N 1
ATOM 7220 C CA . LEU B 1 318 ? 7.656 5.863 -15.352 1 98.69 318 LEU B CA 1
ATOM 7221 C C . LEU B 1 318 ? 7.461 4.438 -14.852 1 98.69 318 LEU B C 1
ATOM 7223 O O . LEU B 1 318 ? 7.949 4.078 -13.773 1 98.69 318 LEU B O 1
ATOM 7227 N N . ILE B 1 319 ? 6.82 3.607 -15.656 1 98.69 319 ILE B N 1
ATOM 7228 C CA . ILE B 1 319 ? 6.578 2.213 -15.305 1 98.69 319 ILE B CA 1
ATOM 7229 C C . ILE B 1 319 ? 7.285 1.298 -16.297 1 98.69 319 ILE B C 1
ATOM 7231 O O . ILE B 1 319 ? 7.176 1.488 -17.516 1 98.69 319 ILE B O 1
ATOM 7235 N N . VAL B 1 320 ? 8.055 0.413 -15.836 1 98.81 320 VAL B N 1
ATOM 7236 C CA . VAL B 1 320 ? 8.562 -0.736 -16.578 1 98.81 320 VAL B CA 1
ATOM 7237 C C . VAL B 1 320 ? 7.801 -1.994 -16.172 1 98.81 320 VAL B C 1
ATOM 7239 O O . VAL B 1 320 ? 7.914 -2.457 -15.031 1 98.81 320 VAL B O 1
ATOM 7242 N N . ARG B 1 321 ? 7.043 -2.596 -17.203 1 98.5 321 ARG B N 1
ATOM 7243 C CA . ARG B 1 321 ? 6.16 -3.707 -16.859 1 98.5 321 ARG B CA 1
ATOM 7244 C C . ARG B 1 321 ? 6.555 -4.969 -17.625 1 98.5 321 ARG B C 1
ATOM 7246 O O . ARG B 1 321 ? 6.879 -4.914 -18.812 1 98.5 321 ARG B O 1
ATOM 7253 N N . SER B 1 322 ? 6.543 -6.039 -16.922 1 98.69 322 SER B N 1
ATOM 7254 C CA . SER B 1 322 ? 6.641 -7.371 -17.516 1 98.69 322 SER B CA 1
ATOM 7255 C C . SER B 1 322 ? 5.656 -8.336 -16.859 1 98.69 322 SER B C 1
ATOM 7257 O O . SER B 1 322 ? 5.125 -8.047 -15.781 1 98.69 322 SER B O 1
ATOM 7259 N N . VAL B 1 323 ? 5.363 -9.445 -17.516 1 98.12 323 VAL B N 1
ATOM 7260 C CA . VAL B 1 323 ? 4.457 -10.461 -16.984 1 98.12 323 VAL B CA 1
ATOM 7261 C C . VAL B 1 323 ? 5.098 -11.844 -17.109 1 98.12 323 VAL B C 1
ATOM 7263 O O . VAL B 1 323 ? 5.715 -12.156 -18.125 1 98.12 323 VAL B O 1
ATOM 7266 N N . VAL B 1 324 ? 5.012 -12.562 -16.047 1 97.38 324 VAL B N 1
ATOM 7267 C CA . VAL B 1 324 ? 5.488 -13.945 -16.031 1 97.38 324 VAL B CA 1
ATOM 7268 C C . VAL B 1 324 ? 4.34 -14.883 -15.656 1 97.38 324 VAL B C 1
ATOM 7270 O O . VAL B 1 324 ? 3.68 -14.688 -14.633 1 97.38 324 VAL B O 1
ATOM 7273 N N . THR B 1 325 ? 4.113 -15.867 -16.438 1 96.06 325 THR B N 1
ATOM 7274 C CA . THR B 1 325 ? 3.09 -16.875 -16.156 1 96.06 325 THR B CA 1
ATOM 7275 C C . THR B 1 325 ? 3.729 -18.219 -15.836 1 96.06 325 THR B C 1
ATOM 7277 O O . THR B 1 325 ? 4.336 -18.844 -16.703 1 96.06 325 THR B O 1
ATOM 7280 N N . VAL B 1 326 ? 3.604 -18.609 -14.664 1 94.56 326 VAL B N 1
ATOM 7281 C CA . VAL B 1 326 ? 4.082 -19.922 -14.25 1 94.56 326 VAL B CA 1
ATOM 7282 C C . VAL B 1 326 ? 2.895 -20.828 -13.898 1 94.56 326 VAL B C 1
ATOM 7284 O O . VAL B 1 326 ? 2.266 -20.641 -12.852 1 94.56 326 VAL B O 1
ATOM 7287 N N . GLY B 1 327 ? 2.666 -21.75 -14.781 1 92.69 327 GLY B N 1
ATOM 7288 C CA . GLY B 1 327 ? 1.509 -22.594 -14.57 1 92.69 327 GLY B CA 1
ATOM 7289 C C . GLY B 1 327 ? 0.197 -21.844 -14.578 1 92.69 327 GLY B C 1
ATOM 7290 O O . GLY B 1 327 ? -0.157 -21.203 -15.578 1 92.69 327 GLY B O 1
ATOM 7291 N N . ASN B 1 328 ? -0.413 -21.828 -13.43 1 94.94 328 ASN B N 1
ATOM 7292 C CA . ASN B 1 328 ? -1.758 -21.281 -13.336 1 94.94 328 ASN B CA 1
ATOM 7293 C C . ASN B 1 328 ? -1.728 -19.797 -12.969 1 94.94 328 ASN B C 1
ATOM 7295 O O . ASN B 1 328 ? -2.715 -19.078 -13.156 1 94.94 328 ASN B O 1
ATOM 7299 N N . TYR B 1 329 ? -0.628 -19.281 -12.508 1 95.94 329 TYR B N 1
ATOM 7300 C CA . TYR B 1 329 ? -0.6 -17.922 -12 1 95.94 329 TYR B CA 1
ATOM 7301 C C . TYR B 1 329 ? 0.118 -16.984 -12.977 1 95.94 329 TYR B C 1
ATOM 7303 O O . TYR B 1 329 ? 1.115 -17.375 -13.586 1 95.94 329 TYR B O 1
ATOM 7311 N N . ASP B 1 330 ? -0.377 -15.805 -13.07 1 97.44 330 ASP B N 1
ATOM 7312 C CA . ASP B 1 330 ? 0.255 -14.695 -13.773 1 97.44 330 ASP B CA 1
ATOM 7313 C C . ASP B 1 330 ? 0.792 -13.656 -12.789 1 97.44 330 ASP B C 1
ATOM 7315 O O . ASP B 1 330 ? 0.051 -13.156 -11.945 1 97.44 330 ASP B O 1
ATOM 7319 N N . ASN B 1 331 ? 2.031 -13.359 -12.93 1 97.81 331 ASN B N 1
ATOM 7320 C CA . ASN B 1 331 ? 2.682 -12.352 -12.109 1 97.81 331 ASN B CA 1
ATOM 7321 C C . ASN B 1 331 ? 2.967 -11.078 -12.906 1 97.81 331 ASN B C 1
ATOM 7323 O O . ASN B 1 331 ? 3.744 -11.102 -13.859 1 97.81 331 ASN B O 1
ATOM 7327 N N . ILE B 1 332 ? 2.32 -10.016 -12.531 1 98.44 332 ILE B N 1
ATOM 7328 C CA . ILE B 1 332 ? 2.617 -8.719 -13.125 1 98.44 332 ILE B CA 1
ATOM 7329 C C . ILE B 1 332 ? 3.697 -8.016 -12.312 1 98.44 332 ILE B C 1
ATOM 7331 O O . ILE B 1 332 ? 3.523 -7.773 -11.117 1 98.44 332 ILE B O 1
ATOM 7335 N N . ILE B 1 333 ? 4.762 -7.672 -12.953 1 98.56 333 ILE B N 1
ATOM 7336 C CA . ILE B 1 333 ? 5.898 -7.055 -12.273 1 98.56 333 ILE B CA 1
ATOM 7337 C C . ILE B 1 333 ? 6.09 -5.625 -12.789 1 98.56 333 ILE B C 1
ATOM 7339 O O . ILE B 1 333 ? 6.316 -5.414 -13.977 1 98.56 333 ILE B O 1
ATOM 7343 N N . ASP B 1 334 ? 6.02 -4.699 -11.922 1 98.69 334 ASP B N 1
ATOM 7344 C CA . ASP B 1 334 ? 6.242 -3.295 -12.266 1 98.69 334 ASP B CA 1
ATOM 7345 C C . ASP B 1 334 ? 7.43 -2.725 -11.492 1 98.69 334 ASP B C 1
ATOM 7347 O O . ASP B 1 334 ? 7.605 -3.014 -10.305 1 98.69 334 ASP B O 1
ATOM 7351 N N . TRP B 1 335 ? 8.258 -2 -12.164 1 98.88 335 TRP B N 1
ATOM 7352 C CA . TRP B 1 335 ? 9.195 -1.053 -11.578 1 98.88 335 TRP B CA 1
ATOM 7353 C C . TRP B 1 335 ? 8.773 0.384 -11.867 1 98.88 335 TRP B C 1
ATOM 7355 O O . TRP B 1 335 ? 8.766 0.811 -13.023 1 98.88 335 TRP B O 1
ATOM 7365 N N . GLU B 1 336 ? 8.453 1.044 -10.867 1 98.75 336 GLU B N 1
ATOM 7366 C CA . GLU B 1 336 ? 8.023 2.434 -10.984 1 98.75 336 GLU B CA 1
ATOM 7367 C C . GLU B 1 336 ? 9.125 3.391 -10.547 1 98.75 336 GLU B C 1
ATOM 7369 O O . GLU B 1 336 ? 9.68 3.25 -9.453 1 98.75 336 GLU B O 1
ATOM 7374 N N . PHE B 1 337 ? 9.43 4.336 -11.398 1 98.81 337 PHE B N 1
ATOM 7375 C CA . PHE B 1 337 ? 10.391 5.383 -11.086 1 98.81 337 PHE B CA 1
ATOM 7376 C C . PHE B 1 337 ? 9.695 6.727 -10.922 1 98.81 337 PHE B C 1
ATOM 7378 O O . PHE B 1 337 ? 8.859 7.105 -11.742 1 98.81 337 PHE B O 1
ATOM 7385 N N . LYS B 1 338 ? 10.062 7.387 -9.906 1 98.12 338 LYS B N 1
ATOM 7386 C CA . LYS B 1 338 ? 9.523 8.719 -9.633 1 98.12 338 LYS B CA 1
ATOM 7387 C C . LYS B 1 338 ? 10.609 9.789 -9.758 1 98.12 338 LYS B C 1
ATOM 7389 O O . LYS B 1 338 ? 11.758 9.562 -9.367 1 98.12 338 LYS B O 1
ATOM 7394 N N . ALA B 1 339 ? 10.18 10.938 -10.188 1 97.5 339 ALA B N 1
ATOM 7395 C CA . ALA B 1 339 ? 11.133 12.031 -10.32 1 97.5 339 ALA B CA 1
ATOM 7396 C C . ALA B 1 339 ? 11.68 12.453 -8.953 1 97.5 339 ALA B C 1
ATOM 7398 O O . ALA B 1 339 ? 12.734 13.086 -8.867 1 97.5 339 ALA B O 1
ATOM 7399 N N . SER B 1 340 ? 11 12.102 -7.914 1 97.12 340 SER B N 1
ATOM 7400 C CA . SER B 1 340 ? 11.414 12.438 -6.555 1 97.12 340 SER B CA 1
ATOM 7401 C C . SER B 1 340 ? 12.578 11.555 -6.102 1 97.12 340 SER B C 1
ATOM 7403 O O . SER B 1 340 ? 13.109 11.742 -5.004 1 97.12 340 SER B O 1
ATOM 7405 N N . GLY B 1 341 ? 12.906 10.617 -6.906 1 97.75 341 GLY B N 1
ATOM 7406 C CA . GLY B 1 341 ? 14.039 9.758 -6.586 1 97.75 341 GLY B CA 1
ATOM 7407 C C . GLY B 1 341 ? 13.625 8.391 -6.082 1 97.75 341 GLY B C 1
ATOM 7408 O O . GLY B 1 341 ? 14.477 7.527 -5.852 1 97.75 341 GLY B O 1
ATOM 7409 N N . SER B 1 342 ? 12.398 8.094 -6.031 1 98.12 342 SER B N 1
ATOM 7410 C CA . SER B 1 342 ? 11.93 6.816 -5.496 1 98.12 342 SER B CA 1
ATOM 7411 C C . SER B 1 342 ? 11.891 5.742 -6.578 1 98.12 342 SER B C 1
ATOM 7413 O O . SER B 1 342 ? 11.664 6.043 -7.754 1 98.12 342 SER B O 1
ATOM 7415 N N . ILE B 1 343 ? 12.195 4.57 -6.184 1 98.81 343 ILE B N 1
ATOM 7416 C CA . ILE B 1 343 ? 11.938 3.357 -6.957 1 98.81 343 ILE B CA 1
ATOM 7417 C C . ILE B 1 343 ? 10.906 2.494 -6.23 1 98.81 343 ILE B C 1
ATOM 7419 O O . ILE B 1 343 ? 11.086 2.162 -5.055 1 98.81 343 ILE B O 1
ATOM 7423 N N . LYS B 1 344 ? 9.875 2.113 -6.961 1 98.5 344 LYS B N 1
ATOM 7424 C CA . LYS B 1 344 ? 8.789 1.378 -6.32 1 98.5 344 LYS B CA 1
ATOM 7425 C C . LYS B 1 344 ? 8.469 0.093 -7.078 1 98.5 344 LYS B C 1
ATOM 7427 O O . LYS B 1 344 ? 7.551 0.06 -7.898 1 98.5 344 LYS B O 1
ATOM 7432 N N . PRO B 1 345 ? 9.109 -0.99 -6.691 1 98.62 345 PRO B N 1
ATOM 7433 C CA . PRO B 1 345 ? 8.734 -2.297 -7.238 1 98.62 345 PRO B CA 1
ATOM 7434 C C . PRO B 1 345 ? 7.391 -2.797 -6.703 1 98.62 345 PRO B C 1
ATOM 7436 O O . PRO B 1 345 ? 7.059 -2.557 -5.539 1 98.62 345 PRO B O 1
ATOM 7439 N N . SER B 1 346 ? 6.664 -3.461 -7.566 1 98.06 346 SER B N 1
ATOM 7440 C CA . SER B 1 346 ? 5.418 -4.102 -7.164 1 98.06 346 SER B CA 1
ATOM 7441 C C . SER B 1 346 ? 5.18 -5.391 -7.941 1 98.06 346 SER B C 1
ATOM 7443 O O . SER B 1 346 ? 5.711 -5.562 -9.047 1 98.06 346 SER B O 1
ATOM 7445 N N . ILE B 1 347 ? 4.492 -6.328 -7.336 1 97.81 347 ILE B N 1
ATOM 7446 C CA . ILE B 1 347 ? 4.051 -7.562 -7.969 1 97.81 347 ILE B CA 1
ATOM 7447 C C . ILE B 1 347 ? 2.553 -7.754 -7.742 1 97.81 347 ILE B C 1
ATOM 7449 O O . ILE B 1 347 ? 2.053 -7.523 -6.637 1 97.81 347 ILE B O 1
ATOM 7453 N N . ALA B 1 348 ? 1.885 -8.07 -8.781 1 97.69 348 ALA B N 1
ATOM 7454 C CA . ALA B 1 348 ? 0.456 -8.367 -8.711 1 97.69 348 ALA B CA 1
ATOM 7455 C C . ALA B 1 348 ? 0.156 -9.75 -9.281 1 97.69 348 ALA B C 1
ATOM 7457 O O . ALA B 1 348 ? 0.663 -10.117 -10.344 1 97.69 348 ALA B O 1
ATOM 7458 N N . LEU B 1 349 ? -0.681 -10.492 -8.531 1 97.38 349 LEU B N 1
ATOM 7459 C CA . LEU B 1 349 ? -1.004 -11.859 -8.906 1 97.38 349 LEU B CA 1
ATOM 7460 C C . LEU B 1 349 ? -2.375 -11.938 -9.57 1 97.38 349 LEU B C 1
ATOM 7462 O O . LEU B 1 349 ? -3.33 -11.312 -9.102 1 97.38 349 LEU B O 1
ATOM 7466 N N . SER B 1 350 ? -2.467 -12.547 -10.633 1 97.56 350 SER B N 1
ATOM 7467 C CA . SER B 1 350 ? -3.695 -12.961 -11.297 1 97.56 350 SER B CA 1
ATOM 7468 C C . SER B 1 350 ? -3.631 -14.43 -11.711 1 97.56 350 SER B C 1
ATOM 7470 O O . SER B 1 350 ? -2.863 -15.203 -11.133 1 97.56 350 SER B O 1
ATOM 7472 N N . GLY B 1 351 ? -4.469 -14.797 -12.609 1 96.81 351 GLY B N 1
ATOM 7473 C CA . GLY B 1 351 ? -4.488 -16.172 -13.062 1 96.81 351 GLY B CA 1
ATOM 7474 C C . GLY B 1 351 ? -5.539 -17.016 -12.352 1 96.81 351 GLY B C 1
ATOM 7475 O O . GLY B 1 351 ? -6.625 -16.531 -12.039 1 96.81 351 GLY B O 1
ATOM 7476 N N . ILE B 1 352 ? -5.18 -18.375 -12.227 1 96.62 352 ILE B N 1
ATOM 7477 C CA . ILE B 1 352 ? -6.188 -19.359 -11.836 1 96.62 352 ILE B CA 1
ATOM 7478 C C . ILE B 1 352 ? -5.781 -20.016 -10.523 1 96.62 352 ILE B C 1
ATOM 7480 O O . ILE B 1 352 ? -4.625 -20.422 -10.359 1 96.62 352 ILE B O 1
ATOM 7484 N N . LEU B 1 353 ? -6.758 -20.141 -9.641 1 94.69 353 LEU B N 1
ATOM 7485 C CA . LEU B 1 353 ? -6.508 -20.828 -8.375 1 94.69 353 LEU B CA 1
ATOM 7486 C C . LEU B 1 353 ? -6.145 -22.297 -8.617 1 94.69 353 LEU B C 1
ATOM 7488 O O . LEU B 1 353 ? -6.688 -22.938 -9.516 1 94.69 353 LEU B O 1
ATOM 7492 N N . GLU B 1 354 ? -5.246 -22.766 -7.805 1 93 354 GLU B N 1
ATOM 7493 C CA . GLU B 1 354 ? -5.07 -24.219 -7.727 1 93 354 GLU B CA 1
ATOM 7494 C C . GLU B 1 354 ? -6.219 -24.875 -6.965 1 93 354 GLU B C 1
ATOM 7496 O O . GLU B 1 354 ? -6.297 -24.766 -5.742 1 93 354 GLU B O 1
ATOM 7501 N N . ILE B 1 355 ? -7.016 -25.641 -7.664 1 96.31 355 ILE B N 1
ATOM 7502 C CA . ILE B 1 355 ? -8.242 -26.203 -7.102 1 96.31 355 ILE B CA 1
ATOM 7503 C C . ILE B 1 355 ? -8.016 -27.656 -6.723 1 96.31 355 ILE B C 1
ATOM 7505 O O . ILE B 1 355 ? -7.379 -28.406 -7.465 1 96.31 355 ILE B O 1
ATOM 7509 N N . LYS B 1 356 ? -8.445 -28.047 -5.598 1 96.12 356 LYS B N 1
ATOM 7510 C CA . LYS B 1 356 ? -8.602 -29.438 -5.195 1 96.12 356 LYS B CA 1
ATOM 7511 C C . LYS B 1 356 ? -10.047 -29.906 -5.359 1 96.12 356 LYS B C 1
ATOM 7513 O O . LYS B 1 356 ? -10.969 -29.297 -4.812 1 96.12 356 LYS B O 1
ATOM 7518 N N . ALA B 1 357 ? -10.203 -30.984 -6.117 1 96.31 357 ALA B N 1
ATOM 7519 C CA . ALA B 1 357 ? -11.547 -31.531 -6.312 1 96.31 357 ALA B CA 1
ATOM 7520 C C . ALA B 1 357 ? -12.039 -32.219 -5.043 1 96.31 357 ALA B C 1
ATOM 7522 O O . ALA B 1 357 ? -11.258 -32.812 -4.309 1 96.31 357 ALA B O 1
ATOM 7523 N N . THR B 1 358 ? -13.312 -32.094 -4.84 1 95.56 358 THR B N 1
ATOM 7524 C CA . THR B 1 358 ? -13.961 -32.719 -3.688 1 95.56 358 THR B CA 1
ATOM 7525 C C . THR B 1 358 ? -15.398 -33.125 -4.023 1 95.56 358 THR B C 1
ATOM 7527 O O . THR B 1 358 ? -15.969 -32.625 -5 1 95.56 358 THR B O 1
ATOM 7530 N N . ASN B 1 359 ? -15.906 -34.031 -3.252 1 95.56 359 ASN B N 1
ATOM 7531 C CA . ASN B 1 359 ? -17.312 -34.375 -3.42 1 95.56 359 ASN B CA 1
ATOM 7532 C C . ASN B 1 359 ? -18.234 -33.438 -2.66 1 95.56 359 ASN B C 1
ATOM 7534 O O . ASN B 1 359 ? -19.453 -33.531 -2.752 1 95.56 359 ASN B O 1
ATOM 7538 N N . ILE B 1 360 ? -17.641 -32.5 -2.006 1 96.56 360 ILE B N 1
ATOM 7539 C CA . ILE B 1 360 ? -18.406 -31.547 -1.202 1 96.56 360 ILE B CA 1
ATOM 7540 C C . ILE B 1 360 ? -19.016 -30.484 -2.107 1 96.56 360 ILE B C 1
ATOM 7542 O O . ILE B 1 360 ? -18.328 -29.891 -2.938 1 96.56 360 ILE B O 1
ATOM 7546 N N . LYS B 1 361 ? -20.312 -30.25 -1.934 1 96.94 361 LYS B N 1
ATOM 7547 C CA . LYS B 1 361 ? -21.016 -29.281 -2.771 1 96.94 361 LYS B CA 1
ATOM 7548 C C . LYS B 1 361 ? -21.453 -28.062 -1.958 1 96.94 361 LYS B C 1
ATOM 7550 O O . LYS B 1 361 ? -21.75 -27.016 -2.518 1 96.94 361 LYS B O 1
ATOM 7555 N N . HIS B 1 362 ? -21.547 -28.344 -0.74 1 98 362 HIS B N 1
ATOM 7556 C CA . HIS B 1 362 ? -22.047 -27.297 0.162 1 98 362 HIS B CA 1
ATOM 7557 C C . HIS B 1 362 ? -21.266 -27.312 1.478 1 98 362 HIS B C 1
ATOM 7559 O O . HIS B 1 362 ? -20.859 -28.375 1.96 1 98 362 HIS B O 1
ATOM 7565 N N . LYS B 1 363 ? -21.203 -26.156 2.09 1 96.5 363 LYS B N 1
ATOM 7566 C CA . LYS B 1 363 ? -20.438 -25.984 3.311 1 96.5 363 LYS B CA 1
ATOM 7567 C C . LYS B 1 363 ? -20.938 -26.891 4.426 1 96.5 363 LYS B C 1
ATOM 7569 O O . LYS B 1 363 ? -20.156 -27.375 5.246 1 96.5 363 LYS B O 1
ATOM 7574 N N . ASP B 1 364 ? -22.156 -27.203 4.465 1 96.44 364 ASP B N 1
ATOM 7575 C CA . ASP B 1 364 ? -22.797 -28 5.508 1 96.44 364 ASP B CA 1
ATOM 7576 C C . ASP B 1 364 ? -22.297 -29.438 5.469 1 96.44 364 ASP B C 1
ATOM 7578 O O . ASP B 1 364 ? -22.453 -30.188 6.434 1 96.44 364 ASP B O 1
ATOM 7582 N N . GLU B 1 365 ? -21.672 -29.781 4.363 1 96.81 365 GLU B N 1
ATOM 7583 C CA . GLU B 1 365 ? -21.188 -31.141 4.203 1 96.81 365 GLU B CA 1
ATOM 7584 C C . GLU B 1 365 ? -19.766 -31.297 4.758 1 96.81 365 GLU B C 1
ATOM 7586 O O . GLU B 1 365 ? -19.266 -32.406 4.871 1 96.81 365 GLU B O 1
ATOM 7591 N N . ILE B 1 366 ? -19.219 -30.188 5.117 1 94.69 366 ILE B N 1
ATOM 7592 C CA . ILE B 1 366 ? -17.828 -30.203 5.555 1 94.69 366 ILE B CA 1
ATOM 7593 C C . ILE B 1 366 ? -17.734 -30.828 6.941 1 94.69 366 ILE B C 1
ATOM 7595 O O . ILE B 1 366 ? -18.359 -30.359 7.891 1 94.69 366 ILE B O 1
ATOM 7599 N N . LYS B 1 367 ? -16.891 -31.828 7.062 1 91.69 367 LYS B N 1
ATOM 7600 C CA . LYS B 1 367 ? -16.75 -32.562 8.32 1 91.69 367 LYS B CA 1
ATOM 7601 C C . LYS B 1 367 ? -15.32 -32.469 8.852 1 91.69 367 LYS B C 1
ATOM 7603 O O . LYS B 1 367 ? -15.07 -32.75 10.023 1 91.69 367 LYS B O 1
ATOM 7608 N N . GLU B 1 368 ? -14.414 -32.125 8.062 1 87.81 368 GLU B N 1
ATOM 7609 C CA . GLU B 1 368 ? -13 -32.031 8.406 1 87.81 368 GLU B CA 1
ATOM 7610 C C . GLU B 1 368 ? -12.367 -30.812 7.734 1 87.81 368 GLU B C 1
ATOM 7612 O O . GLU B 1 368 ? -13.016 -30.125 6.941 1 87.81 368 GLU B O 1
ATOM 7617 N N . ASP B 1 369 ? -11.203 -30.656 8.188 1 86.56 369 ASP B N 1
ATOM 7618 C CA . ASP B 1 369 ? -10.492 -29.531 7.594 1 86.56 369 ASP B CA 1
ATOM 7619 C C . ASP B 1 369 ? -10.258 -29.75 6.102 1 86.56 369 ASP B C 1
ATOM 7621 O O . ASP B 1 369 ? -9.695 -30.766 5.695 1 86.56 369 ASP B O 1
ATOM 7625 N N . LEU B 1 370 ? -10.648 -28.766 5.352 1 90.38 370 LEU B N 1
ATOM 7626 C CA . LEU B 1 370 ? -10.531 -28.844 3.898 1 90.38 370 LEU B CA 1
ATOM 7627 C C . LEU B 1 370 ? -9.164 -28.359 3.434 1 90.38 370 LEU B C 1
ATOM 7629 O O . LEU B 1 370 ? -8.781 -28.562 2.277 1 90.38 370 LEU B O 1
ATOM 7633 N N . HIS B 1 371 ? -8.438 -27.672 4.32 1 96.19 371 HIS B N 1
ATOM 7634 C CA . HIS B 1 371 ? -7.172 -27.031 3.98 1 96.19 371 HIS B CA 1
ATOM 7635 C C . HIS B 1 371 ? -7.359 -25.969 2.904 1 96.19 371 HIS B C 1
ATOM 7637 O O . HIS B 1 371 ? -6.484 -25.766 2.057 1 96.19 371 HIS B O 1
ATOM 7643 N N . GLY B 1 372 ? -8.555 -25.391 2.824 1 97.56 372 GLY B N 1
ATOM 7644 C CA . GLY B 1 372 ? -8.914 -24.375 1.849 1 97.56 372 GLY B CA 1
ATOM 7645 C C . GLY B 1 372 ? -10.344 -23.906 1.986 1 97.56 372 GLY B C 1
ATOM 7646 O O . GLY B 1 372 ? -10.992 -24.141 3.006 1 97.56 372 GLY B O 1
ATOM 7647 N N . THR B 1 373 ? -10.789 -23.109 1.052 1 97.56 373 THR B N 1
ATOM 7648 C CA . THR B 1 373 ? -12.141 -22.578 1.011 1 97.56 373 THR B CA 1
ATOM 7649 C C . THR B 1 373 ? -12.953 -23.234 -0.101 1 97.56 373 THR B C 1
ATOM 7651 O O . THR B 1 373 ? -12.453 -23.438 -1.207 1 97.56 373 THR B O 1
ATOM 7654 N N . LEU B 1 374 ? -14.195 -23.688 0.248 1 98.12 374 LEU B N 1
ATOM 7655 C CA . LEU B 1 374 ? -15.109 -24.125 -0.805 1 98.12 374 LEU B CA 1
ATOM 7656 C C . LEU B 1 374 ? -15.547 -22.938 -1.669 1 98.12 374 LEU B C 1
ATOM 7658 O O . LEU B 1 374 ? -16.453 -22.188 -1.294 1 98.12 374 LEU B O 1
ATOM 7662 N N . VAL B 1 375 ? -15 -22.797 -2.857 1 97.38 375 VAL B N 1
ATOM 7663 C CA . VAL B 1 375 ? -15.211 -21.609 -3.666 1 97.38 375 VAL B CA 1
ATOM 7664 C C . VAL B 1 375 ? -16.281 -21.875 -4.719 1 97.38 375 VAL B C 1
ATOM 7666 O O . VAL B 1 375 ? -16.828 -20.938 -5.316 1 97.38 375 VAL B O 1
ATOM 7669 N N . SER B 1 376 ? -16.562 -23.047 -5.004 1 97.31 376 SER B N 1
ATOM 7670 C CA . SER B 1 376 ? -17.625 -23.562 -5.879 1 97.31 376 SER B CA 1
ATOM 7671 C C . SER B 1 376 ? -17.953 -25.016 -5.555 1 97.31 376 SER B C 1
ATOM 7673 O O . SER B 1 376 ? -17.219 -25.672 -4.805 1 97.31 376 SER B O 1
ATOM 7675 N N . GLU B 1 377 ? -19.062 -25.469 -6.102 1 96.94 377 GLU B N 1
ATOM 7676 C CA . GLU B 1 377 ? -19.359 -26.891 -5.934 1 96.94 377 GLU B CA 1
ATOM 7677 C C . GLU B 1 377 ? -18.172 -27.75 -6.375 1 96.94 377 GLU B C 1
ATOM 7679 O O . GLU B 1 377 ? -17.609 -27.531 -7.449 1 96.94 377 GLU B O 1
ATOM 7684 N N . ASN B 1 378 ? -17.719 -28.656 -5.477 1 97.12 378 ASN B N 1
ATOM 7685 C CA . ASN B 1 378 ? -16.703 -29.656 -5.773 1 97.12 378 ASN B CA 1
ATOM 7686 C C . ASN B 1 378 ? -15.32 -29.031 -5.898 1 97.12 378 ASN B C 1
ATOM 7688 O O . ASN B 1 378 ? -14.383 -29.688 -6.359 1 97.12 378 ASN B O 1
ATOM 7692 N N . SER B 1 379 ? -15.219 -27.734 -5.508 1 97.25 379 SER B N 1
ATOM 7693 C CA . SER B 1 379 ? -13.961 -27.031 -5.762 1 97.25 379 SER B CA 1
ATOM 7694 C C . SER B 1 379 ? -13.445 -26.359 -4.496 1 97.25 379 SER B C 1
ATOM 7696 O O . SER B 1 379 ? -14.07 -25.422 -3.977 1 97.25 379 SER B O 1
ATOM 7698 N N . ILE B 1 380 ? -12.289 -26.781 -4.027 1 97.25 380 ILE B N 1
ATOM 7699 C CA . ILE B 1 380 ? -11.625 -26.172 -2.875 1 97.25 380 ILE B CA 1
ATOM 7700 C C . ILE B 1 380 ? -10.438 -25.344 -3.34 1 97.25 380 ILE B C 1
ATOM 7702 O O . ILE B 1 380 ? -9.523 -25.859 -3.99 1 97.25 380 ILE B O 1
ATOM 7706 N N . GLY B 1 381 ? -10.508 -23.953 -3.113 1 97.5 381 GLY B N 1
ATOM 7707 C CA . GLY B 1 381 ? -9.305 -23.156 -3.232 1 97.5 381 GLY B CA 1
ATOM 7708 C C . GLY B 1 381 ? -8.359 -23.328 -2.059 1 97.5 381 GLY B C 1
ATOM 7709 O O . GLY B 1 381 ? -8.633 -22.844 -0.959 1 97.5 381 GLY B O 1
ATOM 7710 N N . VAL B 1 382 ? -7.211 -23.922 -2.24 1 97.94 382 VAL B N 1
ATOM 7711 C CA . VAL B 1 382 ? -6.324 -24.359 -1.169 1 97.94 382 VAL B CA 1
ATOM 7712 C C . VAL B 1 382 ? -5.566 -23.172 -0.597 1 97.94 382 VAL B C 1
ATOM 7714 O O . VAL B 1 382 ? -5.098 -22.312 -1.346 1 97.94 382 VAL B O 1
ATOM 7717 N N . TYR B 1 383 ? -5.398 -23.141 0.774 1 98.19 383 TYR B N 1
ATOM 7718 C CA . TYR B 1 383 ? -4.574 -22.125 1.422 1 98.19 383 TYR B CA 1
ATOM 7719 C C . TYR B 1 383 ? -3.137 -22.188 0.918 1 98.19 383 TYR B C 1
ATOM 7721 O O . TYR B 1 383 ? -2.592 -23.266 0.714 1 98.19 383 TYR B O 1
ATOM 7729 N N . HIS B 1 384 ? -2.555 -21.031 0.723 1 98.25 384 HIS B N 1
ATOM 7730 C CA . HIS B 1 384 ? -1.165 -21.031 0.282 1 98.25 384 HIS B CA 1
ATOM 7731 C C . HIS B 1 384 ? -0.526 -19.656 0.509 1 98.25 384 HIS B C 1
ATOM 7733 O O . HIS B 1 384 ? -1.206 -18.703 0.902 1 98.25 384 HIS B O 1
ATOM 7739 N N . ASP B 1 385 ? 0.749 -19.609 0.309 1 98.25 385 ASP B N 1
ATOM 7740 C CA . ASP B 1 385 ? 1.524 -18.375 0.424 1 98.25 385 ASP B CA 1
ATOM 7741 C C . ASP B 1 385 ? 2.242 -18.047 -0.886 1 98.25 385 ASP B C 1
ATOM 7743 O O . ASP B 1 385 ? 2.504 -18.953 -1.692 1 98.25 385 ASP B O 1
ATOM 7747 N N . HIS B 1 386 ? 2.449 -16.812 -1.104 1 98.19 386 HIS B N 1
ATOM 7748 C CA . HIS B 1 386 ? 3.383 -16.312 -2.107 1 98.19 386 HIS B CA 1
ATOM 7749 C C . HIS B 1 386 ? 4.477 -15.469 -1.468 1 98.19 386 HIS B C 1
ATOM 7751 O O . HIS B 1 386 ? 4.191 -14.43 -0.873 1 98.19 386 HIS B O 1
ATOM 7757 N N . PHE B 1 387 ? 5.703 -15.914 -1.595 1 98.62 387 PHE B N 1
ATOM 7758 C CA . PHE B 1 387 ? 6.844 -15.125 -1.157 1 98.62 387 PHE B CA 1
ATOM 7759 C C . PHE B 1 387 ? 7.75 -14.781 -2.334 1 98.62 387 PHE B C 1
ATOM 7761 O O . PHE B 1 387 ? 8.039 -15.648 -3.168 1 98.62 387 PHE B O 1
ATOM 7768 N N . TYR B 1 388 ? 8.141 -13.586 -2.408 1 98.44 388 TYR B N 1
ATOM 7769 C CA . TYR B 1 388 ? 9.109 -13.094 -3.377 1 98.44 388 TYR B CA 1
ATOM 7770 C C . TYR B 1 388 ? 10.305 -12.461 -2.676 1 98.44 388 TYR B C 1
ATOM 7772 O O . TYR B 1 388 ? 10.141 -11.664 -1.747 1 98.44 388 TYR B O 1
ATOM 7780 N N . ILE B 1 389 ? 11.43 -12.828 -3.082 1 98.81 389 ILE B N 1
ATOM 7781 C CA . ILE B 1 389 ? 12.602 -12.18 -2.51 1 98.81 389 ILE B CA 1
ATOM 7782 C C . ILE B 1 389 ? 13.328 -11.375 -3.586 1 98.81 389 ILE B C 1
ATOM 7784 O O . ILE B 1 389 ? 13.688 -11.914 -4.637 1 98.81 389 ILE B O 1
ATOM 7788 N N . TYR B 1 390 ? 13.516 -10.102 -3.334 1 98.88 390 TYR B N 1
ATOM 7789 C CA . TYR B 1 390 ? 14.219 -9.188 -4.227 1 98.88 390 TYR B CA 1
ATOM 7790 C C . TYR B 1 390 ? 15.695 -9.086 -3.857 1 98.88 390 TYR B C 1
ATOM 7792 O O . TYR B 1 390 ? 16.047 -8.984 -2.678 1 98.88 390 TYR B O 1
ATOM 7800 N N . TYR B 1 391 ? 16.516 -9.234 -4.848 1 98.88 391 TYR B N 1
ATOM 7801 C CA . TYR B 1 391 ? 17.922 -8.867 -4.793 1 98.88 391 TYR B CA 1
ATOM 7802 C C . TYR B 1 391 ? 18.109 -7.387 -5.109 1 98.88 391 TYR B C 1
ATOM 7804 O O . TYR B 1 391 ? 17.797 -6.934 -6.211 1 98.88 391 TYR B O 1
ATOM 7812 N N . LEU B 1 392 ? 18.625 -6.609 -4.129 1 98.88 392 LEU B N 1
ATOM 7813 C CA . LEU B 1 392 ? 18.797 -5.172 -4.297 1 98.88 392 LEU B CA 1
ATOM 7814 C C . LEU B 1 392 ? 20.203 -4.738 -3.941 1 98.88 392 LEU B C 1
ATOM 7816 O O . LEU B 1 392 ? 20.5 -4.43 -2.783 1 98.88 392 LEU B O 1
ATOM 7820 N N . ASP B 1 393 ? 21 -4.68 -4.926 1 98.69 393 ASP B N 1
ATOM 7821 C CA . ASP B 1 393 ? 22.344 -4.145 -4.762 1 98.69 393 ASP B CA 1
ATOM 7822 C C . ASP B 1 393 ? 22.344 -2.625 -4.895 1 98.69 393 ASP B C 1
ATOM 7824 O O . ASP B 1 393 ? 22.625 -2.09 -5.969 1 98.69 393 ASP B O 1
ATOM 7828 N N . LEU B 1 394 ? 22.188 -1.981 -3.805 1 98.25 394 LEU B N 1
ATOM 7829 C CA . LEU B 1 394 ? 22.141 -0.523 -3.797 1 98.25 394 LEU B CA 1
ATOM 7830 C C . LEU B 1 394 ? 23.547 0.065 -3.76 1 98.25 394 LEU B C 1
ATOM 7832 O O . LEU B 1 394 ? 24.391 -0.404 -3.004 1 98.25 394 LEU B O 1
ATOM 7836 N N . ASP B 1 395 ? 23.781 0.954 -4.594 1 98.56 395 ASP B N 1
ATOM 7837 C CA . ASP B 1 395 ? 24.969 1.799 -4.586 1 98.56 395 ASP B CA 1
ATOM 7838 C C . ASP B 1 395 ? 24.609 3.254 -4.293 1 98.56 395 ASP B C 1
ATOM 7840 O O . ASP B 1 395 ? 24.484 4.066 -5.211 1 98.56 395 ASP B O 1
ATOM 7844 N N . ILE B 1 396 ? 24.516 3.547 -3.051 1 98.81 396 ILE B N 1
ATOM 7845 C CA . ILE B 1 396 ? 24.094 4.883 -2.643 1 98.81 396 ILE B CA 1
ATOM 7846 C C . ILE B 1 396 ? 25.266 5.855 -2.785 1 98.81 396 ILE B C 1
ATOM 7848 O O . ILE B 1 396 ? 26.094 5.977 -1.876 1 98.81 396 ILE B O 1
ATOM 7852 N N . ASP B 1 397 ? 25.234 6.566 -3.883 1 98.44 397 ASP B N 1
ATOM 7853 C CA . ASP B 1 397 ? 26.312 7.484 -4.234 1 98.44 397 ASP B CA 1
ATOM 7854 C C . ASP B 1 397 ? 27.672 6.801 -4.125 1 98.44 397 ASP B C 1
ATOM 7856 O O . ASP B 1 397 ? 28.641 7.395 -3.637 1 98.44 397 ASP B O 1
ATOM 7860 N N . GLY B 1 398 ? 27.766 5.57 -4.387 1 98.31 398 GLY B N 1
ATOM 7861 C CA . GLY B 1 398 ? 28.969 4.762 -4.32 1 98.31 398 GLY B CA 1
ATOM 7862 C C . GLY B 1 398 ? 28.719 3.359 -3.801 1 98.31 398 GLY B C 1
ATOM 7863 O O . GLY B 1 398 ? 27.594 3.012 -3.459 1 98.31 398 GLY B O 1
ATOM 7864 N N . THR B 1 399 ? 29.797 2.525 -3.717 1 98.25 399 THR B N 1
ATOM 7865 C CA . THR B 1 399 ? 29.641 1.115 -3.377 1 98.25 399 THR B CA 1
ATOM 7866 C C . THR B 1 399 ? 29.812 0.901 -1.875 1 98.25 399 THR B C 1
ATOM 7868 O O . THR B 1 399 ? 29.406 -0.134 -1.343 1 98.25 399 THR B O 1
ATOM 7871 N N . HIS B 1 400 ? 30.516 1.816 -1.188 1 98.56 400 HIS B N 1
ATOM 7872 C CA . HIS B 1 400 ? 30.734 1.656 0.244 1 98.56 400 HIS B CA 1
ATOM 7873 C C . HIS B 1 400 ? 29.547 2.176 1.049 1 98.56 400 HIS B C 1
ATOM 7875 O O . HIS B 1 400 ? 29.438 3.377 1.305 1 98.56 400 HIS B O 1
ATOM 7881 N N . ASN B 1 401 ? 28.703 1.243 1.453 1 98.88 401 ASN B N 1
ATOM 7882 C CA . ASN B 1 401 ? 27.469 1.586 2.164 1 98.88 401 ASN B CA 1
ATOM 7883 C C . ASN B 1 401 ? 27.391 0.865 3.506 1 98.88 401 ASN B C 1
ATOM 7885 O O . ASN B 1 401 ? 28.156 -0.064 3.77 1 98.88 401 ASN B O 1
ATOM 7889 N N . SER B 1 402 ? 26.562 1.367 4.367 1 98.94 402 SER B N 1
ATOM 7890 C CA . SER B 1 402 ? 26.203 0.753 5.641 1 98.94 402 SER B CA 1
ATOM 7891 C C . SER B 1 402 ? 24.688 0.601 5.773 1 98.94 402 SER B C 1
ATOM 7893 O O . SER B 1 402 ? 23.922 1.325 5.133 1 98.94 402 SER B O 1
ATOM 7895 N N . PHE B 1 403 ? 24.391 -0.463 6.586 1 98.88 403 PHE B N 1
ATOM 7896 C CA . PHE B 1 403 ? 22.984 -0.719 6.902 1 98.88 403 PHE B CA 1
ATOM 7897 C C . PHE B 1 403 ? 22.625 -0.142 8.266 1 98.88 403 PHE B C 1
ATOM 7899 O O . PHE B 1 403 ? 23.281 -0.446 9.266 1 98.88 403 PHE B O 1
ATOM 7906 N N . GLU B 1 404 ? 21.516 0.733 8.258 1 98.81 404 GLU B N 1
ATOM 7907 C CA . GLU B 1 404 ? 21.109 1.37 9.508 1 98.81 404 GLU B CA 1
ATOM 7908 C C . GLU B 1 404 ? 19.688 0.971 9.898 1 98.81 404 GLU B C 1
ATOM 7910 O O . GLU B 1 404 ? 18.797 0.941 9.055 1 98.81 404 GLU B O 1
ATOM 7915 N N . LYS B 1 405 ? 19.547 0.626 11.141 1 98.19 405 LYS B N 1
ATOM 7916 C CA . LYS B 1 405 ? 18.266 0.393 11.781 1 98.19 405 LYS B CA 1
ATOM 7917 C C . LYS B 1 405 ? 17.922 1.519 12.75 1 98.19 405 LYS B C 1
ATOM 7919 O O . LYS B 1 405 ? 18.656 1.771 13.703 1 98.19 405 LYS B O 1
ATOM 7924 N N . THR B 1 406 ? 16.828 2.197 12.445 1 97.88 406 THR B N 1
ATOM 7925 C CA . THR B 1 406 ? 16.344 3.248 13.328 1 97.88 406 THR B CA 1
ATOM 7926 C C . THR B 1 406 ? 15.102 2.777 14.094 1 97.88 406 THR B C 1
ATOM 7928 O O . THR B 1 406 ? 14.109 2.365 13.484 1 97.88 406 THR B O 1
ATOM 7931 N N . SER B 1 407 ? 15.188 2.82 15.391 1 97.31 407 SER B N 1
ATOM 7932 C CA . SER B 1 407 ? 14.062 2.479 16.25 1 97.31 407 SER B CA 1
ATOM 7933 C C . SER B 1 407 ? 13.367 3.73 16.781 1 97.31 407 SER B C 1
ATOM 7935 O O . SER B 1 407 ? 14.031 4.719 17.109 1 97.31 407 SER B O 1
ATOM 7937 N N . LEU B 1 408 ? 12.094 3.709 16.812 1 98 408 LEU B N 1
ATOM 7938 C CA . LEU B 1 408 ? 11.32 4.738 17.5 1 98 408 LEU B CA 1
ATOM 7939 C C . LEU B 1 408 ? 10.984 4.309 18.922 1 98 408 LEU B C 1
ATOM 7941 O O . LEU B 1 408 ? 10.352 3.275 19.125 1 98 408 LEU B O 1
ATOM 7945 N N . LYS B 1 409 ? 11.359 5.109 19.844 1 97.25 409 LYS B N 1
ATOM 7946 C CA . LYS B 1 409 ? 11.258 4.699 21.25 1 97.25 409 LYS B CA 1
ATOM 7947 C C . LYS B 1 409 ? 10.5 5.738 22.078 1 97.25 409 LYS B C 1
ATOM 7949 O O . LYS B 1 409 ? 10.734 6.941 21.922 1 97.25 409 LYS B O 1
ATOM 7954 N N . THR B 1 410 ? 9.648 5.234 22.875 1 98.06 410 THR B N 1
ATOM 7955 C CA . THR B 1 410 ? 8.922 6.082 23.812 1 98.06 410 THR B CA 1
ATOM 7956 C C . THR B 1 410 ? 9.828 6.523 24.969 1 98.06 410 THR B C 1
ATOM 7958 O O . THR B 1 410 ? 10.578 5.715 25.516 1 98.06 410 THR B O 1
ATOM 7961 N N . VAL B 1 411 ? 9.742 7.762 25.281 1 97.62 411 VAL B N 1
ATOM 7962 C CA . VAL B 1 411 ? 10.43 8.328 26.453 1 97.62 411 VAL B CA 1
ATOM 7963 C C . VAL B 1 411 ? 9.398 8.922 27.406 1 97.62 411 VAL B C 1
ATOM 7965 O O . VAL B 1 411 ? 8.523 9.688 27 1 97.62 411 VAL B O 1
ATOM 7968 N N . ARG B 1 412 ? 9.492 8.625 28.625 1 97.88 412 ARG B N 1
ATOM 7969 C CA . ARG B 1 412 ? 8.609 9.18 29.656 1 97.88 412 ARG B CA 1
ATOM 7970 C C . ARG B 1 412 ? 9.219 10.43 30.281 1 97.88 412 ARG B C 1
ATOM 7972 O O . ARG B 1 412 ? 10.438 10.516 30.453 1 97.88 412 ARG B O 1
ATOM 7979 N N . ILE B 1 413 ? 8.359 11.297 30.578 1 97.12 413 ILE B N 1
ATOM 7980 C CA . ILE B 1 413 ? 8.766 12.484 31.328 1 97.12 413 ILE B CA 1
ATOM 7981 C C . ILE B 1 413 ? 8.25 12.398 32.75 1 97.12 413 ILE B C 1
ATOM 7983 O O . ILE B 1 413 ? 7.043 12.438 33 1 97.12 413 ILE B O 1
ATOM 7987 N N . THR B 1 414 ? 9.156 12.391 33.688 1 93.5 414 THR B N 1
ATOM 7988 C CA . THR B 1 414 ? 8.75 12.195 35.094 1 93.5 414 THR B CA 1
ATOM 7989 C C . THR B 1 414 ? 9.281 13.328 35.969 1 93.5 414 THR B C 1
ATOM 7991 O O . THR B 1 414 ? 8.961 13.398 37.156 1 93.5 414 THR B O 1
ATOM 7994 N N . ASP B 1 415 ? 10.07 14.219 35.375 1 94.25 415 ASP B N 1
ATOM 7995 C CA . ASP B 1 415 ? 10.742 15.211 36.219 1 94.25 415 ASP B CA 1
ATOM 7996 C C . ASP B 1 415 ? 10 16.547 36.188 1 94.25 415 ASP B C 1
ATOM 7998 O O . ASP B 1 415 ? 10.492 17.547 36.719 1 94.25 415 ASP B O 1
ATOM 8002 N N . GLY B 1 416 ? 8.906 16.625 35.562 1 91.5 416 GLY B N 1
ATOM 8003 C CA . GLY B 1 416 ? 8.109 17.844 35.531 1 91.5 416 GLY B CA 1
ATOM 8004 C C . GLY B 1 416 ? 8.664 18.891 34.562 1 91.5 416 GLY B C 1
ATOM 8005 O O . GLY B 1 416 ? 8.242 20.047 34.594 1 91.5 416 GLY B O 1
ATOM 8006 N N . SER B 1 417 ? 9.562 18.516 33.75 1 93.06 417 SER B N 1
ATOM 8007 C CA . SER B 1 417 ? 10.211 19.453 32.812 1 93.06 417 SER B CA 1
ATOM 8008 C C . SER B 1 417 ? 9.258 19.859 31.688 1 93.06 417 SER B C 1
ATOM 8010 O O . SER B 1 417 ? 9.516 20.828 30.984 1 93.06 417 SER B O 1
ATOM 8012 N N . SER B 1 418 ? 8.188 19.203 31.578 1 95.81 418 SER B N 1
ATOM 8013 C CA . SER B 1 418 ? 7.176 19.469 30.547 1 95.81 418 SER B CA 1
ATOM 8014 C C . SER B 1 418 ? 5.781 19.109 31.047 1 95.81 418 SER B C 1
ATOM 8016 O O . SER B 1 418 ? 5.633 18.344 32 1 95.81 418 SER B O 1
ATOM 8018 N N . LYS B 1 419 ? 4.828 19.766 30.406 1 95.69 419 LYS B N 1
ATOM 8019 C CA . LYS B 1 419 ? 3.449 19.375 30.703 1 95.69 419 LYS B CA 1
ATOM 8020 C C . LYS B 1 419 ? 3.1 18.031 30.078 1 95.69 419 LYS B C 1
ATOM 8022 O O . LYS B 1 419 ? 2.102 17.406 30.453 1 95.69 419 LYS B O 1
ATOM 8027 N N . ARG B 1 420 ? 3.889 17.578 29.188 1 97.38 420 ARG B N 1
ATOM 8028 C CA . ARG B 1 420 ? 3.736 16.25 28.594 1 97.38 420 ARG B CA 1
ATOM 8029 C C . ARG B 1 420 ? 4.203 15.172 29.547 1 97.38 420 ARG B C 1
ATOM 8031 O O . ARG B 1 420 ? 5.039 15.422 30.422 1 97.38 420 ARG B O 1
ATOM 8038 N N . LYS B 1 421 ? 3.635 13.969 29.297 1 98.06 421 LYS B N 1
ATOM 8039 C CA . LYS B 1 421 ? 4.109 12.836 30.094 1 98.06 421 LYS B CA 1
ATOM 8040 C C . LYS B 1 421 ? 5.012 11.93 29.266 1 98.06 421 LYS B C 1
ATOM 8042 O O . LYS B 1 421 ? 5.715 11.078 29.812 1 98.06 421 LYS B O 1
ATOM 8047 N N . SER B 1 422 ? 4.938 12.047 28 1 98.5 422 SER B N 1
ATOM 8048 C CA . SER B 1 422 ? 5.762 11.195 27.156 1 98.5 422 SER B CA 1
ATOM 8049 C C . SER B 1 422 ? 5.945 11.797 25.766 1 98.5 422 SER B C 1
ATOM 8051 O O . SER B 1 422 ? 5.25 12.742 25.406 1 98.5 422 SER B O 1
ATOM 8053 N N . TYR B 1 423 ? 6.91 11.406 25.031 1 98.25 423 TYR B N 1
ATOM 8054 C CA . TYR B 1 423 ? 7.199 11.617 23.625 1 98.25 423 TYR B CA 1
ATOM 8055 C C . TYR B 1 423 ? 8.016 10.461 23.047 1 98.25 423 TYR B C 1
ATOM 8057 O O . TYR B 1 423 ? 8.273 9.477 23.75 1 98.25 423 TYR B O 1
ATOM 8065 N N . TRP B 1 424 ? 8.242 10.445 21.719 1 98 424 TRP B N 1
ATOM 8066 C CA . TRP B 1 424 ? 9.133 9.406 21.219 1 98 424 TRP B CA 1
ATOM 8067 C C . TRP B 1 424 ? 10.336 10.016 20.5 1 98 424 TRP B C 1
ATOM 8069 O O . TRP B 1 424 ? 10.289 11.172 20.078 1 98 424 TRP B O 1
ATOM 8079 N N . ILE B 1 425 ? 11.43 9.328 20.516 1 97.38 425 ILE B N 1
ATOM 8080 C CA . ILE B 1 425 ? 12.688 9.68 19.875 1 97.38 425 ILE B CA 1
ATOM 8081 C C . ILE B 1 425 ? 13.102 8.578 18.906 1 97.38 425 ILE B C 1
ATOM 8083 O O . ILE B 1 425 ? 12.477 7.516 18.859 1 97.38 425 ILE B O 1
ATOM 8087 N N . ILE B 1 426 ? 14.109 8.914 18.141 1 97.19 426 ILE B N 1
ATOM 8088 C CA . ILE B 1 426 ? 14.68 7.875 17.297 1 97.19 426 ILE B CA 1
ATOM 8089 C C . ILE B 1 426 ? 16.047 7.469 17.828 1 97.19 426 ILE B C 1
ATOM 8091 O O . ILE B 1 426 ? 16.781 8.297 18.391 1 97.19 426 ILE B O 1
ATOM 8095 N N . GLU B 1 427 ? 16.375 6.238 17.703 1 96.88 427 GLU B N 1
ATOM 8096 C CA . GLU B 1 427 ? 17.703 5.688 17.938 1 96.88 427 GLU B CA 1
ATOM 8097 C C . GLU B 1 427 ? 18.188 4.887 16.734 1 96.88 427 GLU B C 1
ATOM 8099 O O . GLU B 1 427 ? 17.609 3.861 16.375 1 96.88 427 GLU B O 1
ATOM 8104 N N . THR B 1 428 ? 19.266 5.414 16.172 1 96.88 428 THR B N 1
ATOM 8105 C CA . THR B 1 428 ? 19.797 4.781 14.961 1 96.88 428 THR B CA 1
ATOM 8106 C C . THR B 1 428 ? 21.031 3.947 15.289 1 96.88 428 THR B C 1
ATOM 8108 O O . THR B 1 428 ? 21.953 4.422 15.969 1 96.88 428 THR B O 1
ATOM 8111 N N . GLN B 1 429 ? 21.047 2.764 14.805 1 97.94 429 GLN B N 1
ATOM 8112 C CA . GLN B 1 429 ? 22.172 1.847 14.953 1 97.94 429 GLN B CA 1
ATOM 8113 C C . GLN B 1 429 ? 22.719 1.427 13.594 1 97.94 429 GLN B C 1
ATOM 8115 O O . GLN B 1 429 ? 21.969 1.013 12.711 1 97.94 429 GLN B O 1
ATOM 8120 N N . THR B 1 430 ? 24 1.588 13.43 1 98.69 430 THR B N 1
ATOM 8121 C CA . THR B 1 430 ? 24.656 0.961 12.281 1 98.69 430 THR B CA 1
ATOM 8122 C C . THR B 1 430 ? 24.844 -0.534 12.523 1 98.69 430 THR B C 1
ATOM 8124 O O . THR B 1 430 ? 25.562 -0.934 13.453 1 98.69 430 THR B O 1
ATOM 8127 N N . VAL B 1 431 ? 24.234 -1.312 11.711 1 98.81 431 VAL B N 1
ATOM 8128 C CA . VAL B 1 431 ? 24.297 -2.76 11.883 1 98.81 431 VAL B CA 1
ATOM 8129 C C . VAL B 1 431 ? 25.656 -3.277 11.406 1 98.81 431 VAL B C 1
ATOM 8131 O O . VAL B 1 431 ? 26.109 -2.916 10.32 1 98.81 431 VAL B O 1
ATOM 8134 N N . LYS B 1 432 ? 26.25 -4.16 12.141 1 98.81 432 LYS B N 1
ATOM 8135 C CA . LYS B 1 432 ? 27.656 -4.457 11.906 1 98.81 432 LYS B CA 1
ATOM 8136 C C . LYS B 1 432 ? 27.828 -5.766 11.141 1 98.81 432 LYS B C 1
ATOM 8138 O O . LYS B 1 432 ? 28.781 -5.938 10.391 1 98.81 432 LYS B O 1
ATOM 8143 N N . THR B 1 433 ? 26.922 -6.727 11.352 1 98.81 433 THR B N 1
ATOM 8144 C CA . THR B 1 433 ? 27.141 -8.055 10.789 1 98.81 433 THR B CA 1
ATOM 8145 C C . THR B 1 433 ? 25.891 -8.555 10.07 1 98.81 433 THR B C 1
ATOM 8147 O O . THR B 1 433 ? 24.797 -8.008 10.258 1 98.81 433 THR B O 1
ATOM 8150 N N . GLU B 1 434 ? 26.094 -9.633 9.273 1 98.81 434 GLU B N 1
ATOM 8151 C CA . GLU B 1 434 ? 24.984 -10.266 8.562 1 98.81 434 GLU B CA 1
ATOM 8152 C C . GLU B 1 434 ? 23.953 -10.812 9.531 1 98.81 434 GLU B C 1
ATOM 8154 O O . GLU B 1 434 ? 22.75 -10.703 9.289 1 98.81 434 GLU B O 1
ATOM 8159 N N . SER B 1 435 ? 24.359 -11.391 10.609 1 98.62 435 SER B N 1
ATOM 8160 C CA . SER B 1 435 ? 23.438 -11.969 11.57 1 98.62 435 SER B CA 1
ATOM 8161 C C . SER B 1 435 ? 22.562 -10.898 12.211 1 98.62 435 SER B C 1
ATOM 8163 O O . SER B 1 435 ? 21.359 -11.109 12.406 1 98.62 435 SER B O 1
ATOM 8165 N N . ASP B 1 436 ? 23.172 -9.766 12.469 1 98.31 436 ASP B N 1
ATOM 8166 C CA . ASP B 1 436 ? 22.438 -8.672 13.094 1 98.31 436 ASP B CA 1
ATOM 8167 C C . ASP B 1 436 ? 21.5 -7.996 12.086 1 98.31 436 ASP B C 1
ATOM 8169 O O . ASP B 1 436 ? 20.594 -7.258 12.469 1 98.31 436 ASP B O 1
ATOM 8173 N N . ALA B 1 437 ? 21.719 -8.25 10.836 1 98.62 437 ALA B N 1
ATOM 8174 C CA . ALA B 1 437 ? 20.969 -7.578 9.781 1 98.62 437 ALA B CA 1
ATOM 8175 C C . ALA B 1 437 ? 19.734 -8.383 9.391 1 98.62 437 ALA B C 1
ATOM 8177 O O . ALA B 1 437 ? 18.969 -7.984 8.5 1 98.62 437 ALA B O 1
ATOM 8178 N N . LYS B 1 438 ? 19.531 -9.547 10.047 1 98.5 438 LYS B N 1
ATOM 8179 C CA . LYS B 1 438 ? 18.297 -10.297 9.844 1 98.5 438 LYS B CA 1
ATOM 8180 C C . LYS B 1 438 ? 17.125 -9.625 10.555 1 98.5 438 LYS B C 1
ATOM 8182 O O . LYS B 1 438 ? 17.062 -9.609 11.789 1 98.5 438 LYS B O 1
ATOM 8187 N N . ILE B 1 439 ? 16.172 -9.117 9.727 1 98.19 439 ILE B N 1
ATOM 8188 C CA . ILE B 1 439 ? 15.148 -8.258 10.312 1 98.19 439 ILE B CA 1
ATOM 8189 C C . ILE B 1 439 ? 13.773 -8.867 10.07 1 98.19 439 ILE B C 1
ATOM 8191 O O . ILE B 1 439 ? 13.453 -9.266 8.945 1 98.19 439 ILE B O 1
ATOM 8195 N N . THR B 1 440 ? 12.977 -9.039 11.117 1 96.25 440 THR B N 1
ATOM 8196 C CA . THR B 1 440 ? 11.539 -9.266 11.023 1 96.25 440 THR B CA 1
ATOM 8197 C C . THR B 1 440 ? 10.781 -7.949 11.141 1 96.25 440 THR B C 1
ATOM 8199 O O . THR B 1 440 ? 10.773 -7.32 12.195 1 96.25 440 THR B O 1
ATOM 8202 N N . ILE B 1 441 ? 10.148 -7.555 10.055 1 95.12 441 ILE B N 1
ATOM 8203 C CA . ILE B 1 441 ? 9.438 -6.281 10.023 1 95.12 441 ILE B CA 1
ATOM 8204 C C . ILE B 1 441 ? 8.117 -6.406 10.781 1 95.12 441 ILE B C 1
ATOM 8206 O O . ILE B 1 441 ? 7.43 -7.43 10.68 1 95.12 441 ILE B O 1
ATOM 8210 N N . GLY B 1 442 ? 7.699 -5.359 11.477 1 88.25 442 GLY B N 1
ATOM 8211 C CA . GLY B 1 442 ? 6.383 -5.289 12.094 1 88.25 442 GLY B CA 1
ATOM 8212 C C . GLY B 1 442 ? 6.414 -5.531 13.594 1 88.25 442 GLY B C 1
ATOM 8213 O O . GLY B 1 442 ? 5.418 -5.309 14.281 1 88.25 442 GLY B O 1
ATOM 8214 N N . LEU B 1 443 ? 7.527 -5.957 14.18 1 84.44 443 LEU B N 1
ATOM 8215 C CA . LEU B 1 443 ? 7.617 -6.266 15.602 1 84.44 443 LEU B CA 1
ATOM 8216 C C . LEU B 1 443 ? 7.727 -4.988 16.438 1 84.44 443 LEU B C 1
ATOM 8218 O O . LEU B 1 443 ? 7.27 -4.945 17.578 1 84.44 443 LEU B O 1
ATOM 8222 N N . ALA B 1 444 ? 8.359 -3.998 15.875 1 87.25 444 ALA B N 1
ATOM 8223 C CA . ALA B 1 444 ? 8.516 -2.693 16.516 1 87.25 444 ALA B CA 1
ATOM 8224 C C . ALA B 1 444 ? 8.594 -1.579 15.477 1 87.25 444 ALA B C 1
ATOM 8226 O O . ALA B 1 444 ? 9.016 -1.811 14.336 1 87.25 444 ALA B O 1
ATOM 8227 N N . PRO B 1 445 ? 8.109 -0.452 15.906 1 92.44 445 PRO B N 1
ATOM 8228 C CA . PRO B 1 445 ? 8.195 0.662 14.953 1 92.44 445 PRO B CA 1
ATOM 8229 C C . PRO B 1 445 ? 9.633 1.063 14.648 1 92.44 445 PRO B C 1
ATOM 8231 O O . PRO B 1 445 ? 10.469 1.135 15.555 1 92.44 445 PRO B O 1
ATOM 8234 N N . GLY B 1 446 ? 9.883 1.278 13.391 1 94.44 446 GLY B N 1
ATOM 8235 C CA . GLY B 1 446 ? 11.227 1.674 13.008 1 94.44 446 GLY B CA 1
ATOM 8236 C C . GLY B 1 446 ? 11.391 1.854 11.508 1 94.44 446 GLY B C 1
ATOM 8237 O O . GLY B 1 446 ? 10.43 1.702 10.75 1 94.44 446 GLY B O 1
ATOM 8238 N N . GLU B 1 447 ? 12.641 2.27 11.148 1 96.56 447 GLU B N 1
ATOM 8239 C CA . GLU B 1 447 ? 13.031 2.473 9.75 1 96.56 447 GLU B CA 1
ATOM 8240 C C . GLU B 1 447 ? 14.312 1.721 9.422 1 96.56 447 GLU B C 1
ATOM 8242 O O . GLU B 1 447 ? 15.188 1.571 10.273 1 96.56 447 GLU B O 1
ATOM 8247 N N . LEU B 1 448 ? 14.383 1.251 8.242 1 98.56 448 LEU B N 1
ATOM 8248 C CA . LEU B 1 448 ? 15.578 0.61 7.691 1 98.56 448 LEU B CA 1
ATOM 8249 C C . LEU B 1 448 ? 16.141 1.41 6.52 1 98.56 448 LEU B C 1
ATOM 8251 O O . LEU B 1 448 ? 15.383 1.854 5.652 1 98.56 448 LEU B O 1
ATOM 8255 N N . ALA B 1 449 ? 17.5 1.604 6.523 1 98.81 449 ALA B N 1
ATOM 8256 C CA . ALA B 1 449 ? 18.078 2.402 5.445 1 98.81 449 ALA B CA 1
ATOM 8257 C C . ALA B 1 449 ? 19.484 1.927 5.102 1 98.81 449 ALA B C 1
ATOM 8259 O O . ALA B 1 449 ? 20.203 1.406 5.961 1 98.81 449 ALA B O 1
ATOM 8260 N N . PHE B 1 450 ? 19.812 2.01 3.83 1 98.88 450 PHE B N 1
ATOM 8261 C CA . PHE B 1 450 ? 21.203 2.033 3.396 1 98.88 450 PHE B CA 1
ATOM 8262 C C . PHE B 1 450 ? 21.734 3.461 3.357 1 98.88 450 PHE B C 1
ATOM 8264 O O . PHE B 1 450 ? 21.062 4.363 2.842 1 98.88 450 PHE B O 1
ATOM 8271 N N . VAL B 1 451 ? 22.953 3.674 3.91 1 98.88 451 VAL B N 1
ATOM 8272 C CA . VAL B 1 451 ? 23.562 4.996 3.869 1 98.88 451 VAL B CA 1
ATOM 8273 C C . VAL B 1 451 ? 25 4.879 3.355 1 98.88 451 VAL B C 1
ATOM 8275 O O . VAL B 1 451 ? 25.594 3.797 3.385 1 98.88 451 VAL B O 1
ATOM 8278 N N . ASN B 1 452 ? 25.484 5.945 2.756 1 98.81 452 ASN B N 1
ATOM 8279 C CA . ASN B 1 452 ? 26.906 6.121 2.479 1 98.81 452 ASN B CA 1
ATOM 8280 C C . ASN B 1 452 ? 27.594 6.969 3.549 1 98.81 452 ASN B C 1
ATOM 8282 O O . ASN B 1 452 ? 27.453 8.195 3.561 1 98.81 452 ASN B O 1
ATOM 8286 N N . PRO B 1 453 ? 28.328 6.352 4.441 1 98.12 453 PRO B N 1
ATOM 8287 C CA . PRO B 1 453 ? 28.922 7.113 5.547 1 98.12 453 PRO B CA 1
ATOM 8288 C C . PRO B 1 453 ? 30.016 8.07 5.09 1 98.12 453 PRO B C 1
ATOM 8290 O O . PRO B 1 453 ? 30.469 8.906 5.867 1 98.12 453 PRO B O 1
ATOM 8293 N N . ASN B 1 454 ? 30.391 7.977 3.863 1 98.38 454 ASN B N 1
ATOM 8294 C CA . ASN B 1 454 ? 31.469 8.797 3.346 1 98.38 454 ASN B CA 1
ATOM 8295 C C . ASN B 1 454 ? 30.953 10.031 2.619 1 98.38 454 ASN B C 1
ATOM 8297 O O . ASN B 1 454 ? 31.734 10.859 2.158 1 98.38 454 ASN B O 1
ATOM 8301 N N . LYS B 1 455 ? 29.75 10.078 2.43 1 97.94 455 LYS B N 1
ATOM 8302 C CA . LYS B 1 455 ? 29.109 11.203 1.758 1 97.94 455 LYS B CA 1
ATOM 8303 C C . LYS B 1 455 ? 28.078 11.859 2.66 1 97.94 455 LYS B C 1
ATOM 8305 O O . LYS B 1 455 ? 27.188 11.188 3.188 1 97.94 455 LYS B O 1
ATOM 8310 N N . LYS B 1 456 ? 28.172 13.148 2.77 1 97.81 456 LYS B N 1
ATOM 8311 C CA . LYS B 1 456 ? 27.266 13.898 3.641 1 97.81 456 LYS B CA 1
ATOM 8312 C C . LYS B 1 456 ? 26.641 15.078 2.904 1 97.81 456 LYS B C 1
ATOM 8314 O O . LYS B 1 456 ? 27.219 15.594 1.942 1 97.81 456 LYS B O 1
ATOM 8319 N N . THR B 1 457 ? 25.484 15.438 3.283 1 97.81 457 THR B N 1
ATOM 8320 C CA . THR B 1 457 ? 24.875 16.672 2.799 1 97.81 457 THR B CA 1
ATOM 8321 C C . THR B 1 457 ? 25.516 17.891 3.451 1 97.81 457 THR B C 1
ATOM 8323 O O . THR B 1 457 ? 26.391 17.75 4.312 1 97.81 457 THR B O 1
ATOM 8326 N N . VAL B 1 458 ? 25.031 19.016 3.053 1 96.88 458 VAL B N 1
ATOM 8327 C CA . VAL B 1 458 ? 25.625 20.266 3.5 1 96.88 458 VAL B CA 1
ATOM 8328 C C . VAL B 1 458 ? 25.453 20.422 5.008 1 96.88 458 VAL B C 1
ATOM 8330 O O . VAL B 1 458 ? 26.344 20.938 5.695 1 96.88 458 VAL B O 1
ATOM 8333 N N . VAL B 1 459 ? 24.375 19.891 5.57 1 97.62 459 VAL B N 1
ATOM 8334 C CA . VAL B 1 459 ? 24.109 20.062 6.996 1 97.62 459 VAL B CA 1
ATOM 8335 C C . VAL B 1 459 ? 24.672 18.875 7.773 1 97.62 459 VAL B C 1
ATOM 8337 O O . VAL B 1 459 ? 24.5 18.781 8.992 1 97.62 459 VAL B O 1
ATOM 8340 N N . GLY B 1 460 ? 25.188 17.922 7.098 1 98.12 460 GLY B N 1
ATOM 8341 C CA . GLY B 1 460 ? 26 16.906 7.77 1 98.12 460 GLY B CA 1
ATOM 8342 C C . GLY B 1 460 ? 25.312 15.555 7.852 1 98.12 460 GLY B C 1
ATOM 8343 O O . GLY B 1 460 ? 25.859 14.617 8.438 1 98.12 460 GLY B O 1
ATOM 8344 N N . ASN B 1 461 ? 24.172 15.344 7.289 1 98.06 461 ASN B N 1
ATOM 8345 C CA . ASN B 1 461 ? 23.5 14.047 7.301 1 98.06 461 ASN B CA 1
ATOM 8346 C C . ASN B 1 461 ? 24.141 13.094 6.289 1 98.06 461 ASN B C 1
ATOM 8348 O O . ASN B 1 461 ? 24.547 13.508 5.203 1 98.06 461 ASN B O 1
ATOM 8352 N N . GLU B 1 462 ? 24.219 11.836 6.668 1 98.06 462 GLU B N 1
ATOM 8353 C CA . GLU B 1 462 ? 24.656 10.836 5.707 1 98.06 462 GLU B CA 1
ATOM 8354 C C . GLU B 1 462 ? 23.625 10.633 4.602 1 98.06 462 GLU B C 1
ATOM 8356 O O . GLU B 1 462 ? 22.422 10.625 4.867 1 98.06 462 GLU B O 1
ATOM 8361 N N . VAL B 1 463 ? 24.141 10.508 3.369 1 98.5 463 VAL B N 1
ATOM 8362 C CA . VAL B 1 463 ? 23.188 10.312 2.27 1 98.5 463 VAL B CA 1
ATOM 8363 C C . VAL B 1 463 ? 22.672 8.875 2.281 1 98.5 463 VAL B C 1
ATOM 8365 O O . VAL B 1 463 ? 23.422 7.941 2.572 1 98.5 463 VAL B O 1
ATOM 8368 N N . GLY B 1 464 ? 21.344 8.75 1.998 1 98.75 464 GLY B N 1
ATOM 8369 C CA . GLY B 1 464 ? 20.844 7.387 2.092 1 98.75 464 GLY B CA 1
ATOM 8370 C C . GLY B 1 464 ? 19.516 7.184 1.382 1 98.75 464 GLY B C 1
ATOM 8371 O O . GLY B 1 464 ? 18.969 8.117 0.793 1 98.75 464 GLY B O 1
ATOM 8372 N N . TYR B 1 465 ? 19.078 5.934 1.318 1 98.88 465 TYR B N 1
ATOM 8373 C CA . TYR B 1 465 ? 17.766 5.457 0.887 1 98.88 465 TYR B CA 1
ATOM 8374 C C . TYR B 1 465 ? 17.125 4.57 1.95 1 98.88 465 TYR B C 1
ATOM 8376 O O . TYR B 1 465 ? 17.812 3.746 2.568 1 98.88 465 TYR B O 1
ATOM 8384 N N . ARG B 1 466 ? 15.867 4.797 2.141 1 98.62 466 ARG B N 1
ATOM 8385 C CA . ARG B 1 466 ? 15.164 3.969 3.115 1 98.62 466 ARG B CA 1
ATOM 8386 C C . ARG B 1 466 ? 14.188 3.018 2.426 1 98.62 466 ARG B C 1
ATOM 8388 O O . ARG B 1 466 ? 13.727 3.289 1.314 1 98.62 466 ARG B O 1
ATOM 8395 N N . LEU B 1 467 ? 13.93 1.89 3.135 1 98.56 467 LEU B N 1
ATOM 8396 C CA . LEU B 1 467 ? 12.93 0.917 2.713 1 98.56 467 LEU B CA 1
ATOM 8397 C C . LEU B 1 467 ? 11.57 1.232 3.332 1 98.56 467 LEU B C 1
ATOM 8399 O O . LEU B 1 467 ? 11.445 1.317 4.555 1 98.56 467 LEU B O 1
ATOM 8403 N N . ILE B 1 468 ? 10.57 1.481 2.512 1 97.25 468 ILE B N 1
ATOM 8404 C CA . ILE B 1 468 ? 9.18 1.539 2.945 1 97.25 468 ILE B CA 1
ATOM 8405 C C . ILE B 1 468 ? 8.461 0.247 2.557 1 97.25 468 ILE B C 1
ATOM 8407 O O . ILE B 1 468 ? 8.07 0.071 1.402 1 97.25 468 ILE B O 1
ATOM 8411 N N . PRO B 1 469 ? 8.281 -0.611 3.492 1 95.94 469 PRO B N 1
ATOM 8412 C CA . PRO B 1 469 ? 7.727 -1.926 3.16 1 95.94 469 PRO B CA 1
ATOM 8413 C C . PRO B 1 469 ? 6.203 -1.919 3.084 1 95.94 469 PRO B C 1
ATOM 8415 O O . PRO B 1 469 ? 5.559 -1.002 3.6 1 95.94 469 PRO B O 1
ATOM 8418 N N . ALA B 1 470 ? 5.633 -2.891 2.375 1 93.56 470 ALA B N 1
ATOM 8419 C CA . ALA B 1 470 ? 4.223 -3.232 2.533 1 93.56 470 ALA B CA 1
ATOM 8420 C C . ALA B 1 470 ? 3.982 -3.996 3.832 1 93.56 470 ALA B C 1
ATOM 8422 O O . ALA B 1 470 ? 4.91 -4.203 4.617 1 93.56 470 ALA B O 1
ATOM 8423 N N . ILE B 1 471 ? 2.68 -4.25 4.121 1 91.44 471 ILE B N 1
ATOM 8424 C CA . ILE B 1 471 ? 2.389 -5.098 5.27 1 91.44 471 ILE B CA 1
ATOM 8425 C C . ILE B 1 471 ? 3.133 -6.426 5.133 1 91.44 471 ILE B C 1
ATOM 8427 O O . ILE B 1 471 ? 3.07 -7.074 4.086 1 91.44 471 ILE B O 1
ATOM 8431 N N . PRO B 1 472 ? 3.891 -6.789 6.133 1 94.12 472 PRO B N 1
ATOM 8432 C CA . PRO B 1 472 ? 4.77 -7.953 5.996 1 94.12 472 PRO B CA 1
ATOM 8433 C C . PRO B 1 472 ? 4.027 -9.273 6.164 1 94.12 472 PRO B C 1
ATOM 8435 O O . PRO B 1 472 ? 3.016 -9.336 6.871 1 94.12 472 PRO B O 1
ATOM 8438 N N . ALA B 1 473 ? 4.5 -10.297 5.504 1 95.31 473 ALA B N 1
ATOM 8439 C CA . ALA B 1 473 ? 4.129 -11.688 5.715 1 95.31 473 ALA B CA 1
ATOM 8440 C C . ALA B 1 473 ? 5.328 -12.516 6.172 1 95.31 473 ALA B C 1
ATOM 8442 O O . ALA B 1 473 ? 6.441 -12.328 5.668 1 95.31 473 ALA B O 1
ATOM 8443 N N . HIS B 1 474 ? 5.086 -13.344 7.141 1 95.62 474 HIS B N 1
ATOM 8444 C CA . HIS B 1 474 ? 6.094 -14.273 7.641 1 95.62 474 HIS B CA 1
ATOM 8445 C C . HIS B 1 474 ? 5.668 -15.719 7.422 1 95.62 474 HIS B C 1
ATOM 8447 O O . HIS B 1 474 ? 4.477 -16.031 7.492 1 95.62 474 HIS B O 1
ATOM 8453 N N . PRO B 1 475 ? 6.672 -16.516 7.195 1 97.38 475 PRO B N 1
ATOM 8454 C CA . PRO B 1 475 ? 6.277 -17.922 7.031 1 97.38 475 PRO B CA 1
ATOM 8455 C C . PRO B 1 475 ? 5.566 -18.484 8.258 1 97.38 475 PRO B C 1
ATOM 8457 O O . PRO B 1 475 ? 5.926 -18.141 9.391 1 97.38 475 PRO B O 1
ATOM 8460 N N . LEU B 1 476 ? 4.652 -19.359 8.008 1 98.06 476 LEU B N 1
ATOM 8461 C CA . LEU B 1 476 ? 3.902 -20 9.078 1 98.06 476 LEU B CA 1
ATOM 8462 C C . LEU B 1 476 ? 4.266 -21.484 9.18 1 98.06 476 LEU B C 1
ATOM 8464 O O . LEU B 1 476 ? 3.842 -22.172 10.117 1 98.06 476 LEU B O 1
ATOM 8468 N N . LEU B 1 477 ? 5.035 -21.969 8.281 1 98.56 477 LEU B N 1
ATOM 8469 C CA . LEU B 1 477 ? 5.613 -23.297 8.438 1 98.56 477 LEU B CA 1
ATOM 8470 C C . LEU B 1 477 ? 6.703 -23.297 9.508 1 98.56 477 LEU B C 1
ATOM 8472 O O . LEU B 1 477 ? 7.41 -22.297 9.672 1 98.56 477 LEU B O 1
ATOM 8476 N N . THR B 1 478 ? 6.805 -24.422 10.156 1 98.31 478 THR B N 1
ATOM 8477 C CA . THR B 1 478 ? 7.891 -24.516 11.133 1 98.31 478 THR B CA 1
ATOM 8478 C C . THR B 1 478 ? 9.242 -24.578 10.43 1 98.31 478 THR B C 1
ATOM 8480 O O . THR B 1 478 ? 9.344 -25.078 9.312 1 98.31 478 THR B O 1
ATOM 8483 N N . GLU B 1 479 ? 10.258 -24.188 11.094 1 97.62 479 GLU B N 1
ATOM 8484 C CA . GLU B 1 479 ? 11.578 -24.062 10.484 1 97.62 479 GLU B CA 1
ATOM 8485 C C . GLU B 1 479 ? 12.164 -25.422 10.148 1 97.62 479 GLU B C 1
ATOM 8487 O O . GLU B 1 479 ? 13.031 -25.547 9.281 1 97.62 479 GLU B O 1
ATOM 8492 N N . ASP B 1 480 ? 11.68 -26.453 10.828 1 97.69 480 ASP B N 1
ATOM 8493 C CA . ASP B 1 480 ? 12.234 -27.781 10.594 1 97.69 480 ASP B CA 1
ATOM 8494 C C . ASP B 1 480 ? 11.43 -28.531 9.531 1 97.69 480 ASP B C 1
ATOM 8496 O O . ASP B 1 480 ? 11.727 -29.688 9.219 1 97.69 480 ASP B O 1
ATOM 8500 N N . ASP B 1 481 ? 10.336 -27.906 9.039 1 98.38 481 ASP B N 1
ATOM 8501 C CA . ASP B 1 481 ? 9.641 -28.5 7.906 1 98.38 481 ASP B CA 1
ATOM 8502 C C . ASP B 1 481 ? 10.516 -28.5 6.656 1 98.38 481 ASP B C 1
ATOM 8504 O O . ASP B 1 481 ? 11.203 -27.516 6.371 1 98.38 481 ASP B O 1
ATOM 8508 N N . TYR B 1 482 ? 10.492 -29.562 5.883 1 98.06 482 TYR B N 1
ATOM 8509 C CA . TYR B 1 482 ? 11.414 -29.766 4.77 1 98.06 482 TYR B CA 1
ATOM 8510 C C . TYR B 1 482 ? 11.297 -28.641 3.75 1 98.06 482 TYR B C 1
ATOM 8512 O O . TYR B 1 482 ? 12.305 -28.047 3.359 1 98.06 482 TYR B O 1
ATOM 8520 N N . PRO B 1 483 ? 10.07 -28.266 3.309 1 98.31 483 PRO B N 1
ATOM 8521 C CA . PRO B 1 483 ? 10.008 -27.141 2.377 1 98.31 483 PRO B CA 1
ATOM 8522 C C . PRO B 1 483 ? 10.555 -25.844 2.973 1 98.31 483 PRO B C 1
ATOM 8524 O O . PRO B 1 483 ? 11.164 -25.031 2.26 1 98.31 483 PRO B O 1
ATOM 8527 N N . GLN B 1 484 ? 10.367 -25.625 4.27 1 98.69 484 GLN B N 1
ATOM 8528 C CA . GLN B 1 484 ? 10.82 -24.391 4.891 1 98.69 484 GLN B CA 1
ATOM 8529 C C . GLN B 1 484 ? 12.336 -24.375 5.059 1 98.69 484 GLN B C 1
ATOM 8531 O O . GLN B 1 484 ? 12.969 -23.328 4.984 1 98.69 484 GLN B O 1
ATOM 8536 N N . ILE B 1 485 ? 12.898 -25.562 5.277 1 98.5 485 ILE B N 1
ATOM 8537 C CA . ILE B 1 485 ? 14.352 -25.656 5.285 1 98.5 485 ILE B CA 1
ATOM 8538 C C . ILE B 1 485 ? 14.906 -25.141 3.961 1 98.5 485 ILE B C 1
ATOM 8540 O O . ILE B 1 485 ? 15.852 -24.344 3.945 1 98.5 485 ILE B O 1
ATOM 8544 N N . ARG B 1 486 ? 14.297 -25.516 2.848 1 98.31 486 ARG B N 1
ATOM 8545 C CA . ARG B 1 486 ? 14.695 -25.062 1.519 1 98.31 486 ARG B CA 1
ATOM 8546 C C . ARG B 1 486 ? 14.398 -23.594 1.331 1 98.31 486 ARG B C 1
ATOM 8548 O O . ARG B 1 486 ? 15.164 -22.859 0.692 1 98.31 486 ARG B O 1
ATOM 8555 N N . GLY B 1 487 ? 13.25 -23.125 1.896 1 98.62 487 GLY B N 1
ATOM 8556 C CA . GLY B 1 487 ? 12.805 -21.75 1.77 1 98.62 487 GLY B CA 1
ATOM 8557 C C . GLY B 1 487 ? 13.25 -20.859 2.924 1 98.62 487 GLY B C 1
ATOM 8558 O O . GLY B 1 487 ? 12.633 -19.828 3.193 1 98.62 487 GLY B O 1
ATOM 8559 N N . ALA B 1 488 ? 14.359 -21.188 3.592 1 98.62 488 ALA B N 1
ATOM 8560 C CA . ALA B 1 488 ? 14.789 -20.516 4.816 1 98.62 488 ALA B CA 1
ATOM 8561 C C . ALA B 1 488 ? 15.102 -19.047 4.555 1 98.62 488 ALA B C 1
ATOM 8563 O O . ALA B 1 488 ? 15.141 -18.234 5.484 1 98.62 488 ALA B O 1
ATOM 8564 N N . PHE B 1 489 ? 15.328 -18.688 3.32 1 98.56 489 PHE B N 1
ATOM 8565 C CA . PHE B 1 489 ? 15.586 -17.297 2.977 1 98.56 489 PHE B CA 1
ATOM 8566 C C . PHE B 1 489 ? 14.367 -16.438 3.262 1 98.56 489 PHE B C 1
ATOM 8568 O O . PHE B 1 489 ? 14.461 -15.203 3.273 1 98.56 489 PHE B O 1
ATOM 8575 N N . THR B 1 490 ? 13.18 -17 3.535 1 98.69 490 THR B N 1
ATOM 8576 C CA . THR B 1 490 ? 11.961 -16.25 3.826 1 98.69 490 THR B CA 1
ATOM 8577 C C . THR B 1 490 ? 11.781 -16.078 5.332 1 98.69 490 THR B C 1
ATOM 8579 O O . THR B 1 490 ? 10.836 -15.43 5.777 1 98.69 490 THR B O 1
ATOM 8582 N N . ASN B 1 491 ? 12.711 -16.609 6.152 1 98.44 491 ASN B N 1
ATOM 8583 C CA . ASN B 1 491 ? 12.547 -16.609 7.605 1 98.44 491 ASN B CA 1
ATOM 8584 C C . ASN B 1 491 ? 12.586 -15.188 8.164 1 98.44 491 ASN B C 1
ATOM 8586 O O . ASN B 1 491 ? 12.148 -14.945 9.289 1 98.44 491 ASN B O 1
ATOM 8590 N N . TYR B 1 492 ? 13.227 -14.305 7.484 1 98.25 492 TYR B N 1
ATOM 8591 C CA . TYR B 1 492 ? 13.25 -12.883 7.809 1 98.25 492 TYR B CA 1
ATOM 8592 C C . TYR B 1 492 ? 12.797 -12.047 6.625 1 98.25 492 TYR B C 1
ATOM 8594 O O . TYR B 1 492 ? 12.812 -12.508 5.48 1 98.25 492 TYR B O 1
ATOM 8602 N N . ASN B 1 493 ? 12.359 -10.859 6.902 1 98.25 493 ASN B N 1
ATOM 8603 C CA . ASN B 1 493 ? 11.875 -9.992 5.832 1 98.25 493 ASN B CA 1
ATOM 8604 C C . ASN B 1 493 ? 13.023 -9.273 5.129 1 98.25 493 ASN B C 1
ATOM 8606 O O . ASN B 1 493 ? 12.906 -8.898 3.961 1 98.25 493 ASN B O 1
ATOM 8610 N N . VAL B 1 494 ? 14.078 -9.047 5.875 1 98.81 494 VAL B N 1
ATOM 8611 C CA . VAL B 1 494 ? 15.227 -8.359 5.309 1 98.81 494 VAL B CA 1
ATOM 8612 C C . VAL B 1 494 ? 16.516 -9.078 5.711 1 98.81 494 VAL B C 1
ATOM 8614 O O . VAL B 1 494 ? 16.656 -9.508 6.855 1 98.81 494 VAL B O 1
ATOM 8617 N N . TRP B 1 495 ? 17.375 -9.25 4.746 1 98.81 495 TRP B N 1
ATOM 8618 C CA . TRP B 1 495 ? 18.766 -9.68 4.906 1 98.81 495 TRP B CA 1
ATOM 8619 C C . TRP B 1 495 ? 19.734 -8.672 4.285 1 98.81 495 TRP B C 1
ATOM 8621 O O . TRP B 1 495 ? 19.375 -7.984 3.326 1 98.81 495 TRP B O 1
ATOM 8631 N N . VAL B 1 496 ? 20.875 -8.578 4.871 1 98.88 496 VAL B N 1
ATOM 8632 C CA . VAL B 1 496 ? 21.938 -7.785 4.258 1 98.88 496 VAL B CA 1
ATOM 8633 C C . VAL B 1 496 ? 23.25 -8.578 4.281 1 98.88 496 VAL B C 1
ATOM 8635 O O . VAL B 1 496 ? 23.609 -9.164 5.305 1 98.88 496 VAL B O 1
ATOM 8638 N N . ALA B 1 497 ? 23.922 -8.625 3.168 1 98.75 497 ALA B N 1
ATOM 8639 C CA . ALA B 1 497 ? 25.203 -9.312 3.033 1 98.75 497 ALA B CA 1
ATOM 8640 C C . ALA B 1 497 ? 26.156 -8.531 2.133 1 98.75 497 ALA B C 1
ATOM 8642 O O . ALA B 1 497 ? 25.703 -7.73 1.303 1 98.75 497 ALA B O 1
ATOM 8643 N N . PRO B 1 498 ? 27.484 -8.734 2.295 1 98.56 498 PRO B N 1
ATOM 8644 C CA . PRO B 1 498 ? 28.375 -8.117 1.319 1 98.56 498 PRO B CA 1
ATOM 8645 C C . PRO B 1 498 ? 28.188 -8.656 -0.094 1 98.56 498 PRO B C 1
ATOM 8647 O O . PRO B 1 498 ? 27.812 -9.828 -0.267 1 98.56 498 PRO B O 1
ATOM 8650 N N . TYR B 1 499 ? 28.438 -7.797 -0.993 1 98.19 499 TYR B N 1
ATOM 8651 C CA . TYR B 1 499 ? 28.344 -8.211 -2.389 1 98.19 499 TYR B CA 1
ATOM 8652 C C . TYR B 1 499 ? 29.266 -9.398 -2.662 1 98.19 499 TYR B C 1
ATOM 8654 O O . TYR B 1 499 ? 30.422 -9.422 -2.227 1 98.19 499 TYR B O 1
ATOM 8662 N N . ASN B 1 500 ? 28.734 -10.344 -3.234 1 96.81 500 ASN B N 1
ATOM 8663 C CA . ASN B 1 500 ? 29.422 -11.523 -3.752 1 96.81 500 ASN B CA 1
ATOM 8664 C C . ASN B 1 500 ? 28.828 -11.977 -5.086 1 96.81 500 ASN B C 1
ATOM 8666 O O . ASN B 1 500 ? 27.625 -12.266 -5.172 1 96.81 500 ASN B O 1
ATOM 8670 N N . ARG B 1 501 ? 29.625 -12.094 -6.086 1 94.12 501 ARG B N 1
ATOM 8671 C CA . ARG B 1 501 ? 29.172 -12.336 -7.449 1 94.12 501 ARG B CA 1
ATOM 8672 C C . ARG B 1 501 ? 28.453 -13.68 -7.559 1 94.12 501 ARG B C 1
ATOM 8674 O O . ARG B 1 501 ? 27.625 -13.875 -8.445 1 94.12 501 ARG B O 1
ATOM 8681 N N . THR B 1 502 ? 28.766 -14.57 -6.711 1 93.69 502 THR B N 1
ATOM 8682 C CA . THR B 1 502 ? 28.219 -15.914 -6.816 1 93.69 502 THR B CA 1
ATOM 8683 C C . THR B 1 502 ? 26.922 -16.031 -6.004 1 93.69 502 THR B C 1
ATOM 8685 O O . THR B 1 502 ? 26.156 -16.969 -6.184 1 93.69 502 THR B O 1
ATOM 8688 N N . GLU B 1 503 ? 26.75 -15.117 -5.086 1 96.56 503 GLU B N 1
ATOM 8689 C CA . GLU B 1 503 ? 25.562 -15.133 -4.238 1 96.56 503 GLU B CA 1
ATOM 8690 C C . GLU B 1 503 ? 24.422 -14.352 -4.879 1 96.56 503 GLU B C 1
ATOM 8692 O O . GLU B 1 503 ? 24.141 -13.219 -4.48 1 96.56 503 GLU B O 1
ATOM 8697 N N . LYS B 1 504 ? 23.75 -15.039 -5.773 1 95.75 504 LYS B N 1
ATOM 8698 C CA . LYS B 1 504 ? 22.734 -14.383 -6.605 1 95.75 504 LYS B CA 1
ATOM 8699 C C . LYS B 1 504 ? 21.344 -14.922 -6.32 1 95.75 504 LYS B C 1
ATOM 8701 O O . LYS B 1 504 ? 20.359 -14.172 -6.332 1 95.75 504 LYS B O 1
ATOM 8706 N N . TRP B 1 505 ? 21.328 -16.219 -6.129 1 97.88 505 TRP B N 1
ATOM 8707 C CA . TRP B 1 505 ? 20.047 -16.906 -6.031 1 97.88 505 TRP B CA 1
ATOM 8708 C C . TRP B 1 505 ? 19.766 -17.328 -4.594 1 97.88 505 TRP B C 1
ATOM 8710 O O . TRP B 1 505 ? 20.359 -18.281 -4.098 1 97.88 505 TRP B O 1
ATOM 8720 N N . ALA B 1 506 ? 18.797 -16.688 -4.012 1 98.56 506 ALA B N 1
ATOM 8721 C CA . ALA B 1 506 ? 18.5 -16.875 -2.594 1 98.56 506 ALA B CA 1
ATOM 8722 C C . ALA B 1 506 ? 18.172 -18.328 -2.295 1 98.56 506 ALA B C 1
ATOM 8724 O O . ALA B 1 506 ? 18.453 -18.828 -1.206 1 98.56 506 ALA B O 1
ATOM 8725 N N . GLY B 1 507 ? 17.531 -19.016 -3.273 1 97.69 507 GLY B N 1
ATOM 8726 C CA . GLY B 1 507 ? 17.156 -20.406 -3.09 1 97.69 507 GLY B CA 1
ATOM 8727 C C . GLY B 1 507 ? 18.25 -21.375 -3.514 1 97.69 507 GLY B C 1
ATOM 8728 O O . GLY B 1 507 ? 18.062 -22.594 -3.428 1 97.69 507 GLY B O 1
ATOM 8729 N N . GLY B 1 508 ? 19.344 -20.875 -4.02 1 96.31 508 GLY B N 1
ATOM 8730 C CA . GLY B 1 508 ? 20.422 -21.719 -4.508 1 96.31 508 GLY B CA 1
ATOM 8731 C C . GLY B 1 508 ? 20.406 -21.891 -6.016 1 96.31 508 GLY B C 1
ATOM 8732 O O . GLY B 1 508 ? 19.453 -21.5 -6.68 1 96.31 508 GLY B O 1
ATOM 8733 N N . LEU B 1 509 ? 21.5 -22.484 -6.473 1 93.44 509 LEU B N 1
ATOM 8734 C CA . LEU B 1 509 ? 21.641 -22.672 -7.914 1 93.44 509 LEU B CA 1
ATOM 8735 C C . LEU B 1 509 ? 20.859 -23.891 -8.383 1 93.44 509 LEU B C 1
ATOM 8737 O O . LEU B 1 509 ? 20.203 -23.844 -9.43 1 93.44 509 LEU B O 1
ATOM 8741 N N . TYR B 1 510 ? 20.984 -25.016 -7.66 1 94.31 510 TYR B N 1
ATOM 8742 C CA . TYR B 1 510 ? 20.297 -26.266 -7.984 1 94.31 510 TYR B CA 1
ATOM 8743 C C . TYR B 1 510 ? 19.125 -26.516 -7.035 1 94.31 510 TYR B C 1
ATOM 8745 O O . TYR B 1 510 ? 19.234 -27.297 -6.094 1 94.31 510 TYR B O 1
ATOM 8753 N N . VAL B 1 511 ? 17.984 -25.969 -7.379 1 96.69 511 VAL B N 1
ATOM 8754 C CA . VAL B 1 511 ? 16.891 -25.828 -6.418 1 96.69 511 VAL B CA 1
ATOM 8755 C C . VAL B 1 511 ? 16.016 -27.094 -6.438 1 96.69 511 VAL B C 1
ATOM 8757 O O . VAL B 1 511 ? 15.5 -27.516 -5.402 1 96.69 511 VAL B O 1
ATOM 8760 N N . ASP B 1 512 ? 15.859 -27.703 -7.648 1 96.19 512 ASP B N 1
ATOM 8761 C CA . ASP B 1 512 ? 15 -28.875 -7.738 1 96.19 512 ASP B CA 1
ATOM 8762 C C . ASP B 1 512 ? 15.492 -29.984 -6.809 1 96.19 512 ASP B C 1
ATOM 8764 O O . ASP B 1 512 ? 16.641 -30.438 -6.93 1 96.19 512 ASP B O 1
ATOM 8768 N N . HIS B 1 513 ? 14.719 -30.406 -5.859 1 96.5 513 HIS B N 1
ATOM 8769 C CA . HIS B 1 513 ? 15.008 -31.422 -4.855 1 96.5 513 HIS B CA 1
ATOM 8770 C C . HIS B 1 513 ? 16.156 -30.984 -3.949 1 96.5 513 HIS B C 1
ATOM 8772 O O . HIS B 1 513 ? 16.812 -31.828 -3.318 1 96.5 513 HIS B O 1
ATOM 8778 N N . SER B 1 514 ? 16.484 -29.75 -3.926 1 96.94 514 SER B N 1
ATOM 8779 C CA . SER B 1 514 ? 17.562 -29.281 -3.061 1 96.94 514 SER B CA 1
ATOM 8780 C C . SER B 1 514 ? 17.234 -29.531 -1.591 1 96.94 514 SER B C 1
ATOM 8782 O O . SER B 1 514 ? 16.078 -29.75 -1.237 1 96.94 514 SER B O 1
ATOM 8784 N N . ARG B 1 515 ? 18.234 -29.469 -0.767 1 97.44 515 ARG B N 1
ATOM 8785 C CA . ARG B 1 515 ? 18.062 -29.688 0.666 1 97.44 515 ARG B CA 1
ATOM 8786 C C . ARG B 1 515 ? 18.328 -28.406 1.448 1 97.44 515 ARG B C 1
ATOM 8788 O O . ARG B 1 515 ? 18.547 -28.438 2.66 1 97.44 515 ARG B O 1
ATOM 8795 N N . GLY B 1 516 ? 18.438 -27.266 0.745 1 96.5 516 GLY B N 1
ATOM 8796 C CA . GLY B 1 516 ? 18.641 -25.984 1.376 1 96.5 516 GLY B CA 1
ATOM 8797 C C . GLY B 1 516 ? 20.078 -25.719 1.761 1 96.5 516 GLY B C 1
ATOM 8798 O O . GLY B 1 516 ? 20.359 -24.938 2.668 1 96.5 516 GLY B O 1
ATOM 8799 N N . ASP B 1 517 ? 21.031 -26.281 1.043 1 94.56 517 ASP B N 1
ATOM 8800 C CA . ASP B 1 517 ? 22.438 -26.25 1.438 1 94.56 517 ASP B CA 1
ATOM 8801 C C . ASP B 1 517 ? 23.156 -25.047 0.839 1 94.56 517 ASP B C 1
ATOM 8803 O O . ASP B 1 517 ? 24.266 -24.719 1.254 1 94.56 517 ASP B O 1
ATOM 8807 N N . ASP B 1 518 ? 22.656 -24.453 -0.106 1 94.12 518 ASP B N 1
ATOM 8808 C CA . ASP B 1 518 ? 23.297 -23.344 -0.815 1 94.12 518 ASP B CA 1
ATOM 8809 C C . ASP B 1 518 ? 22.344 -22.156 -0.953 1 94.12 518 ASP B C 1
ATOM 8811 O O . ASP B 1 518 ? 22.094 -21.672 -2.061 1 94.12 518 ASP B O 1
ATOM 8815 N N . THR B 1 519 ? 21.828 -21.719 0.122 1 97.5 519 THR B N 1
ATOM 8816 C CA . THR B 1 519 ? 20.844 -20.641 0.103 1 97.5 519 THR B CA 1
ATOM 8817 C C . THR B 1 519 ? 21.375 -19.406 0.816 1 97.5 519 THR B C 1
ATOM 8819 O O . THR B 1 519 ? 22.406 -19.469 1.495 1 97.5 519 THR B O 1
ATOM 8822 N N . LEU B 1 520 ? 20.703 -18.297 0.672 1 98.69 520 LEU B N 1
ATOM 8823 C CA . LEU B 1 520 ? 21 -17.062 1.386 1 98.69 520 LEU B CA 1
ATOM 8824 C C . LEU B 1 520 ? 21.109 -17.312 2.885 1 98.69 520 LEU B C 1
ATOM 8826 O O . LEU B 1 520 ? 22 -16.766 3.545 1 98.69 520 LEU B O 1
ATOM 8830 N N . ALA B 1 521 ? 20.219 -18.141 3.414 1 98.38 521 ALA B N 1
ATOM 8831 C CA . ALA B 1 521 ? 20.234 -18.438 4.844 1 98.38 521 ALA B CA 1
ATOM 8832 C C . ALA B 1 521 ? 21.531 -19.125 5.246 1 98.38 521 ALA B C 1
ATOM 8834 O O . ALA B 1 521 ? 22.047 -18.891 6.344 1 98.38 521 ALA B O 1
ATOM 8835 N N . VAL B 1 522 ? 22.078 -19.922 4.375 1 97.69 522 VAL B N 1
ATOM 8836 C CA . VAL B 1 522 ? 23.328 -20.641 4.645 1 97.69 522 VAL B CA 1
ATOM 8837 C C . VAL B 1 522 ? 24.516 -19.688 4.492 1 97.69 522 VAL B C 1
ATOM 8839 O O . VAL B 1 522 ? 25.406 -19.656 5.344 1 97.69 522 VAL B O 1
ATOM 8842 N N . TRP B 1 523 ? 24.547 -18.906 3.387 1 98.12 523 TRP B N 1
ATOM 8843 C CA . TRP B 1 523 ? 25.641 -18 3.127 1 98.12 523 TRP B CA 1
ATOM 8844 C C . TRP B 1 523 ? 25.844 -17.031 4.297 1 98.12 523 TRP B C 1
ATOM 8846 O O . TRP B 1 523 ? 26.984 -16.719 4.66 1 98.12 523 TRP B O 1
ATOM 8856 N N . THR B 1 524 ? 24.781 -16.562 4.871 1 98.31 524 THR B N 1
ATOM 8857 C CA . THR B 1 524 ? 24.844 -15.5 5.871 1 98.31 524 THR B CA 1
ATOM 8858 C C . THR B 1 524 ? 25.281 -16.062 7.223 1 98.31 524 THR B C 1
ATOM 8860 O O . THR B 1 524 ? 25.531 -15.289 8.164 1 98.31 524 THR B O 1
ATOM 8863 N N . LYS B 1 525 ? 25.406 -17.359 7.348 1 98 525 LYS B N 1
ATOM 8864 C CA . LYS B 1 525 ? 25.984 -17.938 8.562 1 98 525 LYS B CA 1
ATOM 8865 C C . LYS B 1 525 ? 27.453 -17.562 8.711 1 98 525 LYS B C 1
ATOM 8867 O O . LYS B 1 525 ? 28 -17.641 9.812 1 98 525 LYS B O 1
ATOM 8872 N N . LYS B 1 526 ? 28.016 -17.188 7.641 1 98 526 LYS B N 1
ATOM 8873 C CA . LYS B 1 526 ? 29.391 -16.688 7.707 1 98 526 LYS B CA 1
ATOM 8874 C C . LYS B 1 526 ? 29.484 -15.461 8.602 1 98 526 LYS B C 1
ATOM 8876 O O . LYS B 1 526 ? 30.562 -15.156 9.125 1 98 526 LYS B O 1
ATOM 8881 N N . ASN B 1 527 ? 28.438 -14.695 8.695 1 98.69 527 ASN B N 1
ATOM 8882 C CA . ASN B 1 527 ? 28.297 -13.539 9.586 1 98.69 527 ASN B CA 1
ATOM 8883 C C . ASN B 1 527 ? 29.359 -12.484 9.281 1 98.69 527 ASN B C 1
ATOM 8885 O O . ASN B 1 527 ? 30.062 -12.023 10.188 1 98.69 527 ASN B O 1
ATOM 8889 N N . ARG B 1 528 ? 29.578 -12.156 8.125 1 98.38 528 ARG B N 1
ATOM 8890 C CA . ARG B 1 528 ? 30.578 -11.203 7.66 1 98.38 528 ARG B CA 1
ATOM 8891 C C . ARG B 1 528 ? 30.219 -9.781 8.086 1 98.38 528 ARG B C 1
ATOM 8893 O O . ARG B 1 528 ? 29.062 -9.492 8.391 1 98.38 528 ARG B O 1
ATOM 8900 N N . ASP B 1 529 ? 31.25 -8.961 8.062 1 98.5 529 ASP B N 1
ATOM 8901 C CA . ASP B 1 529 ? 31.078 -7.535 8.352 1 98.5 529 ASP B CA 1
ATOM 8902 C C . ASP B 1 529 ? 30.406 -6.82 7.184 1 98.5 529 ASP B C 1
ATOM 8904 O O . ASP B 1 529 ? 30.719 -7.082 6.02 1 98.5 529 ASP B O 1
ATOM 8908 N N . ILE B 1 530 ? 29.484 -5.883 7.527 1 98.81 530 ILE B N 1
ATOM 8909 C CA . ILE B 1 530 ? 28.75 -5.211 6.457 1 98.81 530 ILE B CA 1
ATOM 8910 C C . ILE B 1 530 ? 28.859 -3.697 6.629 1 98.81 530 ILE B C 1
ATOM 8912 O O . ILE B 1 530 ? 28.062 -2.941 6.07 1 98.81 530 ILE B O 1
ATOM 8916 N N . VAL B 1 531 ? 29.797 -3.152 7.449 1 98.81 531 VAL B N 1
ATOM 8917 C CA . VAL B 1 531 ? 29.969 -1.723 7.684 1 98.81 531 VAL B CA 1
ATOM 8918 C C . VAL B 1 531 ? 30.828 -1.112 6.586 1 98.81 531 VAL B C 1
ATOM 8920 O O . VAL B 1 531 ? 31.953 -1.558 6.352 1 98.81 531 VAL B O 1
ATOM 8923 N N . ASN B 1 532 ? 30.297 -0.106 5.902 1 98.75 532 ASN B N 1
ATOM 8924 C CA . ASN B 1 532 ? 31.047 0.649 4.91 1 98.75 532 ASN B CA 1
ATOM 8925 C C . ASN B 1 532 ? 31.656 -0.266 3.848 1 98.75 532 ASN B C 1
ATOM 8927 O O . ASN B 1 532 ? 32.875 -0.228 3.6 1 98.75 532 ASN B O 1
ATOM 8931 N N . LYS B 1 533 ? 30.797 -1.107 3.293 1 98.56 533 LYS B N 1
ATOM 8932 C CA . LYS B 1 533 ? 31.141 -2.088 2.268 1 98.56 533 LYS B CA 1
ATOM 8933 C C . LYS B 1 533 ? 30.125 -2.072 1.128 1 98.56 533 LYS B C 1
ATOM 8935 O O . LYS B 1 533 ? 29.109 -1.393 1.211 1 98.56 533 LYS B O 1
ATOM 8940 N N . ASP B 1 534 ? 30.562 -2.725 0.042 1 98.69 534 ASP B N 1
ATOM 8941 C CA . ASP B 1 534 ? 29.562 -3.043 -0.982 1 98.69 534 ASP B CA 1
ATOM 8942 C C . ASP B 1 534 ? 28.594 -4.117 -0.493 1 98.69 534 ASP B C 1
ATOM 8944 O O . ASP B 1 534 ? 28.953 -5.297 -0.419 1 98.69 534 ASP B O 1
ATOM 8948 N N . ILE B 1 535 ? 27.406 -3.68 -0.113 1 98.75 535 ILE B N 1
ATOM 8949 C CA . ILE B 1 535 ? 26.453 -4.598 0.52 1 98.75 535 ILE B CA 1
ATOM 8950 C C . ILE B 1 535 ? 25.203 -4.727 -0.342 1 98.75 535 ILE B C 1
ATOM 8952 O O . ILE B 1 535 ? 24.938 -3.877 -1.195 1 98.75 535 ILE B O 1
ATOM 8956 N N . VAL B 1 536 ? 24.469 -5.824 -0.149 1 98.88 536 VAL B N 1
ATOM 8957 C CA . VAL B 1 536 ? 23.25 -6.16 -0.881 1 98.88 536 VAL B CA 1
ATOM 8958 C C . VAL B 1 536 ? 22.094 -6.367 0.1 1 98.88 536 VAL B C 1
ATOM 8960 O O . VAL B 1 536 ? 22.234 -7.109 1.077 1 98.88 536 VAL B O 1
ATOM 8963 N N . MET B 1 537 ? 21 -5.676 -0.164 1 98.88 537 MET B N 1
ATOM 8964 C CA . MET B 1 537 ? 19.781 -5.926 0.588 1 98.88 537 MET B CA 1
ATOM 8965 C C . MET B 1 537 ? 18.938 -7.004 -0.084 1 98.88 537 MET B C 1
ATOM 8967 O O . MET B 1 537 ? 18.719 -6.965 -1.298 1 98.88 537 MET B O 1
ATOM 8971 N N . TRP B 1 538 ? 18.547 -7.965 0.674 1 98.88 538 TRP B N 1
ATOM 8972 C CA . TRP B 1 538 ? 17.531 -8.938 0.264 1 98.88 538 TRP B CA 1
ATOM 8973 C C . TRP B 1 538 ? 16.219 -8.68 0.978 1 98.88 538 TRP B C 1
ATOM 8975 O O . TRP B 1 538 ? 16.141 -8.75 2.207 1 98.88 538 TRP B O 1
ATOM 8985 N N . HIS B 1 539 ? 15.156 -8.383 0.243 1 98.88 539 HIS B N 1
ATOM 8986 C CA . HIS B 1 539 ? 13.875 -8.039 0.854 1 98.88 539 HIS B CA 1
ATOM 8987 C C . HIS B 1 539 ? 12.781 -9.008 0.425 1 98.88 539 HIS B C 1
ATOM 8989 O O . HIS B 1 539 ? 12.539 -9.195 -0.771 1 98.88 539 HIS B O 1
ATOM 8995 N N . VAL B 1 540 ? 12.125 -9.633 1.406 1 98.62 540 VAL B N 1
ATOM 8996 C CA . VAL B 1 540 ? 11.039 -10.578 1.166 1 98.62 540 VAL B CA 1
ATOM 8997 C C . VAL B 1 540 ? 9.695 -9.867 1.275 1 98.62 540 VAL B C 1
ATOM 8999 O O . VAL B 1 540 ? 9.398 -9.227 2.291 1 98.62 540 VAL B O 1
ATOM 9002 N N . VAL B 1 541 ? 8.938 -9.953 0.231 1 98.06 541 VAL B N 1
ATOM 9003 C CA . VAL B 1 541 ? 7.531 -9.57 0.277 1 98.06 541 VAL B CA 1
ATOM 9004 C C . VAL B 1 541 ? 6.648 -10.805 0.136 1 98.06 541 VAL B C 1
ATOM 9006 O O . VAL B 1 541 ? 7.055 -11.805 -0.466 1 98.06 541 VAL B O 1
ATOM 9009 N N . GLY B 1 542 ? 5.441 -10.742 0.77 1 96.5 542 GLY B N 1
ATOM 9010 C CA . GLY B 1 542 ? 4.645 -11.953 0.704 1 96.5 542 GLY B CA 1
ATOM 9011 C C . GLY B 1 542 ? 3.164 -11.703 0.93 1 96.5 542 GLY B C 1
ATOM 9012 O O . GLY B 1 542 ? 2.768 -10.617 1.353 1 96.5 542 GLY B O 1
ATOM 9013 N N . ILE B 1 543 ? 2.377 -12.711 0.579 1 96.81 543 ILE B N 1
ATOM 9014 C CA . ILE B 1 543 ? 0.929 -12.742 0.758 1 96.81 543 ILE B CA 1
ATOM 9015 C C . ILE B 1 543 ? 0.51 -14.109 1.301 1 96.81 543 ILE B C 1
ATOM 9017 O O . ILE B 1 543 ? 0.898 -15.141 0.758 1 96.81 543 ILE B O 1
ATOM 9021 N N . HIS B 1 544 ? -0.182 -14.078 2.438 1 97.69 544 HIS B N 1
ATOM 9022 C CA . HIS B 1 544 ? -0.984 -15.25 2.783 1 97.69 544 HIS B CA 1
ATOM 9023 C C . HIS B 1 544 ? -2.324 -15.234 2.055 1 97.69 544 HIS B C 1
ATOM 9025 O O . HIS B 1 544 ? -3.125 -14.312 2.24 1 97.69 544 HIS B O 1
ATOM 9031 N N . HIS B 1 545 ? -2.543 -16.188 1.292 1 97.75 545 HIS B N 1
ATOM 9032 C CA . HIS B 1 545 ? -3.734 -16.203 0.45 1 97.75 545 HIS B CA 1
ATOM 9033 C C . HIS B 1 545 ? -4.785 -17.156 0.991 1 97.75 545 HIS B C 1
ATOM 9035 O O . HIS B 1 545 ? -4.617 -18.375 0.918 1 97.75 545 HIS B O 1
ATOM 9041 N N . VAL B 1 546 ? -5.773 -16.625 1.544 1 97.94 546 VAL B N 1
ATOM 9042 C CA . VAL B 1 546 ? -7.008 -17.344 1.862 1 97.94 546 VAL B CA 1
ATOM 9043 C C . VAL B 1 546 ? -8.031 -17.141 0.744 1 97.94 546 VAL B C 1
ATOM 9045 O O . VAL B 1 546 ? -8.734 -16.125 0.718 1 97.94 546 VAL B O 1
ATOM 9048 N N . PRO B 1 547 ? -8.18 -18.078 -0.117 1 97.81 547 PRO B N 1
ATOM 9049 C CA . PRO B 1 547 ? -9.016 -17.875 -1.303 1 97.81 547 PRO B CA 1
ATOM 9050 C C . PRO B 1 547 ? -10.469 -17.578 -0.956 1 97.81 547 PRO B C 1
ATOM 9052 O O . PRO B 1 547 ? -11 -18.141 0.01 1 97.81 547 PRO B O 1
ATOM 9055 N N . ALA B 1 548 ? -11.086 -16.719 -1.704 1 98.12 548 ALA B N 1
ATOM 9056 C CA . ALA B 1 548 ? -12.516 -16.406 -1.648 1 98.12 548 ALA B CA 1
ATOM 9057 C C . ALA B 1 548 ? -13.195 -16.719 -2.979 1 98.12 548 ALA B C 1
ATOM 9059 O O . ALA B 1 548 ? -12.523 -16.953 -3.986 1 98.12 548 ALA B O 1
ATOM 9060 N N . GLN B 1 549 ? -14.5 -16.75 -2.967 1 98 549 GLN B N 1
ATOM 9061 C CA . GLN B 1 549 ? -15.25 -17.078 -4.176 1 98 549 GLN B CA 1
ATOM 9062 C C . GLN B 1 549 ? -14.945 -16.094 -5.293 1 98 549 GLN B C 1
ATOM 9064 O O . GLN B 1 549 ? -14.953 -16.453 -6.473 1 98 549 GLN B O 1
ATOM 9069 N N . GLU B 1 550 ? -14.586 -14.844 -4.922 1 98.06 550 GLU B N 1
ATOM 9070 C CA . GLU B 1 550 ? -14.266 -13.82 -5.906 1 98.06 550 GLU B CA 1
ATOM 9071 C C . GLU B 1 550 ? -12.961 -14.133 -6.633 1 98.06 550 GLU B C 1
ATOM 9073 O O . GLU B 1 550 ? -12.672 -13.555 -7.684 1 98.06 550 GLU B O 1
ATOM 9078 N N . ASP B 1 551 ? -12.164 -15.062 -6.133 1 97.69 551 ASP B N 1
ATOM 9079 C CA . ASP B 1 551 ? -10.898 -15.453 -6.746 1 97.69 551 ASP B CA 1
ATOM 9080 C C . ASP B 1 551 ? -11.102 -16.562 -7.781 1 97.69 551 ASP B C 1
ATOM 9082 O O . ASP B 1 551 ? -10.148 -17 -8.422 1 97.69 551 ASP B O 1
ATOM 9086 N N . PHE B 1 552 ? -12.258 -17.062 -7.934 1 96.94 552 PHE B N 1
ATOM 9087 C CA . PHE B 1 552 ? -12.641 -18.172 -8.797 1 96.94 552 PHE B CA 1
ATOM 9088 C C . PHE B 1 552 ? -13.586 -17.703 -9.898 1 96.94 552 PHE B C 1
ATOM 9090 O O . PHE B 1 552 ? -14.484 -16.906 -9.648 1 96.94 552 PHE B O 1
ATOM 9097 N N . PRO B 1 553 ? -13.352 -18.141 -11.133 1 94.81 553 PRO B N 1
ATOM 9098 C CA . PRO B 1 553 ? -12.367 -19.109 -11.633 1 94.81 553 PRO B CA 1
ATOM 9099 C C . PRO B 1 553 ? -11.047 -18.453 -12.039 1 94.81 553 PRO B C 1
ATOM 9101 O O . PRO B 1 553 ? -10.062 -19.141 -12.289 1 94.81 553 PRO B O 1
ATOM 9104 N N . ILE B 1 554 ? -11.055 -17.125 -12.18 1 95.5 554 ILE B N 1
ATOM 9105 C CA . ILE B 1 554 ? -9.852 -16.344 -12.438 1 95.5 554 ILE B CA 1
ATOM 9106 C C . ILE B 1 554 ? -9.742 -15.219 -11.406 1 95.5 554 ILE B C 1
ATOM 9108 O O . ILE B 1 554 ? -10.742 -14.602 -11.047 1 95.5 554 ILE B O 1
ATOM 9112 N N . MET B 1 555 ? -8.586 -14.922 -11.023 1 96.31 555 MET B N 1
ATOM 9113 C CA . MET B 1 555 ? -8.406 -14.047 -9.867 1 96.31 555 MET B CA 1
ATOM 9114 C C . MET B 1 555 ? -8.195 -12.602 -10.312 1 96.31 555 MET B C 1
ATOM 9116 O O . MET B 1 555 ? -7.301 -12.312 -11.102 1 96.31 555 MET B O 1
ATOM 9120 N N . PRO B 1 556 ? -9.047 -11.633 -9.727 1 96.12 556 PRO B N 1
ATOM 9121 C CA . PRO B 1 556 ? -8.586 -10.242 -9.812 1 96.12 556 PRO B CA 1
ATOM 9122 C C . PRO B 1 556 ? -7.234 -10.023 -9.133 1 96.12 556 PRO B C 1
ATOM 9124 O O . PRO B 1 556 ? -6.797 -10.867 -8.344 1 96.12 556 PRO B O 1
ATOM 9127 N N . LEU B 1 557 ? -6.594 -8.93 -9.398 1 96.38 557 LEU B N 1
ATOM 9128 C CA . LEU B 1 557 ? -5.219 -8.719 -8.953 1 96.38 557 LEU B CA 1
ATOM 9129 C C . LEU B 1 557 ? -5.145 -8.648 -7.43 1 96.38 557 LEU B C 1
ATOM 9131 O O . LEU B 1 557 ? -5.961 -7.969 -6.797 1 96.38 557 LEU B O 1
ATOM 9135 N N . LEU B 1 558 ? -4.297 -9.352 -6.883 1 95.19 558 LEU B N 1
ATOM 9136 C CA . LEU B 1 558 ? -3.799 -9.18 -5.523 1 95.19 558 LEU B CA 1
ATOM 9137 C C . LEU B 1 558 ? -2.359 -8.68 -5.531 1 95.19 558 LEU B C 1
ATOM 9139 O O . LEU B 1 558 ? -1.468 -9.344 -6.062 1 95.19 558 LEU B O 1
ATOM 9143 N N . SER B 1 559 ? -2.146 -7.512 -4.926 1 95.75 559 SER B N 1
ATOM 9144 C CA . SER B 1 559 ? -0.864 -6.863 -5.176 1 95.75 559 SER B CA 1
ATOM 9145 C C . SER B 1 559 ? -0.105 -6.621 -3.877 1 95.75 559 SER B C 1
ATOM 9147 O O . SER B 1 559 ? -0.712 -6.508 -2.809 1 95.75 559 SER B O 1
ATOM 9149 N N . THR B 1 560 ? 1.187 -6.609 -3.93 1 96.5 560 THR B N 1
ATOM 9150 C CA . THR B 1 560 ? 2.105 -6.184 -2.879 1 96.5 560 THR B CA 1
ATOM 9151 C C . THR B 1 560 ? 3.338 -5.512 -3.479 1 96.5 560 THR B C 1
ATOM 9153 O O . THR B 1 560 ? 3.428 -5.34 -4.695 1 96.5 560 THR B O 1
ATOM 9156 N N . GLY B 1 561 ? 4.223 -4.98 -2.629 1 97.38 561 GLY B N 1
ATOM 9157 C CA . GLY B 1 561 ? 5.406 -4.266 -3.09 1 97.38 561 GLY B CA 1
ATOM 9158 C C . GLY B 1 561 ? 6.137 -3.543 -1.974 1 97.38 561 GLY B C 1
ATOM 9159 O O . GLY B 1 561 ? 6.055 -3.941 -0.81 1 97.38 561 GLY B O 1
ATOM 9160 N N . PHE B 1 562 ? 6.922 -2.602 -2.398 1 98.19 562 PHE B N 1
ATOM 9161 C CA . PHE B 1 562 ? 7.66 -1.741 -1.479 1 98.19 562 PHE B CA 1
ATOM 9162 C C . PHE B 1 562 ? 8.219 -0.527 -2.207 1 98.19 562 PHE B C 1
ATOM 9164 O O . PHE B 1 562 ? 8.055 -0.393 -3.422 1 98.19 562 PHE B O 1
ATOM 9171 N N . GLU B 1 563 ? 8.758 0.374 -1.436 1 98.44 563 GLU B N 1
ATOM 9172 C CA . GLU B 1 563 ? 9.359 1.582 -1.996 1 98.44 563 GLU B CA 1
ATOM 9173 C C . GLU B 1 563 ? 10.75 1.826 -1.42 1 98.44 563 GLU B C 1
ATOM 9175 O O . GLU B 1 563 ? 10.969 1.652 -0.22 1 98.44 563 GLU B O 1
ATOM 9180 N N . LEU B 1 564 ? 11.68 2.049 -2.289 1 98.88 564 LEU B N 1
ATOM 9181 C CA . LEU B 1 564 ? 12.961 2.643 -1.919 1 98.88 564 LEU B CA 1
ATOM 9182 C C . LEU B 1 564 ? 12.922 4.156 -2.088 1 98.88 564 LEU B C 1
ATOM 9184 O O . LEU B 1 564 ? 12.852 4.66 -3.213 1 98.88 564 LEU B O 1
ATOM 9188 N N . ARG B 1 565 ? 13.023 4.816 -0.991 1 98.5 565 ARG B N 1
ATOM 9189 C CA . ARG B 1 565 ? 12.836 6.266 -1 1 98.5 565 ARG B CA 1
ATOM 9190 C C . ARG B 1 565 ? 14.078 6.98 -0.474 1 98.5 565 ARG B C 1
ATOM 9192 O O . ARG B 1 565 ? 14.672 6.551 0.515 1 98.5 565 ARG B O 1
ATOM 9199 N N . PRO B 1 566 ? 14.484 8.094 -1.174 1 98.56 566 PRO B N 1
ATOM 9200 C CA . PRO B 1 566 ? 15.633 8.828 -0.647 1 98.56 566 PRO B CA 1
ATOM 9201 C C . PRO B 1 566 ? 15.391 9.367 0.76 1 98.56 566 PRO B C 1
ATOM 9203 O O . PRO B 1 566 ? 14.281 9.789 1.082 1 98.56 566 PRO B O 1
ATOM 9206 N N . THR B 1 567 ? 16.375 9.289 1.563 1 98.56 567 THR B N 1
ATOM 9207 C CA . THR B 1 567 ? 16.406 9.875 2.902 1 98.56 567 THR B CA 1
ATOM 9208 C C . THR B 1 567 ? 17.703 10.617 3.15 1 98.56 567 THR B C 1
ATOM 9210 O O . THR B 1 567 ? 18.734 9.992 3.416 1 98.56 567 THR B O 1
ATOM 9213 N N . ASN B 1 568 ? 17.641 11.914 3.041 1 98.44 568 ASN B N 1
ATOM 9214 C CA . ASN B 1 568 ? 18.781 12.805 3.123 1 98.44 568 ASN B CA 1
ATOM 9215 C C . ASN B 1 568 ? 19.781 12.547 1.992 1 98.44 568 ASN B C 1
ATOM 9217 O O . ASN B 1 568 ? 20.984 12.695 2.178 1 98.44 568 ASN B O 1
ATOM 9221 N N . PHE B 1 569 ? 19.297 12.016 0.929 1 98.69 569 PHE B N 1
ATOM 9222 C CA . PHE B 1 569 ? 20.125 11.812 -0.257 1 98.69 569 PHE B CA 1
ATOM 9223 C C . PHE B 1 569 ? 20.359 13.133 -0.986 1 98.69 569 PHE B C 1
ATOM 9225 O O . PHE B 1 569 ? 21.469 13.398 -1.459 1 98.69 569 PHE B O 1
ATOM 9232 N N . PHE B 1 570 ? 19.312 13.938 -1.067 1 98.19 570 PHE B N 1
ATOM 9233 C CA . PHE B 1 570 ? 19.344 15.266 -1.669 1 98.19 570 PHE B CA 1
ATOM 9234 C C . PHE B 1 570 ? 19.453 16.344 -0.598 1 98.19 570 PHE B C 1
ATOM 9236 O O . PHE B 1 570 ? 19.188 16.094 0.577 1 98.19 570 PHE B O 1
ATOM 9243 N N . GLU B 1 571 ? 19.844 17.516 -1.02 1 97.12 571 GLU B N 1
ATOM 9244 C CA . GLU B 1 571 ? 19.953 18.641 -0.095 1 97.12 571 GLU B CA 1
ATOM 9245 C C . GLU B 1 571 ? 18.578 19.109 0.364 1 97.12 571 GLU B C 1
ATOM 9247 O O . GLU B 1 571 ? 18.453 19.734 1.425 1 97.12 571 GLU B O 1
ATOM 9252 N N . ARG B 1 572 ? 17.641 18.875 -0.415 1 96.5 572 ARG B N 1
ATOM 9253 C CA . ARG B 1 572 ? 16.25 19.25 -0.193 1 96.5 572 ARG B CA 1
ATOM 9254 C C . ARG B 1 572 ? 15.328 18.531 -1.171 1 96.5 572 ARG B C 1
ATOM 9256 O O . ARG B 1 572 ? 15.758 17.625 -1.886 1 96.5 572 ARG B O 1
ATOM 9263 N N . ASN B 1 573 ? 14.031 18.891 -1.204 1 96.12 573 ASN B N 1
ATOM 9264 C CA . ASN B 1 573 ? 13.078 18.312 -2.141 1 96.12 573 ASN B CA 1
ATOM 9265 C C . ASN B 1 573 ? 13.578 18.391 -3.578 1 96.12 573 ASN B C 1
ATOM 9267 O O . ASN B 1 573 ? 13.664 19.484 -4.152 1 96.12 573 ASN B O 1
ATOM 9271 N N . PRO B 1 574 ? 13.797 17.219 -4.195 1 95.88 574 PRO B N 1
ATOM 9272 C CA . PRO B 1 574 ? 14.375 17.25 -5.539 1 95.88 574 PRO B CA 1
ATOM 9273 C C . PRO B 1 574 ? 13.367 17.625 -6.613 1 95.88 574 PRO B C 1
ATOM 9275 O O . PRO B 1 574 ? 13.742 17.875 -7.766 1 95.88 574 PRO B O 1
ATOM 9278 N N . VAL B 1 575 ? 12.094 17.734 -6.266 1 95.81 575 VAL B N 1
ATOM 9279 C CA . VAL B 1 575 ? 11.094 17.969 -7.297 1 95.81 575 VAL B CA 1
ATOM 9280 C C . VAL B 1 575 ? 10.477 19.359 -7.094 1 95.81 575 VAL B C 1
ATOM 9282 O O . VAL B 1 575 ? 9.438 19.672 -7.688 1 95.81 575 VAL B O 1
ATOM 9285 N N . LEU B 1 576 ? 11.062 20.172 -6.301 1 95.06 576 LEU B N 1
ATOM 9286 C CA . LEU B 1 576 ? 10.562 21.516 -6.023 1 95.06 576 LEU B CA 1
ATOM 9287 C C . LEU B 1 576 ? 10.461 22.344 -7.305 1 95.06 576 LEU B C 1
ATOM 9289 O O . LEU B 1 576 ? 9.508 23.094 -7.496 1 95.06 576 LEU B O 1
ATOM 9293 N N . LYS B 1 577 ? 11.383 22.141 -8.227 1 94.88 577 LYS B N 1
ATOM 9294 C CA . LYS B 1 577 ? 11.469 23 -9.398 1 94.88 577 LYS B CA 1
ATOM 9295 C C . LYS B 1 577 ? 10.977 22.281 -10.648 1 94.88 577 LYS B C 1
ATOM 9297 O O . LYS B 1 577 ? 11.297 22.672 -11.773 1 94.88 577 LYS B O 1
ATOM 9302 N N . ILE B 1 578 ? 10.344 21.188 -10.469 1 95.75 578 ILE B N 1
ATOM 9303 C CA . ILE B 1 578 ? 9.734 20.531 -11.617 1 95.75 578 ILE B CA 1
ATOM 9304 C C . ILE B 1 578 ? 8.422 21.234 -11.984 1 95.75 578 ILE B C 1
ATOM 9306 O O . ILE B 1 578 ? 7.621 21.547 -11.102 1 95.75 578 ILE B O 1
ATOM 9310 N N . LEU B 1 579 ? 8.289 21.5 -13.242 1 95.69 579 LEU B N 1
ATOM 9311 C CA . LEU B 1 579 ? 7.062 22.125 -13.734 1 95.69 579 LEU B CA 1
ATOM 9312 C C . LEU B 1 579 ? 6.051 21.078 -14.172 1 95.69 579 LEU B C 1
ATOM 9314 O O . LEU B 1 579 ? 6.426 20.016 -14.688 1 95.69 579 LEU B O 1
ATOM 9318 N N . SER B 1 580 ? 4.781 21.375 -13.938 1 95.25 580 SER B N 1
ATOM 9319 C CA . SER B 1 580 ? 3.738 20.531 -14.484 1 95.25 580 SER B CA 1
ATOM 9320 C C . SER B 1 580 ? 3.783 20.5 -16.016 1 95.25 580 SER B C 1
ATOM 9322 O O . SER B 1 580 ? 4.207 21.469 -16.641 1 95.25 580 SER B O 1
ATOM 9324 N N . PRO B 1 581 ? 3.32 19.297 -16.547 1 93.94 581 PRO B N 1
ATOM 9325 C CA . PRO B 1 581 ? 3.197 19.312 -18 1 93.94 581 PRO B CA 1
ATOM 9326 C C . PRO B 1 581 ? 2.236 20.391 -18.5 1 93.94 581 PRO B C 1
ATOM 9328 O O . PRO B 1 581 ? 1.229 20.672 -17.844 1 93.94 581 PRO B O 1
ATOM 9331 N N . ARG B 1 582 ? 2.533 20.891 -19.641 1 91.31 582 ARG B N 1
ATOM 9332 C CA . ARG B 1 582 ? 1.627 21.859 -20.234 1 91.31 582 ARG B CA 1
ATOM 9333 C C . ARG B 1 582 ? 0.283 21.219 -20.578 1 91.31 582 ARG B C 1
ATOM 9335 O O . ARG B 1 582 ? 0.226 20.062 -20.969 1 91.31 582 ARG B O 1
ATOM 9342 N N . ASP B 1 583 ? -0.699 22.016 -20.406 1 89.25 583 ASP B N 1
ATOM 9343 C CA . ASP B 1 583 ? -2.023 21.547 -20.812 1 89.25 583 ASP B CA 1
ATOM 9344 C C . ASP B 1 583 ? -2.137 21.438 -22.328 1 89.25 583 ASP B C 1
ATOM 9346 O O . ASP B 1 583 ? -1.764 22.359 -23.047 1 89.25 583 ASP B O 1
ATOM 9350 N N . VAL B 1 584 ? -2.52 20.312 -22.75 1 86.06 584 VAL B N 1
ATOM 9351 C CA . VAL B 1 584 ? -2.707 20.125 -24.188 1 86.06 584 VAL B CA 1
ATOM 9352 C C . VAL B 1 584 ? -4.133 19.656 -24.469 1 86.06 584 VAL B C 1
ATOM 9354 O O . VAL B 1 584 ? -4.641 18.75 -23.781 1 86.06 584 VAL B O 1
ATOM 9357 N N . LYS B 1 585 ? -4.812 20.406 -25.391 1 77.19 585 LYS B N 1
ATOM 9358 C CA . LYS B 1 585 ? -6.18 20.062 -25.75 1 77.19 585 LYS B CA 1
ATOM 9359 C C . LYS B 1 585 ? -6.191 18.953 -26.812 1 77.19 585 LYS B C 1
ATOM 9361 O O . LYS B 1 585 ? -5.258 18.844 -27.609 1 77.19 585 LYS B O 1
ATOM 9366 N N . TRP B 1 586 ? -7.223 18.156 -26.672 1 75 586 TRP B N 1
ATOM 9367 C CA . TRP B 1 586 ? -7.461 17.156 -27.703 1 75 586 TRP B CA 1
ATOM 9368 C C . TRP B 1 586 ? -7.625 17.828 -29.062 1 75 586 TRP B C 1
ATOM 9370 O O . TRP B 1 586 ? -8.352 18.812 -29.203 1 75 586 TRP B O 1
ATOM 9380 N N . PRO B 1 587 ? -6.77 17.438 -30.141 1 64.5 587 PRO B N 1
ATOM 9381 C CA . PRO B 1 587 ? -6.902 18.078 -31.438 1 64.5 587 PRO B CA 1
ATOM 9382 C C . PRO B 1 587 ? -8.266 17.828 -32.094 1 64.5 587 PRO B C 1
ATOM 9384 O O . PRO B 1 587 ? -8.719 16.688 -32.156 1 64.5 587 PRO B O 1
ATOM 9387 N N . GLY B 1 588 ? -9.266 18.625 -31.672 1 54.69 588 GLY B N 1
ATOM 9388 C CA . GLY B 1 588 ? -10.508 18.469 -32.406 1 54.69 588 GLY B CA 1
ATOM 9389 C C . GLY B 1 588 ? -10.32 18.438 -33.906 1 54.69 588 GLY B C 1
ATOM 9390 O O . GLY B 1 588 ? -9.352 19 -34.438 1 54.69 588 GLY B O 1
ATOM 9391 N N . CYS B 1 589 ? -10.555 17.297 -34.594 1 47.38 589 CYS B N 1
ATOM 9392 C CA . CYS B 1 589 ? -10.578 17.422 -36.031 1 47.38 589 CYS B CA 1
ATOM 9393 C C . CYS B 1 589 ? -11.547 18.516 -36.469 1 47.38 589 CYS B C 1
ATOM 9395 O O . CYS B 1 589 ? -12.695 18.547 -36.031 1 47.38 589 CYS B O 1
ATOM 9397 N N . PRO B 1 590 ? -10.977 19.734 -37.031 1 38.03 590 PRO B N 1
ATOM 9398 C CA . PRO B 1 590 ? -11.969 20.703 -37.5 1 38.03 590 PRO B CA 1
ATOM 9399 C C . PRO B 1 590 ? -13.156 20.047 -38.188 1 38.03 590 PRO B C 1
ATOM 9401 O O . PRO B 1 590 ? -12.984 19.062 -38.906 1 38.03 590 PRO B O 1
ATOM 9404 N N . LYS B 1 591 ? -14.375 20.5 -37.625 1 30.8 591 LYS B N 1
ATOM 9405 C CA . LYS B 1 591 ? -15.445 20.141 -38.562 1 30.8 591 LYS B CA 1
ATOM 9406 C C . LYS B 1 591 ? -15.18 20.703 -39.969 1 30.8 591 LYS B C 1
ATOM 9408 O O . LYS B 1 591 ? -14.75 21.844 -40.094 1 30.8 591 LYS B O 1
#

Sequence (1182 aa):
MTSHSSKSGHATKANCPVSSPSLDGLWAGPVVSDNVYKGNGFPTLSVDEQSIAIELPKKYPPFIASVKKRGLNLSEIVCSTFSMGWFGEKESRRTVRIDCFMKESTVNIYVRPISGLTIVVDLGRMKIVEYHDREIETVPTAENNEYQVSKQNPPFGPKQHSLASHQPQGPGFQINGHSVSWANWKFHIGFDVRAGVIISLASTYDLEKHKSRRVLYKGYISELFVPYQDPSDEFYFKTFFDAGEFEFGLSTVSLIPNPDCPPNAEFIDTYTHSAEGAPIPLKNAVCIFEQYNSIMWRHIETGISDEFIEESRTEVNLIVRSVVTVGNYDNIIDWEFKASGSIKPSIALSGILEIKATNIKHKDEIKEDLHGTLVSENSIGVYHDHFYIYYLDLDIDGTHNSFEKTSLKTVRITDGSSKRKSYWIIETQTVKTESDAKITIGLAPGELAFVNPNKKTVVGNEVGYRLIPAIPAHPLLTEDDYPQIRGAFTNYNVWVAPYNRTEKWAGGLYVDHSRGDDTLAVWTKKNRDIVNKDIVMWHVVGIHHVPAQEDFPIMPLLSTGFELRPTNFFERNPVLKILSPRDVKWPGCPKMTSHSSKSGHATKANCPVSSPSLDGLWAGPVVSDNVYKGNGFPTLSVDEQSIAIELPKKYPPFIASVKKRGLNLSEIVCSTFSMGWFGEKESRRTVRIDCFMKESTVNIYVRPISGLTIVVDLGRMKIVEYHDREIETVPTAENNEYQVSKQNPPFGPKQHSLASHQPQGPGFQINGHSVSWANWKFHIGFDVRAGVIISLASTYDLEKHKSRRVLYKGYISELFVPYQDPSDEFYFKTFFDAGEFEFGLSTVSLIPNPDCPPNAEFIDTYTHSAEGAPIPLKNAVCIFEQYNSIMWRHIETGISDEFIEESRTEVNLIVRSVVTVGNYDNIIDWEFKASGSIKPSIALSGILEIKATNIKHKDEIKEDLHGTLVSENSIGVYHDHFYIYYLDLDIDGTHNSFEKTSLKTVRITDGSSKRKSYWIIETQTVKTESDAKITIGLAPGELAFVNPNKKTVVGNEVGYRLIPAIPAHPLLTEDDYPQIRGAFTNYNVWVAPYNRTEKWAGGLYVDHSRGDDTLAVWTKKNRDIVNKDIVMWHVVGIHHVPAQEDFPIMPLLSTGFELRPTNFFERNPVLKILSPRDVKWPGCPK

Nearest PDB structures (foldseek):
  1w2z-assembly2_D  TM=9.964E-01  e=1.067E-99  Pisum sativum
  7wis-assembly1_B  TM=9.398E-01  e=1.038E-50  Arthrobacter globiformis
  3wa2-assembly1_X  TM=9.354E-01  e=1.216E-50  Arthrobacter globiformis
  7wno-assembly1_X  TM=9.309E-01  e=2.412E-50  Arthrobacter globiformis
  6l9c-assembly1_X  TM=9.335E-01  e=7.294E-50  Arthrobacter globiformis

InterPro domains:
  IPR000269 Copper amine oxidase [PTHR10638] (26-579)
  IPR015798 Copper amine oxidase, catalytic domain [PF01179] (175-581)
  IPR015802 Copper amine oxidase, N3-terminal [PF02728] (43-135)
  IPR016182 Copper amine oxidase, N-terminal [SSF54416] (41-147)
  IPR036460 Copper amine oxidase, catalytic domain superfamily [G3DSA:2.70.98.20] (173-588)
  IPR036460 Copper amine oxidase, catalytic domain superfamily [SSF49998] (151-582)
  IPR049948 Copper amine oxidase, TPQ-binding site [PS01164] (318-331)

pLDDT: mean 91.93, std 13.94, range [28.77, 98.94]

Organism: Medicago truncatula (NCBI:txid3880)

Solvent-accessible surface area (backbone atoms only — not comparable to full-atom values): 61422 Å² total; per-residue (Å²): 82,73,41,64,46,63,85,71,75,39,46,28,48,27,58,54,77,82,60,77,74,50,91,82,72,60,81,75,61,67,74,71,41,77,59,72,63,83,68,74,38,34,59,50,60,48,70,60,62,47,61,52,57,42,53,47,53,83,72,32,65,71,49,49,49,52,36,53,74,70,71,52,62,73,90,37,53,39,38,41,76,38,71,48,50,43,64,79,68,90,72,84,74,67,50,32,33,48,50,42,18,46,30,79,93,24,85,56,26,60,58,14,28,58,48,42,52,45,38,31,32,30,65,71,76,68,39,77,75,44,76,44,81,77,46,88,45,48,58,28,70,61,73,93,45,65,71,51,71,94,77,54,68,79,85,58,43,55,75,49,52,34,70,20,62,45,40,91,77,41,69,60,55,46,75,59,89,45,36,38,40,40,65,43,37,36,31,32,58,47,75,36,57,42,47,22,62,30,44,26,58,29,26,38,51,36,79,91,74,71,41,73,36,43,42,31,51,36,36,34,45,35,30,34,46,33,42,46,29,34,52,49,90,86,36,49,40,47,49,43,36,47,20,33,32,58,20,36,17,63,31,48,39,62,58,49,84,52,31,64,35,43,85,77,42,47,66,41,66,49,70,44,61,46,82,86,61,47,77,36,84,34,61,33,37,29,40,38,35,74,46,71,75,36,61,33,34,40,44,58,49,76,65,48,82,98,46,84,46,77,45,64,24,40,30,64,31,40,37,42,37,37,39,30,44,61,78,51,34,25,39,39,38,38,43,32,43,38,70,69,58,30,41,36,45,34,42,29,38,26,12,38,51,66,38,45,46,30,80,48,52,38,54,88,68,63,84,64,87,74,39,42,30,77,38,44,57,14,29,25,29,46,26,32,37,44,34,38,32,33,40,36,32,48,17,50,71,42,51,46,24,26,43,36,44,30,36,57,41,65,42,77,51,82,81,70,86,34,78,45,39,43,29,48,46,77,48,76,40,77,40,52,31,21,64,71,35,54,34,68,73,67,80,61,66,64,48,42,31,46,28,10,84,86,42,60,39,93,37,53,45,50,22,20,36,27,59,46,69,48,53,74,52,70,73,58,55,45,72,84,18,44,66,37,40,37,46,40,55,46,76,32,33,29,40,40,42,54,67,47,94,82,74,63,38,41,51,17,82,34,31,33,43,23,75,33,80,56,17,46,56,50,62,42,66,70,45,50,71,30,60,64,26,46,36,26,41,35,44,44,46,38,44,79,45,75,52,38,13,36,35,35,62,45,17,53,61,50,72,53,48,38,33,40,33,61,36,27,56,46,73,29,31,72,50,66,51,37,58,50,47,62,88,55,77,72,82,69,63,79,129,82,74,42,64,45,63,86,74,75,38,44,27,48,28,58,55,75,82,61,76,74,52,91,80,71,59,78,74,62,65,74,70,42,77,60,72,63,83,68,73,37,35,60,51,59,47,70,60,61,46,61,54,57,42,52,47,54,85,74,30,64,72,50,48,50,51,37,53,74,69,69,51,63,73,89,37,53,41,38,41,77,39,70,47,52,44,64,81,66,90,74,85,73,67,50,33,33,48,50,41,18,46,31,80,93,24,87,55,26,59,60,15,28,56,49,42,53,45,38,31,31,30,66,70,76,67,39,77,76,44,77,44,81,78,46,87,48,49,59,27,70,62,72,93,42,67,71,51,69,92,77,54,69,78,85,59,44,54,74,50,53,33,72,26,67,44,40,91,74,40,70,59,54,47,76,58,90,47,36,38,39,40,66,41,38,36,31,32,56,46,77,36,56,42,47,21,62,29,45,26,56,29,25,40,52,35,78,91,74,71,41,73,36,42,42,32,50,35,36,34,46,36,30,35,46,34,42,46,30,34,55,48,91,85,37,49,41,47,48,43,38,47,19,34,32,59,20,36,18,64,30,49,38,63,58,49,83,52,32,64,35,44,85,78,42,45,68,41,65,47,69,45,62,45,83,87,59,48,78,38,83,34,61,34,36,29,39,37,34,75,46,73,75,37,60,33,32,39,44,58,47,77,65,48,82,98,47,84,47,76,45,64,25,39,28,64,31,39,37,42,35,38,40,30,45,62,79,50,35,24,39,39,39,37,42,33,41,39,72,69,58,31,41,36,45,34,43,30,37,24,11,36,51,66,38,44,45,29,79,49,50,39,53,86,68,62,85,64,88,74,38,44,30,78,39,43,58,13,28,26,28,47,26,31,36,46,34,39,32,33,40,37,31,47,17,47,71,41,50,46,23,26,43,32,44,33,37,58,41,65,42,77,50,83,81,70,85,36,79,47,36,42,32,48,48,77,48,77,41,76,39,51,31,21,63,71,34,54,33,68,73,68,81,62,64,64,48,44,30,45,29,10,84,86,41,61,38,92,35,54,46,50,21,20,37,28,61,46,70,48,54,74,51,69,74,57,54,45,71,84,17,46,65,37,41,38,45,41,55,48,76,32,33,30,39,39,42,55,66,47,94,82,74,62,37,42,51,18,80,35,32,34,43,23,76,34,79,57,17,47,56,50,63,43,67,68,44,49,72,30,60,64,26,47,36,27,42,35,43,43,46,39,45,79,44,73,54,38,13,37,35,33,63,45,17,53,61,51,70,53,46,36,33,40,34,60,37,26,56,46,73,28,30,70,50,66,51,38,56,49,48,60,89,52,75,63,80,68,65,80,129

Radius of gyration: 31.15 Å; Cα contacts (8 Å, |Δi|>4): 3116; chains: 2; bounding box: 70×95×80 Å

Foldseek 3Di:
DFFQDLVVNFTFDFPQPPDPPDPVNDSPGDRPGRDTDDAFFFFADAPVLFVLLFCQLLVPVVSVVVCVVLVHDSVQKGKGWAFQAAFDDPDDAQKIWIWIFGQVLANLTLQFTFDQWTWMAGSSVSHTPDIGRGDGFDGDDPPPFHDDPVSDDDPDDDDDDDDDDDDPVAAQWDDDPQWIDHQFWIWGWDQDQLFGTKIAQIWGQFPVVRDTFFWFHIKTWQWKWKQFQDCDPRRVRRIDTCRRHHRQNNQWAADDEPVRHNPSKDADKDWDAHSVGHTDIHTRQKIKHKDWDDWPDWDWDDPDPPDTDTDTATWIKMWIWTWGDDPFKIKIWIWIDGNQGKTWIKIKIKGFARWDFHQAADPVPDDDDPCADCLHGRTGRHWMKIKIKMKTQTAQSHQFKWKKKKAKAKDADDPPPDPDGIDIDIDMDTQWWQVSFQAAPDPGDIWIKIFQQVDAAPVGHTWIKTKFFDDADADPDDCPGQSNLLVVLRRGFKTKDADDPLQRRQSDNRNRNGRNCGHPVNVRVVTDTRHRGRMIMMGMHMDGDRDHSCPPRMHDIDMGIIMIHIDNNHNDRSCPPPHHDDDDDDPPPDD/DFFQDLVVNFTFDFDQPPDDQDPVNPSPGDRPGRDTDDAFFFFADAPVLFVLLFCQLLVPVVSVVVCVVLVHDSVQKGKGWAFQAAFDDPDDAQKTWIWIFGQVLANLTLQFTFDQWTWMAGSSVSHTPDIGRGDGFDGDDPPPFHDDPVSDDDPDDDDDDDDDDDDPVAAQWDDDPQWIDHQFWIWGWDQDQLFGTKIAQIWGQFPVVRDTFFWFHIKTWQWKWKQFQDCDPRRVRRIDTCRRHHRQNNQWAADDEPVRDNPSKDADKDWDAHSVGHTDIHTRQKIKHKDWDDWPDWDWDDPDPPDTDTDTATWIKMWIWTWGDDPFKIKIWIWIDGNQGKTWIKIKIKGFARWDFHQAADPVPDDDDPCADCLHGRTGRHWMKIKIKMKTQTAQSHQFKWKKKKAKAKDADDPPPDPDGIDIDIDMDTQWWQVSFQAAPDPGDIWIKIFQQVDAAPVGHTWIKTKFFDDADADPDDCPGQSNLLVVLRRGFKTKDADDPLQRRQSDNRNRNGRNCGHPVNVRVVTDTRHRGRMIMMGMHMDGDRDHSCPPRMHDIDMGIIMIHIDNNHNDRSCPPPHHDDDDDDPPPDD